Protein 3K8P (pdb70)

Nearest PDB structures (foldseek):
  8ftu-assembly1_C  TM=9.904E-01  e=7.846E-31  Kluyveromyces lactis NRRL Y-1140
  8eki-assembly1_E  TM=9.044E-01  e=3.504E-15  Saccharomyces cerevisiae S288C
  4lx0-assembly2_D  TM=4.852E-01  e=5.818E-02  Homo sapiens
  4lwz-assembly1_B  TM=5.038E-01  e=9.039E-02  Homo sapiens
  7zbw-assembly1_C  TM=2.189E-01  e=2.253E+00  Homo sapiens

Solvent-accessible surface area: 44445 Å² total

Radius of gyration: 64.07 Å; Cα contacts (8 Å, |Δi|>4): 902; chains: 2; bounding box: 52×77×216 Å

Sequence (869 aa):
NIYTTLKFESQQRVIQIRSIPEEEYHELVSVQPIQVSVFVQSAAKVFTEFEQGCDTIGRSKVESIYLYKFNLLQTAFFAVSEKVNDWTQLYKDVRYLYTENPKLLQLELNSRRLDLNLNLIKKTIYKLVNDQLQELKDNERTPDWDITISSLLPYLKKTALPTLYKLEDNTILVALIRYIVHDLVIDNILHWRVISEKSSENLSEFILLLSGLEIPRLNLIETYRHSREKLGILSKILTAHLKDILEFYEGEFFLFETDEIVQWIILLFADTPTRRDCIDEIRRVREEAGSQSKYLEILCVLWPELDDPKNLLFLRELEEEVYHELQEFISKKLNNKTLENFEEWLRERILICNEIPETPLLYSVLWETAKSKVLSTKFIGWVEGVLKPLDHLNKRLHLIFKINEWEKPDSELFKIIFDADVIEDELAPTLSYGKKWETFITEFFNKQQFSLKSDTNYQLFIKLYYSLEKGVKEASRKLQSNVVDILFHNSENLFNLSSLTHKLDELWSILSGFPDEITIEEQKTITALEKQFEFFIKCSTKFSFKEIFAITQEEESAQLAHFSSLCHEEFNKANEISSFLQAYETVLDISKDDKIFTRISDEKLYSILEILLQNEFAYIEAIIERFDYSNNTQIYELLVKFFWHFFNNASNGLRKEPEKKASQTLQIIQKHSQRAGTNLTKLEVLLEISDKLSHYSINLNAFKPSNILEYRDCPLDIISNLLELNPRLYKDLPTTKSLLFGIYDSLSINREGQTGKVEVDLVLHIDYALVNLDFGTAYELGKQVFEICQEAGQHKALGDEHWLTFYQGKFVDPNWVDNEIPTEIIVLQSILGRLLEVCPLEEVEIVTSQWSTLELELSARDLVKDKYA

Structure (mmCIF, N/CA/C/O backbone):
data_3K8P
#
_entry.id   3K8P
#
_cell.length_a   72.020
_cell.length_b   90.820
_cell.length_c   213.880
_cell.angle_alpha   90.00
_cell.angle_beta   90.00
_cell.angle_gamma   90.00
#
_symmetry.space_group_name_H-M   'P 21 21 21'
#
loop_
_entity.id
_entity.type
_entity.pdbx_description
1 polymer Dsl1
2 polymer 'Protein transport protein SEC39'
3 water water
#
loop_
_atom_site.group_PDB
_atom_site.id
_atom_site.type_symbol
_atom_site.label_atom_id
_atom_site.label_alt_id
_atom_site.label_comp_id
_atom_site.label_asym_id
_atom_site.label_entity_id
_atom_site.label_seq_id
_atom_site.pdbx_PDB_ins_code
_atom_site.Cartn_x
_atom_site.Cartn_y
_atom_site.Cartn_z
_atom_site.occupancy
_atom_site.B_iso_or_equiv
_atom_site.auth_seq_id
_atom_site.auth_comp_id
_atom_site.auth_asym_id
_atom_site.auth_atom_id
_atom_site.pdbx_PDB_model_num
ATOM 1 N N . ASN A 1 4 ? -9.178 -0.800 96.051 1.00 111.56 333 ASN C N 1
ATOM 2 C CA . ASN A 1 4 ? -9.205 0.652 95.876 1.00 122.85 333 ASN C CA 1
ATOM 3 C C . ASN A 1 4 ? -8.520 1.369 97.048 1.00 125.75 333 ASN C C 1
ATOM 4 O O . ASN A 1 4 ? -7.807 2.363 96.859 1.00 120.18 333 ASN C O 1
ATOM 9 N N . ILE A 1 5 ? -8.748 0.859 98.257 1.00 127.99 334 ILE C N 1
ATOM 10 C CA . ILE A 1 5 ? -7.989 1.279 99.430 1.00 123.93 334 ILE C CA 1
ATOM 11 C C . ILE A 1 5 ? -7.006 0.160 99.793 1.00 129.22 334 ILE C C 1
ATOM 12 O O . ILE A 1 5 ? -6.115 0.346 100.628 1.00 128.26 334 ILE C O 1
ATOM 17 N N . TYR A 1 6 ? -7.184 -1.003 99.159 1.00 131.79 335 TYR C N 1
ATOM 18 C CA . TYR A 1 6 ? -6.231 -2.108 99.259 1.00 131.36 335 TYR C CA 1
ATOM 19 C C . TYR A 1 6 ? -4.992 -1.775 98.435 1.00 123.57 335 TYR C C 1
ATOM 20 O O . TYR A 1 6 ? -3.857 -1.932 98.892 1.00 118.58 335 TYR C O 1
ATOM 29 N N . THR A 1 7 ? -5.229 -1.319 97.209 1.00 118.06 336 THR C N 1
ATOM 30 C CA . THR A 1 7 ? -4.159 -0.929 96.303 1.00 107.83 336 THR C CA 1
ATOM 31 C C . THR A 1 7 ? -3.329 0.189 96.932 1.00 101.84 336 THR C C 1
ATOM 32 O O . THR A 1 7 ? -2.099 0.139 96.934 1.00 98.76 336 THR C O 1
ATOM 36 N N . THR A 1 8 ? -4.012 1.189 97.479 1.00 99.93 337 THR C N 1
ATOM 37 C CA . THR A 1 8 ? -3.353 2.285 98.180 1.00 98.05 337 THR C CA 1
ATOM 38 C C . THR A 1 8 ? -2.328 1.789 99.199 1.00 101.14 337 THR C C 1
ATOM 39 O O . THR A 1 8 ? -1.189 2.252 99.215 1.00 100.99 337 THR C O 1
ATOM 43 N N . LEU A 1 9 ? -2.734 0.849 100.048 1.00 106.54 338 LEU C N 1
ATOM 44 C CA . LEU A 1 9 ? -1.846 0.310 101.082 1.00 110.54 338 LEU C CA 1
ATOM 45 C C . LEU A 1 9 ? -0.585 -0.344 100.504 1.00 114.15 338 L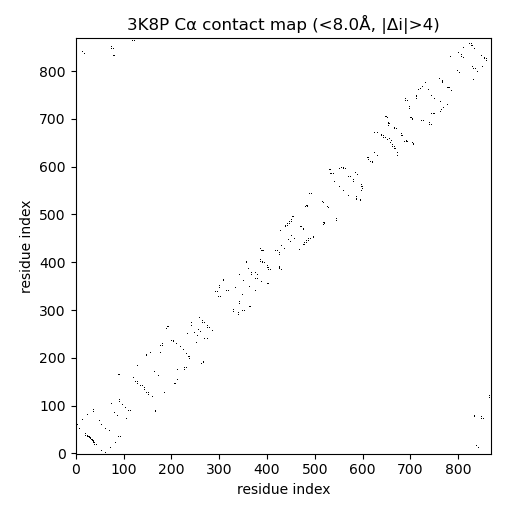EU C C 1
ATOM 46 O O . LEU A 1 9 ? 0.495 -0.240 101.090 1.00 113.79 338 LEU C O 1
ATOM 51 N N . LYS A 1 10 ? -0.728 -1.022 99.364 1.00 111.26 339 LYS C N 1
ATOM 52 C CA . LYS A 1 10 ? 0.406 -1.681 98.713 1.00 104.05 339 LYS C CA 1
ATOM 53 C C . LYS A 1 10 ? 1.347 -0.678 98.061 1.00 100.28 339 LYS C C 1
ATOM 54 O O . LYS A 1 10 ? 2.565 -0.857 98.080 1.00 103.56 339 LYS C O 1
ATOM 60 N N . PHE A 1 11 ? 0.781 0.378 97.485 1.00 89.54 340 PHE C N 1
ATOM 61 C CA . PHE A 1 11 ? 1.593 1.389 96.828 1.00 77.44 340 PHE C CA 1
ATOM 62 C C . PHE A 1 11 ? 2.407 2.183 97.851 1.00 72.41 340 PHE C C 1
ATOM 63 O O . PHE A 1 11 ? 3.546 2.587 97.584 1.00 64.89 340 PHE C O 1
ATOM 71 N N . GLU A 1 12 ? 1.827 2.402 99.026 1.00 74.04 341 GLU C N 1
ATOM 72 C CA . GLU A 1 12 ? 2.543 3.098 100.090 1.00 79.15 341 GLU C CA 1
ATOM 73 C C . GLU A 1 12 ? 3.680 2.230 100.627 1.00 76.06 341 GLU C C 1
ATOM 74 O O . GLU A 1 12 ? 4.724 2.734 101.042 1.00 74.10 341 GLU C O 1
ATOM 80 N N . SER A 1 13 ? 3.476 0.921 100.605 1.00 70.16 342 SER C N 1
ATOM 81 C CA . SER A 1 13 ? 4.456 0.010 101.161 1.00 76.65 342 SER C CA 1
ATOM 82 C C . SER A 1 13 ? 5.638 -0.182 100.212 1.00 82.57 342 SER C C 1
ATOM 83 O O . SER A 1 13 ? 6.773 -0.398 100.646 1.00 84.62 342 SER C O 1
ATOM 102 N N . GLN A 1 16 ? 7.671 2.999 100.224 1.00 52.80 345 GLN C N 1
ATOM 103 C CA . GLN A 1 16 ? 8.576 2.961 101.348 1.00 53.48 345 GLN C CA 1
ATOM 104 C C . GLN A 1 16 ? 9.804 2.139 100.998 1.00 61.35 345 GLN C C 1
ATOM 105 O O . GLN A 1 16 ? 10.924 2.495 101.375 1.00 66.54 345 GLN C O 1
ATOM 111 N N . GLN A 1 17 ? 9.592 1.043 100.272 1.00 58.27 346 GLN C N 1
ATOM 112 C CA . GLN A 1 17 ? 10.685 0.147 99.906 1.00 57.41 346 GLN C CA 1
ATOM 113 C C . GLN A 1 17 ? 11.707 0.869 99.032 1.00 60.03 346 GLN C C 1
ATOM 114 O O . GLN A 1 17 ? 12.898 0.554 99.033 1.00 70.28 346 GLN C O 1
ATOM 120 N N . ARG A 1 18 ? 11.224 1.852 98.290 1.00 44.93 347 ARG C N 1
ATOM 121 C CA . ARG A 1 18 ? 12.083 2.662 97.475 1.00 47.23 347 ARG C CA 1
ATOM 122 C C . ARG A 1 18 ? 12.862 3.642 98.331 1.00 46.43 347 ARG C C 1
ATOM 123 O O . ARG A 1 18 ? 14.062 3.829 98.129 1.00 46.88 347 ARG C O 1
ATOM 131 N N . VAL A 1 19 ? 12.190 4.280 99.284 1.00 48.66 348 VAL C N 1
ATOM 132 C CA . VAL A 1 19 ? 12.883 5.230 100.142 1.00 41.85 348 VAL C CA 1
ATOM 133 C C . VAL A 1 19 ? 13.939 4.464 100.936 1.00 45.01 348 VAL C C 1
ATOM 134 O O . VAL A 1 19 ? 15.064 4.943 101.124 1.00 41.53 348 VAL C O 1
ATOM 138 N N . ILE A 1 20 ? 13.598 3.245 101.350 1.00 47.56 349 ILE C N 1
ATOM 139 C CA . ILE A 1 20 ? 14.570 2.399 102.036 1.00 52.85 349 ILE C CA 1
ATOM 140 C C . ILE A 1 20 ? 15.768 2.133 101.139 1.00 50.75 349 ILE C C 1
ATOM 141 O O . ILE A 1 20 ? 16.910 2.205 101.579 1.00 48.07 349 ILE C O 1
ATOM 146 N N . GLN A 1 21 ? 15.494 1.864 99.870 1.00 53.72 350 GLN C N 1
ATOM 147 C CA . GLN A 1 21 ? 16.540 1.557 98.910 1.00 53.10 350 GLN C CA 1
ATOM 148 C C . GLN A 1 21 ? 17.482 2.744 98.699 1.00 56.76 350 GLN C C 1
ATOM 149 O O . GLN A 1 21 ? 18.679 2.560 98.470 1.00 63.42 350 GLN C O 1
ATOM 155 N N . ILE A 1 22 ? 16.944 3.958 98.778 1.00 51.74 351 ILE C N 1
ATOM 156 C CA . ILE A 1 22 ? 17.770 5.161 98.701 1.00 49.48 351 ILE C CA 1
ATOM 157 C C . ILE A 1 22 ? 18.634 5.353 99.949 1.00 56.00 351 ILE C C 1
ATOM 158 O O . ILE A 1 22 ? 19.824 5.667 99.844 1.00 62.89 351 ILE C O 1
ATOM 163 N N . ARG A 1 23 ? 18.028 5.177 101.124 1.00 51.16 352 ARG C N 1
ATOM 164 C CA . ARG A 1 23 ? 18.759 5.203 102.398 1.00 48.57 352 ARG C CA 1
ATOM 165 C C . ARG A 1 23 ? 19.800 4.083 102.489 1.00 53.92 352 ARG C C 1
ATOM 166 O O . ARG A 1 23 ? 20.748 4.157 103.264 1.00 52.53 352 ARG C O 1
ATOM 174 N N . SER A 1 24 ? 19.614 3.038 101.696 1.00 51.56 353 SER C N 1
ATOM 175 C CA . SER A 1 24 ? 20.479 1.872 101.768 1.00 52.48 353 SER C CA 1
ATOM 176 C C . SER A 1 24 ? 21.765 2.052 100.960 1.00 65.40 353 SER C C 1
ATOM 177 O O . SER A 1 24 ? 22.686 1.235 101.036 1.00 69.93 353 SER C O 1
ATOM 180 N N . ILE A 1 25 ? 21.826 3.119 100.179 1.00 64.73 354 ILE C N 1
ATOM 181 C CA . ILE A 1 25 ? 23.014 3.390 99.394 1.00 59.25 354 ILE C CA 1
ATOM 182 C C . ILE A 1 25 ? 24.166 3.728 100.333 1.00 60.36 354 ILE C C 1
ATOM 183 O O . ILE A 1 25 ? 24.096 4.680 101.117 1.00 61.19 354 ILE C O 1
ATOM 188 N N . PRO A 1 26 ? 25.236 2.936 100.263 1.00 67.16 355 PRO C N 1
ATOM 189 C CA . PRO A 1 26 ? 26.378 3.131 101.156 1.00 73.49 355 PRO C CA 1
ATOM 190 C C . PRO A 1 26 ? 26.995 4.525 101.012 1.00 74.06 355 PRO C C 1
ATOM 191 O O . PRO A 1 26 ? 27.281 4.972 99.899 1.00 74.13 355 PRO C O 1
ATOM 195 N N . GLU A 1 27 ? 27.201 5.182 102.150 1.00 69.46 356 GLU C N 1
ATOM 196 C CA . GLU A 1 27 ? 27.769 6.526 102.229 1.00 62.76 356 GLU C CA 1
ATOM 197 C C . GLU A 1 27 ? 29.024 6.750 101.379 1.00 63.81 356 GLU C C 1
ATOM 198 O O . GLU A 1 27 ? 29.204 7.828 100.811 1.00 71.74 356 GLU C O 1
ATOM 204 N N . GLU A 1 28 ? 29.896 5.751 101.297 1.00 66.60 357 GLU C N 1
ATOM 205 C CA . GLU A 1 28 ? 31.133 5.909 100.532 1.00 75.15 357 GLU C CA 1
ATOM 206 C C . GLU A 1 28 ? 30.893 5.795 99.029 1.00 86.04 357 GLU C C 1
ATOM 207 O O . GLU A 1 28 ? 31.837 5.672 98.251 1.00 98.52 357 GLU C O 1
ATOM 213 N N . GLU A 1 29 ? 29.631 5.840 98.622 1.00 76.42 358 GLU C N 1
ATOM 214 C CA . GLU A 1 29 ? 29.313 5.877 97.205 1.00 76.26 358 GLU C CA 1
ATOM 215 C C . GLU A 1 29 ? 29.100 7.315 96.716 1.00 67.05 358 GLU C C 1
ATOM 216 O O . GLU A 1 29 ? 29.184 7.603 95.524 1.00 61.31 358 GLU C O 1
ATOM 222 N N . TYR A 1 30 ? 28.839 8.220 97.646 1.00 61.98 359 TYR C N 1
ATOM 223 C CA . TYR A 1 30 ? 28.633 9.611 97.286 1.00 64.11 359 TYR C CA 1
ATOM 224 C C . TYR A 1 30 ? 29.957 10.356 97.197 1.00 62.67 359 TYR C C 1
ATOM 225 O O . TYR A 1 30 ? 29.982 11.584 97.049 1.00 57.88 359 TYR C O 1
ATOM 234 N N . HIS A 1 31 ? 31.057 9.619 97.301 1.00 69.14 360 HIS C N 1
ATOM 235 C CA . HIS A 1 31 ? 32.364 10.254 97.407 1.00 70.15 360 HIS C CA 1
ATOM 236 C C . HIS A 1 31 ? 33.393 9.663 96.467 1.00 73.61 360 HIS C C 1
ATOM 237 O O . HIS A 1 31 ? 34.390 10.299 96.164 1.00 81.73 360 HIS C O 1
ATOM 244 N N . GLU A 1 32 ? 33.162 8.444 96.007 1.00 76.24 361 GLU C N 1
ATOM 245 C CA . GLU A 1 32 ? 34.078 7.838 95.053 1.00 85.31 361 GLU C CA 1
ATOM 246 C C . GLU A 1 32 ? 33.539 7.984 93.635 1.00 84.90 361 GLU C C 1
ATOM 247 O O . GLU A 1 32 ? 32.328 8.017 93.427 1.00 86.95 361 GLU C O 1
ATOM 253 N N . LEU A 1 33 ? 34.441 8.085 92.663 1.00 78.66 362 LEU C N 1
ATOM 254 C CA . LEU A 1 33 ? 34.035 8.222 91.270 1.00 85.11 362 LEU C CA 1
ATOM 255 C C . LEU A 1 33 ? 34.435 7.015 90.402 1.00 92.66 362 LEU C C 1
ATOM 256 O O . LEU A 1 33 ? 35.563 6.515 90.473 1.00 90.35 362 LEU C O 1
ATOM 261 N N . VAL A 1 34 ? 33.496 6.554 89.581 1.00 92.82 363 VAL C N 1
ATOM 262 C CA . VAL A 1 34 ? 33.768 5.503 88.613 1.00 90.10 363 VAL C CA 1
ATOM 263 C C . VAL A 1 34 ? 33.689 6.098 87.210 1.00 99.02 363 VAL C C 1
ATOM 264 O O . VAL A 1 34 ? 32.961 7.067 86.982 1.00 94.20 363 VAL C O 1
ATOM 268 N N . SER A 1 35 ? 34.444 5.535 86.271 1.00 109.68 364 SER C N 1
ATOM 269 C CA . SER A 1 35 ? 34.327 5.947 84.873 1.00 112.14 364 SER C CA 1
ATOM 270 C C . SER A 1 35 ? 33.248 5.112 84.190 1.00 112.50 364 SER C C 1
ATOM 271 O O . SER A 1 35 ? 33.219 3.888 84.331 1.00 111.63 364 SER C O 1
ATOM 274 N N . VAL A 1 36 ? 32.354 5.773 83.463 1.00 114.74 365 VAL C N 1
ATOM 275 C CA . VAL A 1 36 ? 31.201 5.092 82.884 1.00 120.58 365 VAL C CA 1
ATOM 276 C C . VAL A 1 36 ? 30.823 5.701 81.531 1.00 125.03 365 VAL C C 1
ATOM 277 O O . VAL A 1 36 ? 30.886 6.918 81.348 1.00 125.19 365 VAL C O 1
ATOM 281 N N . GLN A 1 37 ? 30.442 4.847 80.584 1.00 128.00 366 GLN C N 1
ATOM 282 C CA . GLN A 1 37 ? 30.167 5.285 79.219 1.00 128.51 366 GLN C CA 1
ATOM 283 C C . GLN A 1 37 ? 28.751 4.909 78.783 1.00 127.52 366 GLN C C 1
ATOM 284 O O . GLN A 1 37 ? 27.914 5.778 78.530 1.00 124.50 366 GLN C O 1
ATOM 290 N N . PRO A 1 95 ? 34.989 9.388 77.863 1.00 103.09 424 PRO C N 1
ATOM 291 C CA . PRO A 1 95 ? 34.324 8.822 79.043 1.00 107.59 424 PRO C CA 1
ATOM 292 C C . PRO A 1 95 ? 34.041 9.850 80.154 1.00 114.14 424 PRO C C 1
ATOM 293 O O . PRO A 1 95 ? 34.920 10.636 80.525 1.00 114.49 424 PRO C O 1
ATOM 297 N N . ILE A 1 96 ? 32.813 9.832 80.673 1.00 112.51 425 ILE C N 1
ATOM 298 C CA . ILE A 1 96 ? 32.414 10.685 81.788 1.00 104.10 425 ILE C CA 1
ATOM 299 C C . ILE A 1 96 ? 32.764 10.009 83.117 1.00 104.65 425 ILE C C 1
ATOM 300 O O . ILE A 1 96 ? 32.832 8.781 83.202 1.00 108.85 425 ILE C O 1
ATOM 305 N N . GLN A 1 97 ? 33.008 10.813 84.147 1.00 98.34 426 GLN C N 1
ATOM 306 C CA . GLN A 1 97 ? 33.131 10.299 85.507 1.00 84.26 426 GLN C CA 1
ATOM 307 C C . GLN A 1 97 ? 31.949 10.765 86.341 1.00 79.90 426 GLN C C 1
ATOM 308 O O . GLN A 1 97 ? 31.737 11.973 86.524 1.00 72.08 426 GLN C O 1
ATOM 314 N N . VAL A 1 98 ? 31.180 9.795 86.835 1.00 78.63 427 VAL C N 1
ATOM 315 C CA . VAL A 1 98 ? 30.055 10.058 87.726 1.00 67.31 427 VAL C CA 1
ATOM 316 C C . VAL A 1 98 ? 30.372 9.537 89.120 1.00 64.11 427 VAL C C 1
ATOM 317 O O . VAL A 1 98 ? 31.330 8.782 89.307 1.00 58.00 427 VAL C O 1
ATOM 321 N N . SER A 1 99 ? 29.571 9.937 90.103 1.00 59.23 428 SER C N 1
ATOM 322 C CA . SER A 1 99 ? 29.748 9.402 91.440 1.00 58.46 428 SER C CA 1
ATOM 323 C C . SER A 1 99 ? 29.251 7.958 91.423 1.00 64.98 428 SER C C 1
ATOM 324 O O . SER A 1 99 ? 28.379 7.601 90.633 1.00 65.90 428 SER C O 1
ATOM 327 N N . VAL A 1 100 ? 29.817 7.129 92.287 1.00 62.06 429 VAL C N 1
ATOM 328 C CA . VAL A 1 100 ? 29.462 5.719 92.329 1.00 67.83 429 VAL C CA 1
ATOM 329 C C . VAL A 1 100 ? 27.980 5.440 92.683 1.00 68.58 429 VAL C C 1
ATOM 330 O O . VAL A 1 100 ? 27.406 4.432 92.251 1.00 63.88 429 VAL C O 1
ATOM 334 N N . PHE A 1 101 ? 27.357 6.327 93.460 1.00 62.99 430 PHE C N 1
ATOM 335 C CA . PHE A 1 101 ? 25.974 6.101 93.885 1.00 51.52 430 PHE C CA 1
ATOM 336 C C . PHE A 1 101 ? 25.015 6.101 92.707 1.00 60.40 430 PHE C C 1
ATOM 337 O O . PHE A 1 101 ? 23.888 5.628 92.815 1.00 63.72 430 PHE C O 1
ATOM 345 N N . VAL A 1 102 ? 25.468 6.636 91.581 1.00 62.16 431 VAL C N 1
ATOM 346 C CA . VAL A 1 102 ? 24.599 6.847 90.433 1.00 68.60 431 VAL C CA 1
ATOM 347 C C . VAL A 1 102 ? 23.955 5.554 89.921 1.00 74.70 431 VAL C C 1
ATOM 348 O O . VAL A 1 102 ? 22.774 5.535 89.552 1.00 68.47 431 VAL C O 1
ATOM 352 N N . GLN A 1 103 ? 24.737 4.478 89.903 1.00 80.62 432 GLN C N 1
ATOM 353 C CA . GLN A 1 103 ? 24.267 3.195 89.386 1.00 83.54 432 GLN C CA 1
ATOM 354 C C . GLN A 1 103 ? 23.291 2.538 90.352 1.00 74.04 432 GLN C C 1
ATOM 355 O O . GLN A 1 103 ? 22.319 1.902 89.933 1.00 69.85 432 GLN C O 1
ATOM 361 N N . SER A 1 104 ? 23.552 2.701 91.646 1.00 65.92 433 SER C N 1
ATOM 362 C CA . SER A 1 104 ? 22.618 2.248 92.668 1.00 64.82 433 SER C CA 1
ATOM 363 C C . SER A 1 104 ? 21.304 3.036 92.580 1.00 60.53 433 SER C C 1
ATOM 364 O O . SER A 1 104 ? 20.204 2.460 92.676 1.00 54.36 433 SER C O 1
ATOM 367 N N . ALA A 1 105 ? 21.430 4.352 92.391 1.00 42.90 434 ALA C N 1
ATOM 368 C CA . ALA A 1 105 ? 20.268 5.229 92.342 1.00 52.20 434 ALA C CA 1
ATOM 369 C C . ALA A 1 105 ? 19.384 4.871 91.157 1.00 61.30 434 ALA C C 1
ATOM 370 O O . ALA A 1 105 ? 18.160 4.800 91.279 1.00 63.51 434 ALA C O 1
ATOM 372 N N . ALA A 1 106 ? 20.018 4.634 90.012 1.00 61.71 435 ALA C N 1
ATOM 373 C CA . ALA A 1 106 ? 19.302 4.258 88.804 1.00 63.65 435 ALA C CA 1
ATOM 374 C C . ALA A 1 106 ? 18.366 3.080 89.058 1.00 61.20 435 ALA C C 1
ATOM 375 O O . ALA A 1 106 ? 17.260 3.028 88.512 1.00 53.89 435 ALA C O 1
ATOM 377 N N . LYS A 1 107 ? 18.816 2.136 89.886 1.00 60.26 436 LYS C N 1
ATOM 378 C CA . LYS A 1 107 ? 18.022 0.947 90.180 1.00 65.00 436 LYS C CA 1
ATOM 379 C C . LYS A 1 107 ? 16.721 1.309 90.893 1.00 69.34 436 LYS C C 1
ATOM 380 O O . LYS A 1 107 ? 15.680 0.722 90.616 1.00 73.47 436 LYS C O 1
ATOM 386 N N . VAL A 1 108 ? 16.786 2.273 91.810 1.00 65.19 437 VAL C N 1
ATOM 387 C CA . VAL A 1 108 ? 15.602 2.730 92.537 1.00 60.89 437 VAL C CA 1
ATOM 388 C C . VAL A 1 108 ? 14.452 3.082 91.586 1.00 59.12 437 VAL C C 1
ATOM 389 O O . VAL A 1 108 ? 13.309 2.676 91.800 1.00 56.86 437 VAL C O 1
ATOM 393 N N . PHE A 1 109 ? 14.752 3.840 90.535 1.00 50.88 438 PHE C N 1
ATOM 394 C CA . PHE A 1 109 ? 13.701 4.273 89.625 1.00 56.28 438 PHE C CA 1
ATOM 395 C C . PHE A 1 109 ? 13.260 3.170 88.668 1.00 66.88 438 PHE C C 1
ATOM 396 O O . PHE A 1 109 ? 12.119 3.168 88.208 1.00 75.25 438 PHE C O 1
ATOM 404 N N . THR A 1 110 ? 14.149 2.225 88.381 1.00 62.88 439 THR C N 1
ATOM 405 C CA . THR A 1 110 ? 13.740 1.044 87.628 1.00 69.92 439 THR C CA 1
ATOM 406 C C . THR A 1 110 ? 12.822 0.214 88.508 1.00 69.71 439 THR C C 1
ATOM 407 O O . THR A 1 110 ? 11.700 -0.110 88.134 1.00 66.94 439 THR C O 1
ATOM 411 N N . GLU A 1 111 ? 13.308 -0.093 89.702 1.00 77.19 440 GLU C N 1
ATOM 412 C CA . GLU A 1 111 ? 12.571 -0.891 90.673 1.00 71.16 440 GLU C CA 1
ATOM 413 C C . GLU A 1 111 ? 11.203 -0.284 90.975 1.00 70.89 440 GLU C C 1
ATOM 414 O O . GLU A 1 111 ? 10.294 -0.990 91.415 1.00 72.94 440 GLU C O 1
ATOM 420 N N . PHE A 1 112 ? 11.060 1.022 90.742 1.00 67.69 441 PHE C N 1
ATOM 421 C CA . PHE A 1 112 ? 9.776 1.697 90.939 1.00 64.00 441 PHE C CA 1
ATOM 422 C C . PHE A 1 112 ? 8.751 1.227 89.909 1.00 67.93 441 PHE C C 1
ATOM 423 O O . PHE A 1 112 ? 7.602 0.938 90.251 1.00 65.70 441 PHE C O 1
ATOM 431 N N . GLU A 1 113 ? 9.168 1.153 88.649 1.00 65.95 442 GLU C N 1
ATOM 432 C CA . GLU A 1 113 ? 8.308 0.606 87.617 1.00 71.82 442 GLU C CA 1
ATOM 433 C C . GLU A 1 113 ? 8.040 -0.858 87.932 1.00 73.46 442 GLU C C 1
ATOM 434 O O . GLU A 1 113 ? 6.891 -1.301 87.905 1.00 73.09 442 GLU C O 1
ATOM 440 N N . GLN A 1 114 ? 9.106 -1.597 88.251 1.00 76.93 443 GLN C N 1
ATOM 441 C CA . GLN A 1 114 ? 9.008 -3.024 88.592 1.00 74.97 443 GLN C CA 1
ATOM 442 C C . GLN A 1 114 ? 7.934 -3.215 89.670 1.00 74.36 443 GLN C C 1
ATOM 443 O O . GLN A 1 114 ? 7.136 -4.150 89.607 1.00 66.11 443 GLN C O 1
ATOM 449 N N . GLY A 1 115 ? 7.907 -2.311 90.650 1.00 78.55 444 GLY C N 1
ATOM 450 C CA . GLY A 1 115 ? 6.927 -2.358 91.725 1.00 75.06 444 GLY C CA 1
ATOM 451 C C . GLY A 1 115 ? 5.533 -1.913 91.310 1.00 75.02 444 GLY C C 1
ATOM 452 O O . GLY A 1 115 ? 4.533 -2.316 91.912 1.00 68.45 444 GLY C O 1
ATOM 453 N N . CYS A 1 116 ? 5.464 -1.072 90.282 1.00 79.69 445 CYS C N 1
ATOM 454 C CA . CYS A 1 116 ? 4.187 -0.699 89.693 1.00 79.79 445 CYS C CA 1
ATOM 455 C C . CYS A 1 116 ? 3.589 -1.897 88.955 1.00 85.76 445 CYS C C 1
ATOM 456 O O . CYS A 1 116 ? 2.381 -2.112 88.994 1.00 86.79 445 CYS C O 1
ATOM 459 N N . ASP A 1 117 ? 4.446 -2.681 88.304 1.00 87.42 446 ASP C N 1
ATOM 460 C CA . ASP A 1 117 ? 4.019 -3.878 87.576 1.00 98.06 446 ASP C CA 1
ATOM 461 C C . ASP A 1 117 ? 3.276 -4.873 88.450 1.00 100.10 446 ASP C C 1
ATOM 462 O O . ASP A 1 117 ? 2.369 -5.557 87.981 1.00 102.45 446 ASP C O 1
ATOM 467 N N . THR A 1 118 ? 3.685 -4.972 89.711 1.00 100.52 447 THR C N 1
ATOM 468 C CA . THR A 1 118 ? 3.090 -5.920 90.645 1.00 106.85 447 THR C CA 1
ATOM 469 C C . THR A 1 118 ? 1.716 -5.428 91.106 1.00 112.42 447 THR C C 1
ATOM 470 O O . THR A 1 118 ? 1.229 -5.791 92.175 1.00 114.04 447 THR C O 1
ATOM 474 N N . ILE A 1 119 ? 1.126 -4.560 90.292 1.00 116.59 448 ILE C N 1
ATOM 475 C CA . ILE A 1 119 ? -0.299 -4.237 90.337 1.00 116.57 448 ILE C CA 1
ATOM 476 C C . ILE A 1 119 ? -0.600 -3.404 89.079 1.00 117.33 448 ILE C C 1
ATOM 477 O O . ILE A 1 119 ? -1.625 -2.729 88.968 1.00 113.84 448 ILE C O 1
ATOM 482 N N . GLY A 1 120 ? 0.352 -3.469 88.144 1.00 122.21 449 GLY C N 1
ATOM 483 C CA . GLY A 1 120 ? 0.139 -3.169 86.737 1.00 125.70 449 GLY C CA 1
ATOM 484 C C . GLY A 1 120 ? 0.339 -1.765 86.199 1.00 130.65 449 GLY C C 1
ATOM 485 O O . GLY A 1 120 ? 1.285 -1.485 85.455 1.00 127.44 449 GLY C O 1
ATOM 486 N N . ARG A 1 121 ? -0.550 -0.883 86.635 1.00 137.29 450 ARG C N 1
ATOM 487 C CA . ARG A 1 121 ? -0.985 0.293 85.901 1.00 142.18 450 ARG C CA 1
ATOM 488 C C . ARG A 1 121 ? -2.458 0.020 86.026 1.00 144.43 450 ARG C C 1
ATOM 489 O O . ARG A 1 121 ? -2.831 -0.986 86.627 1.00 147.12 450 ARG C O 1
ATOM 497 N N . SER A 1 122 ? -3.299 0.866 85.449 1.00 142.44 451 SER C N 1
ATOM 498 C CA . SER A 1 122 ? -4.741 0.691 85.592 1.00 138.99 451 SER C CA 1
ATOM 499 C C . SER A 1 122 ? -5.164 0.766 87.070 1.00 133.70 451 SER C C 1
ATOM 500 O O . SER A 1 122 ? -5.998 1.594 87.434 1.00 136.15 451 SER C O 1
ATOM 503 N N . LYS A 1 123 ? -4.584 -0.088 87.912 1.00 125.50 452 LYS C N 1
ATOM 504 C CA . LYS A 1 123 ? -4.789 -0.014 89.358 1.00 123.21 452 LYS C CA 1
ATOM 505 C C . LYS A 1 123 ? -3.876 1.037 90.002 1.00 119.69 452 LYS C C 1
ATOM 506 O O . LYS A 1 123 ? -3.962 1.307 91.202 1.00 110.91 452 LYS C O 1
ATOM 512 N N . VAL A 1 124 ? -3.009 1.631 89.188 1.00 122.61 453 VAL C N 1
ATOM 513 C CA . VAL A 1 124 ? -1.992 2.559 89.669 1.00 116.53 453 VAL C CA 1
ATOM 514 C C . VAL A 1 124 ? -2.031 3.861 88.866 1.00 111.33 453 VAL C C 1
ATOM 515 O O . VAL A 1 124 ? -1.492 4.882 89.288 1.00 113.13 453 VAL C O 1
ATOM 519 N N . GLU A 1 125 ? -2.697 3.813 87.717 1.00 106.68 454 GLU C N 1
ATOM 520 C CA . GLU A 1 125 ? -2.708 4.915 86.752 1.00 100.39 454 GLU C CA 1
ATOM 521 C C . GLU A 1 125 ? -3.061 6.284 87.341 1.00 87.73 454 GLU C C 1
ATOM 522 O O . GLU A 1 125 ? -2.424 7.282 87.014 1.00 82.27 454 GLU C O 1
ATOM 528 N N . SER A 1 126 ? -4.073 6.318 88.208 1.00 91.84 455 SER C N 1
ATOM 529 C CA . SER A 1 126 ? -4.618 7.568 88.750 1.00 94.65 455 SER C CA 1
ATOM 530 C C . SER A 1 126 ? -3.664 8.326 89.677 1.00 97.47 455 SER C C 1
ATOM 531 O O . SER A 1 126 ? -3.779 9.543 89.834 1.00 102.31 455 SER C O 1
ATOM 534 N N . ILE A 1 127 ? -2.737 7.600 90.297 1.00 91.10 456 ILE C N 1
ATOM 535 C CA . ILE A 1 127 ? -1.782 8.192 91.226 1.00 78.57 456 ILE C CA 1
ATOM 536 C C . ILE A 1 127 ? -0.365 8.070 90.690 1.00 68.66 456 ILE C C 1
ATOM 537 O O . ILE A 1 127 ? 0.552 8.701 91.200 1.00 70.21 456 ILE C O 1
ATOM 542 N N . TYR A 1 128 ? -0.196 7.249 89.660 1.00 64.96 457 TYR C N 1
ATOM 543 C CA . TYR A 1 128 ? 1.122 6.914 89.128 1.00 69.99 457 TYR C CA 1
ATOM 544 C C . TYR A 1 128 ? 2.078 8.106 88.991 1.00 71.00 457 TYR C C 1
ATOM 545 O O . TYR A 1 128 ? 3.222 8.067 89.462 1.00 61.73 457 TYR C O 1
ATOM 554 N N . LEU A 1 129 ? 1.606 9.153 88.325 1.00 73.25 458 LEU C N 1
ATOM 555 C CA . LEU A 1 129 ? 2.451 10.283 87.979 1.00 66.38 458 LEU C CA 1
ATOM 556 C C . LEU A 1 129 ? 2.870 11.054 89.226 1.00 66.75 458 LEU C C 1
ATOM 557 O O . LEU A 1 129 ? 4.018 11.467 89.359 1.00 70.34 458 LEU C O 1
ATOM 562 N N . TYR A 1 130 ? 1.935 11.245 90.147 1.00 64.03 459 TYR C N 1
ATOM 563 C CA . TYR A 1 130 ? 2.238 12.001 91.349 1.00 64.00 459 TYR C CA 1
ATOM 564 C C . TYR A 1 130 ? 3.314 11.296 92.158 1.00 61.68 459 TYR C C 1
ATOM 565 O O . TYR A 1 130 ? 4.325 11.884 92.532 1.00 59.97 459 TYR C O 1
ATOM 574 N N . LYS A 1 131 ? 3.085 10.025 92.434 1.00 54.20 460 LYS C N 1
ATOM 575 C CA . LYS A 1 131 ? 4.009 9.283 93.257 1.00 62.21 460 LYS C CA 1
ATOM 576 C C . LYS A 1 131 ? 5.376 9.169 92.584 1.00 65.18 460 LYS C C 1
ATOM 577 O O . LYS A 1 131 ? 6.415 9.186 93.256 1.00 66.99 460 LYS C O 1
ATOM 583 N N . PHE A 1 132 ? 5.376 9.080 91.258 1.00 59.50 461 PHE C N 1
ATOM 584 C CA . PHE A 1 132 ? 6.628 9.013 90.525 1.00 58.66 461 PHE C CA 1
ATOM 585 C C . PHE A 1 132 ? 7.391 10.312 90.714 1.00 59.11 461 PHE C C 1
ATOM 586 O O . PHE A 1 132 ? 8.579 10.306 91.044 1.00 59.22 461 PHE C O 1
ATOM 594 N N . ASN A 1 133 ? 6.698 11.427 90.514 1.00 53.63 462 ASN C N 1
ATOM 595 C CA . ASN A 1 133 ? 7.322 12.735 90.663 1.00 53.00 462 ASN C CA 1
ATOM 596 C C . ASN A 1 133 ? 7.841 12.957 92.082 1.00 52.20 462 ASN C C 1
ATOM 597 O O . ASN A 1 133 ? 8.920 13.510 92.289 1.00 57.56 462 ASN C O 1
ATOM 602 N N . LEU A 1 134 ? 7.064 12.498 93.052 1.00 47.33 463 LEU C N 1
ATOM 603 C CA . LEU A 1 134 ? 7.383 12.656 94.447 1.00 42.37 463 LEU C CA 1
ATOM 604 C C . LEU A 1 134 ? 8.698 11.969 94.803 1.00 50.46 463 LEU C C 1
ATOM 605 O O . LEU A 1 134 ? 9.531 12.525 95.524 1.00 52.26 463 LEU C O 1
ATOM 610 N N . LEU A 1 135 ? 8.864 10.749 94.309 1.00 45.27 464 LEU C N 1
ATOM 611 C CA . LEU A 1 135 ? 10.051 9.950 94.581 1.00 49.14 464 LEU C CA 1
ATOM 612 C C . LEU A 1 135 ? 11.301 10.594 93.969 1.00 50.99 464 LEU C C 1
ATOM 613 O O . LEU A 1 135 ? 12.388 10.589 94.551 1.00 44.03 464 LEU C O 1
ATOM 618 N N . GLN A 1 136 ? 11.153 11.153 92.779 1.00 51.43 465 GLN C N 1
ATOM 619 C CA . GLN A 1 136 ? 12.271 11.878 92.192 1.00 56.23 465 GLN C CA 1
ATOM 620 C C . GLN A 1 136 ? 12.614 13.073 93.069 1.00 58.02 465 GLN C C 1
ATOM 621 O O . GLN A 1 136 ? 13.784 13.392 93.297 1.00 53.75 465 GLN C O 1
ATOM 627 N N . THR A 1 137 ? 11.581 13.726 93.576 1.00 53.83 466 THR C N 1
ATOM 628 C CA . THR A 1 137 ? 11.788 14.899 94.383 1.00 46.97 466 THR C CA 1
ATOM 629 C C . THR A 1 137 ? 12.447 14.511 95.718 1.00 52.96 466 THR C C 1
ATOM 630 O O . THR A 1 137 ? 13.397 15.157 96.171 1.00 43.07 466 THR C O 1
ATOM 634 N N . ALA A 1 138 ? 11.972 13.437 96.337 1.00 51.20 467 ALA C N 1
ATOM 635 C CA . ALA A 1 138 ? 12.567 13.024 97.594 1.00 44.50 467 ALA C CA 1
ATOM 636 C C . ALA A 1 138 ? 14.034 12.698 97.358 1.00 39.82 467 ALA C C 1
ATOM 637 O O . ALA A 1 138 ? 14.908 13.192 98.086 1.00 36.51 467 ALA C O 1
ATOM 639 N N . PHE A 1 139 ? 14.298 11.888 96.330 1.00 35.04 468 PHE C N 1
ATOM 640 C CA . PHE A 1 139 ? 15.665 11.505 95.978 1.00 37.91 468 PHE C CA 1
ATOM 641 C C . PHE A 1 139 ? 16.556 12.733 95.776 1.00 43.97 468 PHE C C 1
ATOM 642 O O . PHE A 1 139 ? 17.649 12.835 96.348 1.00 46.94 468 PHE C O 1
ATOM 650 N N . PHE A 1 140 ? 16.069 13.679 94.981 1.00 38.87 469 PHE C N 1
ATOM 651 C CA . PHE A 1 140 ? 16.840 14.873 94.677 1.00 38.47 469 PHE C CA 1
ATOM 652 C C . PHE A 1 140 ? 17.137 15.673 95.944 1.00 35.53 469 PHE C C 1
ATOM 653 O O . PHE A 1 140 ? 18.285 16.078 96.185 1.00 30.72 469 PHE C O 1
ATOM 661 N N . ALA A 1 141 ? 16.105 15.900 96.750 1.00 34.97 470 ALA C N 1
ATOM 662 C CA . ALA A 1 141 ? 16.276 16.607 98.021 1.00 32.68 470 ALA C CA 1
ATOM 663 C C . ALA A 1 141 ? 17.306 15.910 98.907 1.00 35.95 470 ALA C C 1
ATOM 664 O O . ALA A 1 141 ? 18.169 16.560 99.495 1.00 48.01 470 ALA C O 1
ATOM 674 N N . VAL A 1 143 ? 19.801 13.556 98.015 1.00 45.21 472 VAL C N 1
ATOM 675 C CA . VAL A 1 143 ? 21.140 13.452 97.472 1.00 42.49 472 VAL C CA 1
ATOM 676 C C . VAL A 1 143 ? 21.812 14.830 97.378 1.00 47.76 472 VAL C C 1
ATOM 677 O O . VAL A 1 143 ? 23.035 14.924 97.356 1.00 50.24 472 VAL C O 1
ATOM 681 N N . SER A 1 144 ? 21.014 15.897 97.354 1.00 44.86 473 SER C N 1
ATOM 682 C CA . SER A 1 144 ? 21.554 17.253 97.402 1.00 44.29 473 SER C CA 1
ATOM 683 C C . SER A 1 144 ? 22.375 17.487 98.664 1.00 51.75 473 SER C C 1
ATOM 684 O O . SER A 1 144 ? 23.335 18.255 98.654 1.00 60.56 473 SER C O 1
ATOM 687 N N . GLU A 1 145 ? 21.986 16.848 99.757 1.00 46.09 474 GLU C N 1
ATOM 688 C CA . GLU A 1 145 ? 22.695 17.042 101.017 1.00 46.92 474 GLU C CA 1
ATOM 689 C C . GLU A 1 145 ? 23.881 16.107 101.107 1.00 50.55 474 GLU C C 1
ATOM 690 O O . GLU A 1 145 ? 24.737 16.265 101.966 1.00 49.76 474 GLU C O 1
ATOM 696 N N . LYS A 1 146 ? 23.930 15.132 100.211 1.00 53.83 475 LYS C N 1
ATOM 697 C CA . LYS A 1 146 ? 24.964 14.111 100.277 1.00 53.24 475 LYS C CA 1
ATOM 698 C C . LYS A 1 146 ? 26.165 14.367 99.370 1.00 52.94 475 LYS C C 1
ATOM 699 O O . LYS A 1 146 ? 27.255 13.876 99.638 1.00 61.57 475 LYS C O 1
ATOM 705 N N . VAL A 1 147 ? 25.987 15.138 98.307 1.00 55.82 476 VAL C N 1
ATOM 706 C CA . VAL A 1 147 ? 27.083 15.331 97.363 1.00 51.49 476 VAL C CA 1
ATOM 707 C C . VAL A 1 147 ? 27.770 16.691 97.484 1.00 51.95 476 VAL C C 1
ATOM 708 O O . VAL A 1 147 ? 27.224 17.717 97.105 1.00 58.71 476 VAL C O 1
ATOM 712 N N . ASN A 1 148 ? 28.981 16.661 98.023 1.00 54.81 477 ASN C N 1
ATOM 713 C CA . ASN A 1 148 ? 29.818 17.834 98.240 1.00 67.29 477 ASN C CA 1
ATOM 714 C C . ASN A 1 148 ? 29.837 18.868 97.123 1.00 68.26 477 ASN C C 1
ATOM 715 O O . ASN A 1 148 ? 29.561 20.048 97.334 1.00 65.01 477 ASN C O 1
ATOM 720 N N . ASP A 1 149 ? 30.211 18.414 95.934 1.00 69.37 478 ASP C N 1
ATOM 721 C CA . ASP A 1 149 ? 30.442 19.289 94.796 1.00 57.70 478 ASP C CA 1
ATOM 722 C C . ASP A 1 149 ? 29.143 19.495 94.014 1.00 54.25 478 ASP C C 1
ATOM 723 O O . ASP A 1 149 ? 28.710 18.596 93.290 1.00 59.29 478 ASP C O 1
ATOM 728 N N . TRP A 1 150 ? 28.515 20.661 94.145 1.00 42.57 479 TRP C N 1
ATOM 729 C CA . TRP A 1 150 ? 27.288 20.910 93.373 1.00 37.55 479 TRP C CA 1
ATOM 730 C C . TRP A 1 150 ? 27.386 20.525 91.872 1.00 59.70 479 TRP C C 1
ATOM 731 O O . TRP A 1 150 ? 26.365 20.179 91.246 1.00 57.62 479 TRP C O 1
ATOM 742 N N . THR A 1 151 ? 28.604 20.552 91.316 1.00 58.91 480 THR C N 1
ATOM 743 C CA . THR A 1 151 ? 28.829 20.231 89.888 1.00 63.22 480 THR C CA 1
ATOM 744 C C . THR A 1 151 ? 28.903 18.736 89.548 1.00 59.73 480 THR C C 1
ATOM 745 O O . THR A 1 151 ? 28.421 18.325 88.494 1.00 57.80 480 THR C O 1
ATOM 749 N N . GLN A 1 152 ? 29.507 17.930 90.422 1.00 60.38 481 GLN C N 1
ATOM 750 C CA . GLN A 1 152 ? 29.424 16.476 90.279 1.00 58.28 481 GLN C CA 1
ATOM 751 C C . GLN A 1 152 ? 27.963 16.049 90.303 1.00 47.00 481 GLN C C 1
ATOM 752 O O . GLN A 1 152 ? 27.538 15.256 89.473 1.00 47.72 481 GLN C O 1
ATOM 758 N N . LEU A 1 153 ? 27.192 16.594 91.241 1.00 43.54 482 LEU C N 1
ATOM 759 C CA . LEU A 1 153 ? 25.793 16.203 91.388 1.00 48.71 482 LEU C CA 1
ATOM 760 C C . LEU A 1 153 ? 25.021 16.531 90.125 1.00 48.87 482 LEU C C 1
ATOM 761 O O . LEU A 1 153 ? 24.215 15.721 89.654 1.00 41.69 482 LEU C O 1
ATOM 766 N N . TYR A 1 154 ? 25.254 17.724 89.583 1.00 43.46 483 TYR C N 1
ATOM 767 C CA . TYR A 1 154 ? 24.615 18.074 88.326 1.00 55.47 483 TYR C CA 1
ATOM 768 C C . TYR A 1 154 ? 24.903 17.025 87.242 1.00 58.57 483 TYR C C 1
ATOM 769 O O . TYR A 1 154 ? 23.989 16.596 86.533 1.00 57.52 483 TYR C O 1
ATOM 778 N N . LYS A 1 155 ? 26.167 16.617 87.126 1.00 57.74 484 LYS C N 1
ATOM 779 C CA . LYS A 1 155 ? 26.559 15.545 86.202 1.00 60.07 484 LYS C CA 1
ATOM 780 C C . LYS A 1 155 ? 25.978 14.189 86.611 1.00 61.70 484 LYS C C 1
ATOM 781 O O . LYS A 1 155 ? 25.534 13.415 85.751 1.00 50.76 484 LYS C O 1
ATOM 787 N N . ASP A 1 156 ? 25.990 13.908 87.920 1.00 59.81 485 ASP C N 1
ATOM 788 C CA . ASP A 1 156 ? 25.470 12.649 88.454 1.00 54.81 485 ASP C CA 1
ATOM 789 C C . ASP A 1 156 ? 23.997 12.486 88.099 1.00 53.36 485 ASP C C 1
ATOM 790 O O . ASP A 1 156 ? 23.595 11.443 87.588 1.00 51.48 485 ASP C O 1
ATOM 795 N N . VAL A 1 157 ? 23.202 13.528 88.350 1.00 53.91 486 VAL C N 1
ATOM 796 C CA . VAL A 1 157 ? 21.778 13.498 88.025 1.00 47.46 486 VAL C CA 1
ATOM 797 C C . VAL A 1 157 ? 21.522 13.556 86.517 1.00 49.55 486 VAL C C 1
ATOM 798 O O . VAL A 1 157 ? 20.524 13.031 86.047 1.00 52.76 486 VAL C O 1
ATOM 802 N N . ARG A 1 158 ? 22.428 14.182 85.767 1.00 52.73 487 ARG C N 1
ATOM 803 C CA . ARG A 1 158 ? 22.309 14.255 84.312 1.00 54.27 487 ARG C CA 1
ATOM 804 C C . ARG A 1 158 ? 22.527 12.884 83.691 1.00 63.59 487 ARG C C 1
ATOM 805 O O . ARG A 1 158 ? 21.832 12.499 82.750 1.00 65.55 487 ARG C O 1
ATOM 813 N N . TYR A 1 159 ? 23.501 12.153 84.225 1.00 64.58 488 TYR C N 1
ATOM 814 C CA . TYR A 1 159 ? 23.706 10.763 83.846 1.00 58.90 488 TYR C CA 1
ATOM 815 C C . TYR A 1 159 ? 22.460 9.937 84.138 1.00 62.29 488 TYR C C 1
ATOM 816 O O . TYR A 1 159 ? 22.144 9.000 83.412 1.00 64.04 488 TYR C O 1
ATOM 825 N N . LEU A 1 160 ? 21.755 10.279 85.213 1.00 61.96 489 LEU C N 1
ATOM 826 C CA . LEU A 1 160 ? 20.547 9.553 85.565 1.00 55.00 489 LEU C CA 1
ATOM 827 C C . LEU A 1 160 ? 19.457 9.651 84.499 1.00 57.97 489 LEU C C 1
ATOM 828 O O . LEU A 1 160 ? 18.892 8.629 84.096 1.00 51.30 489 LEU C O 1
ATOM 833 N N . TYR A 1 161 ? 19.146 10.860 84.037 1.00 58.47 490 TYR C N 1
ATOM 834 C CA . TYR A 1 161 ? 18.020 10.983 83.121 1.00 66.76 490 TYR C CA 1
ATOM 835 C C . TYR A 1 161 ? 18.423 10.975 81.657 1.00 72.45 490 TYR C C 1
ATOM 836 O O . TYR A 1 161 ? 17.582 11.104 80.778 1.00 71.88 490 TYR C O 1
ATOM 845 N N . THR A 1 162 ? 19.712 10.801 81.401 1.00 76.34 491 THR C N 1
ATOM 846 C CA . THR A 1 162 ? 20.169 10.486 80.056 1.00 76.28 491 THR C CA 1
ATOM 847 C C . THR A 1 162 ? 19.918 9.009 79.818 1.00 77.24 491 THR C C 1
ATOM 848 O O . THR A 1 162 ? 19.410 8.614 78.768 1.00 71.31 491 THR C O 1
ATOM 852 N N . GLU A 1 163 ? 20.276 8.203 80.816 1.00 75.78 492 GLU C N 1
ATOM 853 C CA . GLU A 1 163 ? 20.106 6.759 80.756 1.00 78.31 492 GLU C CA 1
ATOM 854 C C . GLU A 1 163 ? 18.634 6.402 80.843 1.00 76.77 492 GLU C C 1
ATOM 855 O O . GLU A 1 163 ? 18.193 5.382 80.320 1.00 80.36 492 GLU C O 1
ATOM 861 N N . ASN A 1 164 ? 17.871 7.259 81.503 1.00 76.33 493 ASN C N 1
ATOM 862 C CA . ASN A 1 164 ? 16.454 7.008 81.710 1.00 73.47 493 ASN C CA 1
ATOM 863 C C . ASN A 1 164 ? 15.682 8.304 81.584 1.00 71.93 493 ASN C C 1
ATOM 864 O O . ASN A 1 164 ? 15.446 9.003 82.567 1.00 73.74 493 ASN C O 1
ATOM 869 N N . PRO A 1 165 ? 15.302 8.636 80.353 1.00 69.13 494 PRO C N 1
ATOM 870 C CA . PRO A 1 165 ? 14.646 9.916 80.083 1.00 61.06 494 PRO C CA 1
ATOM 871 C C . PRO A 1 165 ? 13.225 9.939 80.603 1.00 64.32 494 PRO C C 1
ATOM 872 O O . PRO A 1 165 ? 12.496 10.881 80.286 1.00 74.42 494 PRO C O 1
ATOM 876 N N . LYS A 1 166 ? 12.830 8.947 81.394 1.00 57.89 495 LYS C N 1
ATOM 877 C CA . LYS A 1 166 ? 11.510 9.017 82.024 1.00 67.97 495 LYS C CA 1
ATOM 878 C C . LYS A 1 166 ? 11.485 9.925 83.265 1.00 71.23 495 LYS C C 1
ATOM 879 O O . LYS A 1 166 ? 10.416 10.239 83.800 1.00 74.49 495 LYS C O 1
ATOM 885 N N . LEU A 1 167 ? 12.664 10.370 83.692 1.00 64.45 496 LEU C N 1
ATOM 886 C CA . LEU A 1 167 ? 12.789 11.143 84.924 1.00 64.09 496 LEU C CA 1
ATOM 887 C C . LEU A 1 167 ? 12.682 12.635 84.647 1.00 61.11 496 LEU C C 1
ATOM 888 O O . LEU A 1 167 ? 13.667 13.370 84.733 1.00 61.59 496 LEU C O 1
ATOM 893 N N . LEU A 1 168 ? 11.477 13.084 84.327 1.00 55.04 497 LEU C N 1
ATOM 894 C CA . LEU A 1 168 ? 11.288 14.469 83.946 1.00 53.29 497 LEU C CA 1
ATOM 895 C C . LEU A 1 168 ? 11.427 15.404 85.139 1.00 55.82 497 LEU C C 1
ATOM 896 O O . LEU A 1 168 ? 11.961 16.508 85.022 1.00 56.36 497 LEU C O 1
ATOM 901 N N . GLN A 1 169 ? 10.960 14.944 86.293 1.00 59.35 498 GLN C N 1
ATOM 902 C CA . GLN A 1 169 ? 11.077 15.704 87.529 1.00 52.69 498 GLN C CA 1
ATOM 903 C C . GLN A 1 169 ? 12.552 15.961 87.830 1.00 49.95 498 GLN C C 1
ATOM 904 O O . GLN A 1 169 ? 12.950 17.097 88.114 1.00 42.86 498 GLN C O 1
ATOM 910 N N . LEU A 1 170 ? 13.362 14.908 87.735 1.00 48.41 499 LEU C N 1
ATOM 911 C CA . LEU A 1 170 ? 14.804 15.026 87.938 1.00 48.27 499 LEU C CA 1
ATOM 912 C C . LEU A 1 170 ? 15.467 16.025 86.991 1.00 49.56 499 LEU C C 1
ATOM 913 O O . LEU A 1 170 ? 16.394 16.733 87.378 1.00 58.61 499 LEU C O 1
ATOM 926 N N . GLU A 1 172 ? 13.903 18.662 85.535 1.00 47.29 501 GLU C N 1
ATOM 927 C CA . GLU A 1 172 ? 13.429 19.970 85.970 1.00 57.86 501 GLU C CA 1
ATOM 928 C C . GLU A 1 172 ? 14.205 20.454 87.206 1.00 58.33 501 GLU C C 1
ATOM 929 O O . GLU A 1 172 ? 14.729 21.575 87.228 1.00 60.37 501 GLU C O 1
ATOM 935 N N . LEU A 1 173 ? 14.296 19.590 88.213 1.00 43.16 502 LEU C N 1
ATOM 936 C CA . LEU A 1 173 ? 15.020 19.894 89.436 1.00 42.86 502 LEU C CA 1
ATOM 937 C C . LEU A 1 173 ? 16.478 20.194 89.113 1.00 48.94 502 LEU C C 1
ATOM 938 O O . LEU A 1 173 ? 17.036 21.206 89.560 1.00 48.09 502 LEU C O 1
ATOM 943 N N . ASN A 1 174 ? 17.106 19.313 88.338 1.00 49.95 503 ASN C N 1
ATOM 944 C CA . ASN A 1 174 ? 18.531 19.462 88.113 1.00 48.38 503 ASN C CA 1
ATOM 945 C C . ASN A 1 174 ? 18.830 20.787 87.428 1.00 51.50 503 ASN C C 1
ATOM 946 O O . ASN A 1 174 ? 19.715 21.525 87.860 1.00 59.23 503 ASN C O 1
ATOM 951 N N . SER A 1 175 ? 18.068 21.105 86.384 1.00 42.21 504 SER C N 1
ATOM 952 C CA . SER A 1 175 ? 18.294 22.350 85.655 1.00 46.03 504 SER C CA 1
ATOM 953 C C . SER A 1 175 ? 17.952 23.599 86.494 1.00 45.17 504 SER C C 1
ATOM 954 O O . SER A 1 175 ? 18.740 24.549 86.532 1.00 41.04 504 SER C O 1
ATOM 957 N N . ARG A 1 176 ? 16.812 23.596 87.192 1.00 45.81 505 ARG C N 1
ATOM 958 C CA . ARG A 1 176 ? 16.529 24.699 88.120 1.00 44.31 505 ARG C CA 1
ATOM 959 C C . ARG A 1 176 ? 17.628 24.848 89.166 1.00 38.02 505 ARG C C 1
ATOM 960 O O . ARG A 1 176 ? 17.945 25.960 89.583 1.00 48.14 505 ARG C O 1
ATOM 968 N N . ARG A 1 177 ? 18.225 23.734 89.577 1.00 26.87 506 ARG C N 1
ATOM 969 C CA . ARG A 1 177 ? 19.341 23.811 90.512 1.00 36.10 506 ARG C CA 1
ATOM 970 C C . ARG A 1 177 ? 20.568 24.412 89.820 1.00 45.59 506 ARG C C 1
ATOM 971 O O . ARG A 1 177 ? 21.287 25.230 90.401 1.00 49.84 506 ARG C O 1
ATOM 979 N N . LEU A 1 178 ? 20.792 24.015 88.572 1.00 44.69 507 LEU C N 1
ATOM 980 C CA . LEU A 1 178 ? 21.835 24.622 87.748 1.00 51.45 507 LEU C CA 1
ATOM 981 C C . LEU A 1 178 ? 21.682 26.140 87.664 1.00 50.75 507 LEU C C 1
ATOM 982 O O . LEU A 1 178 ? 22.639 26.878 87.895 1.00 46.24 507 LEU C O 1
ATOM 987 N N . ASP A 1 179 ? 20.476 26.596 87.330 1.00 52.27 508 ASP C N 1
ATOM 988 C CA . ASP A 1 179 ? 20.194 28.028 87.223 1.00 52.07 508 ASP C CA 1
ATOM 989 C C . ASP A 1 179 ? 20.507 28.759 88.523 1.00 48.81 508 ASP C C 1
ATOM 990 O O . ASP A 1 179 ? 21.090 29.839 88.503 1.00 48.35 508 ASP C O 1
ATOM 995 N N . LEU A 1 180 ? 20.110 28.163 89.645 1.00 36.74 509 LEU C N 1
ATOM 996 C CA . LEU A 1 180 ? 20.396 28.724 90.956 1.00 42.53 509 LEU C CA 1
ATOM 997 C C . LEU A 1 180 ? 21.883 29.021 91.133 1.00 41.44 509 LEU C C 1
ATOM 998 O O . LEU A 1 180 ? 22.264 30.130 91.494 1.00 42.29 509 LEU C O 1
ATOM 1003 N N . ASN A 1 181 ? 22.720 28.026 90.878 1.00 41.56 510 ASN C N 1
ATOM 1004 C CA . ASN A 1 181 ? 24.157 28.184 91.048 1.00 43.83 510 ASN C CA 1
ATOM 1005 C C . ASN A 1 181 ? 24.778 29.142 90.050 1.00 47.15 510 ASN C C 1
ATOM 1006 O O . ASN A 1 181 ? 25.756 29.817 90.353 1.00 56.65 510 ASN C O 1
ATOM 1011 N N . LEU A 1 182 ? 24.213 29.211 88.854 1.00 47.95 511 LEU C N 1
ATOM 1012 C CA . LEU A 1 182 ? 24.676 30.202 87.899 1.00 55.27 511 LEU C CA 1
ATOM 1013 C C . LEU A 1 182 ? 24.322 31.579 88.408 1.00 52.09 511 LEU C C 1
ATOM 1014 O O . LEU A 1 182 ? 25.154 32.482 88.423 1.00 54.35 511 LEU C O 1
ATOM 1019 N N . ASN A 1 183 ? 23.077 31.723 88.842 1.00 51.40 512 ASN C N 1
ATOM 1020 C CA . ASN A 1 183 ? 22.608 32.972 89.417 1.00 48.61 512 ASN C CA 1
ATOM 1021 C C . ASN A 1 183 ? 23.422 33.410 90.623 1.00 42.27 512 ASN C C 1
ATOM 1022 O O . ASN A 1 183 ? 23.705 34.589 90.765 1.00 48.95 512 ASN C O 1
ATOM 1027 N N . LEU A 1 184 ? 23.811 32.468 91.477 1.00 34.30 513 LEU C N 1
ATOM 1028 C CA . LEU A 1 184 ? 24.705 32.794 92.582 1.00 43.87 513 LEU C CA 1
ATOM 1029 C C . LEU A 1 184 ? 26.016 33.340 92.033 1.00 48.50 513 LEU C C 1
ATOM 1030 O O . LEU A 1 184 ? 26.489 34.374 92.488 1.00 48.86 513 LEU C O 1
ATOM 1035 N N . ILE A 1 185 ? 26.588 32.657 91.042 1.00 50.87 514 ILE C N 1
ATOM 1036 C CA . ILE A 1 185 ? 27.806 33.132 90.386 1.00 45.64 514 ILE C CA 1
ATOM 1037 C C . ILE A 1 185 ? 27.619 34.505 89.735 1.00 46.62 514 ILE C C 1
ATOM 1038 O O . ILE A 1 185 ? 28.491 35.359 89.851 1.00 52.15 514 ILE C O 1
ATOM 1043 N N . LYS A 1 186 ? 26.483 34.715 89.071 1.00 43.20 515 LYS C N 1
ATOM 1044 C CA . LYS A 1 186 ? 26.169 36.019 88.484 1.00 46.46 515 LYS C CA 1
ATOM 1045 C C . LYS A 1 186 ? 26.032 37.109 89.538 1.00 44.23 515 LYS C C 1
ATOM 1046 O O . LYS A 1 186 ? 26.547 38.217 89.357 1.00 45.43 515 LYS C O 1
ATOM 1052 N N . LYS A 1 187 ? 25.334 36.796 90.629 1.00 43.01 516 LYS C N 1
ATOM 1053 C CA . LYS A 1 187 ? 25.144 37.739 91.725 1.00 44.85 516 LYS C CA 1
ATOM 1054 C C . LYS A 1 187 ? 26.484 38.234 92.288 1.00 48.54 516 LYS C C 1
ATOM 1055 O O . LYS A 1 187 ? 26.676 39.441 92.449 1.00 46.96 516 LYS C O 1
ATOM 1061 N N . THR A 1 188 ? 27.407 37.313 92.577 1.00 36.62 517 THR C N 1
ATOM 1062 C CA . THR A 1 188 ? 28.747 37.685 93.039 1.00 39.11 517 THR C CA 1
ATOM 1063 C C . THR A 1 188 ? 29.433 38.669 92.095 1.00 51.40 517 THR C C 1
ATOM 1064 O O . THR A 1 188 ? 30.029 39.654 92.534 1.00 63.55 517 THR C O 1
ATOM 1068 N N . ILE A 1 189 ? 29.349 38.379 90.799 1.00 46.31 518 ILE C N 1
ATOM 1069 C CA . ILE A 1 189 ? 30.004 39.167 89.757 1.00 42.63 518 ILE C CA 1
ATOM 1070 C C . ILE A 1 189 ? 29.312 40.510 89.525 1.00 38.62 518 ILE C C 1
ATOM 1071 O O . ILE A 1 189 ? 29.971 41.522 89.287 1.00 39.74 518 ILE C O 1
ATOM 1076 N N . TYR A 1 190 ? 27.985 40.502 89.585 1.00 30.93 519 TYR C N 1
ATOM 1077 C CA . TYR A 1 190 ? 27.186 41.709 89.455 1.00 30.36 519 TYR C CA 1
ATOM 1078 C C . TYR A 1 190 ? 27.574 42.741 90.513 1.00 41.04 519 TYR C C 1
ATOM 1079 O O . TYR A 1 190 ? 27.751 43.921 90.215 1.00 51.69 519 TYR C O 1
ATOM 1088 N N . LYS A 1 191 ? 27.733 42.291 91.749 1.00 46.79 520 LYS C N 1
ATOM 1089 C CA . LYS A 1 191 ? 28.053 43.199 92.834 1.00 44.13 520 LYS C CA 1
ATOM 1090 C C . LYS A 1 191 ? 29.471 43.751 92.682 1.00 47.89 520 LYS C C 1
ATOM 1091 O O . LYS A 1 191 ? 29.708 44.958 92.873 1.00 41.66 520 LYS C O 1
ATOM 1097 N N . LEU A 1 192 ? 30.413 42.872 92.344 1.00 36.04 521 LEU C N 1
ATOM 1098 C CA . LEU A 1 192 ? 31.804 43.291 92.217 1.00 37.62 521 LEU C CA 1
ATOM 1099 C C . LEU A 1 192 ? 31.890 44.362 91.153 1.00 45.05 521 LEU C C 1
ATOM 1100 O O . LEU A 1 192 ? 32.448 45.441 91.377 1.00 45.66 521 LEU C O 1
ATOM 1105 N N . VAL A 1 193 ? 31.287 44.068 90.008 1.00 42.85 522 VAL C N 1
ATOM 1106 C CA . VAL A 1 193 ? 31.339 44.954 88.863 1.00 38.61 522 VAL C CA 1
ATOM 1107 C C . VAL A 1 193 ? 30.623 46.289 89.139 1.00 40.95 522 VAL C C 1
ATOM 1108 O O . VAL A 1 193 ? 31.160 47.370 88.849 1.00 32.92 522 VAL C O 1
ATOM 1112 N N . ASN A 1 194 ? 29.419 46.224 89.698 1.00 26.98 523 ASN C N 1
ATOM 1113 C CA . ASN A 1 194 ? 28.756 47.461 90.081 1.00 30.14 523 ASN C CA 1
ATOM 1114 C C . ASN A 1 194 ? 29.575 48.267 91.096 1.00 37.30 523 ASN C C 1
ATOM 1115 O O . ASN A 1 194 ? 29.614 49.494 91.017 1.00 42.86 523 ASN C O 1
ATOM 1120 N N . ASP A 1 195 ? 30.247 47.582 92.023 1.00 35.51 524 ASP C N 1
ATOM 1121 C CA . ASP A 1 195 ? 31.083 48.268 93.002 1.00 40.60 524 ASP C CA 1
ATOM 1122 C C . ASP A 1 195 ? 32.292 48.949 92.357 1.00 38.97 524 ASP C C 1
ATOM 1123 O O . ASP A 1 195 ? 32.525 50.134 92.565 1.00 47.17 524 ASP C O 1
ATOM 1128 N N . GLN A 1 196 ? 33.073 48.195 91.597 1.00 36.40 525 GLN C N 1
ATOM 1129 C CA . GLN A 1 196 ? 34.202 48.775 90.891 1.00 39.30 525 GLN C CA 1
ATOM 1130 C C . GLN A 1 196 ? 33.747 49.996 90.076 1.00 43.00 525 GLN C C 1
ATOM 1131 O O . GLN A 1 196 ? 34.427 51.032 90.059 1.00 37.23 525 GLN C O 1
ATOM 1137 N N . LEU A 1 197 ? 32.598 49.877 89.407 1.00 36.75 526 LEU C N 1
ATOM 1138 C CA . LEU A 1 197 ? 32.147 50.941 88.515 1.00 32.73 526 LEU C CA 1
ATOM 1139 C C . LEU A 1 197 ? 31.700 52.147 89.301 1.00 32.45 526 LEU C C 1
ATOM 1140 O O . LEU A 1 197 ? 31.911 53.282 88.876 1.00 33.76 526 LEU C O 1
ATOM 1145 N N . GLN A 1 198 ? 31.091 51.904 90.452 1.00 33.49 527 GLN C N 1
ATOM 1146 C CA . GLN A 1 198 ? 30.691 52.995 91.344 1.00 36.71 527 GLN C CA 1
ATOM 1147 C C . GLN A 1 198 ? 31.944 53.711 91.831 1.00 39.67 527 GLN C C 1
ATOM 1148 O O . GLN A 1 198 ? 32.042 54.944 91.791 1.00 39.98 527 GLN C O 1
ATOM 1154 N N . GLU A 1 199 ? 32.907 52.914 92.284 1.00 39.29 528 GLU C N 1
ATOM 1155 C CA . GLU A 1 199 ? 34.201 53.425 92.705 1.00 42.83 528 GLU C CA 1
ATOM 1156 C C . GLU A 1 199 ? 34.752 54.335 91.628 1.00 39.67 528 GLU C C 1
ATOM 1157 O O . GLU A 1 199 ? 35.144 55.460 91.911 1.00 39.97 528 GLU C O 1
ATOM 1163 N N . LEU A 1 200 ? 34.755 53.856 90.388 1.00 38.35 529 LEU C N 1
ATOM 1164 C CA . LEU A 1 200 ? 35.277 54.658 89.288 1.00 35.67 529 LEU C CA 1
ATOM 1165 C C . LEU A 1 200 ? 34.474 55.957 89.116 1.00 44.49 529 LEU C C 1
ATOM 1166 O O . LEU A 1 200 ? 35.049 57.057 89.079 1.00 44.14 529 LEU C O 1
ATOM 1171 N N . LYS A 1 201 ? 33.151 55.842 89.028 1.00 40.62 530 LYS C N 1
ATOM 1172 C CA . LYS A 1 201 ? 32.332 57.023 88.777 1.00 43.65 530 LYS C CA 1
ATOM 1173 C C . LYS A 1 201 ? 32.630 58.109 89.819 1.00 50.00 530 LYS C C 1
ATOM 1174 O O . LYS A 1 201 ? 32.776 59.288 89.476 1.00 41.78 530 LYS C O 1
ATOM 1180 N N . ASP A 1 202 ? 32.748 57.700 91.084 1.00 48.03 531 ASP C N 1
ATOM 1181 C CA . ASP A 1 202 ? 32.907 58.647 92.193 1.00 49.93 531 ASP C CA 1
ATOM 1182 C C . ASP A 1 202 ? 34.352 59.073 92.492 1.00 50.10 531 ASP C C 1
ATOM 1183 O O . ASP A 1 202 ? 34.569 60.032 93.220 1.00 53.89 531 ASP C O 1
ATOM 1188 N N . ASN A 1 203 ? 35.335 58.368 91.941 1.00 44.71 532 ASN C N 1
ATOM 1189 C CA . ASN A 1 203 ? 36.738 58.724 92.159 1.00 40.33 532 ASN C CA 1
ATOM 1190 C C . ASN A 1 203 ? 37.576 58.752 90.879 1.00 44.76 532 ASN C C 1
ATOM 1191 O O . ASN A 1 203 ? 38.607 58.090 90.798 1.00 47.77 532 ASN C O 1
ATOM 1196 N N . GLU A 1 204 ? 37.117 59.525 89.893 1.00 41.79 533 GLU C N 1
ATOM 1197 C CA . GLU A 1 204 ? 37.786 59.696 88.604 1.00 42.70 533 GLU C CA 1
ATOM 1198 C C . GLU A 1 204 ? 39.291 59.812 88.698 1.00 46.64 533 GLU C C 1
ATOM 1199 O O . GLU A 1 204 ? 40.024 59.109 88.014 1.00 51.08 533 GLU C O 1
ATOM 1205 N N . ARG A 1 205 ? 39.743 60.755 89.511 1.00 49.00 534 ARG C N 1
ATOM 1206 C CA . ARG A 1 205 ? 41.112 61.226 89.423 1.00 47.22 534 ARG C CA 1
ATOM 1207 C C . ARG A 1 205 ? 42.083 60.182 89.932 1.00 51.65 534 ARG C C 1
ATOM 1208 O O . ARG A 1 205 ? 43.186 60.009 89.413 1.00 61.81 534 ARG C O 1
ATOM 1216 N N . THR A 1 206 ? 41.651 59.459 90.942 1.00 42.37 535 THR C N 1
ATOM 1217 C CA . THR A 1 206 ? 42.555 58.591 91.645 1.00 51.40 535 THR C CA 1
ATOM 1218 C C . THR A 1 206 ? 41.733 57.438 92.200 1.00 53.12 535 THR C C 1
ATOM 1219 O O . THR A 1 206 ? 41.558 57.295 93.414 1.00 49.98 535 THR C O 1
ATOM 1223 N N . PRO A 1 207 ? 41.210 56.616 91.286 1.00 51.30 536 PRO C N 1
ATOM 1224 C CA . PRO A 1 207 ? 40.263 55.547 91.606 1.00 52.79 536 PRO C CA 1
ATOM 1225 C C . PRO A 1 207 ? 41.006 54.403 92.238 1.00 52.14 536 PRO C C 1
ATOM 1226 O O . PRO A 1 207 ? 42.195 54.243 91.964 1.00 46.36 536 PRO C O 1
ATOM 1230 N N . ASP A 1 208 ? 40.312 53.623 93.059 1.00 53.92 537 ASP C N 1
ATOM 1231 C CA . ASP A 1 208 ? 40.900 52.459 93.690 1.00 52.12 537 ASP C CA 1
ATOM 1232 C C . ASP A 1 208 ? 40.566 51.200 92.905 1.00 47.05 537 ASP C C 1
ATOM 1233 O O . ASP A 1 208 ? 39.407 50.814 92.811 1.00 48.82 537 ASP C O 1
ATOM 1238 N N . TRP A 1 209 ? 41.590 50.543 92.378 1.00 48.68 538 TRP C N 1
ATOM 1239 C CA . TRP A 1 209 ? 41.389 49.391 91.496 1.00 50.29 538 TRP C CA 1
ATOM 1240 C C . TRP A 1 209 ? 41.260 48.070 92.243 1.00 53.70 538 TRP C C 1
ATOM 1241 O O . TRP A 1 209 ? 41.171 47.000 91.640 1.00 54.31 538 TRP C O 1
ATOM 1252 N N . ASP A 1 210 ? 41.218 48.148 93.564 1.00 63.28 539 ASP C N 1
ATOM 1253 C CA . ASP A 1 210 ? 41.302 46.945 94.378 1.00 62.19 539 ASP C CA 1
ATOM 1254 C C . ASP A 1 210 ? 40.219 45.906 94.108 1.00 55.94 539 ASP C C 1
ATOM 1255 O O . ASP A 1 210 ? 40.512 44.726 93.993 1.00 49.05 539 ASP C O 1
ATOM 1260 N N . ILE A 1 211 ? 38.966 46.338 94.029 1.00 59.97 540 ILE C N 1
ATOM 1261 C CA . ILE A 1 211 ? 37.887 45.419 93.695 1.00 58.39 540 ILE C CA 1
ATOM 1262 C C . ILE A 1 211 ? 38.238 44.534 92.494 1.00 56.03 540 ILE C C 1
ATOM 1263 O O . ILE A 1 211 ? 38.059 43.319 92.536 1.00 52.80 540 ILE C O 1
ATOM 1268 N N . THR A 1 212 ? 38.749 45.147 91.429 1.00 45.60 541 THR C N 1
ATOM 1269 C CA . THR A 1 212 ? 39.022 44.419 90.197 1.00 42.83 541 THR C CA 1
ATOM 1270 C C . THR A 1 212 ? 40.244 43.518 90.303 1.00 49.30 541 THR C C 1
ATOM 1271 O O . THR A 1 212 ? 40.210 42.348 89.908 1.00 52.21 541 THR C O 1
ATOM 1275 N N . ILE A 1 213 ? 41.331 44.074 90.818 1.00 52.28 542 ILE C N 1
ATOM 1276 C CA . ILE A 1 213 ? 42.598 43.350 90.873 1.00 60.82 542 ILE C CA 1
ATOM 1277 C C . ILE A 1 213 ? 42.671 42.261 91.961 1.00 61.38 542 ILE C C 1
ATOM 1278 O O . ILE A 1 213 ? 43.264 41.204 91.748 1.00 64.17 542 ILE C O 1
ATOM 1283 N N . SER A 1 214 ? 42.042 42.506 93.104 1.00 58.76 543 SER C N 1
ATOM 1284 C CA . SER A 1 214 ? 42.081 41.553 94.217 1.00 61.82 543 SER C CA 1
ATOM 1285 C C . SER A 1 214 ? 40.823 40.696 94.382 1.00 53.88 543 SER C C 1
ATOM 1286 O O . SER A 1 214 ? 40.888 39.652 94.999 1.00 44.97 543 SER C O 1
ATOM 1289 N N . SER A 1 215 ? 39.685 41.126 93.844 1.00 53.29 544 SER C N 1
ATOM 1290 C CA . SER A 1 215 ? 38.441 40.375 94.056 1.00 47.36 544 SER C CA 1
ATOM 1291 C C . SER A 1 215 ? 37.813 39.804 92.796 1.00 48.50 544 SER C C 1
ATOM 1292 O O . SER A 1 215 ? 37.552 38.606 92.739 1.00 49.96 544 SER C O 1
ATOM 1295 N N . LEU A 1 216 ? 37.550 40.656 91.800 1.00 46.42 545 LEU C N 1
ATOM 1296 C CA . LEU A 1 216 ? 36.826 40.227 90.603 1.00 43.45 545 LEU C CA 1
ATOM 1297 C C . LEU A 1 216 ? 37.639 39.242 89.742 1.00 46.22 545 LEU C C 1
ATOM 1298 O O . LEU A 1 216 ? 37.204 38.116 89.489 1.00 37.85 545 LEU C O 1
ATOM 1303 N N . LEU A 1 217 ? 38.820 39.672 89.312 1.00 45.87 546 LEU C N 1
ATOM 1304 C CA . LEU A 1 217 ? 39.697 38.847 88.492 1.00 46.16 546 LEU C CA 1
ATOM 1305 C C . LEU A 1 217 ? 40.058 37.481 89.095 1.00 50.34 546 LEU C C 1
ATOM 1306 O O . LEU A 1 217 ? 39.863 36.454 88.443 1.00 53.27 546 LEU C O 1
ATOM 1311 N N . PRO A 1 218 ? 40.590 37.460 90.331 1.00 53.26 547 PRO C N 1
ATOM 1312 C CA . PRO A 1 218 ? 40.853 36.176 91.004 1.00 51.06 547 PRO C CA 1
ATOM 1313 C C . PRO A 1 218 ? 39.602 35.292 91.109 1.00 47.18 547 PRO C C 1
ATOM 1314 O O . PRO A 1 218 ? 39.654 34.093 90.828 1.00 44.47 547 PRO C O 1
ATOM 1318 N N . TYR A 1 219 ? 38.481 35.893 91.496 1.00 40.44 548 TYR C N 1
ATOM 1319 C CA . TYR A 1 219 ? 37.212 35.181 91.540 1.00 41.32 548 TYR C CA 1
ATOM 1320 C C . TYR A 1 219 ? 36.937 34.445 90.240 1.00 50.66 548 TYR C C 1
ATOM 1321 O O . TYR A 1 219 ? 36.629 33.252 90.243 1.00 55.40 548 TYR C O 1
ATOM 1330 N N . LEU A 1 220 ? 37.043 35.169 89.131 1.00 50.49 549 LEU C N 1
ATOM 1331 C CA . LEU A 1 220 ? 36.817 34.590 87.817 1.00 45.29 549 LEU C CA 1
ATOM 1332 C C . LEU A 1 220 ? 37.835 33.491 87.487 1.00 47.90 549 LEU C C 1
ATOM 1333 O O . LEU A 1 220 ? 37.458 32.368 87.151 1.00 52.80 549 LEU C O 1
ATOM 1338 N N . LYS A 1 221 ? 39.121 33.806 87.599 1.00 41.49 550 LYS C N 1
ATOM 1339 C CA . LYS A 1 221 ? 40.165 32.862 87.200 1.00 44.91 550 LYS C CA 1
ATOM 1340 C C . LYS A 1 221 ? 40.224 31.631 88.099 1.00 54.80 550 LYS C C 1
ATOM 1341 O O . LYS A 1 221 ? 40.362 30.511 87.607 1.00 54.29 550 LYS C O 1
ATOM 1347 N N . LYS A 1 222 ? 40.101 31.841 89.409 1.00 55.08 551 LYS C N 1
ATOM 1348 C CA . LYS A 1 222 ? 40.380 30.782 90.374 1.00 54.86 551 LYS C CA 1
ATOM 1349 C C . LYS A 1 222 ? 39.126 30.109 90.924 1.00 55.07 551 LYS C C 1
ATOM 1350 O O . LYS A 1 222 ? 39.212 29.014 91.458 1.00 52.89 551 LYS C O 1
ATOM 1356 N N . THR A 1 223 ? 37.962 30.732 90.779 1.00 54.38 552 THR C N 1
ATOM 1357 C CA . THR A 1 223 ? 36.751 30.147 91.361 1.00 49.76 552 THR C CA 1
ATOM 1358 C C . THR A 1 223 ? 35.602 29.886 90.379 1.00 47.23 552 THR C C 1
ATOM 1359 O O . THR A 1 223 ? 35.259 28.740 90.122 1.00 52.99 552 THR C O 1
ATOM 1363 N N . ALA A 1 224 ? 34.999 30.938 89.838 1.00 39.18 553 ALA C N 1
ATOM 1364 C CA . ALA A 1 224 ? 33.833 30.761 88.977 1.00 41.53 553 ALA C CA 1
ATOM 1365 C C . ALA A 1 224 ? 34.127 29.898 87.744 1.00 50.70 553 ALA C C 1
ATOM 1366 O O . ALA A 1 224 ? 33.492 28.861 87.530 1.00 52.07 553 ALA C O 1
ATOM 1368 N N . LEU A 1 225 ? 35.093 30.327 86.937 1.00 44.82 554 LEU C N 1
ATOM 1369 C CA . LEU A 1 225 ? 35.417 29.611 85.711 1.00 51.98 554 LEU C CA 1
ATOM 1370 C C . LEU A 1 225 ? 35.885 28.153 85.912 1.00 58.49 554 LEU C C 1
ATOM 1371 O O . LEU A 1 225 ? 35.382 27.244 85.245 1.00 55.94 554 LEU C O 1
ATOM 1376 N N . PRO A 1 226 ? 36.840 27.915 86.827 1.00 60.02 555 PRO C N 1
ATOM 1377 C CA . PRO A 1 226 ? 37.218 26.510 87.018 1.00 55.67 555 PRO C CA 1
ATOM 1378 C C . PRO A 1 226 ? 36.035 25.668 87.535 1.00 55.64 555 PRO C C 1
ATOM 1379 O O . PRO A 1 226 ? 35.885 24.493 87.171 1.00 50.51 555 PRO C O 1
ATOM 1383 N N . THR A 1 227 ? 35.196 26.270 88.375 1.00 45.40 556 THR C N 1
ATOM 1384 C CA . THR A 1 227 ? 33.970 25.610 88.801 1.00 47.87 556 THR C CA 1
ATOM 1385 C C . THR A 1 227 ? 33.127 25.241 87.578 1.00 50.61 556 THR C C 1
ATOM 1386 O O . THR A 1 227 ? 32.780 24.071 87.379 1.00 50.96 556 THR C O 1
ATOM 1390 N N . LEU A 1 228 ? 32.813 26.241 86.754 1.00 49.19 557 LEU C N 1
ATOM 1391 C CA . LEU A 1 228 ? 31.970 26.026 85.575 1.00 43.10 557 LEU C CA 1
ATOM 1392 C C . LEU A 1 228 ? 32.585 25.079 84.530 1.00 49.52 557 LEU C C 1
ATOM 1393 O O . LEU A 1 228 ? 31.846 24.372 83.841 1.00 53.42 557 LEU C O 1
ATOM 1398 N N . TYR A 1 229 ? 33.918 25.032 84.424 1.00 42.33 558 TYR C N 1
ATOM 1399 C CA . TYR A 1 229 ? 34.546 24.061 83.519 1.00 47.93 558 TYR C CA 1
ATOM 1400 C C . TYR A 1 229 ? 34.105 22.652 83.885 1.00 50.11 558 TYR C C 1
ATOM 1401 O O . TYR A 1 229 ? 33.812 21.847 83.016 1.00 56.84 558 TYR C O 1
ATOM 1410 N N . LYS A 1 230 ? 34.057 22.357 85.177 1.00 53.36 559 LYS C N 1
ATOM 1411 C CA . LYS A 1 230 ? 33.629 21.042 85.641 1.00 52.88 559 LYS C CA 1
ATOM 1412 C C . LYS A 1 230 ? 32.315 20.523 85.001 1.00 73.72 559 LYS C C 1
ATOM 1413 O O . LYS A 1 230 ? 32.169 19.317 84.784 1.00 76.42 559 LYS C O 1
ATOM 1419 N N . LEU A 1 231 ? 31.384 21.424 84.682 1.00 66.98 560 LEU C N 1
ATOM 1420 C CA . LEU A 1 231 ? 30.085 21.045 84.096 1.00 63.00 560 LEU C CA 1
ATOM 1421 C C . LEU A 1 231 ? 30.143 20.456 82.687 1.00 61.23 560 LEU C C 1
ATOM 1422 O O . LEU A 1 231 ? 29.137 19.948 82.185 1.00 63.26 560 LEU C O 1
ATOM 1427 N N . GLU A 1 232 ? 31.301 20.557 82.041 1.00 56.57 561 GLU C N 1
ATOM 1428 C CA . GLU A 1 232 ? 31.500 20.012 80.700 1.00 60.85 561 GLU C CA 1
ATOM 1429 C C . GLU A 1 232 ? 30.469 20.494 79.686 1.00 68.54 561 GLU C C 1
ATOM 1430 O O . GLU A 1 232 ? 29.999 19.728 78.841 1.00 78.40 561 GLU C O 1
ATOM 1436 N N . ASP A 1 233 ? 30.143 21.776 79.752 1.00 64.44 562 ASP C N 1
ATOM 1437 C CA . ASP A 1 233 ? 29.067 22.315 78.944 1.00 61.32 562 ASP C CA 1
ATOM 1438 C C . ASP A 1 233 ? 29.409 23.737 78.527 1.00 61.49 562 ASP C C 1
ATOM 1439 O O . ASP A 1 233 ? 28.960 24.694 79.143 1.00 69.51 562 ASP C O 1
ATOM 1444 N N . ASN A 1 234 ? 30.207 23.866 77.476 1.00 57.13 563 ASN C N 1
ATOM 1445 C CA . ASN A 1 234 ? 30.694 25.163 77.017 1.00 53.42 563 ASN C CA 1
ATOM 1446 C C . ASN A 1 234 ? 29.602 26.178 76.723 1.00 64.44 563 ASN C C 1
ATOM 1447 O O . ASN A 1 234 ? 29.866 27.373 76.615 1.00 73.95 563 ASN C O 1
ATOM 1452 N N . THR A 1 235 ? 28.375 25.702 76.590 1.00 65.95 564 THR C N 1
ATOM 1453 C CA . THR A 1 235 ? 27.228 26.577 76.394 1.00 65.35 564 THR C CA 1
ATOM 1454 C C . THR A 1 235 ? 27.003 27.507 77.580 1.00 61.66 564 THR C C 1
ATOM 1455 O O . THR A 1 235 ? 26.635 28.680 77.415 1.00 54.11 564 THR C O 1
ATOM 1459 N N . ILE A 1 236 ? 27.215 26.954 78.772 1.00 59.12 565 ILE C N 1
ATOM 1460 C CA . ILE A 1 236 ? 27.011 27.659 80.026 1.00 49.98 565 ILE C CA 1
ATOM 1461 C C . ILE A 1 236 ? 28.077 28.738 80.208 1.00 54.74 565 ILE C C 1
ATOM 1462 O O . ILE A 1 236 ? 27.772 29.859 80.631 1.00 57.17 565 ILE C O 1
ATOM 1467 N N . LEU A 1 237 ? 29.322 28.401 79.875 1.00 50.29 566 LEU C N 1
ATOM 1468 C CA . LEU A 1 237 ? 30.421 29.364 79.893 1.00 48.61 566 LEU C CA 1
ATOM 1469 C C . LEU A 1 237 ? 30.117 30.561 78.993 1.00 54.54 566 LEU C C 1
ATOM 1470 O O . LEU A 1 237 ? 30.356 31.725 79.354 1.00 52.20 566 LEU C O 1
ATOM 1475 N N . VAL A 1 238 ? 29.596 30.258 77.810 1.00 56.84 567 VAL C N 1
ATOM 1476 C CA . VAL A 1 238 ? 29.290 31.273 76.821 1.00 55.03 567 VAL C CA 1
ATOM 1477 C C . VAL A 1 238 ? 28.144 32.165 77.307 1.00 59.35 567 VAL C C 1
ATOM 1478 O O . VAL A 1 238 ? 28.132 33.372 77.053 1.00 61.11 567 VAL C O 1
ATOM 1482 N N . ALA A 1 239 ? 27.189 31.573 78.019 1.00 52.92 568 ALA C N 1
ATOM 1483 C CA . ALA A 1 239 ? 26.054 32.337 78.524 1.00 46.91 568 ALA C CA 1
ATOM 1484 C C . ALA A 1 239 ? 26.512 33.305 79.598 1.00 45.60 568 ALA C C 1
ATOM 1485 O O . ALA A 1 239 ? 26.039 34.433 79.656 1.00 42.80 568 ALA C O 1
ATOM 1487 N N . LEU A 1 240 ? 27.439 32.854 80.439 1.00 47.28 569 LEU C N 1
ATOM 1488 C CA . LEU A 1 240 ? 28.007 33.695 81.491 1.00 42.21 569 LEU C CA 1
ATOM 1489 C C . LEU A 1 240 ? 28.758 34.863 80.911 1.00 44.97 569 LEU C C 1
ATOM 1490 O O . LEU A 1 240 ? 28.536 35.998 81.340 1.00 39.57 569 LEU C O 1
ATOM 1495 N N . ILE A 1 241 ? 29.651 34.586 79.950 1.00 44.58 570 ILE C N 1
ATOM 1496 C CA . ILE A 1 241 ? 30.396 35.662 79.291 1.00 35.42 570 ILE C CA 1
ATOM 1497 C C . ILE A 1 241 ? 29.445 36.658 78.621 1.00 38.46 570 ILE C C 1
ATOM 1498 O O . ILE A 1 241 ? 29.615 37.868 78.739 1.00 40.43 570 ILE C O 1
ATOM 1503 N N . ARG A 1 242 ? 28.425 36.149 77.944 1.00 41.41 571 ARG C N 1
ATOM 1504 C CA . ARG A 1 242 ? 27.480 37.024 77.286 1.00 32.23 571 ARG C CA 1
ATOM 1505 C C . ARG A 1 242 ? 26.768 37.928 78.295 1.00 38.22 571 ARG C C 1
ATOM 1506 O O . ARG A 1 242 ? 26.620 39.132 78.068 1.00 41.11 571 ARG C O 1
ATOM 1514 N N . TYR A 1 243 ? 26.335 37.337 79.404 1.00 41.50 572 TYR C N 1
ATOM 1515 C CA . TYR A 1 243 ? 25.669 38.067 80.478 1.00 40.01 572 TYR C CA 1
ATOM 1516 C C . TYR A 1 243 ? 26.557 39.171 81.033 1.00 43.05 572 TYR C C 1
ATOM 1517 O O . TYR A 1 243 ? 26.111 40.305 81.201 1.00 40.77 572 TYR C O 1
ATOM 1526 N N . ILE A 1 244 ? 27.804 38.825 81.339 1.00 42.87 573 ILE C N 1
ATOM 1527 C CA . ILE A 1 244 ? 28.722 39.757 81.971 1.00 37.89 573 ILE C CA 1
ATOM 1528 C C . ILE A 1 244 ? 28.984 40.933 81.049 1.00 40.66 573 ILE C C 1
ATOM 1529 O O . ILE A 1 244 ? 28.907 42.093 81.467 1.00 43.66 573 ILE C O 1
ATOM 1534 N N . VAL A 1 245 ? 29.287 40.635 79.790 1.00 33.06 574 VAL C N 1
ATOM 1535 C CA . VAL A 1 245 ? 29.620 41.670 78.812 1.00 36.18 574 VAL C CA 1
ATOM 1536 C C . VAL A 1 245 ? 28.465 42.625 78.468 1.00 36.78 574 VAL C C 1
ATOM 1537 O O . VAL A 1 245 ? 28.633 43.844 78.436 1.00 39.82 574 VAL C O 1
ATOM 1541 N N . HIS A 1 246 ? 27.289 42.074 78.208 1.00 36.49 575 HIS C N 1
ATOM 1542 C CA . HIS A 1 246 ? 26.175 42.894 77.728 1.00 37.50 575 HIS C CA 1
ATOM 1543 C C . HIS A 1 246 ? 25.224 43.378 78.814 1.00 45.66 575 HIS C C 1
ATOM 1544 O O . HIS A 1 246 ? 24.996 44.577 78.970 1.00 47.79 575 HIS C O 1
ATOM 1551 N N . ASP A 1 247 ? 24.666 42.432 79.558 1.00 47.86 576 ASP C N 1
ATOM 1552 C CA . ASP A 1 247 ? 23.623 42.743 80.523 1.00 54.27 576 ASP C CA 1
ATOM 1553 C C . ASP A 1 247 ? 24.184 43.453 81.737 1.00 51.62 576 ASP C C 1
ATOM 1554 O O . ASP A 1 247 ? 23.470 44.164 82.437 1.00 60.41 576 ASP C O 1
ATOM 1559 N N . LEU A 1 248 ? 25.480 43.282 81.950 1.00 40.74 577 LEU C N 1
ATOM 1560 C CA . LEU A 1 248 ? 26.154 43.794 83.133 1.00 36.67 577 LEU C CA 1
ATOM 1561 C C . LEU A 1 248 ? 27.029 45.020 82.814 1.00 40.42 577 LEU C C 1
ATOM 1562 O O . LEU A 1 248 ? 26.609 46.151 83.023 1.00 50.22 577 LEU C O 1
ATOM 1567 N N . VAL A 1 249 ? 28.229 44.807 82.292 1.00 29.70 578 VAL C N 1
ATOM 1568 C CA . VAL A 1 249 ? 29.140 45.921 82.008 1.00 33.24 578 VAL C CA 1
ATOM 1569 C C . VAL A 1 249 ? 28.613 46.961 81.004 1.00 34.91 578 VAL C C 1
ATOM 1570 O O . VAL A 1 249 ? 28.487 48.137 81.331 1.00 36.85 578 VAL C O 1
ATOM 1574 N N . ILE A 1 250 ? 28.330 46.541 79.774 1.00 39.41 579 ILE C N 1
ATOM 1575 C CA . ILE A 1 250 ? 27.912 47.503 78.754 1.00 45.25 579 ILE C CA 1
ATOM 1576 C C . ILE A 1 250 ? 26.597 48.208 79.137 1.00 43.23 579 ILE C C 1
ATOM 1577 O O . ILE A 1 250 ? 26.457 49.416 78.966 1.00 40.96 579 ILE C O 1
ATOM 1582 N N . ASP A 1 251 ? 25.645 47.464 79.679 1.00 42.02 580 ASP C N 1
ATOM 1583 C CA . ASP A 1 251 ? 24.387 48.072 80.082 1.00 42.32 580 ASP C CA 1
ATOM 1584 C C . ASP A 1 251 ? 24.590 49.089 81.193 1.00 42.72 580 ASP C C 1
ATOM 1585 O O . ASP A 1 251 ? 23.975 50.159 81.208 1.00 45.09 580 ASP C O 1
ATOM 1590 N N . ASN A 1 252 ? 25.441 48.733 82.144 1.00 40.87 581 ASN C N 1
ATOM 1591 C CA . ASN A 1 252 ? 25.729 49.587 83.279 1.00 33.05 581 ASN C CA 1
ATOM 1592 C C . ASN A 1 252 ? 26.313 50.894 82.766 1.00 36.33 581 ASN C C 1
ATOM 1593 O O . ASN A 1 252 ? 25.785 51.967 83.040 1.00 41.38 581 ASN C O 1
ATOM 1598 N N . ILE A 1 253 ? 27.381 50.793 81.980 1.00 33.39 582 ILE C N 1
ATOM 1599 C CA . ILE A 1 253 ? 28.061 51.977 81.466 1.00 29.32 582 ILE C CA 1
ATOM 1600 C C . ILE A 1 253 ? 27.159 52.892 80.615 1.00 37.86 582 ILE C C 1
ATOM 1601 O O . ILE A 1 253 ? 27.258 54.125 80.707 1.00 36.60 582 ILE C O 1
ATOM 1606 N N . LEU A 1 254 ? 26.267 52.294 79.823 1.00 40.37 583 LEU C N 1
ATOM 1607 C CA . LEU A 1 254 ? 25.356 53.062 78.966 1.00 42.28 583 LEU C CA 1
ATOM 1608 C C . LEU A 1 254 ? 24.390 53.913 79.767 1.00 47.00 583 LEU C C 1
ATOM 1609 O O . LEU A 1 254 ? 23.838 54.882 79.266 1.00 55.63 583 LEU C O 1
ATOM 1614 N N . HIS A 1 255 ? 24.176 53.545 81.016 1.00 44.15 584 HIS C N 1
ATOM 1615 C CA . HIS A 1 255 ? 23.253 54.293 81.850 1.00 41.77 584 HIS C CA 1
ATOM 1616 C C . HIS A 1 255 ? 23.932 55.389 82.684 1.00 41.55 584 HIS C C 1
ATOM 1617 O O . HIS A 1 255 ? 23.242 56.125 83.402 1.00 40.23 584 HIS C O 1
ATOM 1624 N N . TRP A 1 256 ? 25.260 55.513 82.627 1.00 32.69 585 TRP C N 1
ATOM 1625 C CA . TRP A 1 256 ? 25.862 56.669 83.297 1.00 34.82 585 TRP C CA 1
ATOM 1626 C C . TRP A 1 256 ? 25.172 57.929 82.737 1.00 34.17 585 TRP C C 1
ATOM 1627 O O . TRP A 1 256 ? 24.668 57.935 81.605 1.00 36.42 585 TRP C O 1
ATOM 1638 N N . ARG A 1 257 ? 25.127 58.993 83.519 1.00 29.12 586 ARG C N 1
ATOM 1639 C CA . ARG A 1 257 ? 24.439 60.180 83.040 1.00 37.27 586 ARG C CA 1
ATOM 1640 C C . ARG A 1 257 ? 25.290 60.826 81.957 1.00 49.07 586 ARG C C 1
ATOM 1641 O O . ARG A 1 257 ? 24.786 61.241 80.919 1.00 51.66 586 ARG C O 1
ATOM 1649 N N . VAL A 1 258 ? 26.591 60.878 82.212 1.00 42.67 587 VAL C N 1
ATOM 1650 C CA . VAL A 1 258 ? 27.547 61.449 81.289 1.00 43.98 587 VAL C CA 1
ATOM 1651 C C . VAL A 1 258 ? 28.860 60.679 81.539 1.00 44.06 587 VAL C C 1
ATOM 1652 O O . VAL A 1 258 ? 29.015 60.062 82.596 1.00 45.48 587 VAL C O 1
ATOM 1656 N N . ILE A 1 259 ? 29.775 60.652 80.573 1.00 37.55 588 ILE C N 1
ATOM 1657 C CA . ILE A 1 259 ? 31.060 59.970 80.772 1.00 33.74 588 ILE C CA 1
ATOM 1658 C C . ILE A 1 259 ? 32.272 60.858 80.486 1.00 33.83 588 ILE C C 1
ATOM 1659 O O . ILE A 1 259 ? 32.651 61.006 79.333 1.00 40.34 588 ILE C O 1
ATOM 1664 N N . SER A 1 260 ? 32.897 61.413 81.529 1.00 40.50 589 SER C N 1
ATOM 1665 C CA . SER A 1 260 ? 34.018 62.367 81.377 1.00 36.46 589 SER C CA 1
ATOM 1666 C C . SER A 1 260 ? 35.231 61.764 80.725 1.00 37.30 589 SER C C 1
ATOM 1667 O O . SER A 1 260 ? 35.405 60.530 80.705 1.00 31.94 589 SER C O 1
ATOM 1670 N N . GLU A 1 261 ? 36.104 62.649 80.247 1.00 35.34 590 GLU C N 1
ATOM 1671 C CA . GLU A 1 261 ? 37.350 62.211 79.620 1.00 36.11 590 GLU C CA 1
ATOM 1672 C C . GLU A 1 261 ? 38.134 61.267 80.526 1.00 38.28 590 GLU C C 1
ATOM 1673 O O . GLU A 1 261 ? 38.511 60.178 80.106 1.00 36.82 590 GLU C O 1
ATOM 1679 N N . LYS A 1 262 ? 38.371 61.678 81.771 1.00 44.83 591 LYS C N 1
ATOM 1680 C CA . LYS A 1 262 ? 39.084 60.808 82.707 1.00 50.22 591 LYS C CA 1
ATOM 1681 C C . LYS A 1 262 ? 38.351 59.479 82.989 1.00 39.50 591 LYS C C 1
ATOM 1682 O O . LYS A 1 262 ? 38.946 58.410 82.997 1.00 37.51 591 LYS C O 1
ATOM 1688 N N . SER A 1 263 ? 37.052 59.555 83.209 1.00 36.02 592 SER C N 1
ATOM 1689 C CA . SER A 1 263 ? 36.269 58.357 83.426 1.00 34.53 592 SER C CA 1
ATOM 1690 C C . SER A 1 263 ? 36.346 57.412 82.233 1.00 35.04 592 SER C C 1
ATOM 1691 O O . SER A 1 263 ? 36.451 56.191 82.406 1.00 31.34 592 SER C O 1
ATOM 1694 N N . SER A 1 264 ? 36.287 57.981 81.028 1.00 35.74 593 SER C N 1
ATOM 1695 C CA . SER A 1 264 ? 36.360 57.189 79.805 1.00 36.70 593 SER C CA 1
ATOM 1696 C C . SER A 1 264 ? 37.667 56.393 79.785 1.00 38.46 593 SER C C 1
ATOM 1697 O O . SER A 1 264 ? 37.676 55.195 79.474 1.00 44.36 593 SER C O 1
ATOM 1700 N N . GLU A 1 265 ? 38.768 57.050 80.145 1.00 30.71 594 GLU C N 1
ATOM 1701 C CA . GLU A 1 265 ? 40.052 56.356 80.228 1.00 37.56 594 GLU C CA 1
ATOM 1702 C C . GLU A 1 265 ? 40.055 55.262 81.290 1.00 42.35 594 GLU C C 1
ATOM 1703 O O . GLU A 1 265 ? 40.478 54.135 81.021 1.00 40.15 594 GLU C O 1
ATOM 1709 N N . ASN A 1 266 ? 39.557 55.594 82.480 1.00 36.46 595 ASN C N 1
ATOM 1710 C CA . ASN A 1 266 ? 39.356 54.603 83.518 1.00 30.61 595 ASN C CA 1
ATOM 1711 C C . ASN A 1 266 ? 38.526 53.427 83.003 1.00 31.18 595 ASN C C 1
ATOM 1712 O O . ASN A 1 266 ? 38.914 52.264 83.182 1.00 30.78 595 ASN C O 1
ATOM 1717 N N . LEU A 1 267 ? 37.388 53.725 82.364 1.00 22.93 596 LEU C N 1
ATOM 1718 C CA . LEU A 1 267 ? 36.468 52.663 81.941 1.00 29.57 596 LEU C CA 1
ATOM 1719 C C . LEU A 1 267 ? 37.147 51.735 80.941 1.00 37.45 596 LEU C C 1
ATOM 1720 O O . LEU A 1 267 ? 36.971 50.517 80.965 1.00 36.05 596 LEU C O 1
ATOM 1725 N N . SER A 1 268 ? 37.955 52.334 80.079 1.00 34.75 597 SER C N 1
ATOM 1726 C CA . SER A 1 268 ? 38.758 51.590 79.137 1.00 27.22 597 SER C CA 1
ATOM 1727 C C . SER A 1 268 ? 39.789 50.690 79.821 1.00 34.43 597 SER C C 1
ATOM 1728 O O . SER A 1 268 ? 39.933 49.519 79.462 1.00 46.97 597 SER C O 1
ATOM 1731 N N . GLU A 1 269 ? 40.520 51.232 80.792 1.00 34.16 598 GLU C N 1
ATOM 1732 C CA . GLU A 1 269 ? 41.445 50.411 81.587 1.00 43.68 598 GLU C CA 1
ATOM 1733 C C . GLU A 1 269 ? 40.727 49.239 82.273 1.00 46.33 598 GLU C C 1
ATOM 1734 O O . GLU A 1 269 ? 41.227 48.118 82.252 1.00 38.87 598 GLU C O 1
ATOM 1740 N N . PHE A 1 270 ? 39.555 49.507 82.861 1.00 39.04 599 PHE C N 1
ATOM 1741 C CA . PHE A 1 270 ? 38.714 48.454 83.415 1.00 37.30 599 PHE C CA 1
ATOM 1742 C C . PHE A 1 270 ? 38.403 47.329 82.421 1.00 45.22 599 PHE C C 1
ATOM 1743 O O . PHE A 1 270 ? 38.584 46.147 82.718 1.00 39.12 599 PHE C O 1
ATOM 1751 N N . ILE A 1 271 ? 37.909 47.707 81.248 1.00 43.59 600 ILE C N 1
ATOM 1752 C CA . ILE A 1 271 ? 37.543 46.741 80.228 1.00 37.03 600 ILE C CA 1
ATOM 1753 C C . ILE A 1 271 ? 38.723 45.827 79.858 1.00 41.86 600 ILE C C 1
ATOM 1754 O O . ILE A 1 271 ? 38.563 44.612 79.786 1.00 46.32 600 ILE C O 1
ATOM 1767 N N . LEU A 1 273 ? 41.331 44.957 81.791 1.00 41.72 602 LEU C N 1
ATOM 1768 C CA . LEU A 1 273 ? 41.532 43.998 82.878 1.00 43.31 602 LEU C CA 1
ATOM 1769 C C . LEU A 1 273 ? 40.447 42.948 82.815 1.00 44.24 602 LEU C C 1
ATOM 1770 O O . LEU A 1 273 ? 40.701 41.751 83.008 1.00 48.31 602 LEU C O 1
ATOM 1775 N N . LEU A 1 274 ? 39.229 43.407 82.545 1.00 35.22 603 LEU C N 1
ATOM 1776 C CA . LEU A 1 274 ? 38.095 42.510 82.486 1.00 38.57 603 LEU C CA 1
ATOM 1777 C C . LEU A 1 274 ? 38.309 41.452 81.404 1.00 41.40 603 LEU C C 1
ATOM 1778 O O . LEU A 1 274 ? 38.136 40.256 81.664 1.00 34.00 603 LEU C O 1
ATOM 1783 N N . LEU A 1 275 ? 38.718 41.885 80.211 1.00 39.54 604 LEU C N 1
ATOM 1784 C CA . LEU A 1 275 ? 38.940 40.949 79.107 1.00 43.94 604 LEU C CA 1
ATOM 1785 C C . LEU A 1 275 ? 39.946 39.881 79.476 1.00 44.14 604 LEU C C 1
ATOM 1786 O O . LEU A 1 275 ? 39.761 38.701 79.162 1.00 41.05 604 LEU C O 1
ATOM 1791 N N . SER A 1 276 ? 40.998 40.298 80.164 1.00 40.13 605 SER C N 1
ATOM 1792 C CA . SER A 1 276 ? 41.970 39.361 80.713 1.00 39.17 605 SER C CA 1
ATOM 1793 C C . SER A 1 276 ? 41.335 38.218 81.529 1.00 46.08 605 SER C C 1
ATOM 1794 O O . SER A 1 276 ? 41.797 37.073 81.478 1.00 53.28 605 SER C O 1
ATOM 1797 N N . GLY A 1 277 ? 40.282 38.526 82.282 1.00 33.62 606 GLY C N 1
ATOM 1798 C CA . GLY A 1 277 ? 39.634 37.518 83.100 1.00 35.05 606 GLY C CA 1
ATOM 1799 C C . GLY A 1 277 ? 38.481 36.789 82.433 1.00 40.48 606 GLY C C 1
ATOM 1800 O O . GLY A 1 277 ? 37.922 35.853 82.984 1.00 51.43 606 GLY C O 1
ATOM 1801 N N . LEU A 1 278 ? 38.114 37.222 81.241 1.00 42.75 607 LEU C N 1
ATOM 1802 C CA . LEU A 1 278 ? 37.078 36.543 80.490 1.00 47.21 607 LEU C CA 1
ATOM 1803 C C . LEU A 1 278 ? 37.678 35.759 79.303 1.00 53.19 607 LEU C C 1
ATOM 1804 O O . LEU A 1 278 ? 36.966 35.423 78.353 1.00 53.42 607 LEU C O 1
ATOM 1809 N N . GLU A 1 279 ? 38.985 35.488 79.347 1.00 41.56 608 GLU C N 1
ATOM 1810 C CA . GLU A 1 279 ? 39.641 34.780 78.245 1.00 44.58 608 GLU C CA 1
ATOM 1811 C C . GLU A 1 279 ? 39.547 33.274 78.400 1.00 49.05 608 GLU C C 1
ATOM 1812 O O . GLU A 1 279 ? 40.204 32.692 79.240 1.00 50.45 608 GLU C O 1
ATOM 1818 N N . ILE A 1 280 ? 38.727 32.640 77.582 1.00 52.84 609 ILE C N 1
ATOM 1819 C CA . ILE A 1 280 ? 38.614 31.196 77.635 1.00 48.51 609 ILE C CA 1
ATOM 1820 C C . ILE A 1 280 ? 38.835 30.670 76.227 1.00 45.72 609 ILE C C 1
ATOM 1821 O O . ILE A 1 280 ? 37.879 30.491 75.457 1.00 44.98 609 ILE C O 1
ATOM 1826 N N . PRO A 1 281 ? 40.107 30.451 75.872 1.00 42.65 610 PRO C N 1
ATOM 1827 C CA . PRO A 1 281 ? 40.469 30.157 74.475 1.00 53.48 610 PRO C CA 1
ATOM 1828 C C . PRO A 1 281 ? 39.696 28.975 73.884 1.00 54.92 610 PRO C C 1
ATOM 1829 O O . PRO A 1 281 ? 39.400 28.959 72.694 1.00 51.08 610 PRO C O 1
ATOM 1833 N N . ARG A 1 282 ? 39.348 28.010 74.720 1.00 57.36 611 ARG C N 1
ATOM 1834 C CA . ARG A 1 282 ? 38.608 26.854 74.254 1.00 60.28 611 ARG C CA 1
ATOM 1835 C C . ARG A 1 282 ? 37.325 27.271 73.534 1.00 58.17 611 ARG C C 1
ATOM 1836 O O . ARG A 1 282 ? 36.748 26.469 72.802 1.00 61.61 611 ARG C O 1
ATOM 1844 N N . LEU A 1 283 ? 36.872 28.512 73.741 1.00 51.37 612 LEU C N 1
ATOM 1845 C CA . LEU A 1 283 ? 35.588 28.957 73.176 1.00 50.61 612 LEU C CA 1
ATOM 1846 C C . LEU A 1 283 ? 35.776 29.760 71.885 1.00 48.14 612 LEU C C 1
ATOM 1847 O O . LEU A 1 283 ? 34.820 30.298 71.306 1.00 36.04 612 LEU C O 1
ATOM 1852 N N . ASN A 1 284 ? 37.016 29.805 71.421 1.00 45.69 613 ASN C N 1
ATOM 1853 C CA . ASN A 1 284 ? 37.377 30.658 70.301 1.00 46.51 613 ASN C CA 1
ATOM 1854 C C . ASN A 1 284 ? 36.580 30.442 69.012 1.00 60.08 613 ASN C C 1
ATOM 1855 O O . ASN A 1 284 ? 36.608 31.281 68.114 1.00 71.03 613 ASN C O 1
ATOM 1860 N N . LEU A 1 285 ? 35.865 29.331 68.910 1.00 58.36 614 LEU C N 1
ATOM 1861 C CA . LEU A 1 285 ? 35.121 29.079 67.683 1.00 51.87 614 LEU C CA 1
ATOM 1862 C C . LEU A 1 285 ? 33.668 29.513 67.788 1.00 49.13 614 LEU C C 1
ATOM 1863 O O . LEU A 1 285 ? 33.024 29.729 66.779 1.00 57.77 614 LEU C O 1
ATOM 1868 N N . ILE A 1 286 ? 33.161 29.657 69.008 1.00 45.08 615 ILE C N 1
ATOM 1869 C CA . ILE A 1 286 ? 31.775 30.044 69.211 1.00 51.16 615 ILE C CA 1
ATOM 1870 C C . ILE A 1 286 ? 31.573 31.516 68.867 1.00 60.98 615 ILE C C 1
ATOM 1871 O O . ILE A 1 286 ? 32.324 32.374 69.321 1.00 72.37 615 ILE C O 1
ATOM 1876 N N . GLU A 1 287 ? 30.552 31.814 68.074 1.00 60.01 616 GLU C N 1
ATOM 1877 C CA . GLU A 1 287 ? 30.361 33.176 67.596 1.00 63.78 616 GLU C CA 1
ATOM 1878 C C . GLU A 1 287 ? 29.941 34.181 68.685 1.00 63.65 616 GLU C C 1
ATOM 1879 O O . GLU A 1 287 ? 30.437 35.302 68.724 1.00 64.75 616 GLU C O 1
ATOM 1885 N N . THR A 1 288 ? 29.025 33.798 69.565 1.00 56.46 617 THR C N 1
ATOM 1886 C CA . THR A 1 288 ? 28.610 34.725 70.605 1.00 50.01 617 THR C CA 1
ATOM 1887 C C . THR A 1 288 ? 29.718 35.024 71.620 1.00 53.78 617 THR C C 1
ATOM 1888 O O . THR A 1 288 ? 29.709 36.069 72.271 1.00 57.12 617 THR C O 1
ATOM 1892 N N . TYR A 1 289 ? 30.685 34.127 71.752 1.00 51.39 618 TYR C N 1
ATOM 1893 C CA . TYR A 1 289 ? 31.775 34.386 72.676 1.00 46.94 618 TYR C CA 1
ATOM 1894 C C . TYR A 1 289 ? 32.746 35.374 72.080 1.00 48.75 618 TYR C C 1
ATOM 1895 O O . TYR A 1 289 ? 33.243 36.257 72.765 1.00 52.39 618 TYR C O 1
ATOM 1904 N N . ARG A 1 290 ? 33.013 35.212 70.792 1.00 50.84 619 ARG C N 1
ATOM 1905 C CA . ARG A 1 290 ? 33.999 36.031 70.098 1.00 48.58 619 ARG C CA 1
ATOM 1906 C C . ARG A 1 290 ? 33.463 37.452 69.911 1.00 46.39 619 ARG C C 1
ATOM 1907 O O . ARG A 1 290 ? 34.184 38.435 70.079 1.00 47.77 619 ARG C O 1
ATOM 1915 N N . HIS A 1 291 ? 32.182 37.553 69.589 1.00 47.85 620 HIS C N 1
ATOM 1916 C CA . HIS A 1 291 ? 31.561 38.842 69.369 1.00 45.35 620 HIS C CA 1
ATOM 1917 C C . HIS A 1 291 ? 31.440 39.613 70.693 1.00 55.16 620 HIS C C 1
ATOM 1918 O O . HIS A 1 291 ? 31.525 40.844 70.714 1.00 55.60 620 HIS C O 1
ATOM 1925 N N . SER A 1 292 ? 31.239 38.893 71.796 1.00 48.81 621 SER C N 1
ATOM 1926 C CA . SER A 1 292 ? 31.157 39.545 73.098 1.00 44.11 621 SER C CA 1
ATOM 1927 C C . SER A 1 292 ? 32.483 40.227 73.446 1.00 49.85 621 SER C C 1
ATOM 1928 O O . SER A 1 292 ? 32.497 41.351 73.950 1.00 52.88 621 SER C O 1
ATOM 1931 N N . ARG A 1 293 ? 33.599 39.555 73.171 1.00 38.93 622 ARG C N 1
ATOM 1932 C CA . ARG A 1 293 ? 34.897 40.146 73.453 1.00 39.61 622 ARG C CA 1
ATOM 1933 C C . ARG A 1 293 ? 35.227 41.240 72.443 1.00 41.99 622 ARG C C 1
ATOM 1934 O O . ARG A 1 293 ? 35.832 42.262 72.795 1.00 41.96 622 ARG C O 1
ATOM 1942 N N . GLU A 1 294 ? 34.815 41.036 71.193 1.00 41.77 623 GLU C N 1
ATOM 1943 C CA . GLU A 1 294 ? 35.068 42.037 70.166 1.00 45.65 623 GLU C CA 1
ATOM 1944 C C . GLU A 1 294 ? 34.396 43.359 70.540 1.00 43.35 623 GLU C C 1
ATOM 1945 O O . GLU A 1 294 ? 35.042 44.408 70.535 1.00 45.26 623 GLU C O 1
ATOM 1951 N N . LYS A 1 295 ? 33.115 43.305 70.897 1.00 35.48 624 LYS C N 1
ATOM 1952 C CA . LYS A 1 295 ? 32.387 44.524 71.245 1.00 29.81 624 LYS C CA 1
ATOM 1953 C C . LYS A 1 295 ? 33.073 45.240 72.391 1.00 37.15 624 LYS C C 1
ATOM 1954 O O . LYS A 1 295 ? 33.300 46.444 72.310 1.00 42.00 624 LYS C O 1
ATOM 1960 N N . LEU A 1 296 ? 33.414 44.499 73.448 1.00 39.92 625 LEU C N 1
ATOM 1961 C CA . LEU A 1 296 ? 34.157 45.076 74.566 1.00 44.99 625 LEU C CA 1
ATOM 1962 C C . LEU A 1 296 ? 35.434 45.760 74.091 1.00 44.84 625 LEU C C 1
ATOM 1963 O O . LEU A 1 296 ? 35.717 46.895 74.462 1.00 47.40 625 LEU C O 1
ATOM 1968 N N . GLY A 1 297 ? 36.203 45.067 73.262 1.00 44.23 626 GLY C N 1
ATOM 1969 C CA . GLY A 1 297 ? 37.451 45.616 72.765 1.00 31.46 626 GLY C CA 1
ATOM 1970 C C . GLY A 1 297 ? 37.221 46.862 71.938 1.00 41.11 626 GLY C C 1
ATOM 1971 O O . GLY A 1 297 ? 38.021 47.809 71.942 1.00 40.26 626 GLY C O 1
ATOM 1972 N N . ILE A 1 298 ? 36.117 46.873 71.208 1.00 47.01 627 ILE C N 1
ATOM 1973 C CA . ILE A 1 298 ? 35.836 48.023 70.371 1.00 46.03 627 ILE C CA 1
ATOM 1974 C C . ILE A 1 298 ? 35.320 49.146 71.249 1.00 48.80 627 ILE C C 1
ATOM 1975 O O . ILE A 1 298 ? 35.622 50.311 70.995 1.00 48.85 627 ILE C O 1
ATOM 1980 N N . LEU A 1 299 ? 34.572 48.794 72.299 1.00 36.92 628 LEU C N 1
ATOM 1981 C CA . LEU A 1 299 ? 34.069 49.804 73.223 1.00 30.34 628 LEU C CA 1
ATOM 1982 C C . LEU A 1 299 ? 35.262 50.474 73.877 1.00 36.49 628 LEU C C 1
ATOM 1983 O O . LEU A 1 299 ? 35.256 51.677 74.148 1.00 41.36 628 LEU C O 1
ATOM 1988 N N . SER A 1 300 ? 36.291 49.671 74.117 1.00 36.38 629 SER C N 1
ATOM 1989 C CA . SER A 1 300 ? 37.530 50.162 74.680 1.00 39.93 629 SER C CA 1
ATOM 1990 C C . SER A 1 300 ? 38.178 51.235 73.764 1.00 39.05 629 SER C C 1
ATOM 1991 O O . SER A 1 300 ? 38.691 52.235 74.246 1.00 45.66 629 SER C O 1
ATOM 1994 N N . LYS A 1 301 ? 38.156 51.019 72.453 1.00 33.17 630 LYS C N 1
ATOM 1995 C CA . LYS A 1 301 ? 38.673 52.004 71.491 1.00 42.62 630 LYS C CA 1
ATOM 1996 C C . LYS A 1 301 ? 37.823 53.273 71.446 1.00 42.92 630 LYS C C 1
ATOM 1997 O O . LYS A 1 301 ? 38.347 54.382 71.512 1.00 48.38 630 LYS C O 1
ATOM 2003 N N . ILE A 1 302 ? 36.511 53.097 71.315 1.00 34.14 631 ILE C N 1
ATOM 2004 C CA . ILE A 1 302 ? 35.549 54.198 71.383 1.00 34.66 631 ILE C CA 1
ATOM 2005 C C . ILE A 1 302 ? 35.739 55.115 72.610 1.00 34.43 631 ILE C C 1
ATOM 2006 O O . ILE A 1 302 ? 35.831 56.342 72.481 1.00 41.98 631 ILE C O 1
ATOM 2011 N N . LEU A 1 303 ? 35.789 54.514 73.798 1.00 39.44 632 LEU C N 1
ATOM 2012 C CA . LEU A 1 303 ? 35.943 55.257 75.061 1.00 42.60 632 LEU C CA 1
ATOM 2013 C C . LEU A 1 303 ? 37.123 56.224 75.100 1.00 38.24 632 LEU C C 1
ATOM 2014 O O . LEU A 1 303 ? 37.083 57.205 75.825 1.00 46.73 632 LEU C O 1
ATOM 2019 N N . THR A 1 304 ? 38.177 55.949 74.340 1.00 35.67 633 THR C N 1
ATOM 2020 C CA . THR A 1 304 ? 39.337 56.830 74.364 1.00 42.93 633 THR C CA 1
ATOM 2021 C C . THR A 1 304 ? 39.696 57.446 73.005 1.00 42.90 633 THR C C 1
ATOM 2022 O O . THR A 1 304 ? 40.853 57.793 72.762 1.00 50.57 633 THR C O 1
ATOM 2026 N N . ALA A 1 305 ? 38.709 57.620 72.136 1.00 37.38 634 ALA C N 1
ATOM 2027 C CA . ALA A 1 305 ? 38.976 58.118 70.777 1.00 31.65 634 ALA C CA 1
ATOM 2028 C C . ALA A 1 305 ? 38.440 59.532 70.561 1.00 32.18 634 ALA C C 1
ATOM 2029 O O . ALA A 1 305 ? 37.398 59.879 71.118 1.00 44.92 634 ALA C O 1
ATOM 2031 N N . HIS A 1 306 ? 39.123 60.345 69.751 1.00 38.49 635 HIS C N 1
ATOM 2032 C CA . HIS A 1 306 ? 38.550 61.658 69.409 1.00 38.94 635 HIS C CA 1
ATOM 2033 C C . HIS A 1 306 ? 37.446 61.528 68.367 1.00 39.96 635 HIS C C 1
ATOM 2034 O O . HIS A 1 306 ? 37.354 60.510 67.677 1.00 33.37 635 HIS C O 1
ATOM 2041 N N . LEU A 1 307 ? 36.582 62.539 68.294 1.00 38.04 636 LEU C N 1
ATOM 2042 C CA . LEU A 1 307 ? 35.405 62.438 67.453 1.00 39.43 636 LEU C CA 1
ATOM 2043 C C . LEU A 1 307 ? 35.732 61.981 66.032 1.00 46.64 636 LEU C C 1
ATOM 2044 O O . LEU A 1 307 ? 34.979 61.214 65.452 1.00 53.86 636 LEU C O 1
ATOM 2049 N N . LYS A 1 308 ? 36.853 62.433 65.475 1.00 44.84 637 LYS C N 1
ATOM 2050 C CA . LYS A 1 308 ? 37.191 62.070 64.106 1.00 56.05 637 LYS C CA 1
ATOM 2051 C C . LYS A 1 308 ? 37.495 60.577 63.958 1.00 56.29 637 LYS C C 1
ATOM 2052 O O . LYS A 1 308 ? 37.083 59.930 62.995 1.00 56.27 637 LYS C O 1
ATOM 2058 N N . ASP A 1 309 ? 38.226 60.025 64.912 1.00 52.89 638 ASP C N 1
ATOM 2059 C CA . ASP A 1 309 ? 38.510 58.603 64.860 1.00 46.51 638 ASP C CA 1
ATOM 2060 C C . ASP A 1 309 ? 37.265 57.743 65.009 1.00 40.55 638 ASP C C 1
ATOM 2061 O O . ASP A 1 309 ? 37.217 56.624 64.502 1.00 42.93 638 ASP C O 1
ATOM 2066 N N . ILE A 1 310 ? 36.247 58.264 65.684 1.00 34.69 639 ILE C N 1
ATOM 2067 C CA . ILE A 1 310 ? 35.014 57.514 65.810 1.00 37.84 639 ILE C CA 1
ATOM 2068 C C . ILE A 1 310 ? 34.296 57.408 64.453 1.00 44.05 639 ILE C C 1
ATOM 2069 O O . ILE A 1 310 ? 33.780 56.347 64.093 1.00 44.12 639 ILE C O 1
ATOM 2074 N N . LEU A 1 311 ? 34.278 58.496 63.691 1.00 46.77 640 LEU C N 1
ATOM 2075 C CA . LEU A 1 311 ? 33.678 58.458 62.359 1.00 44.81 640 LEU C CA 1
ATOM 2076 C C . LEU A 1 311 ? 34.466 57.539 61.416 1.00 46.84 640 LEU C C 1
ATOM 2077 O O . LEU A 1 311 ? 33.873 56.746 60.675 1.00 50.78 640 LEU C O 1
ATOM 2082 N N . GLU A 1 312 ? 35.794 57.627 61.458 1.00 40.16 641 GLU C N 1
ATOM 2083 C CA . GLU A 1 312 ? 36.639 56.731 60.662 1.00 48.00 641 GLU C CA 1
ATOM 2084 C C . GLU A 1 312 ? 36.390 55.266 61.005 1.00 50.25 641 GLU C C 1
ATOM 2085 O O . GLU A 1 312 ? 36.290 54.426 60.111 1.00 58.87 641 GLU C O 1
ATOM 2099 N N . PHE A 1 314 ? 33.567 53.970 62.328 1.00 35.60 643 PHE C N 1
ATOM 2100 C CA . PHE A 1 314 ? 32.277 53.715 61.708 1.00 37.38 643 PHE C CA 1
ATOM 2101 C C . PHE A 1 314 ? 32.525 53.352 60.240 1.00 45.49 643 PHE C C 1
ATOM 2102 O O . PHE A 1 314 ? 32.270 52.228 59.812 1.00 48.75 643 PHE C O 1
ATOM 2110 N N . TYR A 1 315 ? 33.071 54.288 59.482 1.00 43.61 644 TYR C N 1
ATOM 2111 C CA . TYR A 1 315 ? 33.369 54.027 58.075 1.00 46.74 644 TYR C CA 1
ATOM 2112 C C . TYR A 1 315 ? 34.075 52.703 57.766 1.00 49.33 644 TYR C C 1
ATOM 2113 O O . TYR A 1 315 ? 33.716 52.033 56.799 1.00 46.40 644 TYR C O 1
ATOM 2122 N N . GLU A 1 316 ? 35.050 52.313 58.584 1.00 44.50 645 GLU C N 1
ATOM 2123 C CA . GLU A 1 316 ? 35.756 51.044 58.372 1.00 43.46 645 GLU C CA 1
ATOM 2124 C C . GLU A 1 316 ? 35.005 49.813 58.832 1.00 38.03 645 GLU C C 1
ATOM 2125 O O . GLU A 1 316 ? 35.588 48.741 58.895 1.00 46.71 645 GLU C O 1
ATOM 2131 N N . GLY A 1 317 ? 33.734 49.965 59.183 1.00 39.27 646 GLY C N 1
ATOM 2132 C CA . GLY A 1 317 ? 32.940 48.852 59.674 1.00 43.06 646 GLY C CA 1
ATOM 2133 C C . GLY A 1 317 ? 33.130 48.406 61.126 1.00 53.06 646 GLY C C 1
ATOM 2134 O O . GLY A 1 317 ? 32.521 47.414 61.536 1.00 57.26 646 GLY C O 1
ATOM 2135 N N . GLU A 1 318 ? 33.936 49.114 61.919 1.00 43.01 647 GLU C N 1
ATOM 2136 C CA . GLU A 1 318 ? 34.234 48.633 63.275 1.00 43.98 647 GLU C CA 1
ATOM 2137 C C . GLU A 1 318 ? 33.041 48.588 64.234 1.00 45.00 647 GLU C C 1
ATOM 2138 O O . GLU A 1 318 ? 33.049 47.838 65.215 1.00 45.52 647 GLU C O 1
ATOM 2144 N N . PHE A 1 319 ? 32.005 49.366 63.942 1.00 43.11 648 PHE C N 1
ATOM 2145 C CA . PHE A 1 319 ? 30.802 49.336 64.762 1.00 35.68 648 PHE C CA 1
ATOM 2146 C C . PHE A 1 319 ? 29.799 48.331 64.218 1.00 40.05 648 PHE C C 1
ATOM 2147 O O . PHE A 1 319 ? 28.604 48.407 64.505 1.00 43.39 648 PHE C O 1
ATOM 2155 N N . PHE A 1 320 ? 30.283 47.380 63.431 1.00 48.58 649 PHE C N 1
ATOM 2156 C CA . PHE A 1 320 ? 29.409 46.345 62.901 1.00 49.61 649 PHE C CA 1
ATOM 2157 C C . PHE A 1 320 ? 28.516 45.765 63.996 1.00 52.38 649 PHE C C 1
ATOM 2158 O O . PHE A 1 320 ? 27.370 45.413 63.755 1.00 42.09 649 PHE C O 1
ATOM 2166 N N . LEU A 1 321 ? 29.059 45.680 65.208 1.00 54.23 650 LEU C N 1
ATOM 2167 C CA . LEU A 1 321 ? 28.422 44.967 66.297 1.00 42.79 650 LEU C CA 1
ATOM 2168 C C . LEU A 1 321 ? 27.507 45.884 67.125 1.00 49.01 650 LEU C C 1
ATOM 2169 O O . LEU A 1 321 ? 26.963 45.484 68.161 1.00 51.00 650 LEU C O 1
ATOM 2174 N N . PHE A 1 322 ? 27.336 47.114 66.656 1.00 45.97 651 PHE C N 1
ATOM 2175 C CA . PHE A 1 322 ? 26.635 48.144 67.411 1.00 42.20 651 PHE C CA 1
ATOM 2176 C C . PHE A 1 322 ? 25.409 48.620 66.634 1.00 41.85 651 PHE C C 1
ATOM 2177 O O . PHE A 1 322 ? 25.510 49.048 65.476 1.00 39.88 651 PHE C O 1
ATOM 2185 N N . GLU A 1 323 ? 24.251 48.577 67.281 1.00 39.63 652 GLU C N 1
ATOM 2186 C CA . GLU A 1 323 ? 23.050 49.146 66.700 1.00 38.63 652 GLU C CA 1
ATOM 2187 C C . GLU A 1 323 ? 23.266 50.655 66.574 1.00 42.16 652 GLU C C 1
ATOM 2188 O O . GLU A 1 323 ? 24.011 51.255 67.343 1.00 42.69 652 GLU C O 1
ATOM 2194 N N . THR A 1 324 ? 22.641 51.261 65.579 1.00 41.55 653 THR C N 1
ATOM 2195 C CA . THR A 1 324 ? 22.767 52.691 65.363 1.00 39.29 653 THR C CA 1
ATOM 2196 C C . THR A 1 324 ? 22.429 53.556 66.592 1.00 38.67 653 THR C C 1
ATOM 2197 O O . THR A 1 324 ? 23.112 54.532 66.880 1.00 37.05 653 THR C O 1
ATOM 2201 N N . ASP A 1 325 ? 21.361 53.226 67.303 1.00 40.73 654 ASP C N 1
ATOM 2202 C CA . ASP A 1 325 ? 21.042 53.965 68.532 1.00 35.76 654 ASP C CA 1
ATOM 2203 C C . ASP A 1 325 ? 22.171 53.907 69.543 1.00 33.63 654 ASP C C 1
ATOM 2204 O O . ASP A 1 325 ? 22.514 54.913 70.159 1.00 41.42 654 ASP C O 1
ATOM 2209 N N . GLU A 1 326 ? 22.777 52.741 69.692 1.00 36.38 655 GLU C N 1
ATOM 2210 C CA . GLU A 1 326 ? 23.858 52.604 70.647 1.00 36.29 655 GLU C CA 1
ATOM 2211 C C . GLU A 1 326 ? 25.077 53.460 70.288 1.00 39.36 655 GLU C C 1
ATOM 2212 O O . GLU A 1 326 ? 25.742 53.974 71.184 1.00 41.62 655 GLU C O 1
ATOM 2218 N N . ILE A 1 327 ? 25.356 53.631 68.994 1.00 41.62 656 ILE C N 1
ATOM 2219 C CA . ILE A 1 327 ? 26.506 54.444 68.538 1.00 42.30 656 ILE C CA 1
ATOM 2220 C C . ILE A 1 327 ? 26.305 55.914 68.878 1.00 39.25 656 ILE C C 1
ATOM 2221 O O . ILE A 1 327 ? 27.230 56.595 69.327 1.00 38.32 656 ILE C O 1
ATOM 2226 N N . VAL A 1 328 ? 25.088 56.393 68.639 1.00 38.40 657 VAL C N 1
ATOM 2227 C CA . VAL A 1 328 ? 24.711 57.764 68.944 1.00 41.39 657 VAL C CA 1
ATOM 22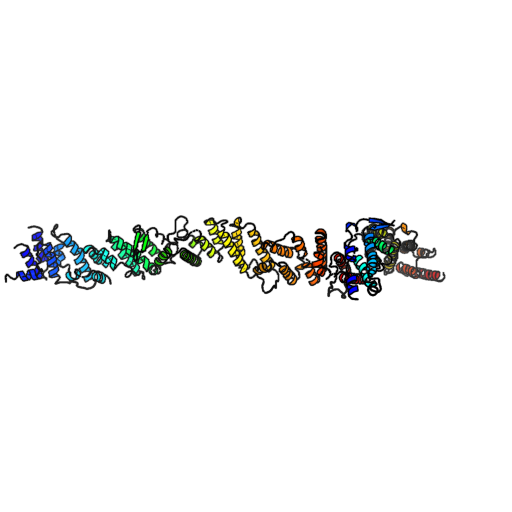28 C C . VAL A 1 328 ? 24.733 57.998 70.455 1.00 34.83 657 VAL C C 1
ATOM 2229 O O . VAL A 1 328 ? 25.164 59.038 70.919 1.00 32.01 657 VAL C O 1
ATOM 2233 N N . GLN A 1 329 ? 24.260 57.019 71.211 1.00 36.71 658 GLN C N 1
ATOM 2234 C CA . GLN A 1 329 ? 24.307 57.090 72.659 1.00 28.08 658 GLN C CA 1
ATOM 2235 C C . GLN A 1 329 ? 25.743 57.231 73.171 1.00 41.13 658 GLN C C 1
ATOM 2236 O O . GLN A 1 329 ? 25.982 58.082 74.032 1.00 47.81 658 GLN C O 1
ATOM 2242 N N . TRP A 1 330 ? 26.691 56.437 72.643 1.00 32.57 659 TRP C N 1
ATOM 2243 C CA . TRP A 1 330 ? 28.089 56.540 73.080 1.00 33.12 659 TRP C CA 1
ATOM 2244 C C . TRP A 1 330 ? 28.634 57.929 72.816 1.00 40.57 659 TRP C C 1
ATOM 2245 O O . TRP A 1 330 ? 29.358 58.507 73.639 1.00 43.63 659 TRP C O 1
ATOM 2256 N N . ILE A 1 331 ? 28.263 58.473 71.669 1.00 36.09 660 ILE C N 1
ATOM 2257 C CA . ILE A 1 331 ? 28.743 59.786 71.280 1.00 37.69 660 ILE C CA 1
ATOM 2258 C C . ILE A 1 331 ? 28.181 60.883 72.191 1.00 38.17 660 ILE C C 1
ATOM 2259 O O . ILE A 1 331 ? 28.893 61.810 72.554 1.00 39.85 660 ILE C O 1
ATOM 2264 N N . ILE A 1 332 ? 26.905 60.761 72.557 1.00 39.34 661 ILE C N 1
ATOM 2265 C CA . ILE A 1 332 ? 26.243 61.732 73.427 1.00 40.45 661 ILE C CA 1
ATOM 2266 C C . ILE A 1 332 ? 26.810 61.719 74.847 1.00 39.58 661 ILE C C 1
ATOM 2267 O O . ILE A 1 332 ? 26.888 62.755 75.488 1.00 39.47 661 ILE C O 1
ATOM 2272 N N . LEU A 1 333 ? 27.205 60.534 75.308 1.00 36.09 662 LEU C N 1
ATOM 2273 C CA . LEU A 1 333 ? 27.846 60.336 76.596 1.00 36.97 662 LEU C CA 1
ATOM 2274 C C . LEU A 1 333 ? 29.289 60.849 76.666 1.00 42.13 662 LEU C C 1
ATOM 2275 O O . LEU A 1 333 ? 29.730 61.284 77.729 1.00 38.01 662 LEU C O 1
ATOM 2280 N N . LEU A 1 334 ? 30.020 60.781 75.553 1.00 33.29 663 LEU C N 1
ATOM 2281 C CA . LEU A 1 334 ? 31.479 60.989 75.574 1.00 28.38 663 LEU C CA 1
ATOM 2282 C C . LEU A 1 334 ? 31.930 62.375 75.106 1.00 28.68 663 LEU C C 1
ATOM 2283 O O . LEU A 1 334 ? 33.069 62.768 75.339 1.00 38.21 663 LEU C O 1
ATOM 2288 N N . PHE A 1 335 ? 31.044 63.105 74.440 1.00 29.19 664 PHE C N 1
ATOM 2289 C CA . PHE A 1 335 ? 31.400 64.386 73.834 1.00 35.42 664 PHE C CA 1
ATOM 2290 C C . PHE A 1 335 ? 30.367 65.467 74.116 1.00 40.58 664 PHE C C 1
ATOM 2291 O O . PHE A 1 335 ? 29.177 65.194 74.142 1.00 43.64 664 PHE C O 1
ATOM 2299 N N . ALA A 1 336 ? 30.824 66.701 74.304 1.00 42.73 665 ALA C N 1
ATOM 2300 C CA . ALA A 1 336 ? 29.911 67.798 74.588 1.00 48.21 665 ALA C CA 1
ATOM 2301 C C . ALA A 1 336 ? 29.218 68.199 73.294 1.00 49.95 665 ALA C C 1
ATOM 2302 O O . ALA A 1 336 ? 29.789 68.018 72.220 1.00 49.32 665 ALA C O 1
ATOM 2304 N N . ASP A 1 337 ? 27.998 68.725 73.381 1.00 48.92 666 ASP C N 1
ATOM 2305 C CA . ASP A 1 337 ? 27.329 69.147 72.163 1.00 46.83 666 ASP C CA 1
ATOM 2306 C C . ASP A 1 337 ? 28.087 70.271 71.505 1.00 41.66 666 ASP C C 1
ATOM 2307 O O . ASP A 1 337 ? 28.379 71.285 72.111 1.00 45.24 666 ASP C O 1
ATOM 2312 N N . THR A 1 338 ? 28.407 70.056 70.243 1.00 38.89 667 THR C N 1
ATOM 2313 C CA . THR A 1 338 ? 29.070 71.037 69.424 1.00 45.77 667 THR C CA 1
ATOM 2314 C C . THR A 1 338 ? 28.567 70.771 68.016 1.00 51.96 667 THR C C 1
ATOM 2315 O O . THR A 1 338 ? 28.055 69.693 67.731 1.00 52.69 667 THR C O 1
ATOM 2319 N N . PRO A 1 339 ? 28.698 71.754 67.129 1.00 58.89 668 PRO C N 1
ATOM 2320 C CA . PRO A 1 339 ? 28.523 71.515 65.699 1.00 55.44 668 PRO C CA 1
ATOM 2321 C C . PRO A 1 339 ? 29.118 70.162 65.281 1.00 52.35 668 PRO C C 1
ATOM 2322 O O . PRO A 1 339 ? 28.467 69.362 64.598 1.00 47.87 668 PRO C O 1
ATOM 2326 N N . THR A 1 340 ? 30.348 69.896 65.698 1.00 45.90 669 THR C N 1
ATOM 2327 C CA . THR A 1 340 ? 30.995 68.622 65.356 1.00 57.07 669 THR C CA 1
ATOM 2328 C C . THR A 1 340 ? 30.272 67.344 65.838 1.00 57.25 669 THR C C 1
ATOM 2329 O O . THR A 1 340 ? 30.178 66.359 65.104 1.00 54.39 669 THR C O 1
ATOM 2333 N N . ARG A 1 341 ? 29.786 67.344 67.075 1.00 50.40 670 ARG C N 1
ATOM 2334 C CA . ARG A 1 341 ? 29.045 66.192 67.555 1.00 44.57 670 ARG C CA 1
ATOM 2335 C C . ARG A 1 341 ? 27.755 66.030 66.754 1.00 45.98 670 ARG C C 1
ATOM 2336 O O . ARG A 1 341 ? 27.351 64.912 66.437 1.00 49.88 670 ARG C O 1
ATOM 2344 N N . ARG A 1 342 ? 27.108 67.147 66.435 1.00 37.46 671 ARG C N 1
ATOM 2345 C CA . ARG A 1 342 ? 25.880 67.109 65.643 1.00 47.21 671 ARG C CA 1
ATOM 2346 C C . ARG A 1 342 ? 26.067 66.470 64.276 1.00 47.94 671 ARG C C 1
ATOM 2347 O O . ARG A 1 342 ? 25.352 65.529 63.929 1.00 45.35 671 ARG C O 1
ATOM 2355 N N . ASP A 1 343 ? 27.018 66.999 63.508 1.00 44.72 672 ASP C N 1
ATOM 2356 C CA . ASP A 1 343 ? 27.257 66.544 62.147 1.00 43.05 672 ASP C CA 1
ATOM 2357 C C . ASP A 1 343 ? 27.632 65.069 62.181 1.00 46.45 672 ASP C C 1
ATOM 2358 O O . ASP A 1 343 ? 27.124 64.252 61.405 1.00 48.24 672 ASP C O 1
ATOM 2363 N N . CYS A 1 344 ? 28.512 64.727 63.106 1.00 35.87 673 CYS C N 1
ATOM 2364 C CA . CYS A 1 344 ? 28.903 63.339 63.272 1.00 41.41 673 CYS C CA 1
ATOM 2365 C C . CYS A 1 344 ? 27.695 62.427 63.613 1.00 47.04 673 CYS C C 1
ATOM 2366 O O . CYS A 1 344 ? 27.511 61.373 62.999 1.00 49.97 673 CYS C O 1
ATOM 2369 N N . ILE A 1 345 ? 26.852 62.838 64.554 1.00 43.71 674 ILE C N 1
ATOM 2370 C CA . ILE A 1 345 ? 25.671 62.047 64.896 1.00 36.87 674 ILE C CA 1
ATOM 2371 C C . ILE A 1 345 ? 24.714 61.933 63.692 1.00 44.62 674 ILE C C 1
ATOM 2372 O O . ILE A 1 345 ? 24.224 60.844 63.370 1.00 37.84 674 ILE C O 1
ATOM 2377 N N . ASP A 1 346 ? 24.450 63.050 63.022 1.00 49.53 675 ASP C N 1
ATOM 2378 C CA . ASP A 1 346 ? 23.543 63.029 61.869 1.00 50.16 675 ASP C CA 1
ATOM 2379 C C . ASP A 1 346 ? 24.075 62.172 60.711 1.00 50.34 675 ASP C C 1
ATOM 2380 O O . ASP A 1 346 ? 23.310 61.482 60.041 1.00 52.29 675 ASP C O 1
ATOM 2385 N N . GLU A 1 347 ? 25.390 62.177 60.529 1.00 48.40 676 GLU C N 1
ATOM 2386 C CA . GLU A 1 347 ? 26.042 61.375 59.502 1.00 50.93 676 GLU C CA 1
ATOM 2387 C C . GLU A 1 347 ? 25.880 59.884 59.750 1.00 50.35 676 GLU C C 1
ATOM 2388 O O . GLU A 1 347 ? 25.563 59.117 58.837 1.00 48.61 676 GLU C O 1
ATOM 2394 N N . ILE A 1 348 ? 26.113 59.469 60.987 1.00 39.02 677 ILE C N 1
ATOM 2395 C CA . ILE A 1 348 ? 25.984 58.060 61.317 1.00 40.67 677 ILE C CA 1
ATOM 2396 C C . ILE A 1 348 ? 24.538 57.595 61.119 1.00 40.03 677 ILE C C 1
ATOM 2397 O O . ILE A 1 348 ? 24.302 56.526 60.582 1.00 42.16 677 ILE C O 1
ATOM 2402 N N . ARG A 1 349 ? 23.562 58.391 61.529 1.00 43.04 678 ARG C N 1
ATOM 2403 C CA . ARG A 1 349 ? 22.191 57.933 61.362 1.00 52.19 678 ARG C CA 1
ATOM 2404 C C . ARG A 1 349 ? 21.886 57.864 59.863 1.00 55.33 678 ARG C C 1
ATOM 2405 O O . ARG A 1 349 ? 21.060 57.061 59.423 1.00 59.25 678 ARG C O 1
ATOM 2413 N N . ARG A 1 350 ? 22.563 58.694 59.078 1.00 47.90 679 ARG C N 1
ATOM 2414 C CA . ARG A 1 350 ? 22.220 58.800 57.662 1.00 48.81 679 ARG C CA 1
ATOM 2415 C C . ARG A 1 350 ? 22.761 57.650 56.831 1.00 51.41 679 ARG C C 1
ATOM 2416 O O . ARG A 1 350 ? 22.046 57.107 55.979 1.00 36.90 679 ARG C O 1
ATOM 2424 N N . VAL A 1 351 ? 24.017 57.281 57.088 1.00 45.09 680 VAL C N 1
ATOM 2425 C CA . VAL A 1 351 ? 24.671 56.228 56.328 1.00 42.77 680 VAL C CA 1
ATOM 2426 C C . VAL A 1 351 ? 24.066 54.873 56.642 1.00 50.54 680 VAL C C 1
ATOM 2427 O O . VAL A 1 351 ? 23.845 54.057 55.753 1.00 68.81 680 VAL C O 1
ATOM 2431 N N . ARG A 1 352 ? 23.777 54.652 57.913 1.00 42.92 681 ARG C N 1
ATOM 2432 C CA . ARG A 1 352 ? 23.085 53.448 58.355 1.00 46.20 681 ARG C CA 1
ATOM 2433 C C . ARG A 1 352 ? 21.705 53.374 57.731 1.00 47.43 681 ARG C C 1
ATOM 2434 O O . ARG A 1 352 ? 21.196 52.296 57.435 1.00 52.61 681 ARG C O 1
ATOM 2442 N N . GLU A 1 353 ? 21.095 54.534 57.549 1.00 51.47 682 GLU C N 1
ATOM 2443 C CA . GLU A 1 353 ? 19.773 54.610 56.952 1.00 57.26 682 GLU C CA 1
ATOM 2444 C C . GLU A 1 353 ? 19.817 54.164 55.500 1.00 57.43 682 GLU C C 1
ATOM 2445 O O . GLU A 1 353 ? 19.038 53.313 55.085 1.00 59.59 682 GLU C O 1
ATOM 2451 N N . GLU A 1 354 ? 20.744 54.733 54.738 1.00 53.59 683 GLU C N 1
ATOM 2452 C CA . GLU A 1 354 ? 20.896 54.388 53.327 1.00 59.98 683 GLU C CA 1
ATOM 2453 C C . GLU A 1 354 ? 21.268 52.917 53.090 1.00 67.43 683 GLU C C 1
ATOM 2454 O O . GLU A 1 354 ? 20.708 52.270 52.206 1.00 72.43 683 GLU C O 1
ATOM 2460 N N . ALA A 1 355 ? 22.200 52.392 53.883 1.00 71.27 684 ALA C N 1
ATOM 2461 C CA . ALA A 1 355 ? 22.584 50.974 53.816 1.00 68.60 684 ALA C CA 1
ATOM 2462 C C . ALA A 1 355 ? 21.498 50.056 53.228 1.00 74.71 684 ALA C C 1
ATOM 2463 O O . ALA A 1 355 ? 20.556 49.648 53.919 1.00 73.71 684 ALA C O 1
ATOM 2465 N N . GLY B 2 30 ? 17.701 11.652 267.436 1.00 78.92 30 GLY D N 1
ATOM 2466 C CA . GLY B 2 30 ? 17.977 10.993 266.169 1.00 91.73 30 GLY D CA 1
ATOM 2467 C C . GLY B 2 30 ? 19.222 10.128 266.235 1.00 106.34 30 GLY D C 1
ATOM 2468 O O . GLY B 2 30 ? 19.574 9.683 267.325 1.00 109.33 30 GLY D O 1
ATOM 2469 N N . SER B 2 31 ? 19.903 9.870 265.111 1.00 116.23 31 SER D N 1
ATOM 2470 C CA . SER B 2 31 ? 19.561 10.330 263.749 1.00 117.13 31 SER D CA 1
ATOM 2471 C C . SER B 2 31 ? 19.716 11.837 263.483 1.00 111.56 31 SER D C 1
ATOM 2472 O O . SER B 2 31 ? 19.131 12.667 264.173 1.00 105.27 31 SER D O 1
ATOM 2475 N N . GLN B 2 32 ? 20.519 12.182 262.478 1.00 112.80 32 GLN D N 1
ATOM 2476 C CA . GLN B 2 32 ? 20.567 13.559 261.993 1.00 111.47 32 GLN D CA 1
ATOM 2477 C C . GLN B 2 32 ? 19.549 13.714 260.876 1.00 107.23 32 GLN D C 1
ATOM 2478 O O . GLN B 2 32 ? 19.082 14.816 260.591 1.00 103.25 32 GLN D O 1
ATOM 2484 N N . SER B 2 33 ? 19.216 12.592 260.248 1.00 104.27 33 SER D N 1
ATOM 2485 C CA . SER B 2 33 ? 18.113 12.545 259.306 1.00 102.45 33 SER D CA 1
ATOM 2486 C C . SER B 2 33 ? 16.911 13.251 259.912 1.00 100.44 33 SER D C 1
ATOM 2487 O O . SER B 2 33 ? 16.319 14.132 259.289 1.00 98.41 33 SER D O 1
ATOM 2490 N N . LYS B 2 34 ? 16.572 12.867 261.141 1.00 99.50 34 LYS D N 1
ATOM 2491 C CA . LYS B 2 34 ? 15.373 13.369 261.815 1.00 98.67 34 LYS D CA 1
ATOM 2492 C C . LYS B 2 34 ? 15.462 14.851 262.218 1.00 85.22 34 LYS D C 1
ATOM 2493 O O . LYS B 2 34 ? 14.445 15.555 262.226 1.00 75.28 34 LYS D O 1
ATOM 2499 N N . TYR B 2 35 ? 16.672 15.316 262.531 1.00 80.45 35 TYR D N 1
ATOM 2500 C CA . TYR B 2 35 ? 16.917 16.732 262.811 1.00 85.38 35 TYR D CA 1
ATOM 2501 C C . TYR B 2 35 ? 16.722 17.614 261.581 1.00 91.45 35 TYR D C 1
ATOM 2502 O O . TYR B 2 35 ? 16.064 18.657 261.647 1.00 95.68 35 TYR D O 1
ATOM 2511 N N . LEU B 2 36 ? 17.319 17.206 260.465 1.00 90.46 36 LEU D N 1
ATOM 2512 C CA . LEU B 2 36 ? 17.175 17.936 259.206 1.00 86.90 36 LEU D CA 1
ATOM 2513 C C . LEU B 2 36 ? 15.719 17.964 258.701 1.00 86.60 36 LEU D C 1
ATOM 2514 O O . LEU B 2 36 ? 15.211 19.018 258.317 1.00 86.55 36 LEU D O 1
ATOM 2519 N N . GLU B 2 37 ? 15.056 16.811 258.703 1.00 78.53 37 GLU D N 1
ATOM 2520 C CA . GLU B 2 37 ? 13.678 16.724 258.236 1.00 77.09 37 GLU D CA 1
ATOM 2521 C C . GLU B 2 37 ? 12.773 17.810 258.830 1.00 85.59 37 GLU D C 1
ATOM 2522 O O . GLU B 2 37 ? 12.026 18.470 258.099 1.00 85.31 37 GLU D O 1
ATOM 2528 N N . ILE B 2 38 ? 12.827 17.995 260.149 1.00 87.01 38 ILE D N 1
ATOM 2529 C CA . ILE B 2 38 ? 11.963 18.994 260.784 1.00 94.32 38 ILE D CA 1
ATOM 2530 C C . ILE B 2 38 ? 12.373 20.405 260.386 1.00 88.99 38 ILE D C 1
ATOM 2531 O O . ILE B 2 38 ? 11.522 21.261 260.116 1.00 83.00 38 ILE D O 1
ATOM 2536 N N . LEU B 2 39 ? 13.683 20.632 260.346 1.00 86.51 39 LEU D N 1
ATOM 2537 C CA . LEU B 2 39 ? 14.228 21.924 259.956 1.00 86.19 39 LEU D CA 1
ATOM 2538 C C . LEU B 2 39 ? 13.820 22.296 258.520 1.00 91.10 39 LEU D C 1
ATOM 2539 O O . LEU B 2 39 ? 13.792 23.475 258.154 1.00 93.70 39 LEU D O 1
ATOM 2544 N N . CYS B 2 40 ? 13.486 21.282 257.722 1.00 86.82 40 CYS D N 1
ATOM 2545 C CA . CYS B 2 40 ? 13.130 21.465 256.316 1.00 75.99 40 CYS D CA 1
ATOM 2546 C C . CYS B 2 40 ? 11.680 21.915 256.147 1.00 72.63 40 CYS D C 1
ATOM 2547 O O . CYS B 2 40 ? 11.373 22.794 255.332 1.00 65.23 40 CYS D O 1
ATOM 2550 N N . VAL B 2 41 ? 10.790 21.303 256.922 1.00 73.72 41 VAL D N 1
ATOM 2551 C CA . VAL B 2 41 ? 9.370 21.618 256.853 1.00 66.17 41 VAL D CA 1
ATOM 2552 C C . VAL B 2 41 ? 9.036 22.835 257.701 1.00 68.87 41 VAL D C 1
ATOM 2553 O O . VAL B 2 41 ? 8.413 23.797 257.230 1.00 68.00 41 VAL D O 1
ATOM 2557 N N . LEU B 2 42 ? 9.474 22.794 258.954 1.00 66.40 42 LEU D N 1
ATOM 2558 C CA . LEU B 2 42 ? 8.933 23.691 259.969 1.00 75.04 42 LEU D CA 1
ATOM 2559 C C . LEU B 2 42 ? 9.448 25.136 259.936 1.00 73.97 42 LEU D C 1
ATOM 2560 O O . LEU B 2 42 ? 8.726 26.063 260.327 1.00 67.37 42 LEU D O 1
ATOM 2565 N N . TRP B 2 43 ? 10.670 25.328 259.446 1.00 66.57 43 TRP D N 1
ATOM 2566 C CA . TRP B 2 43 ? 11.241 26.663 259.349 1.00 64.76 43 TRP D CA 1
ATOM 2567 C C . TRP B 2 43 ? 10.452 27.441 258.313 1.00 66.39 43 TRP D C 1
ATOM 2568 O O . TRP B 2 43 ? 10.249 26.962 257.199 1.00 68.02 43 TRP D O 1
ATOM 2579 N N . PRO B 2 44 ? 9.998 28.646 258.673 1.00 65.07 44 PRO D N 1
ATOM 2580 C CA . PRO B 2 44 ? 9.092 29.441 257.828 1.00 65.44 44 PRO D CA 1
ATOM 2581 C C . PRO B 2 44 ? 9.607 29.713 256.405 1.00 72.62 44 PRO D C 1
ATOM 2582 O O . PRO B 2 44 ? 10.624 30.384 256.210 1.00 76.39 44 PRO D O 1
ATOM 2586 N N . GLU B 2 45 ? 8.875 29.198 255.421 1.00 71.16 45 GLU D N 1
ATOM 2587 C CA . GLU B 2 45 ? 9.247 29.313 254.014 1.00 74.10 45 GLU D CA 1
ATOM 2588 C C . GLU B 2 45 ? 9.738 30.700 253.599 1.00 68.85 45 GLU D C 1
ATOM 2589 O O . GLU B 2 45 ? 10.497 30.833 252.639 1.00 63.17 45 GLU D O 1
ATOM 2595 N N . LEU B 2 46 ? 9.303 31.728 254.319 1.00 74.11 46 LEU D N 1
ATOM 2596 C CA . LEU B 2 46 ? 9.557 33.116 253.920 1.00 80.18 46 LEU D CA 1
ATOM 2597 C C . LEU B 2 46 ? 10.792 33.732 254.584 1.00 78.94 46 LEU D C 1
ATOM 2598 O O . LEU B 2 46 ? 11.119 34.898 254.340 1.00 74.91 46 LEU D O 1
ATOM 2603 N N . ASP B 2 47 ? 11.473 32.950 255.417 1.00 74.67 47 ASP D N 1
ATOM 2604 C CA . ASP B 2 47 ? 12.674 33.426 256.083 1.00 74.07 47 ASP D CA 1
ATOM 2605 C C . ASP B 2 47 ? 13.753 33.628 255.042 1.00 72.89 47 ASP D C 1
ATOM 2606 O O . ASP B 2 47 ? 13.703 33.012 253.975 1.00 77.82 47 ASP D O 1
ATOM 2611 N N . ASP B 2 48 ? 14.720 34.494 255.327 1.00 72.62 48 ASP D N 1
ATOM 2612 C CA . ASP B 2 48 ? 15.856 34.634 254.418 1.00 88.16 48 ASP D CA 1
ATOM 2613 C C . ASP B 2 48 ? 16.703 33.354 254.463 1.00 82.87 48 ASP D C 1
ATOM 2614 O O . ASP B 2 48 ? 16.963 32.814 255.537 1.00 91.08 48 ASP D O 1
ATOM 2619 N N . PRO B 2 49 ? 17.128 32.857 253.299 1.00 69.13 49 PRO D N 1
ATOM 2620 C CA . PRO B 2 49 ? 17.912 31.612 253.269 1.00 70.00 49 PRO D CA 1
ATOM 2621 C C . PRO B 2 49 ? 19.199 31.667 254.105 1.00 86.79 49 PRO D C 1
ATOM 2622 O O . PRO B 2 49 ? 19.604 30.652 254.688 1.00 80.97 49 PRO D O 1
ATOM 2626 N N . LYS B 2 50 ? 19.827 32.838 254.166 1.00 100.48 50 LYS D N 1
ATOM 2627 C CA . LYS B 2 50 ? 21.050 33.017 254.950 1.00 102.67 50 LYS D CA 1
ATOM 2628 C C . LYS B 2 50 ? 20.870 32.634 256.424 1.00 93.07 50 LYS D C 1
ATOM 2629 O O . LYS B 2 50 ? 21.835 32.285 257.103 1.00 84.37 50 LYS D O 1
ATOM 2635 N N . ASN B 2 51 ? 19.636 32.691 256.918 1.00 88.55 51 ASN D N 1
ATOM 2636 C CA . ASN B 2 51 ? 19.364 32.248 258.281 1.00 83.30 51 ASN D CA 1
ATOM 2637 C C . ASN B 2 51 ? 19.470 30.745 258.408 1.00 81.44 51 ASN D C 1
ATOM 2638 O O . ASN B 2 51 ? 19.332 30.200 259.495 1.00 89.81 51 ASN D O 1
ATOM 2643 N N . LEU B 2 52 ? 19.708 30.074 257.290 1.00 75.10 52 LEU D N 1
ATOM 2644 C CA . LEU B 2 52 ? 19.882 28.634 257.310 1.00 72.51 52 LEU D CA 1
ATOM 2645 C C . LEU B 2 52 ? 21.327 28.243 257.013 1.00 79.70 52 LEU D C 1
ATOM 2646 O O . LEU B 2 52 ? 21.700 27.078 257.147 1.00 90.65 52 LEU D O 1
ATOM 2651 N N . LEU B 2 53 ? 22.142 29.223 256.630 1.00 72.28 53 LEU D N 1
ATOM 2652 C CA . LEU B 2 53 ? 23.559 28.990 256.362 1.00 68.11 53 LEU D CA 1
ATOM 2653 C C . LEU B 2 53 ? 24.253 28.200 257.491 1.00 68.21 53 LEU D C 1
ATOM 2654 O O . LEU B 2 53 ? 25.222 27.488 257.259 1.00 61.88 53 LEU D O 1
ATOM 2659 N N . PHE B 2 54 ? 23.747 28.305 258.712 1.00 78.86 54 PHE D N 1
ATOM 2660 C CA . PHE B 2 54 ? 24.320 27.534 259.810 1.00 81.86 54 PHE D CA 1
ATOM 2661 C C . PHE B 2 54 ? 24.273 26.035 259.525 1.00 89.70 54 PHE D C 1
ATOM 2662 O O . PHE B 2 54 ? 25.139 25.282 259.961 1.00 95.17 54 PHE D O 1
ATOM 2670 N N . LEU B 2 55 ? 23.266 25.613 258.772 1.00 90.53 55 LEU D N 1
ATOM 2671 C CA . LEU B 2 55 ? 23.083 24.203 258.464 1.00 86.17 55 LEU D CA 1
ATOM 2672 C C . LEU B 2 55 ? 24.168 23.647 257.548 1.00 83.64 55 LEU D C 1
ATOM 2673 O O . LEU B 2 55 ? 24.435 22.444 257.561 1.00 81.15 55 LEU D O 1
ATOM 2678 N N . ARG B 2 56 ? 24.779 24.512 256.741 1.00 82.15 56 ARG D N 1
ATOM 2679 C CA . ARG B 2 56 ? 25.790 24.059 255.791 1.00 76.83 56 ARG D CA 1
ATOM 2680 C C . ARG B 2 56 ? 27.154 24.010 256.435 1.00 90.47 56 ARG D C 1
ATOM 2681 O O . ARG B 2 56 ? 27.895 23.049 256.268 1.00 95.20 56 ARG D O 1
ATOM 2689 N N . GLU B 2 57 ? 27.492 25.067 257.158 1.00 99.87 57 GLU D N 1
ATOM 2690 C CA . GLU B 2 57 ? 28.773 25.130 257.833 1.00 105.15 57 GLU D CA 1
ATOM 2691 C C . GLU B 2 57 ? 28.884 23.943 258.784 1.00 103.05 57 GLU D C 1
ATOM 2692 O O . GLU B 2 57 ? 29.943 23.319 258.902 1.00 106.06 57 GLU D O 1
ATOM 2698 N N . LEU B 2 58 ? 27.767 23.617 259.428 1.00 97.90 58 LEU D N 1
ATOM 2699 C CA . LEU B 2 58 ? 27.665 22.427 260.267 1.00 98.81 58 LEU D CA 1
ATOM 2700 C C . LEU B 2 58 ? 27.969 21.147 259.471 1.00 99.47 58 LEU D C 1
ATOM 2701 O O . LEU B 2 58 ? 27.963 20.044 260.015 1.00 106.56 58 LEU D O 1
ATOM 2706 N N . GLU B 2 59 ? 28.250 21.312 258.182 1.00 91.78 59 GLU D N 1
ATOM 2707 C CA . GLU B 2 59 ? 28.565 20.197 257.289 1.00 76.61 59 GLU D CA 1
ATOM 2708 C C . GLU B 2 59 ? 29.956 20.400 256.679 1.00 72.63 59 GLU D C 1
ATOM 2709 O O . GLU B 2 59 ? 30.685 19.442 256.456 1.00 74.09 59 GLU D O 1
ATOM 2715 N N . GLU B 2 60 ? 30.317 21.655 256.427 1.00 68.02 60 GLU D N 1
ATOM 2716 C CA . GLU B 2 60 ? 31.590 21.999 255.806 1.00 73.00 60 GLU D CA 1
ATOM 2717 C C . GLU B 2 60 ? 32.796 21.783 256.735 1.00 86.85 60 GLU D C 1
ATOM 2718 O O . GLU B 2 60 ? 33.951 21.750 256.274 1.00 87.65 60 GLU D O 1
ATOM 2724 N N . GLU B 2 61 ? 32.521 21.665 258.035 1.00 87.73 61 GLU D N 1
ATOM 2725 C CA . GLU B 2 61 ? 33.522 21.275 259.027 1.00 87.48 61 GLU D CA 1
ATOM 2726 C C . GLU B 2 61 ? 32.922 21.360 260.436 1.00 101.20 61 GLU D C 1
ATOM 2727 O O . GLU B 2 61 ? 32.373 22.395 260.814 1.00 95.70 61 GLU D O 1
ATOM 2733 N N . VAL B 2 62 ? 33.032 20.264 261.192 1.00 117.22 62 VAL D N 1
ATOM 2734 C CA . VAL B 2 62 ? 32.527 20.154 262.572 1.00 134.08 62 VAL D CA 1
ATOM 2735 C C . VAL B 2 62 ? 31.869 21.427 263.111 1.00 146.19 62 VAL D C 1
ATOM 2736 O O . VAL B 2 62 ? 30.736 21.398 263.601 1.00 152.23 62 VAL D O 1
ATOM 2740 N N . TYR B 2 101 ? 1.299 14.736 270.584 1.00 125.64 101 TYR D N 1
ATOM 2741 C CA . TYR B 2 101 ? 1.924 15.742 269.733 1.00 125.19 101 TYR D CA 1
ATOM 2742 C C . TYR B 2 101 ? 3.188 15.176 269.089 1.00 124.62 101 TYR D C 1
ATOM 2743 O O . TYR B 2 101 ? 3.684 15.710 268.102 1.00 117.21 101 TYR D O 1
ATOM 2752 N N . HIS B 2 102 ? 3.708 14.093 269.660 1.00 130.47 102 HIS D N 1
ATOM 2753 C CA . HIS B 2 102 ? 4.881 13.417 269.119 1.00 129.84 102 HIS D CA 1
ATOM 2754 C C . HIS B 2 102 ? 4.507 12.673 267.845 1.00 127.16 102 HIS D C 1
ATOM 2755 O O . HIS B 2 102 ? 5.347 12.036 267.215 1.00 123.40 102 HIS D O 1
ATOM 2762 N N . GLU B 2 103 ? 3.232 12.743 267.480 1.00 132.20 103 GLU D N 1
ATOM 2763 C CA . GLU B 2 103 ? 2.793 12.262 266.178 1.00 137.36 103 GLU D CA 1
ATOM 2764 C C . GLU B 2 103 ? 2.831 13.425 265.194 1.00 138.68 103 GLU D C 1
ATOM 2765 O O . GLU B 2 103 ? 2.097 13.453 264.202 1.00 139.26 103 GLU D O 1
ATOM 2771 N N . LEU B 2 104 ? 3.707 14.381 265.497 1.00 135.68 104 LEU D N 1
ATOM 2772 C CA . LEU B 2 104 ? 3.977 15.541 264.652 1.00 123.12 104 LEU D CA 1
ATOM 2773 C C . LEU B 2 104 ? 4.944 15.144 263.542 1.00 118.58 104 LEU D C 1
ATOM 2774 O O . LEU B 2 104 ? 5.134 15.876 262.569 1.00 116.55 104 LEU D O 1
ATOM 2779 N N . GLN B 2 105 ? 5.551 13.972 263.701 1.00 120.61 105 GLN D N 1
ATOM 2780 C CA . GLN B 2 105 ? 6.464 13.433 262.701 1.00 126.70 105 GLN D CA 1
ATOM 2781 C C . GLN B 2 105 ? 5.695 12.965 261.461 1.00 124.53 105 GLN D C 1
ATOM 2782 O O . GLN B 2 105 ? 6.240 12.906 260.357 1.00 117.14 105 GLN D O 1
ATOM 2788 N N . GLU B 2 106 ? 4.425 12.630 261.656 1.00 126.04 106 GLU D N 1
ATOM 2789 C CA . GLU B 2 106 ? 3.562 12.243 260.552 1.00 124.44 106 GLU D CA 1
ATOM 2790 C C . GLU B 2 106 ? 3.441 13.386 259.553 1.00 118.91 106 GLU D C 1
ATOM 2791 O O . GLU B 2 106 ? 3.372 13.157 258.343 1.00 113.54 106 GLU D O 1
ATOM 2797 N N . PHE B 2 107 ? 3.414 14.614 260.071 1.00 117.72 107 PHE D N 1
ATOM 2798 C CA . PHE B 2 107 ? 3.292 15.807 259.235 1.00 115.52 107 PHE D CA 1
ATOM 2799 C C . PHE B 2 107 ? 4.579 16.091 258.458 1.00 111.55 107 PHE D C 1
ATOM 2800 O O . PHE B 2 107 ? 4.543 16.334 257.251 1.00 104.92 107 PHE D O 1
ATOM 2808 N N . ILE B 2 108 ? 5.718 16.059 259.143 1.00 109.14 108 ILE D N 1
ATOM 2809 C CA . ILE B 2 108 ? 6.986 16.282 258.462 1.00 101.71 108 ILE D CA 1
ATOM 2810 C C . ILE B 2 108 ? 7.170 15.292 257.307 1.00 107.92 108 ILE D C 1
ATOM 2811 O O . ILE B 2 108 ? 7.542 15.690 256.204 1.00 110.89 108 ILE D O 1
ATOM 2816 N N . SER B 2 109 ? 6.897 14.010 257.553 1.00 109.17 109 SER D N 1
ATOM 2817 C CA . SER B 2 109 ? 6.996 12.991 256.502 1.00 106.25 109 SER D CA 1
ATOM 2818 C C . SER B 2 109 ? 5.828 13.081 255.520 1.00 97.41 109 SER D C 1
ATOM 2819 O O . SER B 2 109 ? 5.885 12.557 254.407 1.00 92.03 109 SER D O 1
ATOM 2822 N N . LYS B 2 110 ? 4.767 13.752 255.943 1.00 95.18 110 LYS D N 1
ATOM 2823 C CA . LYS B 2 110 ? 3.652 14.037 255.061 1.00 95.05 110 LYS D CA 1
ATOM 2824 C C . LYS B 2 110 ? 4.174 14.976 253.977 1.00 93.04 110 LYS D C 1
ATOM 2825 O O . LYS B 2 110 ? 3.949 14.762 252.777 1.00 83.19 110 LYS D O 1
ATOM 2831 N N . LYS B 2 111 ? 4.886 16.012 254.424 1.00 98.41 111 LYS D N 1
ATOM 2832 C CA . LYS B 2 111 ? 5.460 17.026 253.541 1.00 93.93 111 LYS D CA 1
ATOM 2833 C C . LYS B 2 111 ? 6.594 16.431 252.722 1.00 88.24 111 LYS D C 1
ATOM 2834 O O . LYS B 2 111 ? 6.570 16.503 251.499 1.00 85.17 111 LYS D O 1
ATOM 2840 N N . LEU B 2 112 ? 7.573 15.835 253.405 1.00 90.11 112 LEU D N 1
ATOM 2841 C CA . LEU B 2 112 ? 8.713 15.203 252.744 1.00 91.57 112 LEU D CA 1
ATOM 2842 C C . LEU B 2 112 ? 8.281 13.993 251.942 1.00 104.13 112 LEU D C 1
ATOM 2843 O O . LEU B 2 112 ? 9.070 13.433 251.186 1.00 107.05 112 LEU D O 1
ATOM 2848 N N . ASN B 2 113 ? 7.029 13.586 252.118 1.00 113.34 113 ASN D N 1
ATOM 2849 C CA . ASN B 2 113 ? 6.503 12.413 251.430 1.00 116.45 113 ASN D CA 1
ATOM 2850 C C . ASN B 2 113 ? 7.355 11.176 251.693 1.00 112.38 113 ASN D C 1
ATOM 2851 O O . ASN B 2 113 ? 7.788 10.491 250.756 1.00 109.48 113 ASN D O 1
ATOM 2856 N N . ASN B 2 114 ? 7.602 10.913 252.975 1.00 104.30 114 ASN D N 1
ATOM 2857 C CA . ASN B 2 114 ? 8.348 9.736 253.407 1.00 101.18 114 ASN D CA 1
ATOM 2858 C C . ASN B 2 114 ? 9.804 9.737 252.943 1.00 94.54 114 ASN D C 1
ATOM 2859 O O . ASN B 2 114 ? 10.534 8.766 253.152 1.00 88.21 114 ASN D O 1
ATOM 2864 N N . LYS B 2 115 ? 10.221 10.833 252.319 1.00 91.48 115 LYS D N 1
ATOM 2865 C CA . LYS B 2 115 ? 11.616 10.996 251.941 1.00 93.04 115 LYS D CA 1
ATOM 2866 C C . LYS B 2 115 ? 12.489 11.178 253.178 1.00 101.43 115 LYS D C 1
ATOM 2867 O O . LYS B 2 115 ? 12.227 12.028 254.033 1.00 99.01 115 LYS D O 1
ATOM 2873 N N . THR B 2 116 ? 13.517 10.347 253.278 1.00 106.66 116 THR D N 1
ATOM 2874 C CA . THR B 2 116 ? 14.499 10.471 254.338 1.00 108.95 116 THR D CA 1
ATOM 2875 C C . THR B 2 116 ? 15.527 11.528 253.926 1.00 106.62 116 THR D C 1
ATOM 2876 O O . THR B 2 116 ? 15.892 11.632 252.752 1.00 106.45 116 THR D O 1
ATOM 2880 N N . LEU B 2 117 ? 15.988 12.309 254.894 1.00 97.41 117 LEU D N 1
ATOM 2881 C CA . LEU B 2 117 ? 16.732 13.525 254.606 1.00 88.98 117 LEU D CA 1
ATOM 2882 C C . LEU B 2 117 ? 18.171 13.420 255.108 1.00 93.86 117 LEU D C 1
ATOM 2883 O O . LEU B 2 117 ? 18.518 13.968 256.154 1.00 99.32 117 LEU D O 1
ATOM 2888 N N . GLU B 2 118 ? 19.015 12.745 254.335 1.00 90.29 118 GLU D N 1
ATOM 2889 C CA . GLU B 2 118 ? 20.278 12.219 254.851 1.00 92.75 118 GLU D CA 1
ATOM 2890 C C . GLU B 2 118 ? 21.484 13.181 254.973 1.00 87.27 118 GLU D C 1
ATOM 2891 O O . GLU B 2 118 ? 22.420 12.888 255.711 1.00 84.80 118 GLU D O 1
ATOM 2897 N N . ASN B 2 119 ? 21.474 14.315 254.275 1.00 82.29 119 ASN D N 1
ATOM 2898 C CA . ASN B 2 119 ? 22.590 15.276 254.361 1.00 66.61 119 ASN D CA 1
ATOM 2899 C C . ASN B 2 119 ? 22.265 16.651 253.777 1.00 57.83 119 ASN D C 1
ATOM 2900 O O . ASN B 2 119 ? 21.209 16.846 253.183 1.00 53.14 119 ASN D O 1
ATOM 2905 N N . PHE B 2 120 ? 23.188 17.597 253.925 1.00 58.63 120 PHE D N 1
ATOM 2906 C CA . PHE B 2 120 ? 22.943 18.971 253.483 1.00 55.09 120 PHE D CA 1
ATOM 2907 C C . PHE B 2 120 ? 22.360 19.046 252.060 1.00 57.97 120 PHE D C 1
ATOM 2908 O O . PHE B 2 120 ? 21.296 19.658 251.850 1.00 52.31 120 PHE D O 1
ATOM 2916 N N . GLU B 2 121 ? 23.054 18.417 251.106 1.00 51.84 121 GLU D N 1
ATOM 2917 C CA . GLU B 2 121 ? 22.646 18.407 249.700 1.00 54.55 121 GLU D CA 1
ATOM 2918 C C . GLU B 2 121 ? 21.243 17.849 249.505 1.00 60.51 121 GLU D C 1
ATOM 2919 O O . GLU B 2 121 ? 20.443 18.404 248.754 1.00 64.28 121 GLU D O 1
ATOM 2925 N N . GLU B 2 122 ? 20.949 16.750 250.185 1.00 59.76 122 GLU D N 1
ATOM 2926 C CA . GLU B 2 122 ? 19.607 16.194 250.171 1.00 58.21 122 GLU D CA 1
ATOM 2927 C C . GLU B 2 122 ? 18.611 17.194 250.765 1.00 62.35 122 GLU D C 1
ATOM 2928 O O . GLU B 2 122 ? 17.533 17.436 250.197 1.00 64.95 122 GLU D O 1
ATOM 2934 N N . TRP B 2 123 ? 18.992 17.783 251.900 1.00 57.10 123 TRP D N 1
ATOM 2935 C CA . TRP B 2 123 ? 18.206 18.828 252.565 1.00 61.37 123 TRP D CA 1
ATOM 2936 C C . TRP B 2 123 ? 17.862 19.993 251.644 1.00 61.26 123 TRP D C 1
ATOM 2937 O O . TRP B 2 123 ? 16.704 20.412 251.556 1.00 57.08 123 TRP D O 1
ATOM 2948 N N . LEU B 2 124 ? 18.887 20.506 250.968 1.00 62.36 124 LEU D N 1
ATOM 2949 C CA . LEU B 2 124 ? 18.779 21.680 250.105 1.00 59.95 124 LEU D CA 1
ATOM 2950 C C . LEU B 2 124 ? 17.874 21.518 248.852 1.00 62.13 124 LEU D C 1
ATOM 2951 O O . LEU B 2 124 ? 17.173 22.458 248.481 1.00 55.37 124 LEU D O 1
ATOM 2956 N N . ARG B 2 125 ? 17.871 20.357 248.194 1.00 58.51 125 ARG D N 1
ATOM 2957 C CA . ARG B 2 125 ? 16.877 20.160 247.134 1.00 62.68 125 ARG D CA 1
ATOM 2958 C C . ARG B 2 125 ? 15.463 20.192 247.709 1.00 62.40 125 ARG D C 1
ATOM 2959 O O . ARG B 2 125 ? 14.553 20.769 247.113 1.00 68.70 125 ARG D O 1
ATOM 2967 N N . GLU B 2 126 ? 15.291 19.559 248.869 1.00 57.22 126 GLU D N 1
ATOM 2968 C CA . GLU B 2 126 ? 13.993 19.480 249.521 1.00 46.34 126 GLU D CA 1
ATOM 2969 C C . GLU B 2 126 ? 13.542 20.823 250.045 1.00 55.96 126 GLU D C 1
ATOM 2970 O O . GLU B 2 126 ? 12.353 21.155 249.962 1.00 65.18 126 GLU D O 1
ATOM 2976 N N . ARG B 2 127 ? 14.479 21.608 250.574 1.00 52.31 127 ARG D N 1
ATOM 2977 C CA . ARG B 2 127 ? 14.117 22.935 251.080 1.00 55.61 127 ARG D CA 1
ATOM 2978 C C . ARG B 2 127 ? 13.800 23.921 249.958 1.00 61.16 127 ARG D C 1
ATOM 2979 O O . ARG B 2 127 ? 12.889 24.738 250.089 1.00 60.52 127 ARG D O 1
ATOM 2987 N N . ILE B 2 128 ? 14.564 23.847 248.866 1.00 62.84 128 ILE D N 1
ATOM 2988 C CA . ILE B 2 128 ? 14.292 24.649 247.684 1.00 57.62 128 ILE D CA 1
ATOM 2989 C C . ILE B 2 128 ? 12.863 24.375 247.230 1.00 57.48 128 ILE D C 1
ATOM 2990 O O . ILE B 2 128 ? 12.081 25.311 247.032 1.00 55.73 128 ILE D O 1
ATOM 2995 N N . LEU B 2 129 ? 12.517 23.093 247.110 1.00 46.95 129 LEU D N 1
ATOM 2996 C CA . LEU B 2 129 ? 11.184 22.707 246.645 1.00 45.99 129 LEU D CA 1
ATOM 2997 C C . LEU B 2 129 ? 10.066 23.184 247.575 1.00 50.49 129 LEU D C 1
ATOM 2998 O O . LEU B 2 129 ? 9.122 23.848 247.147 1.00 56.78 129 LEU D O 1
ATOM 3003 N N . ILE B 2 130 ? 10.184 22.856 248.854 1.00 59.12 130 ILE D N 1
ATOM 3004 C CA . ILE B 2 130 ? 9.206 23.277 249.855 1.00 49.78 130 ILE D CA 1
ATOM 3005 C C . ILE B 2 130 ? 9.003 24.801 249.915 1.00 52.87 130 ILE D C 1
ATOM 3006 O O . ILE B 2 130 ? 7.914 25.263 250.229 1.00 65.26 130 ILE D O 1
ATOM 3011 N N . CYS B 2 131 ? 10.036 25.586 249.614 1.00 59.11 131 CYS D N 1
ATOM 3012 C CA . CYS B 2 131 ? 9.872 27.048 249.603 1.00 61.65 131 CYS D CA 1
ATOM 3013 C C . CYS B 2 131 ? 9.406 27.554 248.239 1.00 63.57 131 CYS D C 1
ATOM 3014 O O . CYS B 2 131 ? 8.877 28.659 248.128 1.00 59.94 131 CYS D O 1
ATOM 3017 N N . ASN B 2 132 ? 9.612 26.743 247.205 1.00 56.48 132 ASN D N 1
ATOM 3018 C CA . ASN B 2 132 ? 9.177 27.092 245.867 1.00 54.38 132 ASN D CA 1
ATOM 3019 C C . ASN B 2 132 ? 7.666 27.104 245.864 1.00 65.08 132 ASN D C 1
ATOM 3020 O O . ASN B 2 132 ? 7.029 27.908 245.180 1.00 67.44 132 ASN D O 1
ATOM 3025 N N . GLU B 2 133 ? 7.108 26.178 246.637 1.00 69.13 133 GLU D N 1
ATOM 3026 C CA . GLU B 2 133 ? 5.686 26.125 246.943 1.00 74.36 133 GLU D CA 1
ATOM 3027 C C . GLU B 2 133 ? 5.137 27.532 247.159 1.00 68.69 133 GLU D C 1
ATOM 3028 O O . GLU B 2 133 ? 4.193 27.941 246.496 1.00 68.14 133 GLU D O 1
ATOM 3042 N N . ILE B 2 135 ? 7.017 30.635 247.240 1.00 66.05 135 ILE D N 1
ATOM 3043 C CA . ILE B 2 135 ? 7.667 31.729 246.518 1.00 67.61 135 ILE D CA 1
ATOM 3044 C C . ILE B 2 135 ? 8.079 31.321 245.099 1.00 65.08 135 ILE D C 1
ATOM 3045 O O . ILE B 2 135 ? 9.259 31.351 244.776 1.00 65.33 135 ILE D O 1
ATOM 3050 N N . PRO B 2 136 ? 7.102 30.954 244.244 1.00 62.18 136 PRO D N 1
ATOM 3051 C CA . PRO B 2 136 ? 7.326 30.495 242.861 1.00 64.83 136 PRO D CA 1
ATOM 3052 C C . PRO B 2 136 ? 8.078 31.492 241.979 1.00 68.99 136 PRO D C 1
ATOM 3053 O O . PRO B 2 136 ? 8.748 31.101 241.015 1.00 74.21 136 PRO D O 1
ATOM 3057 N N . GLU B 2 137 ? 7.959 32.770 242.315 1.00 67.88 137 GLU D N 1
ATOM 3058 C CA . GLU B 2 137 ? 8.565 33.835 241.537 1.00 66.44 137 GLU D CA 1
ATOM 3059 C C . GLU B 2 137 ? 10.085 33.855 241.682 1.00 66.72 137 GLU D C 1
ATOM 3060 O O . GLU B 2 137 ? 10.787 34.516 240.908 1.00 63.08 137 GLU D O 1
ATOM 3066 N N . THR B 2 138 ? 10.591 33.133 242.677 1.00 68.51 138 THR D N 1
ATOM 3067 C CA . THR B 2 138 ? 12.027 33.132 242.960 1.00 64.22 138 THR D CA 1
ATOM 3068 C C . THR B 2 138 ? 12.600 31.717 243.177 1.00 64.38 138 THR D C 1
ATOM 3069 O O . THR B 2 138 ? 12.743 31.254 244.320 1.00 54.35 138 THR D O 1
ATOM 3073 N N . PRO B 2 139 ? 12.913 31.024 242.065 1.00 64.91 139 PRO D N 1
ATOM 3074 C CA . PRO B 2 139 ? 13.482 29.670 242.051 1.00 60.04 139 PRO D CA 1
ATOM 3075 C C . PRO B 2 139 ? 14.947 29.708 242.466 1.00 64.83 139 PRO D C 1
ATOM 3076 O O . PRO B 2 139 ? 15.509 28.713 242.943 1.00 56.69 139 PRO D O 1
ATOM 3080 N N . LEU B 2 140 ? 15.566 30.865 242.273 1.00 66.91 140 LEU D N 1
ATOM 3081 C CA . LEU B 2 140 ? 16.951 31.036 242.663 1.00 59.94 140 LEU D CA 1
ATOM 3082 C C . LEU B 2 140 ? 17.074 31.499 244.132 1.00 59.08 140 LEU D C 1
ATOM 3083 O O . LEU B 2 140 ? 18.173 31.787 244.618 1.00 52.33 140 LEU D O 1
ATOM 3088 N N . LEU B 2 141 ? 15.948 31.545 244.838 1.00 55.38 141 LEU D N 1
ATOM 3089 C CA . LEU B 2 141 ? 15.950 31.973 246.233 1.00 63.31 141 LEU D CA 1
ATOM 3090 C C . LEU B 2 141 ? 17.176 31.443 246.974 1.00 71.54 141 LEU D C 1
ATOM 3091 O O . LEU B 2 141 ? 17.905 32.202 247.611 1.00 75.68 141 LEU D O 1
ATOM 3096 N N . TYR B 2 142 ? 17.420 30.141 246.891 1.00 65.18 142 TYR D N 1
ATOM 3097 C CA . TYR B 2 142 ? 18.460 29.566 247.742 1.00 62.95 142 TYR D CA 1
ATOM 3098 C C . TYR B 2 142 ? 19.878 29.558 247.137 1.00 66.49 142 TYR D C 1
ATOM 3099 O O . TYR B 2 142 ? 20.715 28.751 247.532 1.00 61.87 142 TYR D O 1
ATOM 3108 N N . SER B 2 143 ? 20.152 30.483 246.217 1.00 64.44 143 SER D N 1
ATOM 3109 C CA . SER B 2 143 ? 21.457 30.555 245.561 1.00 68.02 143 SER D CA 1
ATOM 3110 C C . SER B 2 143 ? 22.623 30.807 246.517 1.00 77.71 143 SER D C 1
ATOM 3111 O O . SER B 2 143 ? 23.737 30.342 246.281 1.00 84.72 143 SER D O 1
ATOM 3114 N N . VAL B 2 144 ? 22.373 31.535 247.596 1.00 78.43 144 VAL D N 1
ATOM 3115 C CA . VAL B 2 144 ? 23.428 31.811 248.562 1.00 79.06 144 VAL D CA 1
ATOM 3116 C C . VAL B 2 144 ? 23.963 30.513 249.176 1.00 72.93 144 VAL D C 1
ATOM 3117 O O . VAL B 2 144 ? 25.173 30.333 249.313 1.00 76.15 144 VAL D O 1
ATOM 3121 N N . LEU B 2 145 ? 23.059 29.603 249.515 1.00 63.52 145 LEU D N 1
ATOM 3122 C CA . LEU B 2 145 ? 23.443 28.353 250.158 1.00 64.46 145 LEU D CA 1
ATOM 3123 C C . LEU B 2 145 ? 24.300 27.432 249.279 1.00 61.70 145 LEU D C 1
ATOM 3124 O O . LEU B 2 145 ? 25.083 26.632 249.794 1.00 62.30 145 LEU D O 1
ATOM 3129 N N . TRP B 2 146 ? 24.167 27.529 247.962 1.00 65.50 146 TRP D N 1
ATOM 3130 C CA . TRP B 2 146 ? 24.971 26.659 247.094 1.00 72.40 146 TRP D CA 1
ATOM 3131 C C . TRP B 2 146 ? 26.151 27.363 246.421 1.00 77.60 146 TRP D C 1
ATOM 3132 O O . TRP B 2 146 ? 27.026 26.712 245.857 1.00 79.70 146 TRP D O 1
ATOM 3143 N N . GLU B 2 147 ? 26.175 28.690 246.486 1.00 80.17 147 GLU D N 1
ATOM 3144 C CA . GLU B 2 147 ? 27.186 29.467 245.776 1.00 81.68 147 GLU D CA 1
ATOM 3145 C C . GLU B 2 147 ? 28.523 29.441 246.515 1.00 80.18 147 GLU D C 1
ATOM 3146 O O . GLU B 2 147 ? 29.589 29.252 245.919 1.00 65.93 147 GLU D O 1
ATOM 3152 N N . THR B 2 148 ? 28.450 29.631 247.823 1.00 91.54 148 THR D N 1
ATOM 3153 C CA . THR B 2 148 ? 29.640 29.718 248.647 1.00 102.12 148 THR D CA 1
ATOM 3154 C C . THR B 2 148 ? 29.851 28.403 249.389 1.00 105.52 148 THR D C 1
ATOM 3155 O O . THR B 2 148 ? 30.218 28.379 250.564 1.00 105.15 148 THR D O 1
ATOM 3159 N N . ALA B 2 149 ? 29.611 27.305 248.680 1.00 102.68 149 ALA D N 1
ATOM 3160 C CA . ALA B 2 149 ? 29.746 25.975 249.254 1.00 90.90 149 ALA D CA 1
ATOM 3161 C C . ALA B 2 149 ? 31.190 25.495 249.187 1.00 79.80 149 ALA D C 1
ATOM 3162 O O . ALA B 2 149 ? 31.859 25.629 248.156 1.00 67.62 149 ALA D O 1
ATOM 3164 N N . LYS B 2 150 ? 31.660 24.931 250.296 1.00 76.99 150 LYS D N 1
ATOM 3165 C CA . LYS B 2 150 ? 33.044 24.499 250.416 1.00 66.14 150 LYS D CA 1
ATOM 3166 C C . LYS B 2 150 ? 33.217 23.101 249.867 1.00 58.41 150 LYS D C 1
ATOM 3167 O O . LYS B 2 150 ? 32.247 22.376 249.698 1.00 61.80 150 LYS D O 1
ATOM 3173 N N . SER B 2 151 ? 34.465 22.726 249.619 1.00 56.85 151 SER D N 1
ATOM 3174 C CA . SER B 2 151 ? 34.787 21.580 248.777 1.00 65.05 151 SER D CA 1
ATOM 3175 C C . SER B 2 151 ? 33.883 20.335 248.910 1.00 54.69 151 SER D C 1
ATOM 3176 O O . SER B 2 151 ? 33.969 19.555 249.871 1.00 51.07 151 SER D O 1
ATOM 3179 N N . LYS B 2 152 ? 33.019 20.176 247.913 1.00 43.29 152 LYS D N 1
ATOM 3180 C CA . LYS B 2 152 ? 32.251 18.946 247.710 1.00 44.00 152 LYS D CA 1
ATOM 3181 C C . LYS B 2 152 ? 31.078 18.711 248.677 1.00 50.74 152 LYS D C 1
ATOM 3182 O O . LYS B 2 152 ? 30.569 17.596 248.770 1.00 54.31 152 LYS D O 1
ATOM 3188 N N . VAL B 2 153 ? 30.620 19.743 249.377 1.00 44.47 153 VAL D N 1
ATOM 3189 C CA . VAL B 2 153 ? 29.469 19.523 250.234 1.00 48.79 153 VAL D CA 1
ATOM 3190 C C . VAL B 2 153 ? 28.272 19.323 249.323 1.00 50.82 153 VAL D C 1
ATOM 3191 O O . VAL B 2 153 ? 27.294 18.675 249.692 1.00 51.55 153 VAL D O 1
ATOM 3195 N N . LEU B 2 154 ? 28.382 19.864 248.114 1.00 48.33 154 LEU D N 1
ATOM 3196 C CA . LEU B 2 154 ? 27.412 19.607 247.057 1.00 41.06 154 LEU D CA 1
ATOM 3197 C C . LEU B 2 154 ? 28.068 18.888 245.878 1.00 45.97 154 LEU D C 1
ATOM 3198 O O . LEU B 2 154 ? 29.106 19.317 245.378 1.00 49.90 154 LEU D O 1
ATOM 3203 N N . SER B 2 155 ? 27.458 17.795 245.433 1.00 44.82 155 SER D N 1
ATOM 3204 C CA . SER B 2 155 ? 27.919 17.065 244.252 1.00 38.75 155 SER D CA 1
ATOM 3205 C C . SER B 2 155 ? 27.645 17.873 242.986 1.00 42.17 155 SER D C 1
ATOM 3206 O O . SER B 2 155 ? 26.794 18.774 242.991 1.00 38.02 155 SER D O 1
ATOM 3209 N N . THR B 2 156 ? 28.355 17.530 241.907 1.00 36.27 156 THR D N 1
ATOM 3210 C CA . THR B 2 156 ? 28.127 18.131 240.603 1.00 38.39 156 THR D CA 1
ATOM 3211 C C . THR B 2 156 ? 26.683 17.882 240.184 1.00 44.60 156 THR D C 1
ATOM 3212 O O . THR B 2 156 ? 26.102 18.697 239.476 1.00 50.77 156 THR D O 1
ATOM 3216 N N . LYS B 2 157 ? 26.109 16.764 240.635 1.00 42.12 157 LYS D N 1
ATOM 3217 C CA . LYS B 2 157 ? 24.671 16.514 240.493 1.00 47.75 157 LYS D CA 1
ATOM 3218 C C . LYS B 2 157 ? 23.843 17.726 240.935 1.00 57.89 157 LYS D C 1
ATOM 3219 O O . LYS B 2 157 ? 22.948 18.162 240.213 1.00 63.65 157 LYS D O 1
ATOM 3225 N N . PHE B 2 158 ? 24.129 18.275 242.116 1.00 59.00 158 PHE D N 1
ATOM 3226 C CA . PHE B 2 158 ? 23.346 19.416 242.580 1.00 48.13 158 PHE D CA 1
ATOM 3227 C C . PHE B 2 158 ? 23.533 20.635 241.685 1.00 48.31 158 PHE D C 1
ATOM 3228 O O . PHE B 2 158 ? 22.563 21.250 241.256 1.00 52.58 158 PHE D O 1
ATOM 3236 N N . ILE B 2 159 ? 24.778 20.984 241.406 1.00 51.97 159 ILE D N 1
ATOM 3237 C CA . ILE B 2 159 ? 25.051 22.174 240.618 1.00 58.39 159 ILE D CA 1
ATOM 3238 C C . ILE B 2 159 ? 24.468 22.029 239.226 1.00 54.49 159 ILE D C 1
ATOM 3239 O O . ILE B 2 159 ? 24.040 23.010 238.617 1.00 57.37 159 ILE D O 1
ATOM 3244 N N . GLY B 2 160 ? 24.431 20.797 238.733 1.00 51.05 160 GLY D N 1
ATOM 3245 C CA . GLY B 2 160 ? 23.958 20.550 237.387 1.00 48.57 160 GLY D CA 1
ATOM 3246 C C . GLY B 2 160 ? 22.491 20.885 237.311 1.00 51.40 160 GLY D C 1
ATOM 3247 O O . GLY B 2 160 ? 22.028 21.520 236.363 1.00 48.05 160 GLY D O 1
ATOM 3248 N N . TRP B 2 161 ? 21.765 20.448 238.334 1.00 51.95 161 TRP D N 1
ATOM 3249 C CA . TRP B 2 161 ? 20.353 20.755 238.478 1.00 50.22 161 TRP D CA 1
ATOM 3250 C C . TRP B 2 161 ? 20.154 22.266 238.447 1.00 52.22 161 TRP D C 1
ATOM 3251 O O . TRP B 2 161 ? 19.228 22.758 237.808 1.00 54.26 161 TRP D O 1
ATOM 3262 N N . VAL B 2 162 ? 21.036 23.002 239.122 1.00 52.14 162 VAL D N 1
ATOM 3263 C CA . VAL B 2 162 ? 20.957 24.462 239.136 1.00 51.13 162 VAL D CA 1
ATOM 3264 C C . VAL B 2 162 ? 21.129 24.982 237.718 1.00 54.27 162 VAL D C 1
ATOM 3265 O O . VAL B 2 162 ? 20.322 25.765 237.221 1.00 60.77 162 VAL D O 1
ATOM 3269 N N . GLU B 2 163 ? 22.181 24.516 237.063 1.00 52.22 163 GLU D N 1
ATOM 3270 C CA . GLU B 2 163 ? 22.431 24.867 235.676 1.00 58.94 163 GLU D CA 1
ATOM 3271 C C . GLU B 2 163 ? 21.413 24.263 234.701 1.00 53.52 163 GLU D C 1
ATOM 3272 O O . GLU B 2 163 ? 21.135 24.852 233.659 1.00 52.50 163 GLU D O 1
ATOM 3278 N N . GLY B 2 164 ? 20.850 23.104 235.041 1.00 42.29 164 GLY D N 1
ATOM 3279 C CA . GLY B 2 164 ? 19.975 22.388 234.127 1.00 34.72 164 GLY D CA 1
ATOM 3280 C C . GLY B 2 164 ? 18.500 22.713 234.252 1.00 34.12 164 GLY D C 1
ATOM 3281 O O . GLY B 2 164 ? 17.725 22.633 233.290 1.00 43.12 164 GLY D O 1
ATOM 3282 N N . VAL B 2 165 ? 18.103 23.098 235.449 1.00 33.60 165 VAL D N 1
ATOM 3283 C CA . VAL B 2 165 ? 16.696 23.263 235.730 1.00 44.22 165 VAL D CA 1
ATOM 3284 C C . VAL B 2 165 ? 16.413 24.655 236.239 1.00 49.73 165 VAL D C 1
ATOM 3285 O O . VAL B 2 165 ? 15.844 25.469 235.522 1.00 60.58 165 VAL D O 1
ATOM 3289 N N . LEU B 2 166 ? 16.831 24.930 237.466 1.00 48.25 166 LEU D N 1
ATOM 3290 C CA . LEU B 2 166 ? 16.519 26.192 238.112 1.00 49.75 166 LEU D CA 1
ATOM 3291 C C . LEU B 2 166 ? 16.835 27.395 237.230 1.00 55.21 166 LEU D C 1
ATOM 3292 O O . LEU B 2 166 ? 15.996 28.299 237.088 1.00 51.81 166 LEU D O 1
ATOM 3297 N N . LYS B 2 167 ? 18.029 27.417 236.635 1.00 57.44 167 LYS D N 1
ATOM 3298 C CA . LYS B 2 167 ? 18.424 28.579 235.825 1.00 60.43 167 LYS D CA 1
ATOM 3299 C C . LYS B 2 167 ? 17.620 28.746 234.529 1.00 54.97 167 LYS D C 1
ATOM 3300 O O . LYS B 2 167 ? 16.997 29.786 234.319 1.00 57.06 167 LYS D O 1
ATOM 3306 N N . PRO B 2 168 ? 17.588 27.717 233.680 1.00 46.75 168 PRO D N 1
ATOM 3307 C CA . PRO B 2 168 ? 16.645 27.799 232.564 1.00 49.53 1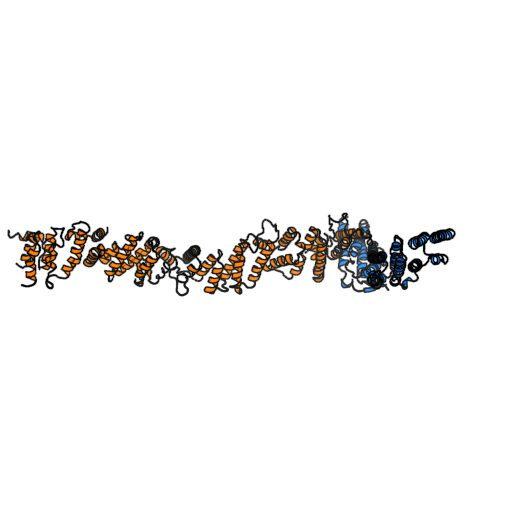68 PRO D CA 1
ATOM 3308 C C . PRO B 2 168 ? 15.220 28.148 233.020 1.00 56.53 168 PRO D C 1
ATOM 3309 O O . PRO B 2 168 ? 14.575 29.004 232.408 1.00 57.02 168 PRO D O 1
ATOM 3313 N N . LEU B 2 169 ? 14.729 27.497 234.069 1.00 56.80 169 LEU D N 1
ATOM 3314 C CA . LEU B 2 169 ? 13.381 27.786 234.553 1.00 59.48 169 LEU D CA 1
ATOM 3315 C C . LEU B 2 169 ? 13.237 29.268 234.846 1.00 64.99 169 LEU D C 1
ATOM 3316 O O . LEU B 2 169 ? 12.331 29.928 234.340 1.00 66.39 169 LEU D O 1
ATOM 3321 N N . ASP B 2 170 ? 14.134 29.792 235.669 1.00 69.47 170 ASP D N 1
ATOM 3322 C CA . ASP B 2 170 ? 14.081 31.198 236.026 1.00 70.48 170 ASP D CA 1
ATOM 3323 C C . ASP B 2 170 ? 14.056 32.079 234.786 1.00 77.42 170 ASP D C 1
ATOM 3324 O O . ASP B 2 170 ? 13.193 32.944 234.652 1.00 76.77 170 ASP D O 1
ATOM 3329 N N . HIS B 2 171 ? 15.018 31.849 233.891 1.00 78.26 171 HIS D N 1
ATOM 3330 C CA . HIS B 2 171 ? 15.172 32.612 232.645 1.00 71.74 171 HIS D CA 1
ATOM 3331 C C . HIS B 2 171 ? 13.897 32.641 231.789 1.00 66.02 171 HIS D C 1
ATOM 3332 O O . HIS B 2 171 ? 13.520 33.693 231.269 1.00 69.47 171 HIS D O 1
ATOM 3339 N N . LEU B 2 172 ? 13.253 31.481 231.645 1.00 57.90 172 LEU D N 1
ATOM 3340 C CA . LEU B 2 172 ? 11.963 31.356 230.962 1.00 58.30 172 LEU D CA 1
ATOM 3341 C C . LEU B 2 172 ? 10.893 32.167 231.694 1.00 67.22 172 LEU D C 1
ATOM 3342 O O . LEU B 2 172 ? 10.252 33.041 231.100 1.00 73.52 172 LEU D O 1
ATOM 3347 N N . ASN B 2 173 ? 10.704 31.879 232.982 1.00 65.65 173 ASN D N 1
ATOM 3348 C CA . ASN B 2 173 ? 9.836 32.701 233.829 1.00 70.75 173 ASN D CA 1
ATOM 3349 C C . ASN B 2 173 ? 10.026 34.201 233.592 1.00 69.89 173 ASN D C 1
ATOM 3350 O O . ASN B 2 173 ? 9.065 34.910 233.292 1.00 66.85 173 ASN D O 1
ATOM 3355 N N . LYS B 2 174 ? 11.266 34.674 233.729 1.00 72.23 174 LYS D N 1
ATOM 3356 C CA . LYS B 2 174 ? 11.564 36.111 233.690 1.00 79.00 174 LYS D CA 1
ATOM 3357 C C . LYS B 2 174 ? 11.708 36.672 232.276 1.00 83.26 174 LYS D C 1
ATOM 3358 O O . LYS B 2 174 ? 11.946 37.867 232.093 1.00 84.54 174 LYS D O 1
ATOM 3364 N N . ARG B 2 175 ? 11.566 35.812 231.276 1.00 77.06 175 ARG D N 1
ATOM 3365 C CA . ARG B 2 175 ? 11.434 36.306 229.925 1.00 73.47 175 ARG D CA 1
ATOM 3366 C C . ARG B 2 175 ? 9.952 36.520 229.633 1.00 74.83 175 ARG D C 1
ATOM 3367 O O . ARG B 2 175 ? 9.560 37.568 229.116 1.00 76.97 175 ARG D O 1
ATOM 3375 N N . LEU B 2 176 ? 9.132 35.535 229.995 1.00 68.97 176 LEU D N 1
ATOM 3376 C CA . LEU B 2 176 ? 7.737 35.504 229.567 1.00 66.59 176 LEU D CA 1
ATOM 3377 C C . LEU B 2 176 ? 6.781 35.977 230.633 1.00 80.37 176 LEU D C 1
ATOM 3378 O O . LEU B 2 176 ? 5.591 35.694 230.558 1.00 83.44 176 LEU D O 1
ATOM 3383 N N . HIS B 2 177 ? 7.290 36.692 231.629 1.00 95.97 177 HIS D N 1
ATOM 3384 C CA . HIS B 2 177 ? 6.466 37.074 232.775 1.00 105.76 177 HIS D CA 1
ATOM 3385 C C . HIS B 2 177 ? 5.585 35.920 233.266 1.00 100.15 177 HIS D C 1
ATOM 3386 O O . HIS B 2 177 ? 4.357 36.040 233.313 1.00 97.44 177 HIS D O 1
ATOM 3393 N N . LEU B 2 178 ? 6.223 34.802 233.615 1.00 87.61 178 LEU D N 1
ATOM 3394 C CA . LEU B 2 178 ? 5.512 33.638 234.126 1.00 77.31 178 LEU D CA 1
ATOM 3395 C C . LEU B 2 178 ? 6.067 33.258 235.485 1.00 78.30 178 LEU D C 1
ATOM 3396 O O . LEU B 2 178 ? 7.067 33.829 235.927 1.00 77.60 178 LEU D O 1
ATOM 3401 N N . ILE B 2 179 ? 5.398 32.326 236.159 1.00 76.70 179 ILE D N 1
ATOM 3402 C CA . ILE B 2 179 ? 5.872 31.829 237.449 1.00 77.71 179 ILE D CA 1
ATOM 3403 C C . ILE B 2 179 ? 5.667 30.320 237.609 1.00 77.34 179 ILE D C 1
ATOM 3404 O O . ILE B 2 179 ? 5.043 29.855 238.565 1.00 81.43 179 ILE D O 1
ATOM 3409 N N . PHE B 2 180 ? 6.212 29.567 236.660 1.00 72.22 180 PHE D N 1
ATOM 3410 C CA . PHE B 2 180 ? 6.229 28.115 236.735 1.00 72.23 180 PHE D CA 1
ATOM 3411 C C . PHE B 2 180 ? 6.995 27.613 237.961 1.00 69.58 180 PHE D C 1
ATOM 3412 O O . PHE B 2 180 ? 8.130 28.031 238.221 1.00 64.28 180 PHE D O 1
ATOM 3420 N N . LYS B 2 181 ? 6.364 26.709 238.704 1.00 66.01 181 LYS D N 1
ATOM 3421 C CA . LYS B 2 181 ? 6.992 26.082 239.858 1.00 57.65 181 LYS D CA 1
ATOM 3422 C C . LYS B 2 181 ? 7.996 25.036 239.394 1.00 60.95 181 LYS D C 1
ATOM 3423 O O . LYS B 2 181 ? 7.796 24.399 238.361 1.00 64.84 181 LYS D O 1
ATOM 3429 N N . ILE B 2 182 ? 9.088 24.877 240.141 1.00 58.16 182 ILE D N 1
ATOM 3430 C CA . ILE B 2 182 ? 10.149 23.961 239.743 1.00 53.22 182 ILE D CA 1
ATOM 3431 C C . ILE B 2 182 ? 9.589 22.568 239.528 1.00 58.83 182 ILE D C 1
ATOM 3432 O O . ILE B 2 182 ? 10.016 21.843 238.627 1.00 59.81 182 ILE D O 1
ATOM 3437 N N . ASN B 2 183 ? 8.623 22.186 240.353 1.00 67.85 183 ASN D N 1
ATOM 3438 C CA . ASN B 2 183 ? 8.135 20.817 240.285 1.00 74.56 183 ASN D CA 1
ATOM 3439 C C . ASN B 2 183 ? 7.333 20.571 239.033 1.00 69.41 183 ASN D C 1
ATOM 3440 O O . ASN B 2 183 ? 7.583 19.608 238.314 1.00 66.17 183 ASN D O 1
ATOM 3445 N N . GLU B 2 184 ? 6.386 21.455 238.751 1.00 73.68 184 GLU D N 1
ATOM 3446 C CA . GLU B 2 184 ? 5.640 21.333 237.505 1.00 74.51 184 GLU D CA 1
ATOM 3447 C C . GLU B 2 184 ? 6.555 21.463 236.282 1.00 65.92 184 GLU D C 1
ATOM 3448 O O . GLU B 2 184 ? 6.316 20.823 235.252 1.00 66.49 184 GLU D O 1
ATOM 3454 N N . TRP B 2 185 ? 7.601 22.277 236.408 1.00 58.48 185 TRP D N 1
ATOM 3455 C CA . TRP B 2 185 ? 8.536 22.485 235.306 1.00 66.96 185 TRP D CA 1
ATOM 3456 C C . TRP B 2 185 ? 9.271 21.187 234.957 1.00 68.82 185 TRP D C 1
ATOM 3457 O O . TRP B 2 185 ? 9.468 20.861 233.779 1.00 56.50 185 TRP D O 1
ATOM 3468 N N . GLU B 2 186 ? 9.658 20.441 235.987 1.00 75.46 186 GLU D N 1
ATOM 3469 C CA . GLU B 2 186 ? 10.336 19.165 235.781 1.00 78.49 186 GLU D CA 1
ATOM 3470 C C . GLU B 2 186 ? 9.386 18.079 235.262 1.00 81.86 186 GLU D C 1
ATOM 3471 O O . GLU B 2 186 ? 9.716 17.344 234.328 1.00 73.86 186 GLU D O 1
ATOM 3477 N N . LYS B 2 187 ? 8.200 17.989 235.858 1.00 83.53 187 LYS D N 1
ATOM 3478 C CA . LYS B 2 187 ? 7.270 16.928 235.498 1.00 83.67 187 LYS D CA 1
ATOM 3479 C C . LYS B 2 187 ? 6.541 17.206 234.184 1.00 81.65 187 LYS D C 1
ATOM 3480 O O . LYS B 2 187 ? 5.723 16.406 233.736 1.00 79.02 187 LYS D O 1
ATOM 3494 N N . PRO B 2 189 ? 5.595 17.354 230.405 1.00 82.21 189 PRO D N 1
ATOM 3495 C CA . PRO B 2 189 ? 5.937 16.609 229.198 1.00 78.18 189 PRO D CA 1
ATOM 3496 C C . PRO B 2 189 ? 6.941 17.414 228.404 1.00 73.79 189 PRO D C 1
ATOM 3497 O O . PRO B 2 189 ? 6.748 18.617 228.223 1.00 65.64 189 PRO D O 1
ATOM 3501 N N . ASP B 2 190 ? 8.012 16.772 227.958 1.00 82.04 190 ASP D N 1
ATOM 3502 C CA . ASP B 2 190 ? 9.051 17.498 227.242 1.00 91.15 190 ASP D CA 1
ATOM 3503 C C . ASP B 2 190 ? 8.492 18.062 225.940 1.00 86.66 190 ASP D C 1
ATOM 3504 O O . ASP B 2 190 ? 8.946 19.102 225.459 1.00 86.86 190 ASP D O 1
ATOM 3509 N N . SER B 2 191 ? 7.484 17.396 225.388 1.00 87.12 191 SER D N 1
ATOM 3510 C CA . SER B 2 191 ? 6.848 17.887 224.173 1.00 90.50 191 SER D CA 1
ATOM 3511 C C . SER B 2 191 ? 6.280 19.303 224.351 1.00 91.38 191 SER D C 1
ATOM 3512 O O . SER B 2 191 ? 6.532 20.183 223.525 1.00 82.81 191 SER D O 1
ATOM 3515 N N . GLU B 2 192 ? 5.524 19.533 225.425 1.00 93.83 192 GLU D N 1
ATOM 3516 C CA . GLU B 2 192 ? 5.035 20.885 225.692 1.00 90.83 192 GLU D CA 1
ATOM 3517 C C . GLU B 2 192 ? 6.118 21.782 226.313 1.00 92.09 192 GLU D C 1
ATOM 3518 O O . GLU B 2 192 ? 6.041 23.006 226.223 1.00 92.87 192 GLU D O 1
ATOM 3524 N N . LEU B 2 193 ? 7.135 21.165 226.913 1.00 90.86 193 LEU D N 1
ATOM 3525 C CA . LEU B 2 193 ? 8.312 21.887 227.405 1.00 87.82 193 LEU D CA 1
ATOM 3526 C C . LEU B 2 193 ? 9.018 22.618 226.267 1.00 75.77 193 LEU D C 1
ATOM 3527 O O . LEU B 2 193 ? 9.227 23.829 226.325 1.00 67.82 193 LEU D O 1
ATOM 3532 N N . PHE B 2 194 ? 9.403 21.873 225.236 1.00 77.67 194 PHE D N 1
ATOM 3533 C CA . PHE B 2 194 ? 9.998 22.486 224.058 1.00 76.89 194 PHE D CA 1
ATOM 3534 C C . PHE B 2 194 ? 9.015 23.473 223.449 1.00 89.39 194 PHE D C 1
ATOM 3535 O O . PHE B 2 194 ? 9.401 24.555 223.006 1.00 96.78 194 PHE D O 1
ATOM 3543 N N . LYS B 2 195 ? 7.739 23.097 223.436 1.00 91.89 195 LYS D N 1
ATOM 3544 C CA . LYS B 2 195 ? 6.720 23.897 222.763 1.00 95.47 195 LYS D CA 1
ATOM 3545 C C . LYS B 2 195 ? 6.542 25.303 223.331 1.00 92.18 195 LYS D C 1
ATOM 3546 O O . LYS B 2 195 ? 6.193 26.216 222.587 1.00 91.96 195 LYS D O 1
ATOM 3552 N N . ILE B 2 196 ? 6.779 25.486 224.632 1.00 88.28 196 ILE D N 1
ATOM 3553 C CA . ILE B 2 196 ? 6.677 26.825 225.217 1.00 83.28 196 ILE D CA 1
ATOM 3554 C C . ILE B 2 196 ? 8.029 27.541 225.234 1.00 82.03 196 ILE D C 1
ATOM 3555 O O . ILE B 2 196 ? 8.100 28.752 225.425 1.00 80.31 196 ILE D O 1
ATOM 3560 N N . ILE B 2 197 ? 9.097 26.783 225.009 1.00 83.31 197 ILE D N 1
ATOM 3561 C CA . ILE B 2 197 ? 10.413 27.361 224.778 1.00 85.92 197 ILE D CA 1
ATOM 3562 C C . ILE B 2 197 ? 10.426 28.035 223.408 1.00 94.52 197 ILE D C 1
ATOM 3563 O O . ILE B 2 197 ? 11.259 28.897 223.141 1.00 99.53 197 ILE D O 1
ATOM 3568 N N . PHE B 2 198 ? 9.470 27.654 222.560 1.00 100.78 198 PHE D N 1
ATOM 3569 C CA . PHE B 2 198 ? 9.364 28.161 221.186 1.00 101.94 198 PHE D CA 1
ATOM 3570 C C . PHE B 2 198 ? 8.099 29.001 220.906 1.00 98.45 198 PHE D C 1
ATOM 3571 O O . PHE B 2 198 ? 7.005 28.460 220.732 1.00 96.86 198 PHE D O 1
ATOM 3579 N N . ASP B 2 199 ? 8.250 30.319 220.843 1.00 96.18 199 ASP D N 1
ATOM 3580 C CA . ASP B 2 199 ? 7.138 31.173 220.441 1.00 100.14 199 ASP D CA 1
ATOM 3581 C C . ASP B 2 199 ? 7.592 32.301 219.515 1.00 96.72 199 ASP D C 1
ATOM 3582 O O . ASP B 2 199 ? 8.785 32.576 219.391 1.00 93.67 199 ASP D O 1
ATOM 3587 N N . ALA B 2 211 ? 18.542 33.860 220.281 1.00 65.05 211 ALA D N 1
ATOM 3588 C CA . ALA B 2 211 ? 19.777 33.138 220.598 1.00 72.99 211 ALA D CA 1
ATOM 3589 C C . ALA B 2 211 ? 19.995 33.041 222.097 1.00 85.54 211 ALA D C 1
ATOM 3590 O O . ALA B 2 211 ? 20.440 32.011 222.599 1.00 83.58 211 ALA D O 1
ATOM 3592 N N . ASP B 2 212 ? 19.710 34.124 222.811 1.00 97.78 212 ASP D N 1
ATOM 3593 C CA . ASP B 2 212 ? 19.733 34.075 224.265 1.00 96.51 212 ASP D CA 1
ATOM 3594 C C . ASP B 2 212 ? 18.911 32.854 224.688 1.00 83.53 212 ASP D C 1
ATOM 3595 O O . ASP B 2 212 ? 19.397 31.989 225.421 1.00 80.99 212 ASP D O 1
ATOM 3600 N N . VAL B 2 213 ? 17.679 32.773 224.186 1.00 70.84 213 VAL D N 1
ATOM 3601 C CA . VAL B 2 213 ? 16.788 31.644 224.469 1.00 60.08 213 VAL D CA 1
ATOM 3602 C C . VAL B 2 213 ? 17.426 30.263 224.262 1.00 64.15 213 VAL D C 1
ATOM 3603 O O . VAL B 2 213 ? 17.266 29.370 225.088 1.00 64.37 213 VAL D O 1
ATOM 3607 N N . ILE B 2 214 ? 18.142 30.086 223.160 1.00 66.92 214 ILE D N 1
ATOM 3608 C CA . ILE B 2 214 ? 18.788 28.810 222.883 1.00 65.80 214 ILE D CA 1
ATOM 3609 C C . ILE B 2 214 ? 19.983 28.589 223.803 1.00 73.09 214 ILE D C 1
ATOM 3610 O O . ILE B 2 214 ? 20.160 27.499 224.349 1.00 81.67 214 ILE D O 1
ATOM 3615 N N . GLU B 2 215 ? 20.787 29.629 223.988 1.00 73.29 215 GLU D N 1
ATOM 3616 C CA . GLU B 2 215 ? 21.983 29.531 224.821 1.00 80.24 215 GLU D CA 1
ATOM 3617 C C . GLU B 2 215 ? 21.700 29.177 226.279 1.00 82.04 215 GLU D C 1
ATOM 3618 O O . GLU B 2 215 ? 22.297 28.230 226.805 1.00 85.57 215 GLU D O 1
ATOM 3624 N N . ASP B 2 216 ? 20.803 29.918 226.938 1.00 78.19 216 ASP D N 1
ATOM 3625 C CA . ASP B 2 216 ? 20.554 29.658 228.364 1.00 77.06 216 ASP D CA 1
ATOM 3626 C C . ASP B 2 216 ? 19.153 29.180 228.797 1.00 67.94 216 ASP D C 1
ATOM 3627 O O . ASP B 2 216 ? 18.874 29.121 229.996 1.00 64.01 216 ASP D O 1
ATOM 3632 N N . GLU B 2 217 ? 18.301 28.812 227.835 1.00 64.46 217 GLU D N 1
ATOM 3633 C CA . GLU B 2 217 ? 17.105 27.992 228.122 1.00 61.74 217 GLU D CA 1
ATOM 3634 C C . GLU B 2 217 ? 17.148 26.585 227.487 1.00 68.75 217 GLU D C 1
ATOM 3635 O O . GLU B 2 217 ? 17.021 25.575 228.194 1.00 65.44 217 GLU D O 1
ATOM 3641 N N . LEU B 2 218 ? 17.320 26.521 226.163 1.00 66.01 218 LEU D N 1
ATOM 3642 C CA . LEU B 2 218 ? 17.200 25.247 225.445 1.00 61.68 218 LEU D CA 1
ATOM 3643 C C . LEU B 2 218 ? 18.356 24.282 225.679 1.00 60.86 218 LEU D C 1
ATOM 3644 O O . LEU B 2 218 ? 18.138 23.141 226.083 1.00 50.20 218 LEU D O 1
ATOM 3649 N N . ALA B 2 219 ? 19.579 24.726 225.402 1.00 64.01 219 ALA D N 1
ATOM 3650 C CA . ALA B 2 219 ? 20.735 23.846 225.544 1.00 55.12 219 ALA D CA 1
ATOM 3651 C C . ALA B 2 219 ? 20.871 23.306 226.966 1.00 53.46 219 ALA D C 1
ATOM 3652 O O . ALA B 2 219 ? 20.970 22.098 227.155 1.00 58.11 219 ALA D O 1
ATOM 3654 N N . PRO B 2 220 ? 20.861 24.195 227.975 1.00 53.35 220 PRO D N 1
ATOM 3655 C CA . PRO B 2 220 ? 20.957 23.722 229.362 1.00 50.92 220 PRO D CA 1
ATOM 3656 C C . PRO B 2 220 ? 19.910 22.651 229.655 1.00 51.38 220 PRO D C 1
ATOM 3657 O O . PRO B 2 220 ? 20.266 21.606 230.212 1.00 55.28 220 PRO D O 1
ATOM 3661 N N . THR B 2 221 ? 18.656 22.890 229.268 1.00 40.27 221 THR D N 1
ATOM 3662 C CA . THR B 2 221 ? 17.623 21.858 229.383 1.00 45.25 221 THR D CA 1
ATOM 3663 C C . THR B 2 221 ? 17.956 20.563 228.647 1.00 59.77 221 THR D C 1
ATOM 3664 O O . THR B 2 221 ? 17.933 19.485 229.237 1.00 72.37 221 THR D O 1
ATOM 3668 N N . LEU B 2 222 ? 18.219 20.659 227.348 1.00 59.46 222 LEU D N 1
ATOM 3669 C CA . LEU B 2 222 ? 18.486 19.459 226.569 1.00 61.21 222 LEU D CA 1
ATOM 3670 C C . LEU B 2 222 ? 19.632 18.696 227.194 1.00 59.66 222 LEU D C 1
ATOM 3671 O O . LEU B 2 222 ? 19.551 17.478 227.374 1.00 59.80 222 LEU D O 1
ATOM 3676 N N . SER B 2 223 ? 20.691 19.422 227.537 1.00 50.97 223 SER D N 1
ATOM 3677 C CA . SER B 2 223 ? 21.879 18.798 228.092 1.00 48.63 223 SER D CA 1
ATOM 3678 C C . SER B 2 223 ? 21.592 18.067 229.408 1.00 61.51 223 SER D C 1
ATOM 3679 O O . SER B 2 223 ? 21.940 16.892 229.546 1.00 60.83 223 SER D O 1
ATOM 3682 N N . TYR B 2 224 ? 20.941 18.744 230.358 1.00 60.94 224 TYR D N 1
ATOM 3683 C CA . TYR B 2 224 ? 20.673 18.144 231.671 1.00 61.62 224 TYR D CA 1
ATOM 3684 C C . TYR B 2 224 ? 19.854 16.850 231.566 1.00 60.51 224 TYR D C 1
ATOM 3685 O O . TYR B 2 224 ? 20.290 15.800 232.039 1.00 64.68 224 TYR D O 1
ATOM 3694 N N . GLY B 2 225 ? 18.688 16.918 230.932 1.00 49.48 225 GLY D N 1
ATOM 3695 C CA . GLY B 2 225 ? 17.855 15.740 230.768 1.00 51.65 225 GLY D CA 1
ATOM 3696 C C . GLY B 2 225 ? 18.348 14.724 229.733 1.00 57.47 225 GLY D C 1
ATOM 3697 O O . GLY B 2 225 ? 17.713 13.685 229.533 1.00 60.38 225 GLY D O 1
ATOM 3698 N N . LYS B 2 226 ? 19.479 15.006 229.087 1.00 60.90 226 LYS D N 1
ATOM 3699 C CA . LYS B 2 226 ? 19.942 14.216 227.932 1.00 58.42 226 LYS D CA 1
ATOM 3700 C C . LYS B 2 226 ? 18.817 13.999 226.910 1.00 59.98 226 LYS D C 1
ATOM 3701 O O . LYS B 2 226 ? 18.427 12.867 226.612 1.00 60.87 226 LYS D O 1
ATOM 3707 N N . LYS B 2 227 ? 18.289 15.098 226.390 1.00 55.29 227 LYS D N 1
ATOM 3708 C CA . LYS B 2 227 ? 17.091 15.059 225.563 1.00 63.31 227 LYS D CA 1
ATOM 3709 C C . LYS B 2 227 ? 17.361 15.516 224.123 1.00 63.67 227 LYS D C 1
ATOM 3710 O O . LYS B 2 227 ? 16.426 15.825 223.367 1.00 58.79 227 LYS D O 1
ATOM 3716 N N . TRP B 2 228 ? 18.639 15.543 223.753 1.00 62.01 228 TRP D N 1
ATOM 3717 C CA . TRP B 2 228 ? 19.065 16.001 222.432 1.00 65.74 228 TRP D CA 1
ATOM 3718 C C . TRP B 2 228 ? 18.356 15.295 221.270 1.00 64.44 228 TRP D C 1
ATOM 3719 O O . TRP B 2 228 ? 17.729 15.942 220.435 1.00 59.87 228 TRP D O 1
ATOM 3730 N N . GLU B 2 229 ? 18.459 13.971 221.226 1.00 68.45 229 GLU D N 1
ATOM 3731 C CA . GLU B 2 229 ? 17.822 13.189 220.174 1.00 69.77 229 GLU D CA 1
ATOM 3732 C C . GLU B 2 229 ? 16.323 13.420 220.179 1.00 68.30 229 GLU D C 1
ATOM 3733 O O . GLU B 2 229 ? 15.672 13.410 219.134 1.00 72.70 229 GLU D O 1
ATOM 3739 N N . THR B 2 230 ? 15.775 13.639 221.362 1.00 62.73 230 THR D N 1
ATOM 3740 C CA . THR B 2 230 ? 14.345 13.854 221.480 1.00 67.73 230 THR D CA 1
ATOM 3741 C C . THR B 2 230 ? 13.944 15.164 220.819 1.00 70.94 230 THR D C 1
ATOM 3742 O O . THR B 2 230 ? 13.048 15.193 219.970 1.00 69.70 230 THR D O 1
ATOM 3746 N N . PHE B 2 231 ? 14.601 16.251 221.220 1.00 64.21 231 PHE D N 1
ATOM 3747 C CA . PHE B 2 231 ? 14.276 17.555 220.673 1.00 61.93 231 PHE D CA 1
ATOM 3748 C C . PHE B 2 231 ? 14.482 17.546 219.161 1.00 70.24 231 PHE D C 1
ATOM 3749 O O . PHE B 2 231 ? 13.598 17.954 218.395 1.00 71.14 231 PHE D O 1
ATOM 3757 N N . ILE B 2 232 ? 15.656 17.078 218.742 1.00 67.41 232 ILE D N 1
ATOM 3758 C CA . ILE B 2 232 ? 16.009 17.033 217.332 1.00 65.73 232 ILE D CA 1
ATOM 3759 C C . ILE B 2 232 ? 14.885 16.388 216.539 1.00 63.95 232 ILE D C 1
ATOM 3760 O O . ILE B 2 232 ? 14.400 16.955 215.559 1.00 69.52 232 ILE D O 1
ATOM 3765 N N . THR B 2 233 ? 14.454 15.214 216.984 1.00 52.39 233 THR D N 1
ATOM 3766 C CA . THR B 2 233 ? 13.401 14.480 216.295 1.00 51.08 233 THR D CA 1
ATOM 3767 C C . THR B 2 233 ? 12.082 15.239 216.210 1.00 56.87 233 THR D C 1
ATOM 3768 O O . THR B 2 233 ? 11.442 15.263 215.162 1.00 56.38 233 THR D O 1
ATOM 3772 N N . GLU B 2 234 ? 11.662 15.858 217.306 1.00 65.94 234 GLU D N 1
ATOM 3773 C CA . GLU B 2 234 ? 10.329 16.452 217.321 1.00 76.20 234 GLU D CA 1
ATOM 3774 C C . GLU B 2 234 ? 10.300 17.912 216.878 1.00 70.99 234 GLU D C 1
ATOM 3775 O O . GLU B 2 234 ? 9.254 18.423 216.473 1.00 65.45 234 GLU D O 1
ATOM 3781 N N . PHE B 2 235 ? 11.444 18.583 216.939 1.00 68.52 235 PHE D N 1
ATOM 3782 C CA . PHE B 2 235 ? 11.483 19.982 216.534 1.00 70.93 235 PHE D CA 1
ATOM 3783 C C . PHE B 2 235 ? 12.370 20.298 215.334 1.00 62.32 235 PHE D C 1
ATOM 3784 O O . PHE B 2 235 ? 12.070 21.211 214.576 1.00 64.56 235 PHE D O 1
ATOM 3792 N N . PHE B 2 236 ? 13.456 19.556 215.159 1.00 58.65 236 PHE D N 1
ATOM 3793 C CA . PHE B 2 236 ? 14.360 19.836 214.047 1.00 60.07 236 PHE D CA 1
ATOM 3794 C C . PHE B 2 236 ? 14.027 18.988 212.812 1.00 56.74 236 PHE D C 1
ATOM 3795 O O . PHE B 2 236 ? 14.805 18.132 212.391 1.00 55.17 236 PHE D O 1
ATOM 3803 N N . ASN B 2 237 ? 12.861 19.238 212.233 1.00 56.83 237 ASN D N 1
ATOM 3804 C CA . ASN B 2 237 ? 12.374 18.426 211.127 1.00 64.74 237 ASN D CA 1
ATOM 3805 C C . ASN B 2 237 ? 11.722 19.277 210.039 1.00 64.29 237 ASN D C 1
ATOM 3806 O O . ASN B 2 237 ? 11.692 20.507 210.135 1.00 61.58 237 ASN D O 1
ATOM 3811 N N . LYS B 2 238 ? 11.184 18.612 209.018 1.00 59.76 238 LYS D N 1
ATOM 3812 C CA . LYS B 2 238 ? 10.612 19.307 207.865 1.00 60.17 238 LYS D CA 1
ATOM 3813 C C . LYS B 2 238 ? 9.306 20.047 208.158 1.00 71.96 238 LYS D C 1
ATOM 3814 O O . LYS B 2 238 ? 8.951 20.985 207.434 1.00 73.00 238 LYS D O 1
ATOM 3820 N N . GLN B 2 239 ? 8.590 19.628 209.201 1.00 70.84 239 GLN D N 1
ATOM 3821 C CA . GLN B 2 239 ? 7.352 20.301 209.574 1.00 72.79 239 GLN D CA 1
ATOM 3822 C C . GLN B 2 239 ? 7.662 21.667 210.166 1.00 69.97 239 GLN D C 1
ATOM 3823 O O . GLN B 2 239 ? 7.000 22.654 209.842 1.00 64.69 239 GLN D O 1
ATOM 3829 N N . GLN B 2 240 ? 8.683 21.719 211.017 1.00 70.87 240 GLN D N 1
ATOM 3830 C CA . GLN B 2 240 ? 9.097 22.970 211.657 1.00 74.24 240 GLN D CA 1
ATOM 3831 C C . GLN B 2 240 ? 9.971 23.842 210.746 1.00 72.39 240 GLN D C 1
ATOM 3832 O O . GLN B 2 240 ? 9.994 25.069 210.882 1.00 66.81 240 GLN D O 1
ATOM 3838 N N . PHE B 2 241 ? 10.699 23.216 209.825 1.00 66.36 241 PHE D N 1
ATOM 3839 C CA . PHE B 2 241 ? 11.596 23.989 208.968 1.00 58.20 241 PHE D CA 1
ATOM 3840 C C . PHE B 2 241 ? 11.255 23.922 207.475 1.00 56.55 241 PHE D C 1
ATOM 3841 O O . PHE B 2 241 ? 11.934 23.282 206.672 1.00 58.35 241 PHE D O 1
ATOM 3849 N N . SER B 2 242 ? 10.172 24.605 207.128 1.00 53.65 242 SER D N 1
ATOM 3850 C CA . SER B 2 242 ? 9.706 24.655 205.759 1.00 54.02 242 SER D CA 1
ATOM 3851 C C . SER B 2 242 ? 10.707 25.387 204.870 1.00 50.88 242 SER D C 1
ATOM 3852 O O . SER B 2 242 ? 10.769 25.134 203.678 1.00 54.91 242 SER D O 1
ATOM 3855 N N . LEU B 2 243 ? 11.486 26.290 205.458 1.00 52.29 243 LEU D N 1
ATOM 3856 C CA . LEU B 2 243 ? 12.436 27.118 204.713 1.00 57.40 243 LEU D CA 1
ATOM 3857 C C . LEU B 2 243 ? 11.707 28.055 203.748 1.00 58.80 243 LEU D C 1
ATOM 3858 O O . LEU B 2 243 ? 12.279 28.512 202.750 1.00 44.34 243 LEU D O 1
ATOM 3863 N N . LYS B 2 244 ? 10.441 28.330 204.040 1.00 58.09 244 LYS D N 1
ATOM 3864 C CA . LYS B 2 244 ? 9.651 29.177 203.163 1.00 62.81 244 LYS D CA 1
ATOM 3865 C C . LYS B 2 244 ? 10.106 30.636 203.281 1.00 61.34 244 LYS D C 1
ATOM 3866 O O . LYS B 2 244 ? 10.020 31.410 202.326 1.00 66.82 244 LYS D O 1
ATOM 3872 N N . SER B 2 245 ? 10.603 31.002 204.453 1.00 55.06 245 SER D N 1
ATOM 3873 C CA . SER B 2 245 ? 11.070 32.362 204.692 1.00 56.63 245 SER D CA 1
ATOM 3874 C C . SER B 2 245 ? 12.566 32.429 204.999 1.00 58.64 245 SER D C 1
ATOM 3875 O O . SER B 2 245 ? 13.155 31.497 205.553 1.00 50.25 245 SER D O 1
ATOM 3878 N N . ASP B 2 246 ? 13.173 33.546 204.628 1.00 59.32 246 ASP D N 1
ATOM 3879 C CA . ASP B 2 246 ? 14.549 33.810 204.986 1.00 57.73 246 ASP D CA 1
ATOM 3880 C C . ASP B 2 246 ? 14.745 33.567 206.481 1.00 67.12 246 ASP D C 1
ATOM 3881 O O . ASP B 2 246 ? 15.693 32.891 206.880 1.00 69.53 246 ASP D O 1
ATOM 3886 N N . THR B 2 247 ? 13.842 34.109 207.301 1.00 66.92 247 THR D N 1
ATOM 3887 C CA . THR B 2 247 ? 13.973 34.026 208.757 1.00 61.99 247 THR D CA 1
ATOM 3888 C C . THR B 2 247 ? 13.910 32.594 209.259 1.00 59.92 247 THR D C 1
ATOM 3889 O O . THR B 2 247 ? 14.646 32.225 210.177 1.00 58.76 247 THR D O 1
ATOM 3893 N N . ASN B 2 248 ? 13.041 31.786 208.659 1.00 54.17 248 ASN D N 1
ATOM 3894 C CA . ASN B 2 248 ? 12.996 30.370 209.002 1.00 47.91 248 ASN D CA 1
ATOM 3895 C C . ASN B 2 248 ? 14.317 29.692 208.681 1.00 43.06 248 ASN D C 1
ATOM 3896 O O . ASN B 2 248 ? 14.871 28.959 209.497 1.00 40.91 248 ASN D O 1
ATOM 3901 N N . TYR B 2 249 ? 14.824 29.936 207.482 1.00 38.77 249 TYR D N 1
ATOM 3902 C CA . TYR B 2 249 ? 16.109 29.381 207.113 1.00 45.71 249 TYR D CA 1
ATOM 3903 C C . TYR B 2 249 ? 17.133 29.782 208.156 1.00 53.73 249 TYR D C 1
ATOM 3904 O O . TYR B 2 249 ? 17.910 28.959 208.615 1.00 64.58 249 TYR D O 1
ATOM 3913 N N . GLN B 2 250 ? 17.130 31.050 208.536 1.00 61.32 250 GLN D N 1
ATOM 3914 C CA . GLN B 2 250 ? 18.188 31.564 209.389 1.00 59.49 250 GLN D CA 1
ATOM 3915 C C . GLN B 2 250 ? 18.121 30.910 210.747 1.00 54.03 250 GLN D C 1
ATOM 3916 O O . GLN B 2 250 ? 19.142 30.723 211.396 1.00 52.36 250 GLN D O 1
ATOM 3922 N N . LEU B 2 251 ? 16.913 30.529 211.150 1.00 58.89 251 LEU D N 1
ATOM 3923 C CA . LEU B 2 251 ? 16.701 29.818 212.413 1.00 57.54 251 LEU D CA 1
ATOM 3924 C C . LEU B 2 251 ? 17.095 28.344 212.280 1.00 58.62 251 LEU D C 1
ATOM 3925 O O . LEU B 2 251 ? 17.544 27.723 213.239 1.00 61.28 251 LEU D O 1
ATOM 3930 N N . PHE B 2 252 ? 16.910 27.793 211.083 1.00 49.73 252 PHE D N 1
ATOM 3931 C CA . PHE B 2 252 ? 17.343 26.439 210.766 1.00 42.34 252 PHE D CA 1
ATOM 3932 C C . PHE B 2 252 ? 18.842 26.305 210.999 1.00 51.18 252 PHE D C 1
ATOM 3933 O O . PHE B 2 252 ? 19.301 25.303 211.536 1.00 55.41 252 PHE D O 1
ATOM 3941 N N . ILE B 2 253 ? 19.600 27.327 210.610 1.00 53.22 253 ILE D N 1
ATOM 3942 C CA . ILE B 2 253 ? 21.057 27.301 210.716 1.00 52.07 253 ILE D CA 1
ATOM 3943 C C . ILE B 2 253 ? 21.551 27.543 212.150 1.00 59.74 253 ILE D C 1
ATOM 3944 O O . ILE B 2 253 ? 22.553 26.965 212.583 1.00 60.89 253 ILE D O 1
ATOM 3949 N N . LYS B 2 254 ? 20.851 28.406 212.879 1.00 56.31 254 LYS D N 1
ATOM 3950 C CA . LYS B 2 254 ? 21.217 28.716 214.252 1.00 56.74 254 LYS D CA 1
ATOM 3951 C C . LYS B 2 254 ? 21.096 27.465 215.111 1.00 59.65 254 LYS D C 1
ATOM 3952 O O . LYS B 2 254 ? 22.028 27.085 215.830 1.00 54.67 254 LYS D O 1
ATOM 3958 N N . LEU B 2 255 ? 19.922 26.844 215.021 1.00 59.66 255 LEU D N 1
ATOM 3959 C CA . LEU B 2 255 ? 19.578 25.650 215.769 1.00 53.36 255 LEU D CA 1
ATOM 3960 C C . LEU B 2 255 ? 20.475 24.507 215.363 1.00 60.64 255 LEU D C 1
ATOM 3961 O O . LEU B 2 255 ? 20.905 23.722 216.215 1.00 70.01 255 LEU D O 1
ATOM 3966 N N . TYR B 2 256 ? 20.750 24.399 214.063 1.00 49.56 256 TYR D N 1
ATOM 3967 C CA . TYR B 2 256 ? 21.667 23.374 213.619 1.00 50.15 256 TYR D CA 1
ATOM 3968 C C . TYR B 2 256 ? 22.970 23.559 214.393 1.00 51.40 256 TYR D C 1
ATOM 3969 O O . TYR B 2 256 ? 23.458 22.620 215.043 1.00 48.13 256 TYR D O 1
ATOM 3978 N N . TYR B 2 257 ? 23.529 24.768 214.335 1.00 51.41 257 TYR D N 1
ATOM 3979 C CA . TYR B 2 257 ? 24.887 24.983 214.844 1.00 52.20 257 TYR D CA 1
ATOM 3980 C C . TYR B 2 257 ? 25.060 24.639 216.314 1.00 56.05 257 TYR D C 1
ATOM 3981 O O . TYR B 2 257 ? 26.104 24.108 216.706 1.00 66.05 257 TYR D O 1
ATOM 3990 N N . SER B 2 258 ? 24.038 24.927 217.116 1.00 49.46 258 SER D N 1
ATOM 3991 C CA . SER B 2 258 ? 24.142 24.739 218.553 1.00 56.78 258 SER D CA 1
ATOM 3992 C C . SER B 2 258 ? 23.708 23.333 218.981 1.00 65.59 258 SER D C 1
ATOM 3993 O O . SER B 2 258 ? 24.123 22.832 220.036 1.00 69.00 258 SER D O 1
ATOM 3996 N N . LEU B 2 259 ? 22.898 22.685 218.150 1.00 62.81 259 LEU D N 1
ATOM 3997 C CA . LEU B 2 259 ? 22.635 21.262 218.335 1.00 59.95 259 LEU D CA 1
ATOM 3998 C C . LEU B 2 259 ? 23.885 20.471 217.968 1.00 57.79 259 LEU D C 1
ATOM 3999 O O . LEU B 2 259 ? 24.234 19.493 218.632 1.00 57.26 259 LEU D O 1
ATOM 4004 N N . GLU B 2 260 ? 24.564 20.892 216.907 1.00 53.82 260 GLU D N 1
ATOM 4005 C CA . GLU B 2 260 ? 25.814 20.247 216.538 1.00 58.50 260 GLU D CA 1
ATOM 4006 C C . GLU B 2 260 ? 26.796 20.366 217.701 1.00 57.91 260 GLU D C 1
ATOM 4007 O O . GLU B 2 260 ? 27.446 19.388 218.087 1.00 53.96 260 GLU D O 1
ATOM 4013 N N . LYS B 2 261 ? 26.888 21.574 218.251 1.00 51.23 261 LYS D N 1
ATOM 4014 C CA . LYS B 2 261 ? 27.753 21.863 219.390 1.00 63.68 261 LYS D CA 1
ATOM 4015 C C . LYS B 2 261 ? 27.465 20.939 220.584 1.00 79.27 261 LYS D C 1
ATOM 4016 O O . LYS B 2 261 ? 28.393 20.414 221.208 1.00 83.68 261 LYS D O 1
ATOM 4022 N N . GLY B 2 262 ? 26.181 20.732 220.889 1.00 74.80 262 GLY D N 1
ATOM 4023 C CA . GLY B 2 262 ? 25.781 19.923 222.029 1.00 67.53 262 GLY D CA 1
ATOM 4024 C C . GLY B 2 262 ? 25.581 18.446 221.738 1.00 74.41 262 GLY D C 1
ATOM 4025 O O . GLY B 2 262 ? 24.823 17.772 222.425 1.00 77.25 262 GLY D O 1
ATOM 4026 N N . VAL B 2 263 ? 26.268 17.931 220.727 1.00 81.40 263 VAL D N 1
ATOM 4027 C CA . VAL B 2 263 ? 26.083 16.547 220.301 1.00 85.90 263 VAL D CA 1
ATOM 4028 C C . VAL B 2 263 ? 27.396 15.970 219.768 1.00 97.75 263 VAL D C 1
ATOM 4029 O O . VAL B 2 263 ? 27.935 16.451 218.773 1.00 102.30 263 VAL D O 1
ATOM 4033 N N . LYS B 2 264 ? 27.919 14.955 220.451 1.00 105.00 264 LYS D N 1
ATOM 4034 C CA . LYS B 2 264 ? 29.152 14.292 220.031 1.00 106.22 264 LYS D CA 1
ATOM 4035 C C . LYS B 2 264 ? 29.191 12.877 220.583 1.00 107.26 264 LYS D C 1
ATOM 4036 O O . LYS B 2 264 ? 28.162 12.207 220.642 1.00 108.71 264 LYS D O 1
ATOM 4042 N N . GLU B 2 268 ? 25.361 9.647 218.277 1.00 73.73 268 GLU D N 1
ATOM 4043 C CA . GLU B 2 268 ? 24.200 8.882 217.816 1.00 79.81 268 GLU D CA 1
ATOM 4044 C C . GLU B 2 268 ? 22.919 9.711 217.750 1.00 84.38 268 GLU D C 1
ATOM 4045 O O . GLU B 2 268 ? 21.927 9.294 217.157 1.00 90.17 268 GLU D O 1
ATOM 4051 N N . ALA B 2 269 ? 22.925 10.869 218.394 1.00 83.60 269 ALA D N 1
ATOM 4052 C CA . ALA B 2 269 ? 21.888 11.861 218.160 1.00 71.84 269 ALA D CA 1
ATOM 4053 C C . ALA B 2 269 ? 22.459 12.770 217.086 1.00 78.07 269 ALA D C 1
ATOM 4054 O O . ALA B 2 269 ? 21.764 13.618 216.523 1.00 75.95 269 ALA D O 1
ATOM 4056 N N . SER B 2 270 ? 23.749 12.569 216.825 1.00 74.72 270 SER D N 1
ATOM 4057 C CA . SER B 2 270 ? 24.470 13.264 215.777 1.00 58.97 270 SER D CA 1
ATOM 4058 C C . SER B 2 270 ? 23.939 12.795 214.432 1.00 68.35 270 SER D C 1
ATOM 4059 O O . SER B 2 270 ? 23.664 13.605 213.540 1.00 78.09 270 SER D O 1
ATOM 4062 N N . ARG B 2 271 ? 23.778 11.487 214.280 1.00 68.07 271 ARG D N 1
ATOM 4063 C CA . ARG B 2 271 ? 23.257 10.977 213.024 1.00 80.03 271 ARG D CA 1
ATOM 4064 C C . ARG B 2 271 ? 21.794 11.377 212.810 1.00 74.06 271 ARG D C 1
ATOM 4065 O O . ARG B 2 271 ? 21.342 11.478 211.673 1.00 71.62 271 ARG D O 1
ATOM 4073 N N . LYS B 2 272 ? 21.069 11.626 213.896 1.00 66.17 272 LYS D N 1
ATOM 4074 C CA . LYS B 2 272 ? 19.688 12.071 213.789 1.00 57.78 272 LYS D CA 1
ATOM 4075 C C . LYS B 2 272 ? 19.649 13.530 213.359 1.00 55.38 272 LYS D C 1
ATOM 4076 O O . LYS B 2 272 ? 18.782 13.945 212.587 1.00 55.41 272 LYS D O 1
ATOM 4082 N N . LEU B 2 273 ? 20.595 14.310 213.861 1.00 51.08 273 LEU D N 1
ATOM 4083 C CA . LEU B 2 273 ? 20.692 15.707 213.482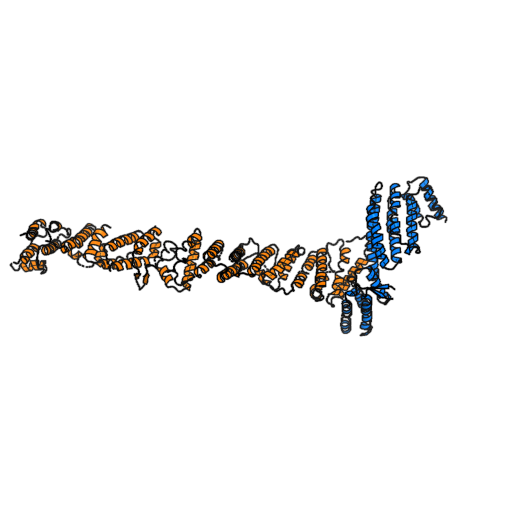 1.00 52.52 273 LEU D CA 1
ATOM 4084 C C . LEU B 2 273 ? 21.007 15.777 211.987 1.00 56.43 273 LEU D C 1
ATOM 4085 O O . LEU B 2 273 ? 20.352 16.494 211.227 1.00 51.26 273 LEU D O 1
ATOM 4090 N N . GLN B 2 274 ? 22.001 15.005 211.571 1.00 50.44 274 GLN D N 1
ATOM 4091 C CA . GLN B 2 274 ? 22.433 15.004 210.186 1.00 46.33 274 GLN D CA 1
ATOM 4092 C C . GLN B 2 274 ? 21.398 14.379 209.244 1.00 52.41 274 GLN D C 1
ATOM 4093 O O . GLN B 2 274 ? 21.167 14.863 208.127 1.00 46.26 274 GLN D O 1
ATOM 4099 N N . SER B 2 275 ? 20.769 13.309 209.700 1.00 49.21 275 SER D N 1
ATOM 4100 C CA . SER B 2 275 ? 19.714 12.698 208.927 1.00 44.78 275 SER D CA 1
ATOM 4101 C C . SER B 2 275 ? 18.585 13.702 208.693 1.00 50.52 275 SER D C 1
ATOM 4102 O O . SER B 2 275 ? 17.961 13.716 207.624 1.00 52.29 275 SER D O 1
ATOM 4105 N N . ASN B 2 276 ? 18.338 14.551 209.686 1.00 47.01 276 ASN D N 1
ATOM 4106 C CA . ASN B 2 276 ? 17.266 15.533 209.586 1.00 49.67 276 ASN D CA 1
ATOM 4107 C C . ASN B 2 276 ? 17.638 16.778 208.774 1.00 52.18 276 ASN D C 1
ATOM 4108 O O . ASN B 2 276 ? 16.775 17.398 208.149 1.00 52.32 276 ASN D O 1
ATOM 4113 N N . VAL B 2 277 ? 18.912 17.154 208.778 1.00 44.95 277 VAL D N 1
ATOM 4114 C CA . VAL B 2 277 ? 19.340 18.219 207.885 1.00 45.43 277 VAL D CA 1
ATOM 4115 C C . VAL B 2 277 ? 19.074 17.757 206.446 1.00 42.90 277 VAL D C 1
ATOM 4116 O O . VAL B 2 277 ? 18.412 18.445 205.666 1.00 39.40 277 VAL D O 1
ATOM 4120 N N . VAL B 2 278 ? 19.553 16.563 206.118 1.00 40.99 278 VAL D N 1
ATOM 4121 C CA . VAL B 2 278 ? 19.322 15.988 204.806 1.00 40.51 278 VAL D CA 1
ATOM 4122 C C . VAL B 2 278 ? 17.831 15.775 204.494 1.00 54.32 278 VAL D C 1
ATOM 4123 O O . VAL B 2 278 ? 17.412 15.914 203.345 1.00 59.08 278 VAL D O 1
ATOM 4127 N N . ASP B 2 279 ? 17.034 15.451 205.509 1.00 53.12 279 ASP D N 1
ATOM 4128 C CA . ASP B 2 279 ? 15.595 15.276 205.316 1.00 51.75 279 ASP D CA 1
ATOM 4129 C C . ASP B 2 279 ? 14.915 16.613 205.033 1.00 48.96 279 ASP D C 1
ATOM 4130 O O . ASP B 2 279 ? 14.106 16.738 204.112 1.00 47.46 279 ASP D O 1
ATOM 4135 N N . ILE B 2 280 ? 15.238 17.607 205.850 1.00 47.93 280 ILE D N 1
ATOM 4136 C CA . ILE B 2 280 ? 14.715 18.951 205.665 1.00 51.25 280 ILE D CA 1
ATOM 4137 C C . ILE B 2 280 ? 15.016 19.488 204.247 1.00 53.04 280 ILE D C 1
ATOM 4138 O O . ILE B 2 280 ? 14.104 19.939 203.537 1.00 42.24 280 ILE D O 1
ATOM 4143 N N . LEU B 2 281 ? 16.280 19.406 203.835 1.00 45.84 281 LEU D N 1
ATOM 4144 C CA . LEU B 2 281 ? 16.682 19.877 202.523 1.00 40.03 281 LEU D CA 1
ATOM 4145 C C . LEU B 2 281 ? 15.976 19.091 201.417 1.00 45.17 281 LEU D C 1
ATOM 4146 O O . LEU B 2 281 ? 15.583 19.645 200.401 1.00 43.72 281 LEU D O 1
ATOM 4151 N N . PHE B 2 282 ? 15.799 17.796 201.629 1.00 48.04 282 PHE D N 1
ATOM 4152 C CA . PHE B 2 282 ? 15.276 16.922 200.585 1.00 40.35 282 PHE D CA 1
ATOM 4153 C C . PHE B 2 282 ? 13.829 17.236 200.212 1.00 41.35 282 PHE D C 1
ATOM 4154 O O . PHE B 2 282 ? 13.467 17.149 199.053 1.00 65.57 282 PHE D O 1
ATOM 4162 N N . HIS B 2 283 ? 13.003 17.614 201.179 1.00 42.93 283 HIS D N 1
ATOM 4163 C CA . HIS B 2 283 ? 11.607 17.959 200.897 1.00 45.46 283 HIS D CA 1
ATOM 4164 C C . HIS B 2 283 ? 11.385 19.439 200.621 1.00 51.47 283 HIS D C 1
ATOM 4165 O O . HIS B 2 283 ? 10.428 19.813 199.927 1.00 60.82 283 HIS D O 1
ATOM 4172 N N . ASN B 2 284 ? 12.248 20.291 201.163 1.00 45.47 284 ASN D N 1
ATOM 4173 C CA . ASN B 2 284 ? 11.991 21.725 201.071 1.00 44.52 284 ASN D CA 1
ATOM 4174 C C . ASN B 2 284 ? 12.985 22.502 200.202 1.00 38.70 284 ASN D C 1
ATOM 4175 O O . ASN B 2 284 ? 13.017 23.725 200.251 1.00 43.22 284 ASN D O 1
ATOM 4180 N N . SER B 2 285 ? 13.792 21.795 199.411 1.00 36.51 285 SER D N 1
ATOM 4181 C CA . SER B 2 285 ? 14.693 22.444 198.436 1.00 41.23 285 SER D CA 1
ATOM 4182 C C . SER B 2 285 ? 13.966 23.488 197.569 1.00 43.80 285 SER D C 1
ATOM 4183 O O . SER B 2 285 ? 14.521 24.536 197.251 1.00 48.83 285 SER D O 1
ATOM 4186 N N . GLU B 2 286 ? 12.724 23.208 197.190 1.00 37.23 286 GLU D N 1
ATOM 4187 C CA . GLU B 2 286 ? 11.962 24.160 196.382 1.00 52.58 286 GLU D CA 1
ATOM 4188 C C . GLU B 2 286 ? 11.705 25.480 197.110 1.00 50.73 286 GLU D C 1
ATOM 4189 O O . GLU B 2 286 ? 11.913 26.558 196.532 1.00 46.02 286 GLU D O 1
ATOM 4195 N N . ASN B 2 287 ? 11.255 25.404 198.365 1.00 37.06 287 ASN D N 1
ATOM 4196 C CA . ASN B 2 287 ? 11.138 26.616 199.181 1.00 46.14 287 ASN D CA 1
ATOM 4197 C C . ASN B 2 287 ? 12.474 27.352 199.337 1.00 48.43 287 ASN D C 1
ATOM 4198 O O . ASN B 2 287 ? 12.534 28.584 199.316 1.00 50.14 287 ASN D O 1
ATOM 4203 N N . LEU B 2 288 ? 13.544 26.580 199.487 1.00 47.31 288 LEU D N 1
ATOM 4204 C CA . LEU B 2 288 ? 14.875 27.133 199.688 1.00 44.41 288 LEU D CA 1
ATOM 4205 C C . LEU B 2 288 ? 15.355 27.871 198.440 1.00 54.37 288 LEU D C 1
ATOM 4206 O O . LEU B 2 288 ? 15.903 28.973 198.533 1.00 58.12 288 LEU D O 1
ATOM 4211 N N . PHE B 2 289 ? 15.125 27.261 197.275 1.00 51.48 289 PHE D N 1
ATOM 4212 C CA . PHE B 2 289 ? 15.530 27.831 195.993 1.00 53.65 289 PHE D CA 1
ATOM 4213 C C . PHE B 2 289 ? 14.811 29.167 195.696 1.00 63.73 289 PHE D C 1
ATOM 4214 O O . PHE B 2 289 ? 15.276 29.971 194.885 1.00 63.75 289 PHE D O 1
ATOM 4222 N N . ASN B 2 290 ? 13.686 29.401 196.368 1.00 62.40 290 ASN D N 1
ATOM 4223 C CA . ASN B 2 290 ? 12.976 30.675 196.269 1.00 51.13 290 ASN D CA 1
ATOM 4224 C C . ASN B 2 290 ? 13.464 31.726 197.262 1.00 47.33 290 ASN D C 1
ATOM 4225 O O . ASN B 2 290 ? 12.982 32.851 197.246 1.00 48.04 290 ASN D O 1
ATOM 4230 N N . LEU B 2 291 ? 14.396 31.366 198.141 1.00 53.37 291 LEU D N 1
ATOM 4231 C CA . LEU B 2 291 ? 14.884 32.316 199.148 1.00 51.39 291 LEU D CA 1
ATOM 4232 C C . LEU B 2 291 ? 15.882 33.277 198.534 1.00 51.07 291 LEU D C 1
ATOM 4233 O O . LEU B 2 291 ? 16.332 33.083 197.403 1.00 56.72 291 LEU D O 1
ATOM 4238 N N . SER B 2 292 ? 16.227 34.321 199.272 1.00 48.59 292 SER D N 1
ATOM 4239 C CA . SER B 2 292 ? 17.172 35.308 198.758 1.00 57.80 292 SER D CA 1
ATOM 4240 C C . SER B 2 292 ? 18.617 34.948 199.095 1.00 59.45 292 SER D C 1
ATOM 4241 O O . SER B 2 292 ? 18.878 34.284 200.093 1.00 64.46 292 SER D O 1
ATOM 4244 N N . SER B 2 293 ? 19.542 35.400 198.247 1.00 57.53 293 SER D N 1
ATOM 4245 C CA . SER B 2 293 ? 20.967 35.098 198.366 1.00 57.14 293 SER D CA 1
ATOM 4246 C C . SER B 2 293 ? 21.149 33.605 198.276 1.00 60.73 293 SER D C 1
ATOM 4247 O O . SER B 2 293 ? 21.986 33.033 198.977 1.00 62.75 293 SER D O 1
ATOM 4250 N N . LEU B 2 294 ? 20.335 32.981 197.426 1.00 58.69 294 LEU D N 1
ATOM 4251 C CA . LEU B 2 294 ? 20.385 31.539 197.214 1.00 56.26 294 LEU D CA 1
ATOM 4252 C C . LEU B 2 294 ? 21.832 31.069 197.187 1.00 50.79 294 LEU D C 1
ATOM 4253 O O . LEU B 2 294 ? 22.255 30.227 197.974 1.00 53.11 294 LEU D O 1
ATOM 4258 N N . THR B 2 295 ? 22.581 31.659 196.277 1.00 48.79 295 THR D N 1
ATOM 4259 C CA . THR B 2 295 ? 23.931 31.244 195.981 1.00 54.19 295 THR D CA 1
ATOM 4260 C C . THR B 2 295 ? 24.748 31.205 197.259 1.00 50.10 295 THR D C 1
ATOM 4261 O O . THR B 2 295 ? 25.486 30.252 197.492 1.00 54.67 295 THR D O 1
ATOM 4265 N N . HIS B 2 296 ? 24.597 32.242 198.084 1.00 53.30 296 HIS D N 1
ATOM 4266 C CA . HIS B 2 296 ? 25.270 32.342 199.379 1.00 57.14 296 HIS D CA 1
ATOM 4267 C C . HIS B 2 296 ? 24.758 31.262 200.324 1.00 55.68 296 HIS D C 1
ATOM 4268 O O . HIS B 2 296 ? 25.538 30.606 201.034 1.00 52.76 296 HIS D O 1
ATOM 4275 N N . LYS B 2 297 ? 23.441 31.077 200.328 1.00 47.87 297 LYS D N 1
ATOM 4276 C CA . LYS B 2 297 ? 22.828 30.030 201.137 1.00 52.00 297 LYS D CA 1
ATOM 4277 C C . LYS B 2 297 ? 23.295 28.624 200.731 1.00 46.98 297 LYS D C 1
ATOM 4278 O O . LYS B 2 297 ? 23.509 27.764 201.583 1.00 40.94 297 LYS D O 1
ATOM 4284 N N . LEU B 2 298 ? 23.475 28.400 199.434 1.00 40.47 298 LEU D N 1
ATOM 4285 C CA . LEU B 2 298 ? 23.918 27.094 198.972 1.00 45.06 298 LEU D CA 1
ATOM 4286 C C . LEU B 2 298 ? 25.333 26.821 199.435 1.00 46.02 298 LEU D C 1
ATOM 4287 O O . LEU B 2 298 ? 25.682 25.685 199.744 1.00 52.12 298 LEU D O 1
ATOM 4292 N N . ASP B 2 299 ? 26.148 27.867 199.464 1.00 38.70 299 ASP D N 1
ATOM 4293 C CA . ASP B 2 299 ? 27.507 27.750 199.962 1.00 45.38 299 ASP D CA 1
ATOM 4294 C C . ASP B 2 299 ? 27.490 27.457 201.457 1.00 46.26 299 ASP D C 1
ATOM 4295 O O . ASP B 2 299 ? 28.248 26.628 201.948 1.00 38.51 299 ASP D O 1
ATOM 4300 N N . GLU B 2 300 ? 26.609 28.146 202.174 1.00 45.26 300 GLU D N 1
ATOM 4301 C CA . GLU B 2 300 ? 26.516 27.981 203.606 1.00 46.62 300 GLU D CA 1
ATOM 4302 C C . GLU B 2 300 ? 26.172 26.531 203.900 1.00 47.18 300 GLU D C 1
ATOM 4303 O O . GLU B 2 300 ? 26.860 25.879 204.682 1.00 40.41 300 GLU D O 1
ATOM 4309 N N . LEU B 2 301 ? 25.112 26.036 203.256 1.00 37.11 301 LEU D N 1
ATOM 4310 C CA . LEU B 2 301 ? 24.713 24.636 203.366 1.00 37.19 301 LEU D CA 1
ATOM 4311 C C . LEU B 2 301 ? 25.818 23.635 202.974 1.00 41.33 301 LEU D C 1
ATOM 4312 O O . LEU B 2 301 ? 26.027 22.643 203.668 1.00 43.65 301 LEU D O 1
ATOM 4317 N N . TRP B 2 302 ? 26.515 23.881 201.866 1.00 39.11 302 TRP D N 1
ATOM 4318 C CA . TRP B 2 302 ? 27.606 22.997 201.467 1.00 37.02 302 TRP D CA 1
ATOM 4319 C C . TRP B 2 302 ? 28.686 22.964 202.567 1.00 40.00 302 TRP D C 1
ATOM 4320 O O . TRP B 2 302 ? 29.231 21.913 202.881 1.00 43.38 302 TRP D O 1
ATOM 4331 N N . SER B 2 303 ? 28.975 24.117 203.153 1.00 39.47 303 SER D N 1
ATOM 4332 C CA . SER B 2 303 ? 29.807 24.206 204.355 1.00 47.24 303 SER D CA 1
ATOM 4333 C C . SER B 2 303 ? 29.508 23.104 205.370 1.00 48.42 303 SER D C 1
ATOM 4334 O O . SER B 2 303 ? 30.407 22.421 205.850 1.00 46.70 303 SER D O 1
ATOM 4337 N N . ILE B 2 304 ? 28.231 22.976 205.709 1.00 42.54 304 ILE D N 1
ATOM 4338 C CA . ILE B 2 304 ? 27.749 21.988 206.661 1.00 41.33 304 ILE D CA 1
ATOM 4339 C C . ILE B 2 304 ? 27.762 20.588 206.061 1.00 43.82 304 ILE D C 1
ATOM 4340 O O . ILE B 2 304 ? 28.501 19.721 206.509 1.00 51.76 304 ILE D O 1
ATOM 4345 N N . LEU B 2 305 ? 26.961 20.379 205.028 1.00 46.46 305 LEU D N 1
ATOM 4346 C CA . LEU B 2 305 ? 26.867 19.072 204.381 1.00 46.56 305 LEU D CA 1
ATOM 4347 C C . LEU B 2 305 ? 28.212 18.400 204.162 1.00 48.85 305 LEU D C 1
ATOM 4348 O O . LEU B 2 305 ? 28.321 17.181 204.270 1.00 51.04 305 LEU D O 1
ATOM 4353 N N . SER B 2 306 ? 29.235 19.197 203.873 1.00 49.01 306 SER D N 1
ATOM 4354 C CA . SER B 2 306 ? 30.519 18.653 203.446 1.00 56.24 306 SER D CA 1
ATOM 4355 C C . SER B 2 306 ? 31.215 17.894 204.560 1.00 60.39 306 SER D C 1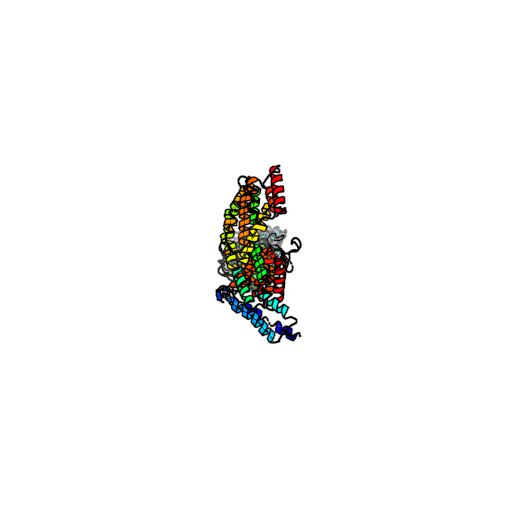
ATOM 4356 O O . SER B 2 306 ? 32.153 17.131 204.304 1.00 62.52 306 SER D O 1
ATOM 4359 N N . GLY B 2 307 ? 30.751 18.106 205.789 1.00 48.25 307 GLY D N 1
ATOM 4360 C CA . GLY B 2 307 ? 31.296 17.406 206.935 1.00 50.77 307 GLY D CA 1
ATOM 4361 C C . GLY B 2 307 ? 30.606 16.087 207.260 1.00 55.30 307 GLY D C 1
ATOM 4362 O O . GLY B 2 307 ? 31.147 15.261 207.991 1.00 60.60 307 GLY D O 1
ATOM 4363 N N . PHE B 2 308 ? 29.416 15.879 206.711 1.00 48.05 308 PHE D N 1
ATOM 4364 C CA . PHE B 2 308 ? 28.627 14.691 207.018 1.00 41.23 308 PHE D CA 1
ATOM 4365 C C . PHE B 2 308 ? 29.297 13.371 206.612 1.00 52.05 308 PHE D C 1
ATOM 4366 O O . PHE B 2 308 ? 30.210 13.328 205.784 1.00 50.87 308 PHE D O 1
ATOM 4374 N N . PRO B 2 309 ? 28.843 12.276 207.213 1.00 55.26 309 PRO D N 1
ATOM 4375 C CA . PRO B 2 309 ? 29.416 10.958 206.915 1.00 49.21 309 PRO D CA 1
ATOM 4376 C C . PRO B 2 309 ? 29.184 10.473 205.467 1.00 53.67 309 PRO D C 1
ATOM 4377 O O . PRO B 2 309 ? 28.368 11.026 204.746 1.00 49.39 309 PRO D O 1
ATOM 4381 N N . ASP B 2 310 ? 29.900 9.421 205.078 1.00 50.23 310 ASP D N 1
ATOM 4382 C CA . ASP B 2 310 ? 29.785 8.785 203.776 1.00 51.11 310 ASP D CA 1
ATOM 4383 C C . ASP B 2 310 ? 28.372 8.482 203.300 1.00 60.84 310 ASP D C 1
ATOM 4384 O O . ASP B 2 310 ? 28.124 8.419 202.101 1.00 67.41 310 ASP D O 1
ATOM 4389 N N . GLU B 2 311 ? 27.451 8.245 204.221 1.00 60.62 311 GLU D N 1
ATOM 4390 C CA . GLU B 2 311 ? 26.101 7.872 203.820 1.00 48.68 311 GLU D CA 1
ATOM 4391 C C . GLU B 2 311 ? 25.065 8.303 204.854 1.00 53.15 311 GLU D C 1
ATOM 4392 O O . GLU B 2 311 ? 25.307 8.244 206.068 1.00 64.46 311 GLU D O 1
ATOM 4398 N N . ILE B 2 312 ? 23.924 8.771 204.368 1.00 44.12 312 ILE D N 1
ATOM 4399 C CA . ILE B 2 312 ? 22.857 9.261 205.229 1.00 40.63 312 ILE D CA 1
ATOM 4400 C C . ILE B 2 312 ? 21.521 8.671 204.814 1.00 49.58 312 ILE D C 1
ATOM 4401 O O . ILE B 2 312 ? 21.285 8.433 203.632 1.00 53.68 312 ILE D O 1
ATOM 4406 N N . THR B 2 313 ? 20.636 8.434 205.775 1.00 55.78 313 THR D N 1
ATOM 4407 C CA . THR B 2 313 ? 19.318 7.894 205.449 1.00 60.87 313 THR D CA 1
ATOM 4408 C C . THR B 2 313 ? 18.194 8.746 206.028 1.00 64.46 313 THR D C 1
ATOM 4409 O O . THR B 2 313 ? 18.287 9.222 207.160 1.00 58.24 313 THR D O 1
ATOM 4413 N N . ILE B 2 314 ? 17.136 8.933 205.245 1.00 62.62 314 ILE D N 1
ATOM 4414 C CA . ILE B 2 314 ? 15.983 9.702 205.695 1.00 66.35 314 ILE D CA 1
ATOM 4415 C C . ILE B 2 314 ? 14.656 8.987 205.429 1.00 79.49 314 ILE D C 1
ATOM 4416 O O . ILE B 2 314 ? 14.618 7.937 204.780 1.00 78.72 314 ILE D O 1
ATOM 4421 N N . GLU B 2 315 ? 13.577 9.571 205.949 1.00 86.77 315 GLU D N 1
ATOM 4422 C CA . GLU B 2 315 ? 12.224 9.302 205.462 1.00 98.24 315 GLU D CA 1
ATOM 4423 C C . GLU B 2 315 ? 11.969 7.823 205.164 1.00 105.64 315 GLU D C 1
ATOM 4424 O O . GLU B 2 315 ? 12.184 6.971 206.028 1.00 111.86 315 GLU D O 1
ATOM 4430 N N . GLU B 2 316 ? 11.519 7.527 203.945 1.00 105.38 316 GLU D N 1
ATOM 4431 C CA . GLU B 2 316 ? 11.081 6.179 203.581 1.00 110.58 316 GLU D CA 1
ATOM 4432 C C . GLU B 2 316 ? 12.195 5.158 203.761 1.00 111.84 316 GLU D C 1
ATOM 4433 O O . GLU B 2 316 ? 12.300 4.507 204.800 1.00 122.17 316 GLU D O 1
ATOM 4439 N N . GLN B 2 317 ? 13.010 5.008 202.729 1.00 100.94 317 GLN D N 1
ATOM 4440 C CA . GLN B 2 317 ? 14.241 4.249 202.818 1.00 99.76 317 GLN D CA 1
ATOM 4441 C C . GLN B 2 317 ? 15.173 4.859 201.799 1.00 94.36 317 GLN D C 1
ATOM 4442 O O . GLN B 2 317 ? 15.947 4.164 201.136 1.00 95.32 317 GLN D O 1
ATOM 4448 N N . LYS B 2 318 ? 15.065 6.182 201.688 1.00 89.23 318 LYS D N 1
ATOM 4449 C CA . LYS B 2 318 ? 15.867 6.988 200.772 1.00 79.83 318 LYS D CA 1
ATOM 4450 C C . LYS B 2 318 ? 17.256 7.206 201.347 1.00 76.57 318 LYS D C 1
ATOM 4451 O O . LYS B 2 318 ? 17.403 7.725 202.458 1.00 72.94 318 LYS D O 1
ATOM 4457 N N . THR B 2 319 ? 18.268 6.773 200.597 1.00 73.27 319 THR D N 1
ATOM 4458 C CA . THR B 2 319 ? 19.647 6.841 201.063 1.00 74.37 319 THR D CA 1
ATOM 4459 C C . THR B 2 319 ? 20.519 7.600 200.069 1.00 74.21 319 THR D C 1
ATOM 4460 O O . THR B 2 319 ? 20.570 7.261 198.877 1.00 77.75 319 THR D O 1
ATOM 4464 N N . ILE B 2 320 ? 21.211 8.621 200.571 1.00 61.55 320 ILE D N 1
ATOM 4465 C CA . ILE B 2 320 ? 22.075 9.438 199.743 1.00 58.86 320 ILE D CA 1
ATOM 4466 C C . ILE B 2 320 ? 23.525 9.315 200.223 1.00 57.57 320 ILE D C 1
ATOM 4467 O O . ILE B 2 320 ? 23.780 9.376 201.418 1.00 49.81 320 ILE D O 1
ATOM 4472 N N . THR B 2 321 ? 24.470 9.123 199.299 1.00 59.22 321 THR D N 1
ATOM 4473 C CA . THR B 2 321 ? 25.889 9.065 199.668 1.00 54.19 321 THR D CA 1
ATOM 4474 C C . THR B 2 321 ? 26.544 10.438 199.592 1.00 52.26 321 THR D C 1
ATOM 4475 O O . THR B 2 321 ? 25.969 11.375 199.031 1.00 49.55 321 THR D O 1
ATOM 4479 N N . ALA B 2 322 ? 27.758 10.542 200.133 1.00 48.02 322 ALA D N 1
ATOM 4480 C CA . ALA B 2 322 ? 28.506 11.805 200.147 1.00 49.18 322 ALA D CA 1
ATOM 4481 C C . ALA B 2 322 ? 28.868 12.251 198.736 1.00 50.72 322 ALA D C 1
ATOM 4482 O O . ALA B 2 322 ? 28.844 13.445 198.422 1.00 45.44 322 ALA D O 1
ATOM 4484 N N . LEU B 2 323 ? 29.211 11.276 197.896 1.00 46.52 323 LEU D N 1
ATOM 4485 C CA . LEU B 2 323 ? 29.578 11.536 196.518 1.00 52.30 323 LEU D CA 1
ATOM 4486 C C . LEU B 2 323 ? 28.364 12.052 195.747 1.00 57.73 323 LEU D C 1
ATOM 4487 O O . LEU B 2 323 ? 28.476 12.962 194.924 1.00 56.37 323 LEU D O 1
ATOM 4492 N N . GLU B 2 324 ? 27.198 11.481 196.019 1.00 51.11 324 GLU D N 1
ATOM 4493 C CA . GLU B 2 324 ? 25.992 11.958 195.375 1.00 52.08 324 GLU D CA 1
ATOM 4494 C C . GLU B 2 324 ? 25.677 13.372 195.836 1.00 53.72 324 GLU D C 1
ATOM 4495 O O . GLU B 2 324 ? 25.362 14.253 195.035 1.00 55.60 324 GLU D O 1
ATOM 4509 N N . LYS B 2 326 ? 27.606 15.593 196.975 1.00 46.44 326 LYS D N 1
ATOM 4510 C CA . LYS B 2 326 ? 28.581 16.538 196.442 1.00 50.85 326 LYS D CA 1
ATOM 4511 C C . LYS B 2 326 ? 28.200 16.986 195.014 1.00 50.90 326 LYS D C 1
ATOM 4512 O O . LYS B 2 326 ? 28.204 18.178 194.700 1.00 48.67 326 LYS D O 1
ATOM 4518 N N . GLN B 2 327 ? 27.859 16.019 194.166 1.00 44.41 327 GLN D N 1
ATOM 4519 C CA . GLN B 2 327 ? 27.486 16.288 192.788 1.00 41.81 327 GLN D CA 1
ATOM 4520 C C . GLN B 2 327 ? 26.151 17.000 192.694 1.00 48.63 327 GLN D C 1
ATOM 4521 O O . GLN B 2 327 ? 25.994 17.893 191.865 1.00 51.35 327 GLN D O 1
ATOM 4527 N N . PHE B 2 328 ? 25.192 16.595 193.530 1.00 45.90 328 PHE D N 1
ATOM 4528 C CA . PHE B 2 328 ? 23.885 17.235 193.540 1.00 42.30 328 PHE D CA 1
ATOM 4529 C C . PHE B 2 328 ? 24.117 18.713 193.810 1.00 51.99 328 PHE D C 1
ATOM 4530 O O . PHE B 2 328 ? 23.760 19.568 192.989 1.00 44.20 328 PHE D O 1
ATOM 4546 N N . GLU B 2 330 ? 26.793 20.405 193.762 1.00 47.18 330 GLU D N 1
ATOM 4547 C CA . GLU B 2 330 ? 27.677 21.012 192.771 1.00 47.26 330 GLU D CA 1
ATOM 4548 C C . GLU B 2 330 ? 26.844 21.418 191.573 1.00 46.20 330 GLU D C 1
ATOM 4549 O O . GLU B 2 330 ? 27.056 22.474 190.959 1.00 52.64 330 GLU D O 1
ATOM 4555 N N . PHE B 2 331 ? 25.875 20.565 191.264 1.00 35.43 331 PHE D N 1
ATOM 4556 C CA . PHE B 2 331 ? 24.933 20.817 190.185 1.00 33.38 331 PHE D CA 1
ATOM 4557 C C . PHE B 2 331 ? 24.126 22.085 190.465 1.00 40.02 331 PHE D C 1
ATOM 4558 O O . PHE B 2 331 ? 24.069 22.964 189.613 1.00 48.34 331 PHE D O 1
ATOM 4566 N N . PHE B 2 332 ? 23.523 22.188 191.652 1.00 30.92 332 PHE D N 1
ATOM 4567 C CA . PHE B 2 332 ? 22.765 23.388 192.008 1.00 38.85 332 PHE D CA 1
ATOM 4568 C C . PHE B 2 332 ? 23.636 24.625 192.027 1.00 36.26 332 PHE D C 1
ATOM 4569 O O . PHE B 2 332 ? 23.177 25.708 191.704 1.00 40.29 332 PHE D O 1
ATOM 4577 N N . ILE B 2 333 ? 24.873 24.483 192.479 1.00 44.47 333 ILE D N 1
ATOM 4578 C CA . ILE B 2 333 ? 25.728 25.644 192.648 1.00 41.60 333 ILE D CA 1
ATOM 4579 C C . ILE B 2 333 ? 26.402 26.061 191.349 1.00 44.00 333 ILE D C 1
ATOM 4580 O O . ILE B 2 333 ? 26.492 27.242 191.052 1.00 47.82 333 ILE D O 1
ATOM 4585 N N . LYS B 2 334 ? 26.873 25.103 190.569 1.00 41.26 334 LYS D N 1
ATOM 4586 C CA . LYS B 2 334 ? 27.559 25.467 189.341 1.00 47.71 334 LYS D CA 1
ATOM 4587 C C . LYS B 2 334 ? 26.648 25.516 188.110 1.00 48.67 334 LYS D C 1
ATOM 4588 O O . LYS B 2 334 ? 26.821 26.366 187.246 1.00 46.02 334 LYS D O 1
ATOM 4594 N N . CYS B 2 335 ? 25.669 24.621 188.044 1.00 45.25 335 CYS D N 1
ATOM 4595 C CA . CYS B 2 335 ? 24.999 24.353 186.780 1.00 48.49 335 CYS D CA 1
ATOM 4596 C C . CYS B 2 335 ? 23.542 24.822 186.678 1.00 52.08 335 CYS D C 1
ATOM 4597 O O . CYS B 2 335 ? 23.231 25.688 185.859 1.00 50.58 335 CYS D O 1
ATOM 4600 N N . SER B 2 336 ? 22.650 24.256 187.490 1.00 41.90 336 SER D N 1
ATOM 4601 C CA . SER B 2 336 ? 21.241 24.590 187.357 1.00 30.75 336 SER D CA 1
ATOM 4602 C C . SER B 2 336 ? 20.401 24.338 188.615 1.00 37.14 336 SER D C 1
ATOM 4603 O O . SER B 2 336 ? 20.587 23.340 189.313 1.00 48.87 336 SER D O 1
ATOM 4606 N N . THR B 2 337 ? 19.460 25.238 188.888 1.00 21.62 337 THR D N 1
ATOM 4607 C CA . THR B 2 337 ? 18.458 24.987 189.909 1.00 30.47 337 THR D CA 1
ATOM 4608 C C . THR B 2 337 ? 17.098 24.648 189.296 1.00 31.13 337 THR D C 1
ATOM 4609 O O . THR B 2 337 ? 16.049 24.752 189.950 1.00 38.19 337 THR D O 1
ATOM 4613 N N . LYS B 2 338 ? 17.117 24.207 188.046 1.00 36.09 338 LYS D N 1
ATOM 4614 C CA . LYS B 2 338 ? 15.872 23.832 187.399 1.00 38.27 338 LYS D CA 1
ATOM 4615 C C . LYS B 2 338 ? 15.152 22.760 188.209 1.00 34.87 338 LYS D C 1
ATOM 4616 O O . LYS B 2 338 ? 13.962 22.843 188.383 1.00 37.34 338 LYS D O 1
ATOM 4622 N N . PHE B 2 339 ? 15.869 21.750 188.688 1.00 35.83 339 PHE D N 1
ATOM 4623 C CA . PHE B 2 339 ? 15.234 20.673 189.444 1.00 40.76 339 PHE D CA 1
ATOM 4624 C C . PHE B 2 339 ? 15.492 20.828 190.945 1.00 46.40 339 PHE D C 1
ATOM 4625 O O . PHE B 2 339 ? 16.612 21.090 191.366 1.00 54.32 339 PHE D O 1
ATOM 4633 N N . SER B 2 340 ? 14.464 20.640 191.754 1.00 39.28 340 SER D N 1
ATOM 4634 C CA . SER B 2 340 ? 14.656 20.570 193.199 1.00 35.47 340 SER D CA 1
ATOM 4635 C C . SER B 2 340 ? 15.483 19.343 193.561 1.00 35.97 340 SER D C 1
ATOM 4636 O O . SER B 2 340 ? 15.749 18.486 192.716 1.00 38.71 340 SER D O 1
ATOM 4639 N N . PHE B 2 341 ? 15.899 19.285 194.821 1.00 37.80 341 PHE D N 1
ATOM 4640 C CA . PHE B 2 341 ? 16.569 18.119 195.400 1.00 44.92 341 PHE D CA 1
ATOM 4641 C C . PHE B 2 341 ? 15.704 16.855 195.203 1.00 43.91 341 PHE D C 1
ATOM 4642 O O . PHE B 2 341 ? 16.193 15.816 194.753 1.00 43.39 341 PHE D O 1
ATOM 4650 N N . LYS B 2 342 ? 14.418 16.956 195.528 1.00 41.16 342 LYS D N 1
ATOM 4651 C CA . LYS B 2 342 ? 13.498 15.836 195.382 1.00 38.77 342 LYS D CA 1
ATOM 4652 C C . LYS B 2 342 ? 13.454 15.339 193.930 1.00 45.90 342 LYS D C 1
ATOM 4653 O O . LYS B 2 342 ? 13.603 14.143 193.660 1.00 45.20 342 LYS D O 1
ATOM 4659 N N . GLU B 2 343 ? 13.274 16.266 192.992 1.00 50.33 343 GLU D N 1
ATOM 4660 C CA . GLU B 2 343 ? 13.270 15.925 191.563 1.00 44.64 343 GLU D CA 1
ATOM 4661 C C . GLU B 2 343 ? 14.568 15.284 191.074 1.00 42.17 343 GLU D C 1
ATOM 4662 O O . GLU B 2 343 ? 14.527 14.303 190.311 1.00 37.38 343 GLU D O 1
ATOM 4668 N N . ILE B 2 344 ? 15.702 15.842 191.516 1.00 33.19 344 ILE D N 1
ATOM 4669 C CA . ILE B 2 344 ? 17.022 15.285 191.222 1.00 33.27 344 ILE D CA 1
ATOM 4670 C C . ILE B 2 344 ? 17.115 13.831 191.670 1.00 38.00 344 ILE D C 1
ATOM 4671 O O . ILE B 2 344 ? 17.584 12.966 190.938 1.00 36.49 344 ILE D O 1
ATOM 4676 N N . PHE B 2 345 ? 16.642 13.560 192.877 1.00 46.91 345 PHE D N 1
ATOM 4677 C CA . PHE B 2 345 ? 16.652 12.199 193.376 1.00 51.95 345 PHE D CA 1
ATOM 4678 C C . PHE B 2 345 ? 15.780 11.290 192.522 1.00 52.04 345 PHE D C 1
ATOM 4679 O O . PHE B 2 345 ? 16.151 10.148 192.246 1.00 56.29 345 PHE D O 1
ATOM 4687 N N . ALA B 2 346 ? 14.618 11.788 192.106 1.00 41.43 346 ALA D N 1
ATOM 4688 C CA . ALA B 2 346 ? 13.750 10.993 191.234 1.00 43.01 346 ALA D CA 1
ATOM 4689 C C . ALA B 2 346 ? 14.381 10.671 189.858 1.00 50.47 346 ALA D C 1
ATOM 4690 O O . ALA B 2 346 ? 14.194 9.571 189.329 1.00 59.69 346 ALA D O 1
ATOM 4692 N N . ILE B 2 347 ? 15.114 11.622 189.283 1.00 38.61 347 ILE D N 1
ATOM 4693 C CA . ILE B 2 347 ? 15.845 11.358 188.050 1.00 48.27 347 ILE D CA 1
ATOM 4694 C C . ILE B 2 347 ? 16.865 10.236 188.267 1.00 51.55 347 ILE D C 1
ATOM 4695 O O . ILE B 2 347 ? 17.121 9.416 187.380 1.00 44.02 347 ILE D O 1
ATOM 4700 N N . THR B 2 348 ? 17.453 10.217 189.454 1.00 48.46 348 THR D N 1
ATOM 4701 C CA . THR B 2 348 ? 18.413 9.182 189.810 1.00 55.90 348 THR D CA 1
ATOM 4702 C C . THR B 2 348 ? 17.811 7.790 189.612 1.00 55.94 348 THR D C 1
ATOM 4703 O O . THR B 2 348 ? 18.494 6.847 189.206 1.00 57.77 348 THR D O 1
ATOM 4707 N N . GLN B 2 349 ? 16.512 7.682 189.855 1.00 58.66 349 GLN D N 1
ATOM 4708 C CA . GLN B 2 349 ? 15.863 6.380 189.897 1.00 67.10 349 GLN D CA 1
ATOM 4709 C C . GLN B 2 349 ? 14.851 6.144 188.781 1.00 69.63 349 GLN D C 1
ATOM 4710 O O . GLN B 2 349 ? 14.066 5.195 188.845 1.00 67.26 349 GLN D O 1
ATOM 4716 N N . GLU B 2 350 ? 14.894 7.001 187.760 1.00 65.55 350 GLU D N 1
ATOM 4717 C CA . GLU B 2 350 ? 14.057 6.862 186.573 1.00 55.25 350 GLU D CA 1
ATOM 4718 C C . GLU B 2 350 ? 14.709 5.932 185.579 1.00 56.67 350 GLU D C 1
ATOM 4719 O O . GLU B 2 350 ? 15.907 5.678 185.661 1.00 60.98 350 GLU D O 1
ATOM 4725 N N . GLU B 2 351 ? 13.915 5.455 184.624 1.00 58.70 351 GLU D N 1
ATOM 4726 C CA . GLU B 2 351 ? 14.419 4.671 183.505 1.00 66.24 351 GLU D CA 1
ATOM 4727 C C . GLU B 2 351 ? 15.257 5.514 182.528 1.00 63.04 351 GLU D C 1
ATOM 4728 O O . GLU B 2 351 ? 15.090 6.729 182.444 1.00 60.99 351 GLU D O 1
ATOM 4734 N N . GLU B 2 352 ? 16.150 4.855 181.792 1.00 61.81 352 GLU D N 1
ATOM 4735 C CA . GLU B 2 352 ? 17.016 5.501 180.801 1.00 58.71 352 GLU D CA 1
ATOM 4736 C C . GLU B 2 352 ? 16.261 6.524 179.944 1.00 60.40 352 GLU D C 1
ATOM 4737 O O . GLU B 2 352 ? 16.736 7.645 179.706 1.00 48.69 352 GLU D O 1
ATOM 4743 N N . SER B 2 353 ? 15.076 6.133 179.492 1.00 62.90 353 SER D N 1
ATOM 4744 C CA . SER B 2 353 ? 14.277 6.974 178.616 1.00 52.79 353 SER D CA 1
ATOM 4745 C C . SER B 2 353 ? 13.862 8.280 179.289 1.00 51.10 353 SER D C 1
ATOM 4746 O O . SER B 2 353 ? 14.055 9.364 178.736 1.00 59.32 353 SER D O 1
ATOM 4749 N N . ALA B 2 354 ? 13.272 8.179 180.473 1.00 38.06 354 ALA D N 1
ATOM 4750 C CA . ALA B 2 354 ? 12.897 9.370 181.226 1.00 39.20 354 ALA D CA 1
ATOM 4751 C C . ALA B 2 354 ? 14.108 10.268 181.488 1.00 46.02 354 ALA D C 1
ATOM 4752 O O . ALA B 2 354 ? 14.004 11.494 181.394 1.00 51.26 354 ALA D O 1
ATOM 4754 N N . GLN B 2 355 ? 15.245 9.658 181.821 1.00 38.79 355 GLN D N 1
ATOM 4755 C CA . GLN B 2 355 ? 16.450 10.412 182.154 1.00 44.89 355 GLN D CA 1
ATOM 4756 C C . GLN B 2 355 ? 16.891 11.243 180.958 1.00 42.79 355 GLN D C 1
ATOM 4757 O O . GLN B 2 355 ? 17.215 12.423 181.098 1.00 43.44 355 GLN D O 1
ATOM 4763 N N . LEU B 2 356 ? 16.899 10.625 179.782 1.00 35.56 356 LEU D N 1
ATOM 4764 C CA . LEU B 2 356 ? 17.333 11.312 178.568 1.00 48.34 356 LEU D CA 1
ATOM 4765 C C . LEU B 2 356 ? 16.422 12.502 178.286 1.00 43.60 356 LEU D C 1
ATOM 4766 O O . LEU B 2 356 ? 16.876 13.594 177.932 1.00 37.83 356 LEU D O 1
ATOM 4771 N N . ALA B 2 357 ? 15.130 12.274 178.455 1.00 37.82 357 ALA D N 1
ATOM 4772 C CA . ALA B 2 357 ? 14.148 13.322 178.283 1.00 35.42 357 ALA D CA 1
ATOM 4773 C C . ALA B 2 357 ? 14.393 14.470 179.257 1.00 41.89 357 ALA D C 1
ATOM 4774 O O . ALA B 2 357 ? 14.427 15.638 178.860 1.00 50.60 357 ALA D O 1
ATOM 4776 N N . HIS B 2 358 ? 14.564 14.141 180.531 1.00 43.21 358 HIS D N 1
ATOM 4777 C CA . HIS B 2 358 ? 14.844 15.168 181.523 1.00 42.86 358 HIS D CA 1
ATOM 4778 C C . HIS B 2 358 ? 16.155 15.864 181.202 1.00 46.92 358 HIS D C 1
ATOM 4779 O O . HIS B 2 358 ? 16.331 17.045 181.493 1.00 46.79 358 HIS D O 1
ATOM 4786 N N . PHE B 2 359 ? 17.078 15.134 180.590 1.00 37.29 359 PHE D N 1
ATOM 4787 C CA . PHE B 2 359 ? 18.365 15.720 180.296 1.00 38.70 359 PHE D CA 1
ATOM 4788 C C . PHE B 2 359 ? 18.254 16.756 179.179 1.00 44.64 359 PHE D C 1
ATOM 4789 O O . PHE B 2 359 ? 18.826 17.845 179.268 1.00 42.05 359 PHE D O 1
ATOM 4797 N N . SER B 2 360 ? 17.503 16.437 178.131 1.00 53.13 360 SER D N 1
ATOM 4798 C CA . SER B 2 360 ? 17.411 17.373 177.008 1.00 50.77 360 SER D CA 1
ATOM 4799 C C . SER B 2 360 ? 16.555 18.557 177.386 1.00 36.69 360 SER D C 1
ATOM 4800 O O . SER B 2 360 ? 16.849 19.689 176.994 1.00 40.04 360 SER D O 1
ATOM 4803 N N . SER B 2 361 ? 15.512 18.301 178.167 1.00 27.32 361 SER D N 1
ATOM 4804 C CA . SER B 2 361 ? 14.744 19.398 178.735 1.00 36.50 361 SER D CA 1
ATOM 4805 C C . SER B 2 361 ? 15.668 20.399 179.414 1.00 41.70 361 SER D C 1
ATOM 4806 O O . SER B 2 361 ? 15.532 21.616 179.253 1.00 40.30 361 SER D O 1
ATOM 4809 N N . LEU B 2 362 ? 16.599 19.884 180.202 1.00 33.84 362 LEU D N 1
ATOM 4810 C CA . LEU B 2 362 ? 17.479 20.756 180.959 1.00 35.85 362 LEU D CA 1
ATOM 4811 C C . LEU B 2 362 ? 18.370 21.525 179.992 1.00 38.20 362 LEU D C 1
ATOM 4812 O O . LEU B 2 362 ? 18.580 22.743 180.145 1.00 34.09 362 LEU D O 1
ATOM 4817 N N . CYS B 2 363 ? 18.867 20.829 178.975 1.00 30.21 363 CYS D N 1
ATOM 4818 C CA . CYS B 2 363 ? 19.706 21.511 177.995 1.00 40.32 363 CYS D CA 1
ATOM 4819 C C . CYS B 2 363 ? 18.954 22.566 177.200 1.00 45.71 363 CYS D C 1
ATOM 4820 O O . CYS B 2 363 ? 19.440 23.690 177.060 1.00 46.10 363 CYS D O 1
ATOM 4823 N N . HIS B 2 364 ? 17.771 22.224 176.695 1.00 41.60 364 HIS D N 1
ATOM 4824 C CA . HIS B 2 364 ? 17.006 23.197 175.923 1.00 35.75 364 HIS D CA 1
ATOM 4825 C C . HIS B 2 364 ? 16.628 24.436 176.759 1.00 33.27 364 HIS D C 1
ATOM 4826 O O . HIS B 2 364 ? 16.776 25.590 176.314 1.00 33.17 364 HIS D O 1
ATOM 4833 N N . GLU B 2 365 ? 16.148 24.203 177.972 1.00 31.34 365 GLU D N 1
ATOM 4834 C CA . GLU B 2 365 ? 15.744 25.310 178.834 1.00 33.17 365 GLU D CA 1
ATOM 4835 C C . GLU B 2 365 ? 16.941 26.208 179.140 1.00 34.55 365 GLU D C 1
ATOM 4836 O O . GLU B 2 365 ? 16.880 27.427 178.958 1.00 30.55 365 GLU D O 1
ATOM 4842 N N . GLU B 2 366 ? 18.044 25.603 179.581 1.00 34.57 366 GLU D N 1
ATOM 4843 C CA . GLU B 2 366 ? 19.243 26.377 179.917 1.00 30.23 366 GLU D CA 1
ATOM 4844 C C . GLU B 2 366 ? 19.881 27.104 178.717 1.00 38.10 366 GLU D C 1
ATOM 4845 O O . GLU B 2 366 ? 20.220 28.285 178.815 1.00 43.39 366 GLU D O 1
ATOM 4851 N N . PHE B 2 367 ? 20.028 26.408 177.589 1.00 34.29 367 PHE D N 1
ATOM 4852 C CA . PHE B 2 367 ? 20.556 27.041 176.384 1.00 41.52 367 PHE D CA 1
ATOM 4853 C C . PHE B 2 367 ? 19.768 28.295 176.085 1.00 43.11 367 PHE D C 1
ATOM 4854 O O . PHE B 2 367 ? 20.335 29.272 175.607 1.00 39.56 367 PHE D O 1
ATOM 4862 N N . ASN B 2 368 ? 18.465 28.268 176.380 1.00 32.41 368 ASN D N 1
ATOM 4863 C CA . ASN B 2 368 ? 17.587 29.396 176.055 1.00 34.79 368 ASN D CA 1
ATOM 4864 C C . ASN B 2 368 ? 17.525 30.515 177.070 1.00 41.70 368 ASN D C 1
ATOM 4865 O O . ASN B 2 368 ? 16.884 31.536 176.810 1.00 38.51 368 ASN D O 1
ATOM 4870 N N . LYS B 2 369 ? 18.202 30.319 178.204 1.00 44.83 369 LYS D N 1
ATOM 4871 C CA . LYS B 2 369 ? 18.280 31.309 179.273 1.00 47.24 369 LYS D CA 1
ATOM 4872 C C . LYS B 2 369 ? 19.660 31.944 179.347 1.00 51.37 369 LYS D C 1
ATOM 4873 O O . LYS B 2 369 ? 19.809 33.071 179.827 1.00 47.29 369 LYS D O 1
ATOM 4879 N N . ALA B 2 370 ? 20.665 31.195 178.899 1.00 48.23 370 ALA D N 1
ATOM 4880 C CA . ALA B 2 370 ? 22.066 31.616 178.922 1.00 41.96 370 ALA D CA 1
ATOM 4881 C C . ALA B 2 370 ? 22.322 32.906 178.150 1.00 56.39 370 ALA D C 1
ATOM 4882 O O . ALA B 2 370 ? 21.811 33.087 177.047 1.00 69.31 370 ALA D O 1
ATOM 4884 N N . ASN B 2 371 ? 23.132 33.793 178.712 1.00 50.94 371 ASN D N 1
ATOM 4885 C CA . ASN B 2 371 ? 23.599 34.940 177.953 1.00 65.87 371 ASN D CA 1
ATOM 4886 C C . ASN B 2 371 ? 24.351 34.439 176.739 1.00 68.12 371 ASN D C 1
ATOM 4887 O O . ASN B 2 371 ? 24.348 35.068 175.682 1.00 73.01 371 ASN D O 1
ATOM 4892 N N . GLU B 2 372 ? 24.976 33.281 176.909 1.00 55.64 372 GLU D N 1
ATOM 4893 C CA . GLU B 2 372 ? 25.891 32.730 175.934 1.00 52.74 372 GLU D CA 1
ATOM 4894 C C . GLU B 2 372 ? 25.958 31.229 176.183 1.00 49.79 372 GLU D C 1
ATOM 4895 O O . GLU B 2 372 ? 26.309 30.796 177.275 1.00 53.13 372 GLU D O 1
ATOM 4901 N N . ILE B 2 373 ? 25.620 30.433 175.176 1.00 42.70 373 ILE D N 1
ATOM 4902 C CA . ILE B 2 373 ? 25.539 28.989 175.352 1.00 37.50 373 ILE D CA 1
ATOM 4903 C C . ILE B 2 373 ? 26.819 28.405 175.943 1.00 44.32 373 ILE D C 1
ATOM 4904 O O . ILE B 2 373 ? 26.780 27.477 176.736 1.00 52.41 373 ILE D O 1
ATOM 4909 N N . SER B 2 374 ? 27.955 28.976 175.581 1.00 51.08 374 SER D N 1
ATOM 4910 C CA . SER B 2 374 ? 29.234 28.497 176.095 1.00 51.72 374 SER D CA 1
ATOM 4911 C C . SER B 2 374 ? 29.306 28.509 177.618 1.00 47.40 374 SER D C 1
ATOM 4912 O O . SER B 2 374 ? 29.979 27.675 178.221 1.00 47.86 374 SER D O 1
ATOM 4915 N N . SER B 2 375 ? 28.637 29.456 178.254 1.00 46.34 375 SER D N 1
ATOM 4916 C CA . SER B 2 375 ? 28.795 29.541 179.706 1.00 59.28 375 SER D CA 1
ATOM 4917 C C . SER B 2 375 ? 28.087 28.353 180.351 1.00 57.10 375 SER D C 1
ATOM 4918 O O . SER B 2 375 ? 28.588 27.779 181.324 1.00 50.40 375 SER D O 1
ATOM 4921 N N . PHE B 2 376 ? 26.947 27.955 179.781 1.00 44.49 376 PHE D N 1
ATOM 4922 C CA . PHE B 2 376 ? 26.239 26.808 180.320 1.00 35.87 376 PHE D CA 1
ATOM 4923 C C . PHE B 2 376 ? 26.901 25.484 179.934 1.00 42.18 376 PHE D C 1
ATOM 4924 O O . PHE B 2 376 ? 26.847 24.525 180.692 1.00 44.24 376 PHE D O 1
ATOM 4932 N N . LEU B 2 377 ? 27.514 25.424 178.756 1.00 48.04 377 LEU D N 1
ATOM 4933 C CA . LEU B 2 377 ? 28.288 24.242 178.368 1.00 42.41 377 LEU D CA 1
ATOM 4934 C C . LEU B 2 377 ? 29.434 24.055 179.335 1.00 45.38 377 LEU D C 1
ATOM 4935 O O . LEU B 2 377 ? 29.652 22.958 179.855 1.00 49.50 377 LEU D O 1
ATOM 4940 N N . GLN B 2 378 ? 30.172 25.132 179.583 1.00 34.69 378 GLN D N 1
ATOM 4941 C CA . GLN B 2 378 ? 31.300 25.044 180.484 1.00 42.33 378 GLN D CA 1
ATOM 4942 C C . GLN B 2 378 ? 30.860 24.532 181.867 1.00 46.29 378 GLN D C 1
ATOM 4943 O O . GLN B 2 378 ? 31.582 23.759 182.499 1.00 47.03 378 GLN D O 1
ATOM 4949 N N . ALA B 2 379 ? 29.677 24.945 182.324 1.00 40.23 379 ALA D N 1
ATOM 4950 C CA . ALA B 2 379 ? 29.168 24.512 183.626 1.00 45.68 379 ALA D CA 1
ATOM 4951 C C . ALA B 2 379 ? 28.828 23.021 183.612 1.00 48.30 379 ALA D C 1
ATOM 4952 O O . ALA B 2 379 ? 29.011 22.303 184.605 1.00 48.72 379 ALA D O 1
ATOM 4962 N N . TYR B 2 381 ? 30.333 20.870 181.610 1.00 50.41 381 TYR D N 1
ATOM 4963 C CA . TYR B 2 381 ? 31.634 20.204 181.577 1.00 48.41 381 TYR D CA 1
ATOM 4964 C C . TYR B 2 381 ? 32.165 19.984 182.998 1.00 51.01 381 TYR D C 1
ATOM 4965 O O . TYR B 2 381 ? 32.935 19.047 183.235 1.00 48.27 381 TYR D O 1
ATOM 4974 N N . GLU B 2 382 ? 31.750 20.839 183.937 1.00 52.28 382 GLU D N 1
ATOM 4975 C CA . GLU B 2 382 ? 32.189 20.722 185.333 1.00 51.37 382 GLU D CA 1
ATOM 4976 C C . GLU B 2 382 ? 31.397 19.651 186.062 1.00 52.46 382 GLU D C 1
ATOM 4977 O O . GLU B 2 382 ? 31.850 19.113 187.064 1.00 59.36 382 GLU D O 1
ATOM 4983 N N . THR B 2 383 ? 30.206 19.345 185.562 1.00 42.90 383 THR D N 1
ATOM 4984 C CA . THR B 2 383 ? 29.293 18.511 186.321 1.00 39.88 383 THR D CA 1
ATOM 4985 C C . THR B 2 383 ? 28.763 17.286 185.571 1.00 42.52 383 THR D C 1
ATOM 4986 O O . THR B 2 383 ? 29.325 16.201 185.606 1.00 45.55 383 THR D O 1
ATOM 4990 N N . VAL B 2 384 ? 27.652 17.490 184.896 1.00 42.14 384 VAL D N 1
ATOM 4991 C CA . VAL B 2 384 ? 26.855 16.425 184.331 1.00 42.35 384 VAL D CA 1
ATOM 4992 C C . VAL B 2 384 ? 27.370 15.925 182.965 1.00 48.71 384 VAL D C 1
ATOM 4993 O O . VAL B 2 384 ? 26.980 14.864 182.481 1.00 58.44 384 VAL D O 1
ATOM 4997 N N . LEU B 2 385 ? 28.264 16.689 182.358 1.00 47.77 385 LEU D N 1
ATOM 4998 C CA . LEU B 2 385 ? 28.897 16.302 181.105 1.00 50.03 385 LEU D CA 1
ATOM 4999 C C . LEU B 2 385 ? 30.402 16.189 181.308 1.00 54.95 385 LEU D C 1
ATOM 5000 O O . LEU B 2 385 ? 31.184 16.635 180.471 1.00 50.71 385 LEU D O 1
ATOM 5005 N N . ASP B 2 386 ? 30.814 15.620 182.433 1.00 63.42 386 ASP D N 1
ATOM 5006 C CA . ASP B 2 386 ? 32.231 15.596 182.775 1.00 57.52 386 ASP D CA 1
ATOM 5007 C C . ASP B 2 386 ? 32.774 14.232 182.412 1.00 53.57 386 ASP D C 1
ATOM 5008 O O . ASP B 2 386 ? 32.328 13.236 182.955 1.00 53.42 386 ASP D O 1
ATOM 5013 N N . ILE B 2 387 ? 33.723 14.177 181.485 1.00 55.80 387 ILE D N 1
ATOM 5014 C CA . ILE B 2 387 ? 34.220 12.880 181.035 1.00 61.23 387 ILE D CA 1
ATOM 5015 C C . ILE B 2 387 ? 35.167 12.244 182.043 1.00 60.68 387 ILE D C 1
ATOM 5016 O O . ILE B 2 387 ? 35.541 11.085 181.902 1.00 54.56 387 ILE D O 1
ATOM 5021 N N . SER B 2 388 ? 35.554 13.005 183.060 1.00 60.76 388 SER D N 1
ATOM 5022 C CA . SER B 2 388 ? 36.589 12.555 183.976 1.00 63.98 388 SER D CA 1
ATOM 5023 C C . SER B 2 388 ? 36.032 11.682 185.094 1.00 63.62 388 SER D C 1
ATOM 5024 O O . SER B 2 388 ? 36.780 11.010 185.791 1.00 71.07 388 SER D O 1
ATOM 5027 N N . LYS B 2 389 ? 34.718 11.699 185.267 1.00 54.81 389 LYS D N 1
ATOM 5028 C CA . LYS B 2 389 ? 34.097 11.035 186.402 1.00 53.08 389 LYS D CA 1
ATOM 5029 C C . LYS B 2 389 ? 32.694 10.687 185.989 1.00 56.67 389 LYS D C 1
ATOM 5030 O O . LYS B 2 389 ? 32.177 11.271 185.045 1.00 55.85 389 LYS D O 1
ATOM 5036 N N . ASP B 2 390 ? 32.058 9.748 186.677 1.00 57.03 390 ASP D N 1
ATOM 5037 C CA . ASP B 2 390 ? 30.723 9.378 186.241 1.00 63.30 390 ASP D CA 1
ATOM 5038 C C . ASP B 2 390 ? 29.641 10.233 186.899 1.00 61.91 390 ASP D C 1
ATOM 5039 O O . ASP B 2 390 ? 29.850 10.869 187.943 1.00 55.53 390 ASP D O 1
ATOM 5044 N N . ASP B 2 391 ? 28.498 10.285 186.241 1.00 57.49 391 ASP D N 1
ATOM 5045 C CA . ASP B 2 391 ? 27.456 11.206 186.634 1.00 55.54 391 ASP D CA 1
ATOM 5046 C C . ASP B 2 391 ? 26.494 10.508 187.580 1.00 53.19 391 ASP D C 1
ATOM 5047 O O . ASP B 2 391 ? 25.896 9.496 187.226 1.00 56.27 391 ASP D O 1
ATOM 5052 N N . LYS B 2 392 ? 26.360 11.046 188.789 1.00 52.25 392 LYS D N 1
ATOM 5053 C CA . LYS B 2 392 ? 25.521 10.429 189.809 1.00 47.30 392 LYS D CA 1
ATOM 5054 C C . LYS B 2 392 ? 24.127 11.017 189.817 1.00 57.11 392 LYS D C 1
ATOM 5055 O O . LYS B 2 392 ? 23.327 10.735 190.710 1.00 69.78 392 LYS D O 1
ATOM 5061 N N . ILE B 2 393 ? 23.849 11.836 188.812 1.00 54.08 393 ILE D N 1
ATOM 5062 C CA . ILE B 2 393 ? 22.513 12.366 188.585 1.00 50.95 393 ILE D CA 1
ATOM 5063 C C . ILE B 2 393 ? 21.857 11.622 187.414 1.00 48.17 393 ILE D C 1
ATOM 5064 O O . ILE B 2 393 ? 20.884 10.901 187.609 1.00 50.39 393 ILE D O 1
ATOM 5069 N N . PHE B 2 394 ? 22.398 11.765 186.205 1.00 42.80 394 PHE D N 1
ATOM 5070 C CA . PHE B 2 394 ? 21.803 11.077 185.048 1.00 43.64 394 PHE D CA 1
ATOM 5071 C C . PHE B 2 394 ? 22.435 9.710 184.863 1.00 43.74 394 PHE D C 1
ATOM 5072 O O . PHE B 2 394 ? 23.219 9.500 183.950 1.00 51.73 394 PHE D O 1
ATOM 5080 N N . THR B 2 395 ? 22.061 8.781 185.738 1.00 41.36 395 THR D N 1
ATOM 5081 C CA . THR B 2 395 ? 22.878 7.602 186.030 1.00 47.69 395 THR D CA 1
ATOM 5082 C C . THR B 2 395 ? 22.827 6.498 184.993 1.00 54.08 395 THR D C 1
ATOM 5083 O O . THR B 2 395 ? 23.513 5.486 185.119 1.00 55.37 395 THR D O 1
ATOM 5087 N N . ARG B 2 396 ? 22.007 6.678 183.976 1.00 54.36 396 ARG D N 1
ATOM 5088 C CA . ARG B 2 396 ? 21.611 5.554 183.167 1.00 56.55 396 ARG D CA 1
ATOM 5089 C C . ARG B 2 396 ? 21.763 5.903 181.693 1.00 59.74 396 ARG D C 1
ATOM 5090 O O . ARG B 2 396 ? 21.333 5.146 180.825 1.00 59.78 396 ARG D O 1
ATOM 5098 N N . ILE B 2 397 ? 22.388 7.049 181.418 1.00 52.91 397 ILE D N 1
ATOM 5099 C CA . ILE B 2 397 ? 22.588 7.509 180.044 1.00 45.28 397 ILE D CA 1
ATOM 5100 C C . ILE B 2 397 ? 24.037 7.903 179.772 1.00 46.84 397 ILE D C 1
ATOM 5101 O O . ILE B 2 397 ? 24.694 8.521 180.604 1.00 55.60 397 ILE D O 1
ATOM 5106 N N . SER B 2 398 ? 24.545 7.535 178.605 1.00 54.83 398 SER D N 1
ATOM 5107 C CA . SER B 2 398 ? 25.982 7.648 178.358 1.00 50.43 398 SER D CA 1
ATOM 5108 C C . SER B 2 398 ? 26.352 9.057 177.933 1.00 51.27 398 SER D C 1
ATOM 5109 O O . SER B 2 398 ? 25.467 9.857 177.589 1.00 46.01 398 SER D O 1
ATOM 5120 N N . ASP B 2 400 ? 27.745 9.808 175.212 1.00 48.50 400 ASP D N 1
ATOM 5121 C CA . ASP B 2 400 ? 27.346 9.852 173.813 1.00 46.94 400 ASP D CA 1
ATOM 5122 C C . ASP B 2 400 ? 25.877 10.233 173.644 1.00 51.73 400 ASP D C 1
ATOM 5123 O O . ASP B 2 400 ? 25.548 11.155 172.891 1.00 60.65 400 ASP D O 1
ATOM 5128 N N . GLU B 2 401 ? 24.990 9.530 174.336 1.00 44.95 401 GLU D N 1
ATOM 5129 C CA . GLU B 2 401 ? 23.576 9.876 174.273 1.00 45.18 401 GLU D CA 1
ATOM 5130 C C . GLU B 2 401 ? 23.300 11.319 174.681 1.00 47.67 401 GLU D C 1
ATOM 5131 O O . GLU B 2 401 ? 22.393 11.945 174.146 1.00 57.58 401 GLU D O 1
ATOM 5137 N N . LYS B 2 402 ? 24.084 11.848 175.616 1.00 40.84 402 LYS D N 1
ATOM 5138 C CA . LYS B 2 402 ? 23.855 13.197 176.113 1.00 40.01 402 LYS D CA 1
ATOM 5139 C C . LYS B 2 402 ? 24.275 14.150 175.037 1.00 41.41 402 LYS D C 1
ATOM 5140 O O . LYS B 2 402 ? 23.547 15.086 174.684 1.00 39.86 402 LYS D O 1
ATOM 5146 N N . LEU B 2 403 ? 25.483 13.924 174.532 1.00 34.12 403 LEU D N 1
ATOM 5147 C CA . LEU B 2 403 ? 26.016 14.792 173.498 1.00 42.82 403 LEU D CA 1
ATOM 5148 C C . LEU B 2 403 ? 25.135 14.748 172.234 1.00 51.57 403 LEU D C 1
ATOM 5149 O O . LEU B 2 403 ? 24.860 15.778 171.606 1.00 56.26 403 LEU D O 1
ATOM 5154 N N . TYR B 2 404 ? 24.660 13.564 171.877 1.00 46.54 404 TYR D N 1
ATOM 5155 C CA . TYR B 2 404 ? 23.762 13.463 170.731 1.00 54.15 404 TYR D CA 1
ATOM 5156 C C . TYR B 2 404 ? 22.526 14.346 170.930 1.00 48.13 404 TYR D C 1
ATOM 5157 O O . TYR B 2 404 ? 22.228 15.227 170.118 1.00 39.10 404 TYR D O 1
ATOM 5166 N N . SER B 2 405 ? 21.818 14.094 172.026 1.00 42.32 405 SER D N 1
ATOM 5167 C CA . SER B 2 405 ? 20.676 14.901 172.440 1.00 39.42 405 SER D CA 1
ATOM 5168 C C . SER B 2 405 ? 20.961 16.409 172.309 1.00 41.35 405 SER D C 1
ATOM 5169 O O . SER B 2 405 ? 20.109 17.194 171.900 1.00 40.43 405 SER D O 1
ATOM 5172 N N . ILE B 2 406 ? 22.171 16.803 172.669 1.00 32.78 406 ILE D N 1
ATOM 5173 C CA . ILE B 2 406 ? 22.551 18.200 172.664 1.00 38.40 406 ILE D CA 1
ATOM 5174 C C . ILE B 2 406 ? 22.738 18.726 171.248 1.00 40.57 406 ILE D C 1
ATOM 5175 O O . ILE B 2 406 ? 22.323 19.845 170.938 1.00 40.26 406 ILE D O 1
ATOM 5180 N N . LEU B 2 407 ? 23.346 17.908 170.393 1.00 41.12 407 LEU D N 1
ATOM 5181 C CA . LEU B 2 407 ? 23.557 18.259 168.986 1.00 45.90 407 LEU D CA 1
ATOM 5182 C C . LEU B 2 407 ? 22.229 18.397 168.262 1.00 42.80 407 LEU D C 1
ATOM 5183 O O . LEU B 2 407 ? 22.058 19.258 167.415 1.00 44.96 407 LEU D O 1
ATOM 5188 N N . GLU B 2 408 ? 21.293 17.526 168.595 1.00 38.59 408 GLU D N 1
ATOM 5189 C CA . GLU B 2 408 ? 19.964 17.623 168.043 1.00 45.69 408 GLU D CA 1
ATOM 5190 C C . GLU B 2 408 ? 19.284 18.924 168.510 1.00 50.67 408 GLU D C 1
ATOM 5191 O O . GLU B 2 408 ? 18.570 19.576 167.749 1.00 56.45 408 GLU D O 1
ATOM 5197 N N . ILE B 2 409 ? 19.514 19.312 169.758 1.00 44.81 409 ILE D N 1
ATOM 5198 C CA . ILE B 2 409 ? 18.906 20.524 170.274 1.00 30.26 409 ILE D CA 1
ATOM 5199 C C . ILE B 2 409 ? 19.523 21.747 169.617 1.00 35.12 409 ILE D C 1
ATOM 5200 O O . ILE B 2 409 ? 18.824 22.676 169.209 1.00 38.10 409 ILE D O 1
ATOM 5205 N N . LEU B 2 410 ? 20.841 21.736 169.493 1.00 33.28 410 LEU D N 1
ATOM 5206 C CA . LEU B 2 410 ? 21.546 22.828 168.843 1.00 35.00 410 LEU D CA 1
ATOM 5207 C C . LEU B 2 410 ? 21.243 22.975 167.320 1.00 40.80 410 LEU D C 1
ATOM 5208 O O . LEU B 2 410 ? 21.265 24.084 166.758 1.00 35.93 410 LEU D O 1
ATOM 5213 N N . LEU B 2 411 ? 20.967 21.862 166.654 1.00 37.95 411 LEU D N 1
ATOM 5214 C CA . LEU B 2 411 ? 20.609 21.907 165.243 1.00 39.20 411 LEU D CA 1
ATOM 5215 C C . LEU B 2 411 ? 19.255 22.608 165.048 1.00 39.08 411 LEU D C 1
ATOM 5216 O O . LEU B 2 411 ? 19.128 23.524 164.229 1.00 36.52 411 LEU D O 1
ATOM 5221 N N . GLN B 2 412 ? 18.253 22.178 165.809 1.00 33.48 412 GLN D N 1
ATOM 5222 C CA . GLN B 2 412 ? 16.939 22.798 165.772 1.00 35.43 412 GLN D CA 1
ATOM 5223 C C . GLN B 2 412 ? 17.012 24.259 166.185 1.00 39.81 412 GLN D C 1
ATOM 5224 O O . GLN B 2 412 ? 16.126 25.053 165.877 1.00 48.55 412 GLN D O 1
ATOM 5238 N N . ASN B 2 414 ? 19.671 26.061 165.341 1.00 46.08 414 ASN D N 1
ATOM 5239 C CA . ASN B 2 414 ? 20.443 26.708 164.287 1.00 40.14 414 ASN D CA 1
ATOM 5240 C C . ASN B 2 414 ? 21.706 27.316 164.870 1.00 45.97 414 ASN D C 1
ATOM 5241 O O . ASN B 2 414 ? 22.156 28.374 164.432 1.00 43.71 414 ASN D O 1
ATOM 5246 N N . GLU B 2 415 ? 22.270 26.642 165.866 1.00 47.57 415 GLU D N 1
ATOM 5247 C CA . GLU B 2 415 ? 23.484 27.111 166.522 1.00 53.62 415 GLU D CA 1
ATOM 5248 C C . GLU B 2 415 ? 24.683 26.359 165.970 1.00 53.68 415 GLU D C 1
ATOM 5249 O O . GLU B 2 415 ? 25.321 25.584 166.681 1.00 45.94 415 GLU D O 1
ATOM 5255 N N . PHE B 2 416 ? 24.988 26.595 164.699 1.00 53.26 416 PHE D N 1
ATOM 5256 C CA . PHE B 2 416 ? 25.960 25.774 163.978 1.00 50.54 416 PHE D CA 1
ATOM 5257 C C . PHE B 2 416 ? 27.391 25.867 164.520 1.00 49.18 416 PHE D C 1
ATOM 5258 O O . PHE B 2 416 ? 28.108 24.863 164.559 1.00 48.19 416 PHE D O 1
ATOM 5266 N N . ALA B 2 417 ? 27.786 27.058 164.961 1.00 41.44 417 ALA D N 1
ATOM 5267 C CA . ALA B 2 417 ? 29.086 27.250 165.605 1.00 49.81 417 ALA D CA 1
ATOM 5268 C C . ALA B 2 417 ? 29.298 26.336 166.818 1.00 47.89 417 ALA D C 1
ATOM 5269 O O . ALA B 2 417 ? 30.329 25.675 166.941 1.00 53.89 417 ALA D O 1
ATOM 5271 N N . TYR B 2 418 ? 28.324 26.308 167.715 1.00 40.34 418 TYR D N 1
ATOM 5272 C CA . TYR B 2 418 ? 28.388 25.420 168.875 1.00 45.85 418 TYR D CA 1
ATOM 5273 C C . TYR B 2 418 ? 28.441 23.956 168.497 1.00 50.22 418 TYR D C 1
ATOM 5274 O O . TYR B 2 418 ? 29.161 23.178 169.123 1.00 49.00 418 TYR D O 1
ATOM 5283 N N . ILE B 2 419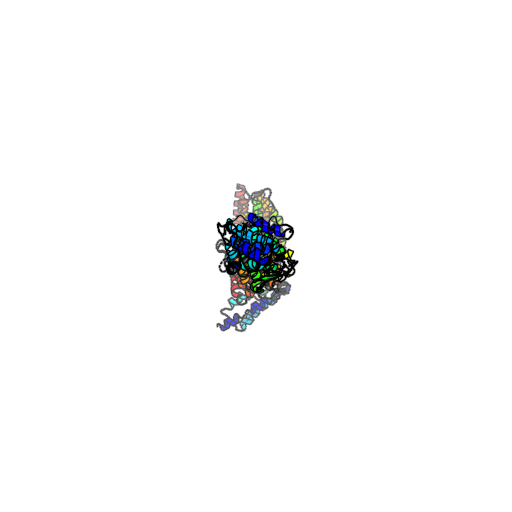 ? 27.678 23.588 167.471 1.00 51.69 419 ILE D N 1
ATOM 5284 C CA . ILE B 2 419 ? 27.699 22.230 166.959 1.00 44.57 419 ILE D CA 1
ATOM 5285 C C . ILE B 2 419 ? 29.123 21.870 166.596 1.00 44.33 419 ILE D C 1
ATOM 5286 O O . ILE B 2 419 ? 29.630 20.813 166.970 1.00 48.26 419 ILE D O 1
ATOM 5291 N N . GLU B 2 420 ? 29.781 22.779 165.896 1.00 46.75 420 GLU D N 1
ATOM 5292 C CA . GLU B 2 420 ? 31.178 22.584 165.551 1.00 57.31 420 GLU D CA 1
ATOM 5293 C C . GLU B 2 420 ? 32.049 22.415 166.795 1.00 58.49 420 GLU D C 1
ATOM 5294 O O . GLU B 2 420 ? 32.750 21.417 166.936 1.00 65.60 420 GLU D O 1
ATOM 5300 N N . ALA B 2 421 ? 32.005 23.387 167.696 1.00 56.13 421 ALA D N 1
ATOM 5301 C CA . ALA B 2 421 ? 32.801 23.309 168.911 1.00 56.21 421 ALA D CA 1
ATOM 5302 C C . ALA B 2 421 ? 32.640 21.937 169.582 1.00 50.53 421 ALA D C 1
ATOM 5303 O O . ALA B 2 421 ? 33.621 21.226 169.809 1.00 49.63 421 ALA D O 1
ATOM 5305 N N . ILE B 2 422 ? 31.403 21.562 169.886 1.00 43.44 422 ILE D N 1
ATOM 5306 C CA . ILE B 2 422 ? 31.124 20.260 170.495 1.00 42.50 422 ILE D CA 1
ATOM 5307 C C . ILE B 2 422 ? 31.754 19.088 169.716 1.00 54.48 422 ILE D C 1
ATOM 5308 O O . ILE B 2 422 ? 32.471 18.274 170.295 1.00 59.41 422 ILE D O 1
ATOM 5313 N N . ILE B 2 423 ? 31.517 19.019 168.407 1.00 55.36 423 ILE D N 1
ATOM 5314 C CA . ILE B 2 423 ? 32.116 17.971 167.583 1.00 51.45 423 ILE D CA 1
ATOM 5315 C C . ILE B 2 423 ? 33.642 17.901 167.749 1.00 59.25 423 ILE D C 1
ATOM 5316 O O . ILE B 2 423 ? 34.213 16.818 167.870 1.00 55.80 423 ILE D O 1
ATOM 5321 N N . GLU B 2 424 ? 34.292 19.063 167.762 1.00 59.05 424 GLU D N 1
ATOM 5322 C CA . GLU B 2 424 ? 35.737 19.147 167.945 1.00 58.79 424 GLU D CA 1
ATOM 5323 C C . GLU B 2 424 ? 36.199 18.647 169.315 1.00 60.56 424 GLU D C 1
ATOM 5324 O O . GLU B 2 424 ? 37.154 17.875 169.421 1.00 54.19 424 GLU D O 1
ATOM 5330 N N . ARG B 2 425 ? 35.521 19.108 170.362 1.00 54.80 425 ARG D N 1
ATOM 5331 C CA . ARG B 2 425 ? 35.929 18.814 171.724 1.00 57.46 425 ARG D CA 1
ATOM 5332 C C . ARG B 2 425 ? 35.922 17.318 172.002 1.00 58.71 425 ARG D C 1
ATOM 5333 O O . ARG B 2 425 ? 36.907 16.768 172.480 1.00 61.32 425 ARG D O 1
ATOM 5341 N N . PHE B 2 426 ? 34.803 16.664 171.715 1.00 61.54 426 PHE D N 1
ATOM 5342 C CA . PHE B 2 426 ? 34.639 15.253 172.057 1.00 61.33 426 PHE D CA 1
ATOM 5343 C C . PHE B 2 426 ? 35.016 14.347 170.901 1.00 62.92 426 PHE D C 1
ATOM 5344 O O . PHE B 2 426 ? 34.634 13.177 170.850 1.00 63.89 426 PHE D O 1
ATOM 5352 N N . ASP B 2 427 ? 35.768 14.922 169.973 1.00 60.12 427 ASP D N 1
ATOM 5353 C CA . ASP B 2 427 ? 36.344 14.190 168.860 1.00 64.59 427 ASP D CA 1
ATOM 5354 C C . ASP B 2 427 ? 35.402 13.264 168.108 1.00 56.14 427 ASP D C 1
ATOM 5355 O O . ASP B 2 427 ? 35.676 12.077 167.944 1.00 50.67 427 ASP D O 1
ATOM 5360 N N . TYR B 2 428 ? 34.311 13.839 167.622 1.00 56.17 428 TYR D N 1
ATOM 5361 C CA . TYR B 2 428 ? 33.289 13.092 166.912 1.00 60.18 428 TYR D CA 1
ATOM 5362 C C . TYR B 2 428 ? 33.505 13.093 165.393 1.00 63.22 428 TYR D C 1
ATOM 5363 O O . TYR B 2 428 ? 32.603 12.718 164.625 1.00 62.91 428 TYR D O 1
ATOM 5372 N N . SER B 2 429 ? 34.690 13.510 164.957 1.00 53.85 429 SER D N 1
ATOM 5373 C CA . SER B 2 429 ? 34.986 13.513 163.531 1.00 62.85 429 SER D CA 1
ATOM 5374 C C . SER B 2 429 ? 34.621 12.198 162.856 1.00 62.63 429 SER D C 1
ATOM 5375 O O . SER B 2 429 ? 34.990 11.115 163.330 1.00 59.27 429 SER D O 1
ATOM 5378 N N . ASN B 2 430 ? 33.887 12.323 161.751 1.00 55.43 430 ASN D N 1
ATOM 5379 C CA . ASN B 2 430 ? 33.463 11.193 160.923 1.00 60.68 430 ASN D CA 1
ATOM 5380 C C . ASN B 2 430 ? 32.624 10.148 161.650 1.00 68.13 430 ASN D C 1
ATOM 5381 O O . ASN B 2 430 ? 32.527 9.000 161.212 1.00 74.53 430 ASN D O 1
ATOM 5386 N N . ASN B 2 431 ? 32.002 10.555 162.750 1.00 61.40 431 ASN D N 1
ATOM 5387 C CA . ASN B 2 431 ? 31.111 9.659 163.476 1.00 58.83 431 ASN D CA 1
ATOM 5388 C C . ASN B 2 431 ? 29.835 9.381 162.687 1.00 58.43 431 ASN D C 1
ATOM 5389 O O . ASN B 2 431 ? 29.137 10.304 162.268 1.00 52.44 431 ASN D O 1
ATOM 5394 N N . THR B 2 432 ? 29.537 8.102 162.500 1.00 61.24 432 THR D N 1
ATOM 5395 C CA . THR B 2 432 ? 28.388 7.687 161.706 1.00 63.86 432 THR D CA 1
ATOM 5396 C C . THR B 2 432 ? 27.083 8.308 162.173 1.00 63.18 432 THR D C 1
ATOM 5397 O O . THR B 2 432 ? 26.329 8.851 161.369 1.00 68.01 432 THR D O 1
ATOM 5401 N N . GLN B 2 433 ? 26.808 8.204 163.467 1.00 62.37 433 GLN D N 1
ATOM 5402 C CA . GLN B 2 433 ? 25.562 8.715 164.021 1.00 63.63 433 GLN D CA 1
ATOM 5403 C C . GLN B 2 433 ? 25.416 10.228 163.847 1.00 61.32 433 GLN D C 1
ATOM 5404 O O . GLN B 2 433 ? 24.319 10.716 163.535 1.00 58.28 433 GLN D O 1
ATOM 5410 N N . ILE B 2 434 ? 26.511 10.966 164.041 1.00 53.77 434 ILE D N 1
ATOM 5411 C CA . ILE B 2 434 ? 26.490 12.416 163.830 1.00 52.06 434 ILE D CA 1
ATOM 5412 C C . ILE B 2 434 ? 26.296 12.736 162.347 1.00 50.43 434 ILE D C 1
ATOM 5413 O O . ILE B 2 434 ? 25.518 13.623 161.992 1.00 48.34 434 ILE D O 1
ATOM 5418 N N . TYR B 2 435 ? 27.014 12.016 161.487 1.00 49.65 435 TYR D N 1
ATOM 5419 C CA . TYR B 2 435 ? 26.827 12.163 160.046 1.00 51.95 435 TYR D CA 1
ATOM 5420 C C . TYR B 2 435 ? 25.349 12.115 159.699 1.00 51.73 435 TYR D C 1
ATOM 5421 O O . TYR B 2 435 ? 24.827 13.021 159.047 1.00 51.25 435 TYR D O 1
ATOM 5430 N N . GLU B 2 436 ? 24.679 11.057 160.145 1.00 46.32 436 GLU D N 1
ATOM 5431 C CA . GLU B 2 436 ? 23.288 10.842 159.781 1.00 49.01 436 GLU D CA 1
ATOM 5432 C C . GLU B 2 436 ? 22.347 11.906 160.344 1.00 51.92 436 GLU D C 1
ATOM 5433 O O . GLU B 2 436 ? 21.338 12.226 159.730 1.00 58.55 436 GLU D O 1
ATOM 5439 N N . LEU B 2 437 ? 22.691 12.456 161.502 1.00 53.58 437 LEU D N 1
ATOM 5440 C CA . LEU B 2 437 ? 21.909 13.518 162.114 1.00 45.73 437 LEU D CA 1
ATOM 5441 C C . LEU B 2 437 ? 22.035 14.776 161.283 1.00 47.61 437 LEU D C 1
ATOM 5442 O O . LEU B 2 437 ? 21.038 15.385 160.896 1.00 52.95 437 LEU D O 1
ATOM 5447 N N . LEU B 2 438 ? 23.278 15.158 161.014 1.00 44.76 438 LEU D N 1
ATOM 5448 C CA . LEU B 2 438 ? 23.574 16.267 160.114 1.00 46.13 438 LEU D CA 1
ATOM 5449 C C . LEU B 2 438 ? 22.835 16.118 158.782 1.00 48.72 438 LEU D C 1
ATOM 5450 O O . LEU B 2 438 ? 22.121 17.027 158.363 1.00 53.52 438 LEU D O 1
ATOM 5455 N N . VAL B 2 439 ? 22.986 14.969 158.126 1.00 44.31 439 VAL D N 1
ATOM 5456 C CA . VAL B 2 439 ? 22.291 14.733 156.866 1.00 48.77 439 VAL D CA 1
ATOM 5457 C C . VAL B 2 439 ? 20.770 14.851 157.023 1.00 47.53 439 VAL D C 1
ATOM 5458 O O . VAL B 2 439 ? 20.104 15.529 156.231 1.00 46.38 439 VAL D O 1
ATOM 5462 N N . LYS B 2 440 ? 20.223 14.218 158.055 1.00 45.35 440 LYS D N 1
ATOM 5463 C CA . LYS B 2 440 ? 18.784 14.321 158.315 1.00 40.18 440 LYS D CA 1
ATOM 5464 C C . LYS B 2 440 ? 18.335 15.768 158.407 1.00 45.91 440 LYS D C 1
ATOM 5465 O O . LYS B 2 440 ? 17.253 16.114 157.933 1.00 52.32 440 LYS D O 1
ATOM 5471 N N . PHE B 2 441 ? 19.157 16.614 159.021 1.00 38.35 441 PHE D N 1
ATOM 5472 C CA . PHE B 2 441 ? 18.775 18.008 159.191 1.00 39.64 441 PHE D CA 1
ATOM 5473 C C . PHE B 2 441 ? 18.953 18.809 157.905 1.00 46.35 441 PHE D C 1
ATOM 5474 O O . PHE B 2 441 ? 18.189 19.741 157.636 1.00 50.53 441 PHE D O 1
ATOM 5482 N N . PHE B 2 442 ? 19.951 18.437 157.107 1.00 39.52 442 PHE D N 1
ATOM 5483 C CA . PHE B 2 442 ? 20.131 19.053 155.805 1.00 37.99 442 PHE D CA 1
ATOM 5484 C C . PHE B 2 442 ? 18.843 18.928 154.992 1.00 41.46 442 PHE D C 1
ATOM 5485 O O . PHE B 2 442 ? 18.352 19.903 154.413 1.00 44.59 442 PHE D O 1
ATOM 5493 N N . TRP B 2 443 ? 18.294 17.720 154.954 1.00 33.28 443 TRP D N 1
ATOM 5494 C CA . TRP B 2 443 ? 17.054 17.488 154.224 1.00 38.30 443 TRP D CA 1
ATOM 5495 C C . TRP B 2 443 ? 15.868 18.211 154.837 1.00 42.21 443 TRP D C 1
ATOM 5496 O O . TRP B 2 443 ? 14.986 18.699 154.127 1.00 53.21 443 TRP D O 1
ATOM 5507 N N . HIS B 2 444 ? 15.851 18.286 156.158 1.00 42.30 444 HIS D N 1
ATOM 5508 C CA . HIS B 2 444 ? 14.796 19.005 156.842 1.00 45.45 444 HIS D CA 1
ATOM 5509 C C . HIS B 2 444 ? 14.786 20.472 156.410 1.00 38.70 444 HIS D C 1
ATOM 5510 O O . HIS B 2 444 ? 13.751 21.011 156.021 1.00 37.69 444 HIS D O 1
ATOM 5517 N N . PHE B 2 445 ? 15.948 21.107 156.451 1.00 41.46 445 PHE D N 1
ATOM 5518 C CA . PHE B 2 445 ? 16.042 22.489 156.011 1.00 50.90 445 PHE D CA 1
ATOM 5519 C C . PHE B 2 445 ? 15.699 22.590 154.531 1.00 49.43 445 PHE D C 1
ATOM 5520 O O . PHE B 2 445 ? 14.971 23.488 154.111 1.00 45.81 445 PHE D O 1
ATOM 5528 N N . PHE B 2 446 ? 16.234 21.659 153.749 1.00 46.94 446 PHE D N 1
ATOM 5529 C CA . PHE B 2 446 ? 16.024 21.656 152.313 1.00 51.73 446 PHE D CA 1
ATOM 5530 C C . PHE B 2 446 ? 14.540 21.613 151.966 1.00 53.02 446 PHE D C 1
ATOM 5531 O O . PHE B 2 446 ? 14.063 22.415 151.155 1.00 52.19 446 PHE D O 1
ATOM 5539 N N . ASN B 2 447 ? 13.819 20.677 152.583 1.00 49.36 447 ASN D N 1
ATOM 5540 C CA . ASN B 2 447 ? 12.393 20.500 152.303 1.00 52.89 447 ASN D CA 1
ATOM 5541 C C . ASN B 2 447 ?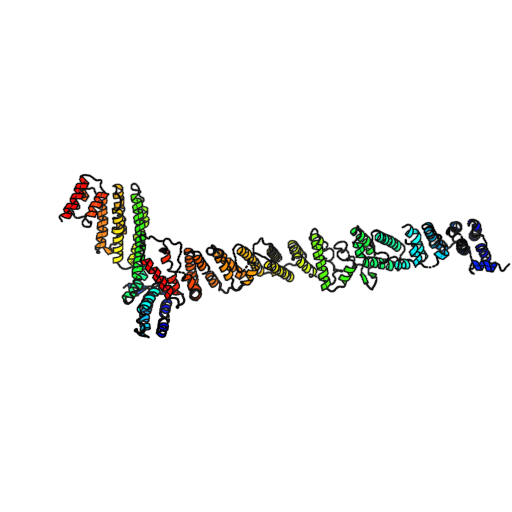 11.545 21.635 152.841 1.00 56.08 447 ASN D C 1
ATOM 5542 O O . ASN B 2 447 ? 10.412 21.829 152.412 1.00 63.85 447 ASN D O 1
ATOM 5547 N N . ASN B 2 448 ? 12.102 22.384 153.783 1.00 51.08 448 ASN D N 1
ATOM 5548 C CA . ASN B 2 448 ? 11.384 23.496 154.376 1.00 53.60 448 ASN D CA 1
ATOM 5549 C C . ASN B 2 448 ? 11.526 24.761 153.578 1.00 43.45 448 ASN D C 1
ATOM 5550 O O . ASN B 2 448 ? 10.737 25.688 153.744 1.00 45.93 448 ASN D O 1
ATOM 5555 N N . ALA B 2 449 ? 12.553 24.813 152.737 1.00 36.42 449 ALA D N 1
ATOM 5556 C CA . ALA B 2 449 ? 12.821 26.010 151.950 1.00 36.79 449 ALA D CA 1
ATOM 5557 C C . ALA B 2 449 ? 11.636 26.314 151.032 1.00 44.39 449 ALA D C 1
ATOM 5558 O O . ALA B 2 449 ? 10.975 25.395 150.527 1.00 43.98 449 ALA D O 1
ATOM 5560 N N . SER B 2 450 ? 11.365 27.602 150.829 1.00 43.40 450 SER D N 1
ATOM 5561 C CA . SER B 2 450 ? 10.278 28.014 149.950 1.00 49.58 450 SER D CA 1
ATOM 5562 C C . SER B 2 450 ? 10.799 28.553 148.620 1.00 48.53 450 SER D C 1
ATOM 5563 O O . SER B 2 450 ? 10.028 28.763 147.685 1.00 53.34 450 SER D O 1
ATOM 5566 N N . ASN B 2 451 ? 12.103 28.802 148.545 1.00 52.36 451 ASN D N 1
ATOM 5567 C CA . ASN B 2 451 ? 12.781 28.960 147.247 1.00 59.23 451 ASN D CA 1
ATOM 5568 C C . ASN B 2 451 ? 14.252 28.571 147.367 1.00 53.34 451 ASN D C 1
ATOM 5569 O O . ASN B 2 451 ? 14.737 28.348 148.475 1.00 43.99 451 ASN D O 1
ATOM 5574 N N . GLY B 2 452 ? 14.962 28.494 146.245 1.00 41.52 452 GLY D N 1
ATOM 5575 C CA . GLY B 2 452 ? 16.321 27.983 146.272 1.00 35.31 452 GLY D CA 1
ATOM 5576 C C . GLY B 2 452 ? 17.431 29.006 146.415 1.00 49.28 452 GLY D C 1
ATOM 5577 O O . GLY B 2 452 ? 18.607 28.640 146.441 1.00 61.06 452 GLY D O 1
ATOM 5578 N N . LEU B 2 453 ? 17.083 30.285 146.515 1.00 49.52 453 LEU D N 1
ATOM 5579 C CA . LEU B 2 453 ? 18.116 31.324 146.562 1.00 48.10 453 LEU D CA 1
ATOM 5580 C C . LEU B 2 453 ? 19.018 31.177 147.776 1.00 46.03 453 LEU D C 1
ATOM 5581 O O . LEU B 2 453 ? 18.560 30.843 148.869 1.00 46.81 453 LEU D O 1
ATOM 5586 N N . ARG B 2 454 ? 20.307 31.416 147.577 1.00 52.70 454 ARG D N 1
ATOM 5587 C CA . ARG B 2 454 ? 21.285 31.266 148.653 1.00 58.38 454 ARG D CA 1
ATOM 5588 C C . ARG B 2 454 ? 20.914 32.030 149.921 1.00 56.41 454 ARG D C 1
ATOM 5589 O O . ARG B 2 454 ? 21.281 31.614 151.022 1.00 65.41 454 ARG D O 1
ATOM 5597 N N . LYS B 2 455 ? 20.181 33.133 149.758 1.00 50.65 455 LYS D N 1
ATOM 5598 C CA . LYS B 2 455 ? 19.773 33.992 150.877 1.00 53.34 455 LYS D CA 1
ATOM 5599 C C . LYS B 2 455 ? 18.576 33.474 151.679 1.00 53.88 455 LYS D C 1
ATOM 5600 O O . LYS B 2 455 ? 18.409 33.866 152.826 1.00 62.47 455 LYS D O 1
ATOM 5606 N N . GLU B 2 456 ? 17.731 32.632 151.086 1.00 44.20 456 GLU D N 1
ATOM 5607 C CA . GLU B 2 456 ? 16.581 32.114 151.821 1.00 50.15 456 GLU D CA 1
ATOM 5608 C C . GLU B 2 456 ? 17.023 31.390 153.109 1.00 49.56 456 GLU D C 1
ATOM 5609 O O . GLU B 2 456 ? 17.926 30.545 153.091 1.00 42.85 456 GLU D O 1
ATOM 5615 N N . PRO B 2 457 ? 16.373 31.724 154.230 1.00 47.86 457 PRO D N 1
ATOM 5616 C CA . PRO B 2 457 ? 16.857 31.293 155.542 1.00 50.04 457 PRO D CA 1
ATOM 5617 C C . PRO B 2 457 ? 17.046 29.794 155.586 1.00 47.19 457 PRO D C 1
ATOM 5618 O O . PRO B 2 457 ? 18.066 29.360 156.088 1.00 43.26 457 PRO D O 1
ATOM 5622 N N . GLU B 2 458 ? 16.108 29.017 155.051 1.00 52.50 458 GLU D N 1
ATOM 5623 C CA . GLU B 2 458 ? 16.253 27.560 155.109 1.00 50.43 458 GLU D CA 1
ATOM 5624 C C . GLU B 2 458 ? 17.408 27.040 154.234 1.00 48.36 458 GLU D C 1
ATOM 5625 O O . GLU B 2 458 ? 18.094 26.083 154.592 1.00 51.87 458 GLU D O 1
ATOM 5639 N N . LYS B 2 460 ? 20.132 28.762 153.680 1.00 52.96 460 LYS D N 1
ATOM 5640 C CA . LYS B 2 460 ? 21.273 29.147 154.515 1.00 50.88 460 LYS D CA 1
ATOM 5641 C C . LYS B 2 460 ? 21.616 28.045 155.532 1.00 46.78 460 LYS D C 1
ATOM 5642 O O . LYS B 2 460 ? 22.774 27.665 155.681 1.00 51.11 460 LYS D O 1
ATOM 5648 N N . LYS B 2 461 ? 20.607 27.526 156.224 1.00 43.93 461 LYS D N 1
ATOM 5649 C CA . LYS B 2 461 ? 20.824 26.495 157.238 1.00 41.47 461 LYS D CA 1
ATOM 5650 C C . LYS B 2 461 ? 21.239 25.167 156.590 1.00 44.28 461 LYS D C 1
ATOM 5651 O O . LYS B 2 461 ? 22.094 24.437 157.106 1.00 42.07 461 LYS D O 1
ATOM 5657 N N . ALA B 2 462 ? 20.631 24.859 155.449 1.00 42.80 462 ALA D N 1
ATOM 5658 C CA . ALA B 2 462 ? 21.064 23.717 154.652 1.00 42.37 462 ALA D CA 1
ATOM 5659 C C . ALA B 2 462 ? 22.551 23.854 154.301 1.00 38.09 462 ALA D C 1
ATOM 5660 O O . ALA B 2 462 ? 23.336 22.913 154.411 1.00 39.65 462 ALA D O 1
ATOM 5662 N N . SER B 2 463 ? 22.929 25.042 153.865 1.00 37.25 463 SER D N 1
ATOM 5663 C CA . SER B 2 463 ? 24.324 25.317 153.577 1.00 47.52 463 SER D CA 1
ATOM 5664 C C . SER B 2 463 ? 25.203 25.139 154.839 1.00 53.18 463 SER D C 1
ATOM 5665 O O . SER B 2 463 ? 26.202 24.412 154.830 1.00 50.23 463 SER D O 1
ATOM 5668 N N . GLN B 2 464 ? 24.835 25.808 155.925 1.00 50.86 464 GLN D N 1
ATOM 5669 C CA . GLN B 2 464 ? 25.602 25.687 157.162 1.00 47.85 464 GLN D CA 1
ATOM 5670 C C . GLN B 2 464 ? 25.719 24.229 157.619 1.00 52.69 464 GLN D C 1
ATOM 5671 O O . GLN B 2 464 ? 26.762 23.814 158.107 1.00 61.37 464 GLN D O 1
ATOM 5677 N N . THR B 2 465 ? 24.671 23.435 157.416 1.00 50.14 465 THR D N 1
ATOM 5678 C CA . THR B 2 465 ? 24.739 22.010 157.749 1.00 43.50 465 THR D CA 1
ATOM 5679 C C . THR B 2 465 ? 25.766 21.225 156.903 1.00 52.15 465 THR D C 1
ATOM 5680 O O . THR B 2 465 ? 26.413 20.312 157.412 1.00 58.16 465 THR D O 1
ATOM 5684 N N . LEU B 2 466 ? 25.933 21.582 155.628 1.00 52.60 466 LEU D N 1
ATOM 5685 C CA . LEU B 2 466 ? 26.940 20.926 154.779 1.00 51.35 466 LEU D CA 1
ATOM 5686 C C . LEU B 2 466 ? 28.366 21.355 155.110 1.00 51.93 466 LEU D C 1
ATOM 5687 O O . LEU B 2 466 ? 29.293 20.536 155.094 1.00 45.37 466 LEU D O 1
ATOM 5692 N N . GLN B 2 467 ? 28.548 22.647 155.376 1.00 61.22 467 GLN D N 1
ATOM 5693 C CA . GLN B 2 467 ? 29.859 23.155 155.779 1.00 64.66 467 GLN D CA 1
ATOM 5694 C C . GLN B 2 467 ? 30.367 22.402 157.001 1.00 64.15 467 GLN D C 1
ATOM 5695 O O . GLN B 2 467 ? 31.568 22.191 157.136 1.00 69.22 467 GLN D O 1
ATOM 5701 N N . ILE B 2 468 ? 29.452 21.992 157.885 1.00 54.64 468 ILE D N 1
ATOM 5702 C CA . ILE B 2 468 ? 29.814 21.128 159.004 1.00 48.54 468 ILE D CA 1
ATOM 5703 C C . ILE B 2 468 ? 30.147 19.710 158.551 1.00 49.74 468 ILE D C 1
ATOM 5704 O O . ILE B 2 468 ? 31.114 19.101 159.014 1.00 52.15 468 ILE D O 1
ATOM 5709 N N . ILE B 2 469 ? 29.346 19.180 157.640 1.00 55.33 469 ILE D N 1
ATOM 5710 C CA . ILE B 2 469 ? 29.646 17.881 157.063 1.00 49.40 469 ILE D CA 1
ATOM 5711 C C . ILE B 2 469 ? 31.017 17.939 156.410 1.00 58.24 469 ILE D C 1
ATOM 5712 O O . ILE B 2 469 ? 31.846 17.046 156.597 1.00 59.89 469 ILE D O 1
ATOM 5717 N N . GLN B 2 470 ? 31.261 19.028 155.685 1.00 60.04 470 GLN D N 1
ATOM 5718 C CA . GLN B 2 470 ? 32.542 19.266 155.023 1.00 64.69 470 GLN D CA 1
ATOM 5719 C C . GLN B 2 470 ? 33.730 19.314 155.990 1.00 68.21 470 GLN D C 1
ATOM 5720 O O . GLN B 2 470 ? 34.713 18.593 155.819 1.00 70.23 470 GLN D O 1
ATOM 5726 N N . LYS B 2 471 ? 33.635 20.180 156.996 1.00 72.88 471 LYS D N 1
ATOM 5727 C CA . LYS B 2 471 ? 34.705 20.378 157.974 1.00 67.47 471 LYS D CA 1
ATOM 5728 C C . LYS B 2 471 ? 34.969 19.142 158.841 1.00 66.26 471 LYS D C 1
ATOM 5729 O O . LYS B 2 471 ? 36.114 18.868 159.184 1.00 78.76 471 LYS D O 1
ATOM 5735 N N . HIS B 2 472 ? 33.923 18.394 159.187 1.00 52.91 472 HIS D N 1
ATOM 5736 C CA . HIS B 2 472 ? 34.067 17.322 160.172 1.00 62.13 472 HIS D CA 1
ATOM 5737 C C . HIS B 2 472 ? 33.586 15.922 159.769 1.00 69.57 472 HIS D C 1
ATOM 5738 O O . HIS B 2 472 ? 33.534 15.027 160.621 1.00 70.86 472 HIS D O 1
ATOM 5753 N N . SER B 2 474 ? 34.131 14.548 156.034 1.00 78.09 474 SER D N 1
ATOM 5754 C CA . SER B 2 474 ? 34.506 14.230 154.639 1.00 82.38 474 SER D CA 1
ATOM 5755 C C . SER B 2 474 ? 34.572 12.734 154.320 1.00 81.84 474 SER D C 1
ATOM 5756 O O . SER B 2 474 ? 33.935 12.263 153.376 1.00 81.79 474 SER D O 1
ATOM 5759 N N . GLN B 2 475 ? 35.356 12.008 155.109 1.00 76.15 475 GLN D N 1
ATOM 5760 C CA . GLN B 2 475 ? 35.497 10.562 154.980 1.00 81.95 475 GLN D CA 1
ATOM 5761 C C . GLN B 2 475 ? 34.168 9.812 154.896 1.00 80.28 475 GLN D C 1
ATOM 5762 O O . GLN B 2 475 ? 33.942 9.018 153.983 1.00 81.16 475 GLN D O 1
ATOM 5768 N N . ARG B 2 476 ? 33.301 10.050 155.872 1.00 79.41 476 ARG D N 1
ATOM 5769 C CA . ARG B 2 476 ? 32.045 9.318 155.983 1.00 73.85 476 ARG D CA 1
ATOM 5770 C C . ARG B 2 476 ? 31.032 9.786 154.933 1.00 74.16 476 ARG D C 1
ATOM 5771 O O . ARG B 2 476 ? 30.089 9.062 154.584 1.00 71.07 476 ARG D O 1
ATOM 5779 N N . ALA B 2 477 ? 31.227 11.003 154.432 1.00 73.45 477 ALA D N 1
ATOM 5780 C CA . ALA B 2 477 ? 30.318 11.567 153.442 1.00 71.06 477 ALA D CA 1
ATOM 5781 C C . ALA B 2 477 ? 30.637 11.019 152.053 1.00 73.13 477 ALA D C 1
ATOM 5782 O O . ALA B 2 477 ? 29.736 10.777 151.248 1.00 64.67 477 ALA D O 1
ATOM 5784 N N . GLY B 2 478 ? 31.925 10.816 151.789 1.00 72.58 478 GLY D N 1
ATOM 5785 C CA . GLY B 2 478 ? 32.366 10.331 150.498 1.00 78.55 478 GLY D CA 1
ATOM 5786 C C . GLY B 2 478 ? 31.826 11.158 149.343 1.00 79.65 478 GLY D C 1
ATOM 5787 O O . GLY B 2 478 ? 31.854 12.391 149.376 1.00 78.00 478 GLY D O 1
ATOM 5788 N N . THR B 2 479 ? 31.326 10.478 148.319 1.00 75.84 479 THR D N 1
ATOM 5789 C CA . THR B 2 479 ? 30.801 11.163 147.145 1.00 78.61 479 THR D CA 1
ATOM 5790 C C . THR B 2 479 ? 29.501 11.913 147.444 1.00 82.09 479 THR D C 1
ATOM 5791 O O . THR B 2 479 ? 29.079 12.780 146.676 1.00 88.07 479 THR D O 1
ATOM 5795 N N . ASN B 2 480 ? 28.870 11.586 148.566 1.00 74.94 480 ASN D N 1
ATOM 5796 C CA . ASN B 2 480 ? 27.588 12.185 148.900 1.00 66.40 480 ASN D CA 1
ATOM 5797 C C . ASN B 2 480 ? 27.636 13.687 149.188 1.00 65.02 480 ASN D C 1
ATOM 5798 O O . ASN B 2 480 ? 26.637 14.384 149.013 1.00 61.65 480 ASN D O 1
ATOM 5803 N N . LEU B 2 481 ? 28.781 14.188 149.641 1.00 67.06 481 LEU D N 1
ATOM 5804 C CA . LEU B 2 481 ? 28.899 15.615 149.929 1.00 62.48 481 LEU D CA 1
ATOM 5805 C C . LEU B 2 481 ? 28.828 16.375 148.613 1.00 61.57 481 LEU D C 1
ATOM 5806 O O . LEU B 2 481 ? 28.143 17.391 148.493 1.00 57.44 481 LEU D O 1
ATOM 5811 N N . THR B 2 482 ? 29.535 15.856 147.620 1.00 64.87 482 THR D N 1
ATOM 5812 C CA . THR B 2 482 ? 29.576 16.465 146.300 1.00 65.30 482 THR D CA 1
ATOM 5813 C C . THR B 2 482 ? 28.173 16.677 145.775 1.00 59.37 482 THR D C 1
ATOM 5814 O O . THR B 2 482 ? 27.785 17.798 145.461 1.00 67.09 482 THR D O 1
ATOM 5818 N N . LYS B 2 483 ? 27.405 15.596 145.706 1.00 57.15 483 LYS D N 1
ATOM 5819 C CA . LYS B 2 483 ? 26.000 15.667 145.303 1.00 56.27 483 LYS D CA 1
ATOM 5820 C C . LYS B 2 483 ? 25.201 16.762 146.022 1.00 59.13 483 LYS D C 1
ATOM 5821 O O . LYS B 2 483 ? 24.561 17.601 145.371 1.00 59.42 483 LYS D O 1
ATOM 5827 N N . LEU B 2 484 ? 25.259 16.767 147.355 1.00 59.95 484 LEU D N 1
ATOM 5828 C CA . LEU B 2 484 ? 24.464 17.700 148.150 1.00 53.58 484 LEU D CA 1
ATOM 5829 C C . LEU B 2 484 ? 24.902 19.134 147.915 1.00 49.80 484 LEU D C 1
ATOM 5830 O O . LEU B 2 484 ? 24.072 20.033 147.772 1.00 49.16 484 LEU D O 1
ATOM 5835 N N . GLU B 2 485 ? 26.209 19.349 147.851 1.00 49.62 485 GLU D N 1
ATOM 5836 C CA . GLU B 2 485 ? 26.716 20.678 147.543 1.00 61.70 485 GLU D CA 1
ATOM 5837 C C . GLU B 2 485 ? 26.180 21.129 146.197 1.00 63.63 485 GLU D C 1
ATOM 5838 O O . GLU B 2 485 ? 25.762 22.279 146.058 1.00 62.81 485 GLU D O 1
ATOM 5844 N N . VAL B 2 486 ? 26.165 20.200 145.233 1.00 59.72 486 VAL D N 1
ATOM 5845 C CA . VAL B 2 486 ? 25.690 20.460 143.877 1.00 52.30 486 VAL D CA 1
ATOM 5846 C C . VAL B 2 486 ? 24.184 20.696 143.828 1.00 50.99 486 VAL D C 1
ATOM 5847 O O . VAL B 2 486 ? 23.731 21.620 143.161 1.00 56.59 486 VAL D O 1
ATOM 5851 N N . LEU B 2 487 ? 23.408 19.881 144.536 1.00 49.19 487 LEU D N 1
ATOM 5852 C CA . LEU B 2 487 ? 21.949 20.097 144.609 1.00 50.49 487 LEU D CA 1
ATOM 5853 C C . LEU B 2 487 ? 21.564 21.498 145.130 1.00 54.12 487 LEU D C 1
ATOM 5854 O O . LEU B 2 487 ? 20.589 22.107 144.680 1.00 52.58 487 LEU D O 1
ATOM 5859 N N . LEU B 2 488 ? 22.334 22.002 146.085 1.00 48.81 488 LEU D N 1
ATOM 5860 C CA . LEU B 2 488 ? 22.128 23.347 146.579 1.00 50.93 488 LEU D CA 1
ATOM 5861 C C . LEU B 2 488 ? 22.438 24.361 145.504 1.00 51.01 488 LEU D C 1
ATOM 5862 O O . LEU B 2 488 ? 21.749 25.358 145.363 1.00 55.25 488 LEU D O 1
ATOM 5867 N N . GLU B 2 489 ? 23.494 24.107 144.749 1.00 55.26 489 GLU D N 1
ATOM 5868 C CA . GLU B 2 489 ? 23.881 25.016 143.690 1.00 51.88 489 GLU D CA 1
ATOM 5869 C C . GLU B 2 489 ? 22.819 25.149 142.601 1.00 50.48 489 GLU D C 1
ATOM 5870 O O . GLU B 2 489 ? 22.544 26.254 142.150 1.00 53.04 489 GLU D O 1
ATOM 5876 N N . ILE B 2 490 ? 22.211 24.043 142.179 1.00 40.57 490 ILE D N 1
ATOM 5877 C CA . ILE B 2 490 ? 21.249 24.151 141.097 1.00 47.64 490 ILE D CA 1
ATOM 5878 C C . ILE B 2 490 ? 19.971 24.753 141.618 1.00 56.29 490 ILE D C 1
ATOM 5879 O O . ILE B 2 490 ? 19.242 25.410 140.876 1.00 57.55 490 ILE D O 1
ATOM 5884 N N . SER B 2 491 ? 19.717 24.529 142.908 1.00 63.26 491 SER D N 1
ATOM 5885 C CA . SER B 2 491 ? 18.599 25.159 143.601 1.00 60.55 491 SER D CA 1
ATOM 5886 C C . SER B 2 491 ? 18.681 26.681 143.525 1.00 60.95 491 SER D C 1
ATOM 5887 O O . SER B 2 491 ? 17.689 27.347 143.221 1.00 64.41 491 SER D O 1
ATOM 5890 N N . ASP B 2 492 ? 19.867 27.230 143.781 1.00 61.77 492 ASP D N 1
ATOM 5891 C CA . ASP B 2 492 ? 20.097 28.669 143.605 1.00 62.02 492 ASP D CA 1
ATOM 5892 C C . ASP B 2 492 ? 19.893 29.118 142.138 1.00 59.65 492 ASP D C 1
ATOM 5893 O O . ASP B 2 492 ? 19.204 30.107 141.886 1.00 65.06 492 ASP D O 1
ATOM 5898 N N . LYS B 2 493 ? 20.470 28.388 141.182 1.00 45.52 493 LYS D N 1
ATOM 5899 C CA . LYS B 2 493 ? 20.347 28.745 139.767 1.00 54.04 493 LYS D CA 1
ATOM 5900 C C . LYS B 2 493 ? 18.887 28.720 139.346 1.00 56.78 493 LYS D C 1
ATOM 5901 O O . LYS B 2 493 ? 18.388 29.664 138.741 1.00 56.37 493 LYS D O 1
ATOM 5907 N N . LEU B 2 494 ? 18.196 27.638 139.678 1.00 51.31 494 LEU D N 1
ATOM 5908 C CA . LEU B 2 494 ? 16.806 27.502 139.280 1.00 48.91 494 LEU D CA 1
ATOM 5909 C C . LEU B 2 494 ? 15.936 28.644 139.793 1.00 57.21 494 LEU D C 1
ATOM 5910 O O . LEU B 2 494 ? 14.996 29.063 139.127 1.00 62.50 494 LEU D O 1
ATOM 5915 N N . SER B 2 495 ? 16.245 29.154 140.975 1.00 60.65 495 SER D N 1
ATOM 5916 C CA . SER B 2 495 ? 15.434 30.221 141.542 1.00 63.91 495 SER D CA 1
ATOM 5917 C C . SER B 2 495 ? 15.690 31.589 140.920 1.00 57.56 495 SER D C 1
ATOM 5918 O O . SER B 2 495 ? 15.086 32.571 141.333 1.00 57.44 495 SER D O 1
ATOM 5921 N N . HIS B 2 496 ? 16.573 31.650 139.929 1.00 52.78 496 HIS D N 1
ATOM 5922 C CA . HIS B 2 496 ? 16.783 32.891 139.180 1.00 60.53 496 HIS D CA 1
ATOM 5923 C C . HIS B 2 496 ? 15.895 32.981 137.925 1.00 67.48 496 HIS D C 1
ATOM 5924 O O . HIS B 2 496 ? 16.015 33.917 137.141 1.00 76.52 496 HIS D O 1
ATOM 5931 N N . TYR B 2 497 ? 14.998 32.015 137.744 1.00 56.36 497 TYR D N 1
ATOM 5932 C CA . TYR B 2 497 ? 14.148 31.979 136.565 1.00 51.82 497 TYR D CA 1
ATOM 5933 C C . TYR B 2 497 ? 12.699 31.741 136.949 1.00 54.69 497 TYR D C 1
ATOM 5934 O O . TYR B 2 497 ? 12.410 31.203 138.012 1.00 62.11 497 TYR D O 1
ATOM 5943 N N . SER B 2 498 ? 11.780 32.117 136.074 1.00 57.52 498 SER D N 1
ATOM 5944 C CA . SER B 2 498 ? 10.369 31.859 136.321 1.00 60.33 498 SER D CA 1
ATOM 5945 C C . SER B 2 498 ? 10.016 30.393 136.112 1.00 65.59 498 SER D C 1
ATOM 5946 O O . SER B 2 498 ? 10.274 29.824 135.055 1.00 73.16 498 SER D O 1
ATOM 5949 N N . ILE B 2 499 ? 9.433 29.780 137.131 1.00 69.50 499 ILE D N 1
ATOM 5950 C CA . ILE B 2 499 ? 8.921 28.426 137.006 1.00 68.13 499 ILE D CA 1
ATOM 5951 C C . ILE B 2 499 ? 7.469 28.421 137.433 1.00 65.80 499 ILE D C 1
ATOM 5952 O O . ILE B 2 499 ? 7.112 29.056 138.427 1.00 66.81 499 ILE D O 1
ATOM 5957 N N . ASN B 2 500 ? 6.631 27.719 136.678 1.00 63.67 500 ASN D N 1
ATOM 5958 C CA . ASN B 2 500 ? 5.211 27.694 136.975 1.00 69.87 500 ASN D CA 1
ATOM 5959 C C . ASN B 2 500 ? 4.629 26.287 137.040 1.00 80.16 500 ASN D C 1
ATOM 5960 O O . ASN B 2 500 ? 3.447 26.087 136.786 1.00 92.13 500 ASN D O 1
ATOM 5965 N N . LEU B 2 501 ? 5.454 25.309 137.378 1.00 83.78 501 LEU D N 1
ATOM 5966 C CA . LEU B 2 501 ? 4.955 23.954 137.559 1.00 91.69 501 LEU D CA 1
ATOM 5967 C C . LEU B 2 501 ? 4.113 23.834 138.838 1.00 106.60 501 LEU D C 1
ATOM 5968 O O . LEU B 2 501 ? 4.532 23.201 139.813 1.00 109.88 501 LEU D O 1
ATOM 5973 N N . ASN B 2 502 ? 2.932 24.455 138.829 1.00 113.52 502 ASN D N 1
ATOM 5974 C CA . ASN B 2 502 ? 1.996 24.402 139.958 1.00 114.31 502 ASN D CA 1
ATOM 5975 C C . ASN B 2 502 ? 0.538 24.504 139.495 1.00 114.61 502 ASN D C 1
ATOM 5976 O O . ASN B 2 502 ? 0.125 25.504 138.902 1.00 112.52 502 ASN D O 1
ATOM 5981 N N . ALA B 2 512 ? 4.573 28.814 144.313 1.00 71.80 512 ALA D N 1
ATOM 5982 C CA . ALA B 2 512 ? 5.909 28.963 143.747 1.00 75.47 512 ALA D CA 1
ATOM 5983 C C . ALA B 2 512 ? 6.635 27.626 143.695 1.00 87.49 512 ALA D C 1
ATOM 5984 O O . ALA B 2 512 ? 6.045 26.575 143.968 1.00 95.52 512 ALA D O 1
ATOM 5986 N N . PHE B 2 513 ? 7.916 27.666 143.341 1.00 82.12 513 PHE D N 1
ATOM 5987 C CA . PHE B 2 513 ? 8.674 26.438 143.154 1.00 77.01 513 PHE D CA 1
ATOM 5988 C C . PHE B 2 513 ? 9.673 26.167 144.278 1.00 76.86 513 PHE D C 1
ATOM 5989 O O . PHE B 2 513 ? 10.665 26.888 144.425 1.00 80.50 513 PHE D O 1
ATOM 5997 N N . LYS B 2 514 ? 9.407 25.114 145.051 1.00 68.31 514 LYS D N 1
ATOM 5998 C CA . LYS B 2 514 ? 10.262 24.719 146.170 1.00 55.03 514 LYS D CA 1
ATOM 5999 C C . LYS B 2 514 ? 11.442 23.895 145.665 1.00 50.65 514 LYS D C 1
ATOM 6000 O O . LYS B 2 514 ? 11.298 23.048 144.777 1.00 48.83 514 LYS D O 1
ATOM 6006 N N . PRO B 2 515 ? 12.625 24.132 146.231 1.00 44.58 515 PRO D N 1
ATOM 6007 C CA . PRO B 2 515 ? 13.706 23.210 145.888 1.00 40.45 515 PRO D CA 1
ATOM 6008 C C . PRO B 2 515 ? 13.265 21.759 146.043 1.00 40.04 515 PRO D C 1
ATOM 6009 O O . PRO B 2 515 ? 13.774 20.918 145.331 1.00 47.75 515 PRO D O 1
ATOM 6013 N N . SER B 2 516 ? 12.337 21.468 146.950 1.00 44.00 516 SER D N 1
ATOM 6014 C CA . SER B 2 516 ? 11.976 20.076 147.233 1.00 52.29 516 SER D CA 1
ATOM 6015 C C . SER B 2 516 ? 11.212 19.451 146.073 1.00 60.22 516 SER D C 1
ATOM 6016 O O . SER B 2 516 ? 11.142 18.220 145.946 1.00 58.98 516 SER D O 1
ATOM 6019 N N . ASN B 2 517 ? 10.653 20.307 145.223 1.00 59.74 517 ASN D N 1
ATOM 6020 C CA . ASN B 2 517 ? 9.960 19.851 144.023 1.00 59.05 517 ASN D CA 1
ATOM 6021 C C . ASN B 2 517 ? 10.932 19.251 142.996 1.00 68.23 517 ASN D C 1
ATOM 6022 O O . ASN B 2 517 ? 10.565 18.369 142.219 1.00 76.63 517 ASN D O 1
ATOM 6027 N N . ILE B 2 518 ? 12.174 19.726 142.996 1.00 62.15 518 ILE D N 1
ATOM 6028 C CA . ILE B 2 518 ? 13.198 19.151 142.139 1.00 51.65 518 ILE D CA 1
ATOM 6029 C C . ILE B 2 518 ? 13.249 17.623 142.287 1.00 53.49 518 ILE D C 1
ATOM 6030 O O . ILE B 2 518 ? 13.310 16.903 141.297 1.00 49.88 518 ILE D O 1
ATOM 6035 N N . LEU B 2 519 ? 13.222 17.123 143.519 1.00 53.72 519 LEU D N 1
ATOM 6036 C CA . LEU B 2 519 ? 13.275 15.681 143.726 1.00 57.37 519 LEU D CA 1
ATOM 6037 C C . LEU B 2 519 ? 12.079 14.984 143.076 1.00 53.55 519 LEU D C 1
ATOM 6038 O O . LEU B 2 519 ? 12.204 13.858 142.582 1.00 46.97 519 LEU D O 1
ATOM 6043 N N . GLU B 2 520 ? 10.923 15.652 143.085 1.00 43.68 520 GLU D N 1
ATOM 6044 C CA . GLU B 2 520 ? 9.707 15.122 142.463 1.00 47.75 520 GLU D CA 1
ATOM 6045 C C . GLU B 2 520 ? 9.811 14.861 140.948 1.00 55.54 520 GLU D C 1
ATOM 6046 O O . GLU B 2 520 ? 9.041 14.067 140.400 1.00 62.72 520 GLU D O 1
ATOM 6052 N N . TYR B 2 521 ? 10.756 15.535 140.290 1.00 50.99 521 TYR D N 1
ATOM 6053 C CA . TYR B 2 521 ? 10.969 15.423 138.845 1.00 50.31 521 TYR D CA 1
ATOM 6054 C C . TYR B 2 521 ? 12.115 14.466 138.469 1.00 52.10 521 TYR D C 1
ATOM 6055 O O . TYR B 2 521 ? 12.536 14.384 137.318 1.00 50.91 521 TYR D O 1
ATOM 6064 N N . ARG B 2 522 ? 12.583 13.712 139.453 1.00 53.82 522 ARG D N 1
ATOM 6065 C CA . ARG B 2 522 ? 13.668 12.754 139.264 1.00 51.35 522 ARG D CA 1
ATOM 6066 C C . ARG B 2 522 ? 13.533 11.802 138.068 1.00 53.14 522 ARG D C 1
ATOM 6067 O O . ARG B 2 522 ? 14.525 11.267 137.593 1.00 59.14 522 ARG D O 1
ATOM 6075 N N . ASP B 2 523 ? 12.317 11.551 137.599 1.00 54.79 523 ASP D N 1
ATOM 6076 C CA . ASP B 2 523 ? 12.154 10.633 136.473 1.00 52.72 523 ASP D CA 1
ATOM 6077 C C . ASP B 2 523 ? 11.877 11.381 135.174 1.00 57.13 523 ASP D C 1
ATOM 6078 O O . ASP B 2 523 ? 11.856 10.798 134.092 1.00 51.60 523 ASP D O 1
ATOM 6083 N N . CYS B 2 524 ? 11.721 12.692 135.295 1.00 56.52 524 CYS D N 1
ATOM 6084 C CA . CYS B 2 524 ? 11.459 13.543 134.150 1.00 41.94 524 CYS D CA 1
ATOM 6085 C C . CYS B 2 524 ? 12.141 14.895 134.304 1.00 44.73 524 CYS D C 1
ATOM 6086 O O . CYS B 2 524 ? 11.472 15.917 134.280 1.00 57.14 524 CYS D O 1
ATOM 6089 N N . PRO B 2 525 ? 13.477 14.906 134.446 1.00 43.34 525 PRO D N 1
ATOM 6090 C CA . PRO B 2 525 ? 14.206 16.152 134.694 1.00 45.89 525 PRO D CA 1
ATOM 6091 C C . PRO B 2 525 ? 13.988 17.172 133.571 1.00 59.28 525 PRO D C 1
ATOM 6092 O O . PRO B 2 525 ? 13.949 18.386 133.823 1.00 67.40 525 PRO D O 1
ATOM 6096 N N . LEU B 2 526 ? 13.835 16.687 132.344 1.00 50.96 526 LEU D N 1
ATOM 6097 C CA . LEU B 2 526 ? 13.624 17.586 131.213 1.00 53.51 526 LEU D CA 1
ATOM 6098 C C . LEU B 2 526 ? 12.360 18.435 131.365 1.00 53.23 526 LEU D C 1
ATOM 6099 O O . LEU B 2 526 ? 12.336 19.584 130.898 1.00 51.51 526 LEU D O 1
ATOM 6104 N N . ASP B 2 527 ? 11.323 17.884 132.008 1.00 39.15 527 ASP D N 1
ATOM 6105 C CA . ASP B 2 527 ? 10.117 18.673 132.267 1.00 50.04 527 ASP D CA 1
ATOM 6106 C C . ASP B 2 527 ? 10.425 19.974 133.009 1.00 58.13 527 ASP D C 1
ATOM 6107 O O . ASP B 2 527 ? 9.668 20.943 132.911 1.00 65.38 527 ASP D O 1
ATOM 6112 N N . ILE B 2 528 ? 11.524 20.001 133.755 1.00 47.31 528 ILE D N 1
ATOM 6113 C CA . ILE B 2 528 ? 11.868 21.219 134.474 1.00 58.68 528 ILE D CA 1
ATOM 6114 C C . ILE B 2 528 ? 12.525 22.193 133.510 1.00 50.46 528 ILE D C 1
ATOM 6115 O O . ILE B 2 528 ? 12.255 23.401 133.545 1.00 47.35 528 ILE D O 1
ATOM 6120 N N . ILE B 2 529 ? 13.387 21.656 132.655 1.00 43.65 529 ILE D N 1
ATOM 6121 C CA . ILE B 2 529 ? 14.045 22.454 131.629 1.00 47.86 529 ILE D CA 1
ATOM 6122 C C . ILE B 2 529 ? 13.032 23.005 130.615 1.00 46.57 529 ILE D C 1
ATOM 6123 O O . ILE B 2 529 ? 13.130 24.154 130.187 1.00 44.15 529 ILE D O 1
ATOM 6128 N N . SER B 2 530 ? 12.040 22.199 130.252 1.00 47.64 530 SER D N 1
ATOM 6129 C CA . SER B 2 530 ? 11.018 22.675 129.326 1.00 59.03 530 SER D CA 1
ATOM 6130 C C . SER B 2 530 ? 10.275 23.892 129.874 1.00 63.45 530 SER D C 1
ATOM 6131 O O . SER B 2 530 ? 10.118 24.901 129.181 1.00 67.49 530 SER D O 1
ATOM 6134 N N . ASN B 2 531 ? 9.818 23.782 131.118 1.00 62.57 531 ASN D N 1
ATOM 6135 C CA . ASN B 2 531 ? 9.120 24.873 131.788 1.00 60.41 531 ASN D CA 1
ATOM 6136 C C . ASN B 2 531 ? 9.962 26.156 131.825 1.00 62.27 531 ASN D C 1
ATOM 6137 O O . ASN B 2 531 ? 9.437 27.248 131.629 1.00 70.01 531 ASN D O 1
ATOM 6142 N N . LEU B 2 532 ? 11.264 26.021 132.067 1.00 51.52 532 LEU D N 1
ATOM 6143 C CA . LEU B 2 532 ? 12.162 27.171 132.056 1.00 59.60 532 LEU D CA 1
ATOM 6144 C C . LEU B 2 532 ? 12.203 27.836 130.668 1.00 61.10 532 LEU D C 1
ATOM 6145 O O . LEU B 2 532 ? 11.968 29.038 130.533 1.00 59.65 532 LEU D O 1
ATOM 6150 N N . LEU B 2 533 ? 12.503 27.048 129.641 1.00 52.84 533 LEU D N 1
ATOM 6151 C CA . LEU B 2 533 ? 12.564 27.561 128.271 1.00 54.50 533 LEU D CA 1
ATOM 6152 C C . LEU B 2 533 ? 11.302 28.320 127.877 1.00 56.10 533 LEU D C 1
ATOM 6153 O O . LEU B 2 533 ? 11.372 29.363 127.223 1.00 59.84 533 LEU D O 1
ATOM 6158 N N . GLU B 2 534 ? 10.153 27.796 128.284 1.00 48.51 534 GLU D N 1
ATOM 6159 C CA . GLU B 2 534 ? 8.885 28.460 128.043 1.00 42.58 534 GLU D CA 1
ATOM 6160 C C . GLU B 2 534 ? 8.761 29.783 128.785 1.00 53.73 534 GLU D C 1
ATOM 6161 O O . GLU B 2 534 ? 8.458 30.801 128.181 1.00 61.80 534 GLU D O 1
ATOM 6167 N N . LEU B 2 535 ? 8.990 29.777 130.096 1.00 63.12 535 LEU D N 1
ATOM 6168 C CA . LEU B 2 535 ? 8.714 30.966 130.906 1.00 57.71 535 LEU D CA 1
ATOM 6169 C C . LEU B 2 535 ? 9.818 32.003 130.857 1.00 58.79 535 LEU D C 1
ATOM 6170 O O . LEU B 2 535 ? 9.614 33.151 131.266 1.00 64.26 535 LEU D O 1
ATOM 6175 N N . ASN B 2 536 ? 10.988 31.598 130.381 1.00 53.58 536 ASN D N 1
ATOM 6176 C CA . ASN B 2 536 ? 12.130 32.501 130.333 1.00 58.19 536 ASN D CA 1
ATOM 6177 C C . ASN B 2 536 ? 12.620 32.641 128.902 1.00 61.59 536 ASN D C 1
ATOM 6178 O O . ASN B 2 536 ? 13.505 31.908 128.469 1.00 62.42 536 ASN D O 1
ATOM 6183 N N . PRO B 2 537 ? 12.058 33.617 128.179 1.00 66.19 537 PRO D N 1
ATOM 6184 C CA . PRO B 2 537 ? 12.036 33.689 126.713 1.00 71.49 537 PRO D CA 1
ATOM 6185 C C . PRO B 2 537 ? 13.406 33.833 126.048 1.00 68.85 537 PRO D C 1
ATOM 6186 O O . PRO B 2 537 ? 13.495 33.729 124.829 1.00 68.61 537 PRO D O 1
ATOM 6190 N N . ARG B 2 538 ? 14.459 34.054 126.820 1.00 58.15 538 ARG D N 1
ATOM 6191 C CA . ARG B 2 538 ? 15.774 34.126 126.214 1.00 59.13 538 ARG D CA 1
ATOM 6192 C C . ARG B 2 538 ? 16.657 32.948 126.575 1.00 55.54 538 ARG D C 1
ATOM 6193 O O . ARG B 2 538 ? 17.807 32.886 126.151 1.00 59.64 538 ARG D O 1
ATOM 6201 N N . LEU B 2 539 ? 16.132 32.008 127.351 1.00 53.77 539 LEU D N 1
ATOM 6202 C CA . LEU B 2 539 ? 16.964 30.892 127.796 1.00 63.51 539 LEU D CA 1
ATOM 6203 C C . LEU B 2 539 ? 17.372 29.951 126.651 1.00 62.86 539 LEU D C 1
ATOM 6204 O O . LEU B 2 539 ? 18.448 29.346 126.697 1.00 59.40 539 LEU D O 1
ATOM 6209 N N . TYR B 2 540 ? 16.534 29.824 125.625 1.00 56.47 540 TYR D N 1
ATOM 6210 C CA . TYR B 2 540 ? 16.889 28.928 124.523 1.00 53.63 540 TYR D CA 1
ATOM 6211 C C . TYR B 2 540 ? 18.290 29.239 123.965 1.00 55.32 540 TYR D C 1
ATOM 6212 O O . TYR B 2 540 ? 18.939 28.378 123.381 1.00 56.06 540 TYR D O 1
ATOM 6221 N N . LYS B 2 541 ? 18.764 30.464 124.169 1.00 54.23 541 LYS D N 1
ATOM 6222 C CA . LYS B 2 541 ? 20.064 30.866 123.641 1.00 56.62 541 LYS D CA 1
ATOM 6223 C C . LYS B 2 541 ? 21.223 30.437 124.539 1.00 64.89 541 LYS D C 1
ATOM 6224 O O . LYS B 2 541 ? 22.388 30.588 124.170 1.00 66.68 541 LYS D O 1
ATOM 6230 N N . ASP B 2 542 ? 20.911 29.913 125.722 1.00 61.62 542 ASP D N 1
ATOM 6231 C CA . ASP B 2 542 ? 21.947 29.613 126.714 1.00 66.99 542 ASP D CA 1
ATOM 6232 C C . ASP B 2 542 ? 22.107 28.112 126.989 1.00 69.77 542 ASP D C 1
ATOM 6233 O O . ASP B 2 542 ? 21.942 27.661 128.125 1.00 70.18 542 ASP D O 1
ATOM 6238 N N . LEU B 2 543 ? 22.439 27.341 125.954 1.00 70.14 543 LEU D N 1
ATOM 6239 C CA . LEU B 2 543 ? 22.524 25.888 126.102 1.00 63.83 543 LEU D CA 1
ATOM 6240 C C . LEU B 2 543 ? 23.523 25.478 127.201 1.00 74.51 543 LEU D C 1
ATOM 6241 O O . LEU B 2 543 ? 23.224 24.620 128.027 1.00 77.62 543 LEU D O 1
ATOM 6246 N N . PRO B 2 544 ? 24.704 26.113 127.230 1.00 72.65 544 PRO D N 1
ATOM 6247 C CA . PRO B 2 544 ? 25.671 25.882 128.305 1.00 74.58 544 PRO D CA 1
ATOM 6248 C C . PRO B 2 544 ? 25.071 25.762 129.718 1.00 72.75 544 PRO D C 1
ATOM 6249 O O . PRO B 2 544 ? 25.458 24.848 130.456 1.00 68.58 544 PRO D O 1
ATOM 6253 N N . THR B 2 545 ? 24.151 26.646 130.095 1.00 70.22 545 THR D N 1
ATOM 6254 C CA . THR B 2 545 ? 23.660 26.629 131.475 1.00 72.54 545 THR D CA 1
ATOM 6255 C C . THR B 2 545 ? 22.472 25.703 131.694 1.00 74.83 545 THR D C 1
ATOM 6256 O O . THR B 2 545 ? 22.384 25.035 132.722 1.00 87.20 545 THR D O 1
ATOM 6260 N N . THR B 2 546 ? 21.556 25.668 130.740 1.00 64.35 546 THR D N 1
ATOM 6261 C CA . THR B 2 546 ? 20.410 24.781 130.833 1.00 62.03 546 THR D CA 1
ATOM 6262 C C . THR B 2 546 ? 20.966 23.365 130.915 1.00 61.57 546 THR D C 1
ATOM 6263 O O . THR B 2 546 ? 20.348 22.447 131.473 1.00 57.92 546 THR D O 1
ATOM 6267 N N . LYS B 2 547 ? 22.167 23.217 130.370 1.00 59.79 547 LYS D N 1
ATOM 6268 C CA . LYS B 2 547 ? 22.824 21.927 130.237 1.00 63.74 547 LYS D CA 1
ATOM 6269 C C . LYS B 2 547 ? 23.491 21.510 131.537 1.00 65.25 547 LYS D C 1
ATOM 6270 O O . LYS B 2 547 ? 23.507 20.329 131.873 1.00 68.05 547 LYS D O 1
ATOM 6276 N N . SER B 2 548 ? 24.043 22.478 132.267 1.00 63.59 548 SER D N 1
ATOM 6277 C CA . SER B 2 548 ? 24.634 22.183 133.568 1.00 67.00 548 SER D CA 1
ATOM 6278 C C . SER B 2 548 ? 23.551 21.998 134.639 1.00 67.27 548 SER D C 1
ATOM 6279 O O . SER B 2 548 ? 23.766 21.298 135.637 1.00 69.80 548 SER D O 1
ATOM 6282 N N . LEU B 2 549 ? 22.387 22.615 134.428 1.00 55.26 549 LEU D N 1
ATOM 6283 C CA . LEU B 2 549 ? 21.237 22.353 135.284 1.00 50.40 549 LEU D CA 1
ATOM 6284 C C . LEU B 2 549 ? 20.837 20.900 135.138 1.00 56.99 549 LEU D C 1
ATOM 6285 O O . LEU B 2 549 ? 20.747 20.170 136.123 1.00 59.89 549 LEU D O 1
ATOM 6290 N N . LEU B 2 550 ? 20.617 20.481 133.894 1.00 55.87 550 LEU D N 1
ATOM 6291 C CA . LEU B 2 550 ? 20.144 19.132 133.610 1.00 55.30 550 LEU D CA 1
ATOM 6292 C C . LEU B 2 550 ? 21.094 18.066 134.138 1.00 57.19 550 LEU D C 1
ATOM 6293 O O . LEU B 2 550 ? 20.673 17.081 134.747 1.00 62.27 550 LEU D O 1
ATOM 6298 N N . PHE B 2 551 ? 22.383 18.258 133.908 1.00 52.45 551 PHE D N 1
ATOM 6299 C CA . PHE B 2 551 ? 23.330 17.242 134.320 1.00 61.71 551 PHE D CA 1
ATOM 6300 C C . PHE B 2 551 ? 23.634 17.345 135.814 1.00 69.99 551 PHE D C 1
ATOM 6301 O O . PHE B 2 551 ? 23.978 16.349 136.453 1.00 75.46 551 PHE D O 1
ATOM 6309 N N . GLY B 2 552 ? 23.460 18.543 136.372 1.00 65.58 552 GLY D N 1
ATOM 6310 C CA . GLY B 2 552 ? 23.504 18.725 137.810 1.00 60.26 552 GLY D CA 1
ATOM 6311 C C . GLY B 2 552 ? 22.381 17.957 138.489 1.00 61.34 552 GLY D C 1
ATOM 6312 O O . GLY B 2 552 ? 22.577 17.352 139.545 1.00 63.92 552 GLY D O 1
ATOM 6313 N N . ILE B 2 553 ? 21.197 17.975 137.879 1.00 54.04 553 ILE D N 1
ATOM 6314 C CA . ILE B 2 553 ? 20.056 17.242 138.413 1.00 48.20 553 ILE D CA 1
ATOM 6315 C C . ILE B 2 553 ? 20.280 15.727 138.336 1.00 52.10 553 ILE D C 1
ATOM 6316 O O . ILE B 2 553 ? 19.880 14.991 139.235 1.00 55.63 553 ILE D O 1
ATOM 6321 N N . TYR B 2 554 ? 20.929 15.260 137.270 1.00 53.03 554 TYR D N 1
ATOM 6322 C CA . TYR B 2 554 ? 21.267 13.843 137.157 1.00 59.42 554 TYR D CA 1
ATOM 6323 C C . TYR B 2 554 ? 22.271 13.397 138.236 1.00 64.31 554 TYR D C 1
ATOM 6324 O O . TYR B 2 554 ? 22.124 12.332 138.845 1.00 57.63 554 TYR D O 1
ATOM 6333 N N . ASP B 2 555 ? 23.291 14.219 138.468 1.00 67.31 555 ASP D N 1
ATOM 6334 C CA . ASP B 2 555 ? 24.370 13.867 139.388 1.00 60.65 555 ASP D CA 1
ATOM 6335 C C . ASP B 2 555 ? 23.969 14.001 140.846 1.00 60.60 555 ASP D C 1
ATOM 6336 O O . ASP B 2 555 ? 24.265 13.122 141.652 1.00 64.43 555 ASP D O 1
ATOM 6341 N N . SER B 2 556 ? 23.281 15.092 141.167 1.00 54.56 556 SER D N 1
ATOM 6342 C CA . SER B 2 556 ? 22.811 15.352 142.521 1.00 55.92 556 SER D CA 1
ATOM 6343 C C . SER B 2 556 ? 21.814 14.320 143.005 1.00 57.59 556 SER D C 1
ATOM 6344 O O . SER B 2 556 ? 21.823 13.946 144.174 1.00 57.61 556 SER D O 1
ATOM 6347 N N . LEU B 2 557 ? 20.943 13.869 142.112 1.00 58.91 557 LEU D N 1
ATOM 6348 C CA . LEU B 2 557 ? 19.910 12.914 142.496 1.00 59.73 557 LEU D CA 1
ATOM 6349 C C . LEU B 2 557 ? 20.354 11.496 142.187 1.00 58.40 557 LEU D C 1
ATOM 6350 O O . LEU B 2 557 ? 19.555 10.565 142.248 1.00 61.96 557 LEU D O 1
ATOM 6355 N N . SER B 2 558 ? 21.636 11.339 141.867 1.00 55.64 558 SER D N 1
ATOM 6356 C CA . SER B 2 558 ? 22.195 10.034 141.509 1.00 56.85 558 SER D CA 1
ATOM 6357 C C . SER B 2 558 ? 21.347 9.332 140.467 1.00 62.95 558 SER D C 1
ATOM 6358 O O . SER B 2 558 ? 21.046 8.142 140.608 1.00 62.79 558 SER D O 1
ATOM 6361 N N . ILE B 2 559 ? 20.950 10.070 139.432 1.00 61.49 559 ILE D N 1
ATOM 6362 C CA . ILE B 2 559 ? 20.207 9.476 138.325 1.00 65.12 559 ILE D CA 1
ATOM 6363 C C . ILE B 2 559 ? 21.178 8.851 137.337 1.00 65.40 559 ILE D C 1
ATOM 6364 O O . ILE B 2 559 ? 22.165 9.472 136.927 1.00 59.15 559 ILE D O 1
ATOM 6369 N N . ASN B 2 560 ? 20.885 7.611 136.971 1.00 77.08 560 ASN D N 1
ATOM 6370 C CA . ASN B 2 560 ? 21.722 6.827 136.074 1.00 87.77 560 ASN D CA 1
ATOM 6371 C C . ASN B 2 560 ? 21.955 7.475 134.697 1.00 88.83 560 ASN D C 1
ATOM 6372 O O . ASN B 2 560 ? 21.036 8.052 134.118 1.00 85.31 560 ASN D O 1
ATOM 6377 N N . ARG B 2 561 ? 23.183 7.375 134.183 1.00 96.44 561 ARG D N 1
ATOM 6378 C CA . ARG B 2 561 ? 23.521 7.881 132.844 1.00 107.60 561 ARG D CA 1
ATOM 6379 C C . ARG B 2 561 ? 24.423 6.924 132.057 1.00 115.77 561 ARG D C 1
ATOM 6380 O O . ARG B 2 561 ? 25.595 7.220 131.823 1.00 113.57 561 ARG D O 1
ATOM 6388 N N . GLU B 2 562 ? 23.870 5.792 131.633 1.00 125.37 562 GLU D N 1
ATOM 6389 C CA . GLU B 2 562 ? 24.654 4.745 130.975 1.00 130.99 562 GLU D CA 1
ATOM 6390 C C . GLU B 2 562 ? 25.068 5.110 129.552 1.00 134.41 562 GLU D C 1
ATOM 6391 O O . GLU B 2 562 ? 24.553 4.543 128.590 1.00 136.94 562 GLU D O 1
ATOM 6397 N N . GLY B 2 563 ? 26.006 6.045 129.416 1.00 134.61 563 GLY D N 1
ATOM 6398 C CA . GLY B 2 563 ? 26.391 6.527 128.101 1.00 132.92 563 GLY D CA 1
ATOM 6399 C C . GLY B 2 563 ? 25.160 7.011 127.355 1.00 129.11 563 GLY D C 1
ATOM 6400 O O . GLY B 2 563 ? 25.172 7.192 126.131 1.00 123.86 563 GLY D O 1
ATOM 6401 N N . GLN B 2 564 ? 24.085 7.204 128.117 1.00 125.81 564 GLN D N 1
ATOM 6402 C CA . GLN B 2 564 ? 22.840 7.753 127.604 1.00 118.30 564 GLN D CA 1
ATOM 6403 C C . GLN B 2 564 ? 22.927 9.266 127.616 1.00 104.77 564 GLN D C 1
ATOM 6404 O O . GLN B 2 564 ? 21.948 9.960 127.352 1.00 99.33 564 GLN D O 1
ATOM 6410 N N . THR B 2 565 ? 24.122 9.761 127.922 1.00 97.23 565 THR D N 1
ATOM 6411 C CA . THR B 2 565 ? 24.390 11.190 127.998 1.00 89.53 565 THR D CA 1
ATOM 6412 C C . THR B 2 565 ? 24.570 11.838 126.611 1.00 80.17 565 THR D C 1
ATOM 6413 O O . THR B 2 565 ? 24.348 13.042 126.443 1.00 73.32 565 THR D O 1
ATOM 6417 N N . GLY B 2 566 ? 24.952 11.040 125.617 1.00 79.01 566 GLY D N 1
ATOM 6418 C CA . GLY B 2 566 ? 24.935 11.505 124.240 1.00 72.65 566 GLY D CA 1
ATOM 6419 C C . GLY B 2 566 ? 23.502 11.795 123.833 1.00 66.76 566 GLY D C 1
ATOM 6420 O O . GLY B 2 566 ? 23.177 12.894 123.386 1.00 67.26 566 GLY D O 1
ATOM 6421 N N . LYS B 2 567 ? 22.644 10.795 124.020 1.00 57.32 567 LYS D N 1
ATOM 6422 C CA . LYS B 2 567 ? 21.213 10.904 123.775 1.00 55.20 567 LYS D CA 1
ATOM 6423 C C . LYS B 2 567 ? 20.595 12.086 124.524 1.00 66.88 567 LYS D C 1
ATOM 6424 O O . LYS B 2 567 ? 19.847 12.871 123.949 1.00 77.95 567 LYS D O 1
ATOM 6430 N N . VAL B 2 568 ? 20.895 12.195 125.815 1.00 59.42 568 VAL D N 1
ATOM 6431 C CA . VAL B 2 568 ? 20.337 13.250 126.659 1.00 56.54 568 VAL D CA 1
ATOM 6432 C C . VAL B 2 568 ? 20.660 14.643 126.128 1.00 56.75 568 VAL D C 1
ATOM 6433 O O . VAL B 2 568 ? 19.783 15.506 126.071 1.00 57.40 568 VAL D O 1
ATOM 6437 N N . GLU B 2 569 ? 21.920 14.865 125.760 1.00 56.60 569 GLU D N 1
ATOM 6438 C CA . GLU B 2 569 ? 22.330 16.135 125.178 1.00 55.85 569 GLU D CA 1
ATOM 6439 C C . GLU B 2 569 ? 21.458 16.465 123.980 1.00 55.12 569 GLU D C 1
ATOM 6440 O O . GLU B 2 569 ? 21.011 17.602 123.813 1.00 53.72 569 GLU D O 1
ATOM 6446 N N . VAL B 2 570 ? 21.201 15.452 123.160 1.00 54.91 570 VAL D N 1
ATOM 6447 C CA . VAL B 2 570 ? 20.386 15.623 121.960 1.00 57.01 570 VAL D CA 1
ATOM 6448 C C . VAL B 2 570 ? 18.955 16.026 122.278 1.00 47.71 570 VAL D C 1
ATOM 6449 O O . VAL B 2 570 ? 18.440 17.008 121.740 1.00 51.85 570 VAL D O 1
ATOM 6453 N N . ASP B 2 571 ? 18.310 15.277 123.158 1.00 46.78 571 ASP D N 1
ATOM 6454 C CA . ASP B 2 571 ? 16.960 15.638 123.584 1.00 49.34 571 ASP D CA 1
ATOM 6455 C C . ASP B 2 571 ? 16.931 17.069 124.122 1.00 51.28 571 ASP D C 1
ATOM 6456 O O . ASP B 2 571 ? 15.972 17.807 123.912 1.00 56.76 571 ASP D O 1
ATOM 6461 N N . LEU B 2 572 ? 17.994 17.460 124.809 1.00 54.00 572 LEU D N 1
ATOM 6462 C CA . LEU B 2 572 ? 18.082 18.812 125.333 1.00 58.92 572 LEU D CA 1
ATOM 6463 C C . LEU B 2 572 ? 18.115 19.812 124.188 1.00 52.76 572 LEU D C 1
ATOM 6464 O O . LEU B 2 572 ? 17.410 20.824 124.206 1.00 54.26 572 LEU D O 1
ATOM 6477 N N . VAL B 2 574 ? 17.087 19.457 121.019 1.00 42.47 574 VAL D N 1
ATOM 6478 C CA . VAL B 2 574 ? 15.859 19.562 120.244 1.00 45.33 574 VAL D CA 1
ATOM 6479 C C . VAL B 2 574 ? 14.860 20.469 120.959 1.00 41.67 574 VAL D C 1
ATOM 6480 O O . VAL B 2 574 ? 14.118 21.205 120.298 1.00 41.60 574 VAL D O 1
ATOM 6484 N N . LEU B 2 575 ? 14.868 20.448 122.296 1.00 37.90 575 LEU D N 1
ATOM 6485 C CA . LEU B 2 575 ? 14.006 21.352 123.070 1.00 41.98 575 LEU D CA 1
ATOM 6486 C C . LEU B 2 575 ? 14.343 22.792 122.758 1.00 44.93 575 LEU D C 1
ATOM 6487 O O . LEU B 2 575 ? 13.455 23.614 122.577 1.00 51.12 575 LEU D O 1
ATOM 6492 N N . HIS B 2 576 ? 15.634 23.098 122.700 1.00 47.26 576 HIS D N 1
ATOM 6493 C CA . HIS B 2 576 ? 16.085 24.451 122.385 1.00 43.45 576 HIS D CA 1
ATOM 6494 C C . HIS B 2 576 ? 15.630 24.913 121.005 1.00 53.41 576 HIS D C 1
ATOM 6495 O O . HIS B 2 576 ? 15.294 26.079 120.805 1.00 56.98 576 HIS D O 1
ATOM 6502 N N . ILE B 2 577 ? 15.633 23.989 120.054 1.00 53.31 577 ILE D N 1
ATOM 6503 C CA . ILE B 2 577 ? 15.144 24.275 118.725 1.00 47.49 577 ILE D CA 1
ATOM 6504 C C . ILE B 2 577 ? 13.665 24.600 118.838 1.00 43.06 577 ILE D C 1
ATOM 6505 O O . ILE B 2 577 ? 13.188 25.615 118.315 1.00 45.48 577 ILE D O 1
ATOM 6510 N N . ASP B 2 578 ? 12.945 23.743 119.547 1.00 35.98 578 ASP D N 1
ATOM 6511 C CA . ASP B 2 578 ? 11.517 23.941 119.744 1.00 37.38 578 ASP D CA 1
ATOM 6512 C C . ASP B 2 578 ? 11.205 25.364 120.169 1.00 47.57 578 ASP D C 1
ATOM 6513 O O . ASP B 2 578 ? 10.330 26.002 119.579 1.00 58.49 578 ASP D O 1
ATOM 6518 N N . TYR B 2 579 ? 11.941 25.868 121.164 1.00 42.77 579 TYR D N 1
ATOM 6519 C CA . TYR B 2 579 ? 11.646 27.173 121.769 1.00 48.60 579 TYR D CA 1
ATOM 6520 C C . TYR B 2 579 ? 12.268 28.344 121.030 1.00 54.72 579 TYR D C 1
ATOM 6521 O O . TYR B 2 579 ? 11.802 29.478 121.169 1.00 57.94 579 TYR D O 1
ATOM 6530 N N . ALA B 2 580 ? 13.313 28.070 120.253 1.00 53.33 580 ALA D N 1
ATOM 6531 C CA . ALA B 2 580 ? 13.858 29.075 119.341 1.00 55.47 580 ALA D CA 1
ATOM 6532 C C . ALA B 2 580 ? 12.798 29.428 118.280 1.00 52.95 580 ALA D C 1
ATOM 6533 O O . ALA B 2 580 ? 12.548 30.607 117.999 1.00 45.23 580 ALA D O 1
ATOM 6535 N N . LEU B 2 581 ? 12.140 28.408 117.729 1.00 41.79 581 LEU D N 1
ATOM 6536 C CA . LEU B 2 581 ? 11.084 28.654 116.749 1.00 44.96 581 LEU D CA 1
ATOM 6537 C C . LEU B 2 581 ? 9.939 29.388 117.403 1.00 53.46 581 LEU D C 1
ATOM 6538 O O . LEU B 2 581 ? 9.436 30.375 116.870 1.00 54.97 581 LEU D O 1
ATOM 6543 N N . VAL B 2 582 ? 9.541 28.891 118.569 1.00 54.37 582 VAL D N 1
ATOM 6544 C CA . VAL B 2 582 ? 8.516 29.517 119.376 1.00 44.72 582 VAL D CA 1
ATOM 6545 C C . VAL B 2 582 ? 8.824 31.006 119.518 1.00 47.35 582 VAL D C 1
ATOM 6546 O O . VAL B 2 582 ? 7.926 31.840 119.426 1.00 46.75 582 VAL D O 1
ATOM 6550 N N . ASN B 2 583 ? 10.100 31.334 119.710 1.00 40.52 583 ASN D N 1
ATOM 6551 C CA . ASN B 2 583 ? 10.507 32.732 119.823 1.00 45.36 583 ASN D CA 1
ATOM 6552 C C . ASN B 2 583 ? 10.967 33.354 118.514 1.00 52.53 583 ASN D C 1
ATOM 6553 O O . ASN B 2 583 ? 11.692 34.345 118.531 1.00 53.66 583 ASN D O 1
ATOM 6558 N N . LEU B 2 584 ? 10.564 32.778 117.385 1.00 51.28 584 LEU D N 1
ATOM 6559 C CA . LEU B 2 584 ? 10.790 33.423 116.095 1.00 49.29 584 LEU D CA 1
ATOM 6560 C C . LEU B 2 584 ? 12.258 33.636 115.821 1.00 53.62 584 LEU D C 1
ATOM 6561 O O . LEU B 2 584 ? 12.629 34.631 115.223 1.00 54.28 584 LEU D O 1
ATOM 6566 N N . ASP B 2 585 ? 13.098 32.713 116.266 1.00 56.40 585 ASP D N 1
ATOM 6567 C CA . ASP B 2 585 ? 14.531 32.820 116.007 1.00 56.17 585 ASP D CA 1
ATOM 6568 C C . ASP B 2 585 ? 15.055 31.634 115.185 1.00 56.94 585 ASP D C 1
ATOM 6569 O O . ASP B 2 585 ? 15.703 30.725 115.718 1.00 59.31 585 ASP D O 1
ATOM 6574 N N . PHE B 2 586 ? 14.771 31.659 113.885 1.00 53.27 586 PHE D N 1
ATOM 6575 C CA . PHE B 2 586 ? 15.212 30.609 112.971 1.00 45.03 586 PHE D CA 1
ATOM 6576 C C . PHE B 2 586 ? 16.735 30.387 112.984 1.00 45.87 586 PHE D C 1
ATOM 6577 O O . PHE B 2 586 ? 17.214 29.249 112.871 1.00 34.87 586 PHE D O 1
ATOM 6585 N N . GLY B 2 587 ? 17.495 31.471 113.111 1.00 41.89 587 GLY D N 1
ATOM 6586 C CA . GLY B 2 587 ? 18.941 31.363 113.063 1.00 40.71 587 GLY D CA 1
ATOM 6587 C C . GLY B 2 587 ? 19.475 30.373 114.089 1.00 48.49 587 GLY D C 1
ATOM 6588 O O . GLY B 2 587 ? 20.229 29.447 113.758 1.00 46.77 587 GLY D O 1
ATOM 6589 N N . THR B 2 588 ? 19.071 30.575 115.342 1.00 41.53 588 THR D N 1
ATOM 6590 C CA . THR B 2 588 ? 19.487 29.721 116.438 1.00 38.85 588 THR D CA 1
ATOM 6591 C C . THR B 2 588 ? 18.926 28.320 116.295 1.00 45.55 588 THR D C 1
ATOM 6592 O O . THR B 2 588 ? 19.606 27.338 116.582 1.00 47.89 588 THR D O 1
ATOM 6596 N N . ALA B 2 589 ? 17.673 28.234 115.861 1.00 41.13 589 ALA D N 1
ATOM 6597 C CA . ALA B 2 589 ? 17.070 26.949 115.567 1.00 44.20 589 ALA D CA 1
ATOM 6598 C C . ALA B 2 589 ? 17.961 26.158 114.613 1.00 52.07 589 ALA D C 1
ATOM 6599 O O . ALA B 2 589 ? 18.296 25.000 114.866 1.00 54.45 589 ALA D O 1
ATOM 6601 N N . TYR B 2 590 ? 18.355 26.796 113.517 1.00 50.53 590 TYR D N 1
ATOM 6602 C CA . TYR B 2 590 ? 19.098 26.104 112.479 1.00 48.86 590 TYR D CA 1
ATOM 6603 C C . TYR B 2 590 ? 20.496 25.680 112.936 1.00 49.05 590 TYR D C 1
ATOM 6604 O O . TYR B 2 590 ? 20.904 24.557 112.689 1.00 47.18 590 TYR D O 1
ATOM 6613 N N . GLU B 2 591 ? 21.232 26.564 113.604 1.00 53.03 591 GLU D N 1
ATOM 6614 C CA . GLU B 2 591 ? 22.539 26.166 114.117 1.00 61.30 591 GLU D CA 1
ATOM 6615 C C . GLU B 2 591 ? 22.439 24.927 115.009 1.00 63.27 591 GLU D C 1
ATOM 6616 O O . GLU B 2 591 ? 23.186 23.967 114.806 1.00 64.48 591 GLU D O 1
ATOM 6622 N N . LEU B 2 592 ? 21.512 24.940 115.975 1.00 58.15 592 LEU D N 1
ATOM 6623 C CA . LEU B 2 592 ? 21.255 23.764 116.821 1.00 55.99 592 LEU D CA 1
ATOM 6624 C C . LEU B 2 592 ? 20.860 22.524 115.998 1.00 58.86 592 LEU D C 1
ATOM 6625 O O . LEU B 2 592 ? 21.426 21.441 116.175 1.00 49.96 592 LEU D O 1
ATOM 6630 N N . GLY B 2 593 ? 19.882 22.690 115.109 1.00 55.38 593 GLY D N 1
ATOM 6631 C CA . GLY B 2 593 ? 19.446 21.616 114.238 1.00 56.71 593 GLY D CA 1
ATOM 6632 C C . GLY B 2 593 ? 20.590 21.027 113.424 1.00 53.14 593 GLY D C 1
ATOM 6633 O O . GLY B 2 593 ? 20.635 19.831 113.168 1.00 50.81 593 GLY D O 1
ATOM 6634 N N . LYS B 2 594 ? 21.532 21.867 113.027 1.00 53.07 594 LYS D N 1
ATOM 6635 C CA . LYS B 2 594 ? 22.653 21.411 112.212 1.00 66.05 594 LYS D CA 1
ATOM 6636 C C . LYS B 2 594 ? 23.648 20.653 113.095 1.00 65.73 594 LYS D C 1
ATOM 6637 O O . LYS B 2 594 ? 24.214 19.628 112.704 1.00 64.95 594 LYS D O 1
ATOM 6643 N N . GLN B 2 595 ? 23.830 21.153 114.307 1.00 61.95 595 GLN D N 1
ATOM 6644 C CA . GLN B 2 595 ? 24.772 20.563 115.242 1.00 66.65 595 GLN D CA 1
ATOM 6645 C C . GLN B 2 595 ? 24.256 19.219 115.754 1.00 66.51 595 GLN D C 1
ATOM 6646 O O . GLN B 2 595 ? 25.035 18.304 116.020 1.00 69.54 595 GLN D O 1
ATOM 6652 N N . VAL B 2 596 ? 22.936 19.108 115.882 1.00 59.60 596 VAL D N 1
ATOM 6653 C CA . VAL B 2 596 ? 22.300 17.872 116.317 1.00 54.64 596 VAL D CA 1
ATOM 6654 C C . VAL B 2 596 ? 22.457 16.767 115.266 1.00 63.10 596 VAL D C 1
ATOM 6655 O O . VAL B 2 596 ? 22.808 15.623 115.597 1.00 63.16 596 VAL D O 1
ATOM 6659 N N . PHE B 2 597 ? 22.196 17.109 114.003 1.00 57.98 597 PHE D N 1
ATOM 6660 C CA . PHE B 2 597 ? 22.381 16.161 112.910 1.00 56.48 597 PHE D CA 1
ATOM 6661 C C . PHE B 2 597 ? 23.801 15.614 112.896 1.00 53.04 597 PHE D C 1
ATOM 6662 O O . PHE B 2 597 ? 24.012 14.437 112.614 1.00 57.08 597 PHE D O 1
ATOM 6670 N N . GLU B 2 598 ? 24.775 16.462 113.202 1.00 54.50 598 GLU D N 1
ATOM 6671 C CA . GLU B 2 598 ? 26.165 16.014 113.237 1.00 57.69 598 GLU D CA 1
ATOM 6672 C C . GLU B 2 598 ? 26.434 15.068 114.407 1.00 58.46 598 GLU D C 1
ATOM 6673 O O . GLU B 2 598 ? 26.808 13.917 114.191 1.00 61.49 598 GLU D O 1
ATOM 6679 N N . ILE B 2 599 ? 26.226 15.531 115.637 1.00 54.06 599 ILE D N 1
ATOM 6680 C CA . ILE B 2 599 ? 26.417 14.659 116.791 1.00 52.06 599 ILE D CA 1
ATOM 6681 C C . ILE B 2 599 ? 25.858 13.273 116.492 1.00 57.48 599 ILE D C 1
ATOM 6682 O O . ILE B 2 599 ? 26.490 12.257 116.783 1.00 66.01 599 ILE D O 1
ATOM 6687 N N . CYS B 2 600 ? 24.671 13.241 115.901 1.00 51.80 600 CYS D N 1
ATOM 6688 C CA . CYS B 2 600 ? 24.004 11.987 115.587 1.00 57.17 600 CYS D CA 1
ATOM 6689 C C . CYS B 2 600 ? 24.676 11.178 114.459 1.00 64.59 600 CYS D C 1
ATOM 6690 O O . CYS B 2 600 ? 24.711 9.939 114.515 1.00 65.63 600 CYS D O 1
ATOM 6693 N N . GLN B 2 601 ? 25.185 11.875 113.440 1.00 55.73 601 GLN D N 1
ATOM 6694 C CA . GLN B 2 601 ? 25.913 11.233 112.350 1.00 65.05 601 GLN D CA 1
ATOM 6695 C C . GLN B 2 601 ? 27.096 10.421 112.870 1.00 66.24 601 GLN D C 1
ATOM 6696 O O . GLN B 2 601 ? 27.331 9.289 112.417 1.00 62.13 601 GLN D O 1
ATOM 6702 N N . GLU B 2 602 ? 27.846 10.998 113.807 1.00 55.98 602 GLU D N 1
ATOM 6703 C CA . GLU B 2 602 ? 28.955 10.272 114.401 1.00 71.66 602 GLU D CA 1
ATOM 6704 C C . GLU B 2 602 ? 28.434 9.154 115.297 1.00 80.52 602 GLU D C 1
ATOM 6705 O O . GLU B 2 602 ? 28.801 7.990 115.133 1.00 86.75 602 GLU D O 1
ATOM 6711 N N . ALA B 2 603 ? 27.568 9.511 116.239 1.00 77.45 603 ALA D N 1
ATOM 6712 C CA . ALA B 2 603 ? 26.983 8.542 117.153 1.00 66.25 603 ALA D CA 1
ATOM 6713 C C . ALA B 2 603 ? 26.566 7.265 116.428 1.00 71.34 603 ALA D C 1
ATOM 6714 O O . ALA B 2 603 ? 26.441 6.198 117.046 1.00 72.14 603 ALA D O 1
ATOM 6716 N N . GLY B 2 604 ? 26.337 7.384 115.120 1.00 63.78 604 GLY D N 1
ATOM 6717 C CA . GLY B 2 604 ? 26.073 6.232 114.272 1.00 54.95 604 GLY D CA 1
ATOM 6718 C C . GLY B 2 604 ? 24.609 6.028 113.926 1.00 58.15 604 GLY D C 1
ATOM 6719 O O . GLY B 2 604 ? 23.754 6.831 114.315 1.00 64.28 604 GLY D O 1
ATOM 6720 N N . GLN B 2 605 ? 24.324 4.946 113.202 1.00 57.95 605 GLN D N 1
ATOM 6721 C CA . GLN B 2 605 ? 22.965 4.635 112.750 1.00 64.03 605 GLN D CA 1
ATOM 6722 C C . GLN B 2 605 ? 21.917 4.454 113.864 1.00 67.69 605 GLN D C 1
ATOM 6723 O O . GLN B 2 605 ? 20.735 4.746 113.670 1.00 64.49 605 GLN D O 1
ATOM 6729 N N . HIS B 2 606 ? 22.336 3.975 115.026 1.00 73.42 606 HIS D N 1
ATOM 6730 C CA . HIS B 2 606 ? 21.395 3.820 116.125 1.00 82.48 606 HIS D CA 1
ATOM 6731 C C . HIS B 2 606 ? 20.812 5.189 116.475 1.00 78.42 606 HIS D C 1
ATOM 6732 O O . HIS B 2 606 ? 19.583 5.362 116.522 1.00 76.33 606 HIS D O 1
ATOM 6755 N N . LYS B 2 609 ? 18.491 6.789 113.558 1.00 60.16 609 LYS D N 1
ATOM 6756 C CA . LYS B 2 609 ? 17.119 6.293 113.648 1.00 61.24 609 LYS D CA 1
ATOM 6757 C C . LYS B 2 609 ? 16.371 6.892 114.854 1.00 60.11 609 LYS D C 1
ATOM 6758 O O . LYS B 2 609 ? 15.183 7.241 114.762 1.00 51.21 609 LYS D O 1
ATOM 6764 N N . ALA B 2 610 ? 17.058 7.003 115.987 1.00 48.42 610 ALA D N 1
ATOM 6765 C CA . ALA B 2 610 ? 16.398 7.543 117.170 1.00 61.36 610 ALA D CA 1
ATOM 6766 C C . ALA B 2 610 ? 16.072 9.008 116.942 1.00 57.07 610 ALA D C 1
ATOM 6767 O O . ALA B 2 610 ? 14.947 9.447 117.181 1.00 54.58 610 ALA D O 1
ATOM 6769 N N . LEU B 2 611 ? 17.056 9.767 116.478 1.00 46.43 611 LEU D N 1
ATOM 6770 C CA . LEU B 2 611 ? 16.812 11.178 116.226 1.00 53.12 611 LEU D CA 1
ATOM 6771 C C . LEU B 2 611 ? 15.588 11.329 115.329 1.00 52.72 611 LEU D C 1
ATOM 6772 O O . LEU B 2 611 ? 14.735 12.167 115.576 1.00 52.22 611 LEU D O 1
ATOM 6777 N N . GLY B 2 612 ? 15.507 10.493 114.296 1.00 50.11 612 GLY D N 1
ATOM 6778 C CA . GLY B 2 612 ? 14.393 10.520 113.370 1.00 46.81 612 GLY D CA 1
ATOM 6779 C C . GLY B 2 612 ? 13.037 10.128 113.935 1.00 50.24 612 GLY D C 1
ATOM 6780 O O . GLY B 2 612 ? 12.080 10.897 113.846 1.00 57.79 612 GLY D O 1
ATOM 6781 N N . ASP B 2 613 ? 12.939 8.930 114.504 1.00 45.50 613 ASP D N 1
ATOM 6782 C CA . ASP B 2 613 ? 11.663 8.440 115.031 1.00 49.32 613 ASP D CA 1
ATOM 6783 C C . ASP B 2 613 ? 11.077 9.317 116.150 1.00 44.84 613 ASP D C 1
ATOM 6784 O O . ASP B 2 613 ? 9.855 9.470 116.250 1.00 42.98 613 ASP D O 1
ATOM 6789 N N . GLU B 2 614 ? 11.949 9.913 116.959 1.00 35.54 614 GLU D N 1
ATOM 6790 C CA . GLU B 2 614 ? 11.529 10.700 118.129 1.00 47.82 614 GLU D CA 1
ATOM 6791 C C . GLU B 2 614 ? 11.321 12.175 117.846 1.00 59.51 614 GLU D C 1
ATOM 6792 O O . GLU B 2 614 ? 10.420 12.794 118.406 1.00 67.18 614 GLU D O 1
ATOM 6798 N N . HIS B 2 615 ? 12.166 12.732 116.983 1.00 55.88 615 HIS D N 1
ATOM 6799 C CA . HIS B 2 615 ? 12.313 14.179 116.874 1.00 40.67 615 HIS D CA 1
ATOM 6800 C C . HIS B 2 615 ? 12.017 14.796 115.512 1.00 43.88 615 HIS D C 1
ATOM 6801 O O . HIS B 2 615 ? 12.163 16.004 115.356 1.00 41.17 615 HIS D O 1
ATOM 6808 N N . TRP B 2 616 ? 11.595 13.988 114.541 1.00 39.10 616 TRP D N 1
ATOM 6809 C CA . TRP B 2 616 ? 11.383 14.486 113.187 1.00 38.20 616 TRP D CA 1
ATOM 6810 C C . TRP B 2 616 ? 10.465 15.719 113.142 1.00 46.76 616 TRP D C 1
ATOM 6811 O O . TRP B 2 616 ? 10.660 16.606 112.304 1.00 46.61 616 TRP D O 1
ATOM 6822 N N . LEU B 2 617 ? 9.479 15.778 114.041 1.00 43.76 617 LEU D N 1
ATOM 6823 C CA . LEU B 2 617 ? 8.476 16.859 114.024 1.00 46.70 617 LEU D CA 1
ATOM 6824 C C . LEU B 2 617 ? 9.071 18.235 114.265 1.00 50.87 617 LEU D C 1
ATOM 6825 O O . LEU B 2 617 ? 8.599 19.228 113.719 1.00 60.63 617 LEU D O 1
ATOM 6830 N N . THR B 2 618 ? 10.100 18.290 115.098 1.00 43.72 618 THR D N 1
ATOM 6831 C CA . THR B 2 618 ? 10.833 19.528 115.322 1.00 45.21 618 THR D CA 1
ATOM 6832 C C . THR B 2 618 ? 11.512 20.017 114.039 1.00 48.97 618 THR D C 1
ATOM 6833 O O . THR B 2 618 ? 11.449 21.199 113.706 1.00 44.48 618 THR D O 1
ATOM 6837 N N . PHE B 2 619 ? 12.156 19.106 113.316 1.00 52.08 619 PHE D N 1
ATOM 6838 C CA . PHE B 2 619 ? 12.844 19.490 112.089 1.00 46.35 619 PHE D CA 1
ATOM 6839 C C . PHE B 2 619 ? 11.840 19.818 110.979 1.00 43.85 619 PHE D C 1
ATOM 6840 O O . PHE B 2 619 ? 12.040 20.764 110.225 1.00 39.02 619 PHE D O 1
ATOM 6848 N N . TYR B 2 620 ? 10.737 19.075 110.909 1.00 46.20 620 TYR D N 1
ATOM 6849 C CA . TYR B 2 620 ? 9.699 19.400 109.940 1.00 48.68 620 TYR D CA 1
ATOM 6850 C C . TYR B 2 620 ? 9.173 20.796 110.218 1.00 50.16 620 TYR D C 1
ATOM 6851 O O . TYR B 2 620 ? 8.997 21.593 109.310 1.00 54.17 620 TYR D O 1
ATOM 6860 N N . GLN B 2 621 ? 8.947 21.096 111.489 1.00 51.69 621 GLN D N 1
ATOM 6861 C CA . GLN B 2 621 ? 8.441 22.408 111.876 1.00 46.13 621 GLN D CA 1
ATOM 6862 C C . GLN B 2 621 ? 9.445 23.500 111.547 1.00 40.87 621 GLN D C 1
ATOM 6863 O O . GLN B 2 621 ? 9.076 24.574 111.089 1.00 41.90 621 GLN D O 1
ATOM 6877 N N . GLY B 2 623 ? 11.415 23.394 109.117 1.00 39.34 623 GLY D N 1
ATOM 6878 C CA . GLY B 2 623 ? 11.377 23.510 107.671 1.00 44.91 623 GLY D CA 1
ATOM 6879 C C . GLY B 2 623 ? 10.141 24.250 107.220 1.00 46.01 623 GLY D C 1
ATOM 6880 O O . GLY B 2 623 ? 10.090 24.785 106.119 1.00 40.93 623 GLY D O 1
ATOM 6881 N N . LYS B 2 624 ? 9.145 24.288 108.096 1.00 47.56 624 LYS D N 1
ATOM 6882 C CA . LYS B 2 624 ? 7.840 24.859 107.781 1.00 44.71 624 LYS D CA 1
ATOM 6883 C C . LYS B 2 624 ? 7.681 26.264 108.379 1.00 45.92 624 LYS D C 1
ATOM 6884 O O . LYS B 2 624 ? 6.672 26.929 108.166 1.00 55.10 624 LYS D O 1
ATOM 6890 N N . PHE B 2 625 ? 8.692 26.714 109.111 1.00 41.34 625 PHE D N 1
ATOM 6891 C CA . PHE B 2 625 ? 8.583 27.910 109.949 1.00 51.97 625 PHE D CA 1
ATOM 6892 C C . PHE B 2 625 ? 8.269 29.207 109.190 1.00 52.47 625 PHE D C 1
ATOM 6893 O O . PHE B 2 625 ? 8.802 29.453 108.118 1.00 50.85 625 PHE D O 1
ATOM 6901 N N . VAL B 2 626 ? 7.388 30.021 109.766 1.00 52.16 626 VAL D N 1
ATOM 6902 C CA . VAL B 2 626 ? 6.973 31.284 109.164 1.00 57.02 626 VAL D CA 1
ATOM 6903 C C . VAL B 2 626 ? 7.033 32.412 110.190 1.00 59.44 626 VAL D C 1
ATOM 6904 O O . VAL B 2 626 ? 6.371 32.352 111.223 1.00 63.89 626 VAL D O 1
ATOM 6908 N N . ASP B 2 627 ? 7.818 33.444 109.914 1.00 57.54 627 ASP D N 1
ATOM 6909 C CA . ASP B 2 627 ? 7.854 34.608 110.792 1.00 56.96 627 ASP D CA 1
ATOM 6910 C C . ASP B 2 627 ? 6.743 35.569 110.386 1.00 52.90 627 ASP D C 1
ATOM 6911 O O . ASP B 2 627 ? 6.711 36.014 109.250 1.00 68.43 627 ASP D O 1
ATOM 6916 N N . PRO B 2 628 ? 5.828 35.896 111.313 1.00 56.50 628 PRO D N 1
ATOM 6917 C CA . PRO B 2 628 ? 4.750 36.828 110.966 1.00 54.40 628 PRO D CA 1
ATOM 6918 C C . PRO B 2 628 ? 5.335 38.192 110.608 1.00 64.24 628 PRO D C 1
ATOM 6919 O O . PRO B 2 628 ? 4.784 38.902 109.762 1.00 71.77 628 PRO D O 1
ATOM 6923 N N . ASN B 2 629 ? 6.450 38.541 111.246 1.00 63.31 629 ASN D N 1
ATOM 6924 C CA . ASN B 2 629 ? 7.092 39.840 111.051 1.00 61.60 629 ASN D CA 1
ATOM 6925 C C . ASN B 2 629 ? 7.859 39.981 109.738 1.00 66.82 629 ASN D C 1
ATOM 6926 O O . ASN B 2 629 ? 8.291 41.080 109.386 1.00 72.15 629 ASN D O 1
ATOM 6931 N N . TRP B 2 630 ? 8.048 38.874 109.024 1.00 60.53 630 TRP D N 1
ATOM 6932 C CA . TRP B 2 630 ? 8.722 38.926 107.729 1.00 64.21 630 TRP D CA 1
ATOM 6933 C C . TRP B 2 630 ? 8.150 40.046 106.846 1.00 65.09 630 TRP D C 1
ATOM 6934 O O . TRP B 2 630 ? 6.929 40.142 106.655 1.00 67.72 630 TRP D O 1
ATOM 6945 N N . VAL B 2 631 ? 9.036 40.892 106.322 1.00 52.99 631 VAL D N 1
ATOM 6946 C CA . VAL B 2 631 ? 8.637 41.908 105.356 1.00 64.88 631 VAL D CA 1
ATOM 6947 C C . VAL B 2 631 ? 7.846 41.303 104.178 1.00 71.32 631 VAL D C 1
ATOM 6948 O O . VAL B 2 631 ? 8.367 40.467 103.409 1.00 62.72 631 VAL D O 1
ATOM 6952 N N . ASP B 2 632 ? 6.584 41.717 104.066 1.00 71.86 632 ASP D N 1
ATOM 6953 C CA . ASP B 2 632 ? 5.703 41.310 102.963 1.00 74.33 632 ASP D CA 1
ATOM 6954 C C . ASP B 2 632 ? 5.174 39.894 103.089 1.00 70.11 632 ASP D C 1
ATOM 6955 O O . ASP B 2 632 ? 4.693 39.321 102.109 1.00 64.86 632 ASP D O 1
ATOM 6960 N N . ASN B 2 633 ? 5.262 39.334 104.292 1.00 68.73 633 ASN D N 1
ATOM 6961 C CA . ASN B 2 633 ? 4.881 37.943 104.520 1.00 68.36 633 ASN D CA 1
ATOM 6962 C C . ASN B 2 633 ? 5.632 36.952 103.632 1.00 65.27 633 ASN D C 1
ATOM 6963 O O . ASN B 2 633 ? 5.209 35.815 103.465 1.00 63.34 633 ASN D O 1
ATOM 6968 N N . GLU B 2 634 ? 6.762 37.387 103.087 1.00 67.10 634 GLU D N 1
ATOM 6969 C CA . GLU B 2 634 ? 7.545 36.568 102.174 1.00 59.14 634 GLU D CA 1
ATOM 6970 C C . GLU B 2 634 ? 8.740 35.915 102.890 1.00 52.32 634 GLU D C 1
ATOM 6971 O O . GLU B 2 634 ? 9.424 36.556 103.679 1.00 52.55 634 GLU D O 1
ATOM 6977 N N . ILE B 2 635 ? 8.979 34.634 102.623 1.00 50.43 635 ILE D N 1
ATOM 6978 C CA . ILE B 2 635 ? 10.129 33.950 103.189 1.00 43.55 635 ILE D CA 1
ATOM 6979 C C . ILE B 2 635 ? 11.418 34.547 102.647 1.00 46.84 635 ILE D C 1
ATOM 6980 O O . ILE B 2 635 ? 11.585 34.666 101.447 1.00 43.50 635 ILE D O 1
ATOM 6985 N N . PRO B 2 636 ? 12.341 34.933 103.529 1.00 49.34 636 PRO D N 1
ATOM 6986 C CA . PRO B 2 636 ? 13.605 35.461 103.005 1.00 39.88 636 PRO D CA 1
ATOM 6987 C C . PRO B 2 636 ? 14.379 34.379 102.268 1.00 49.69 636 PRO D C 1
ATOM 6988 O O . PRO B 2 636 ? 14.380 33.220 102.693 1.00 48.92 636 PRO D O 1
ATOM 6992 N N . THR B 2 637 ? 15.029 34.756 101.172 1.00 57.29 637 THR D N 1
ATOM 6993 C CA . THR B 2 637 ? 15.625 33.767 100.280 1.00 59.53 637 THR D CA 1
ATOM 6994 C C . THR B 2 637 ? 16.612 32.841 100.978 1.00 59.32 637 THR D C 1
ATOM 6995 O O . THR B 2 637 ? 16.629 31.635 100.728 1.00 70.78 637 THR D O 1
ATOM 6999 N N . GLU B 2 638 ? 17.425 33.406 101.855 1.00 54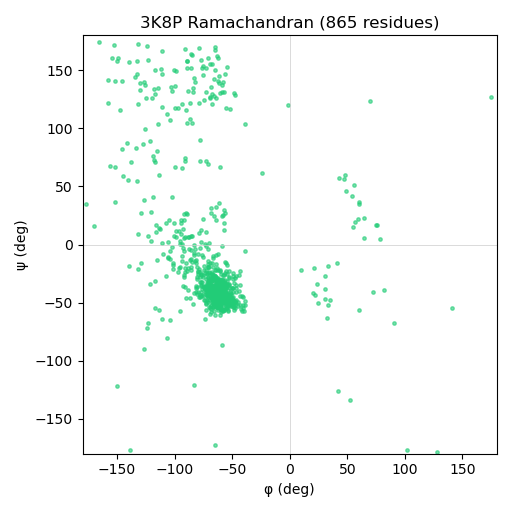.67 638 GLU D N 1
ATOM 7000 C CA . GLU B 2 638 ? 18.443 32.641 102.551 1.00 58.99 638 GLU D CA 1
ATOM 7001 C C . GLU B 2 638 ? 17.782 31.629 103.475 1.00 58.09 638 GLU D C 1
ATOM 7002 O O . GLU B 2 638 ? 18.330 30.563 103.750 1.00 61.27 638 GLU D O 1
ATOM 7008 N N . ILE B 2 639 ? 16.584 31.954 103.936 1.00 50.48 639 ILE D N 1
ATOM 7009 C CA . ILE B 2 639 ? 15.880 31.070 104.851 1.00 44.64 639 ILE D CA 1
ATOM 7010 C C . ILE B 2 639 ? 15.277 29.898 104.082 1.00 47.79 639 ILE D C 1
ATOM 7011 O O . ILE B 2 639 ? 15.384 28.739 104.509 1.00 46.26 639 ILE D O 1
ATOM 7016 N N . ILE B 2 640 ? 14.655 30.206 102.944 1.00 44.90 640 ILE D N 1
ATOM 7017 C CA . ILE B 2 640 ? 14.174 29.186 102.028 1.00 48.58 640 ILE D CA 1
ATOM 7018 C C . ILE B 2 640 ? 15.238 28.093 101.823 1.00 50.61 640 ILE D C 1
ATOM 7019 O O . ILE B 2 640 ? 14.980 26.892 101.992 1.00 45.86 640 ILE D O 1
ATOM 7024 N N . VAL B 2 641 ? 16.438 28.519 101.454 1.00 42.43 641 VAL D N 1
ATOM 7025 C CA . VAL B 2 641 ? 17.521 27.592 101.200 1.00 42.85 641 VAL D CA 1
ATOM 7026 C C . VAL B 2 641 ? 17.844 26.768 102.435 1.00 44.53 641 VAL D C 1
ATOM 7027 O O . VAL B 2 641 ? 17.956 25.547 102.373 1.00 44.01 641 VAL D O 1
ATOM 7031 N N . LEU B 2 642 ? 18.002 27.430 103.570 1.00 50.35 642 LEU D N 1
ATOM 7032 C CA . LEU B 2 642 ? 18.299 26.684 104.775 1.00 45.77 642 LEU D CA 1
ATOM 7033 C C . LEU B 2 642 ? 17.193 25.651 105.045 1.00 47.44 642 LEU D C 1
ATOM 7034 O O . LEU B 2 642 ? 17.496 24.477 105.258 1.00 49.40 642 LEU D O 1
ATOM 7039 N N . GLN B 2 643 ? 15.927 26.074 104.986 1.00 41.81 643 GLN D N 1
ATOM 7040 C CA . GLN B 2 643 ? 14.798 25.165 105.240 1.00 39.72 643 GLN D CA 1
ATOM 7041 C C . GLN B 2 643 ? 14.805 23.960 104.311 1.00 41.20 643 GLN D C 1
ATOM 7042 O O . GLN B 2 643 ? 14.505 22.839 104.740 1.00 48.30 643 GLN D O 1
ATOM 7056 N N . SER B 2 645 ? 17.404 22.591 103.019 1.00 41.63 645 SER D N 1
ATOM 7057 C CA . SER B 2 645 ? 18.497 21.717 103.405 1.00 46.21 645 SER D CA 1
ATOM 7058 C C . SER B 2 645 ? 18.151 20.896 104.651 1.00 42.59 645 SER D C 1
ATOM 7059 O O . SER B 2 645 ? 18.418 19.689 104.690 1.00 37.23 645 SER D O 1
ATOM 7062 N N . ILE B 2 646 ? 17.537 21.530 105.652 1.00 32.04 646 ILE D N 1
ATOM 7063 C CA . ILE B 2 646 ? 17.077 20.777 106.816 1.00 29.27 646 ILE D CA 1
ATOM 7064 C C . ILE B 2 646 ? 16.136 19.634 106.427 1.00 35.62 646 ILE D C 1
ATOM 7065 O O . ILE B 2 646 ? 16.321 18.488 106.846 1.00 39.43 646 ILE D O 1
ATOM 7070 N N . LEU B 2 647 ? 15.153 19.932 105.591 1.00 37.81 647 LEU D N 1
ATOM 7071 C CA . LEU B 2 647 ? 14.216 18.903 105.153 1.00 35.07 647 LEU D CA 1
ATOM 7072 C C . LEU B 2 647 ? 14.901 17.763 104.396 1.00 43.14 647 LEU D C 1
ATOM 7073 O O . LEU B 2 647 ? 14.525 16.591 104.533 1.00 39.17 647 LEU D O 1
ATOM 7078 N N . GLY B 2 648 ? 15.896 18.108 103.583 1.00 44.81 648 GLY D N 1
ATOM 7079 C CA . GLY B 2 648 ? 16.609 17.106 102.811 1.00 51.23 648 GLY D CA 1
ATOM 7080 C C . GLY B 2 648 ? 17.447 16.228 103.725 1.00 52.46 648 GLY D C 1
ATOM 7081 O O . GLY B 2 648 ? 17.632 15.025 103.474 1.00 42.86 648 GLY D O 1
ATOM 7082 N N . ARG B 2 649 ? 17.972 16.835 104.787 1.00 46.78 649 ARG D N 1
ATOM 7083 C CA . ARG B 2 649 ? 18.686 16.071 105.782 1.00 43.71 649 ARG D CA 1
ATOM 7084 C C . ARG B 2 649 ? 17.697 15.201 106.532 1.00 43.62 649 ARG D C 1
ATOM 7085 O O . ARG B 2 649 ? 18.022 14.078 106.911 1.00 45.46 649 ARG D O 1
ATOM 7093 N N . LEU B 2 650 ? 16.481 15.716 106.705 1.00 39.02 650 LEU D N 1
ATOM 7094 C CA . LEU B 2 650 ? 15.415 14.995 107.395 1.00 39.35 650 LEU D CA 1
ATOM 7095 C C . LEU B 2 650 ? 14.942 13.761 106.624 1.00 47.97 650 LEU D C 1
ATOM 7096 O O . LEU B 2 650 ? 14.495 12.777 107.219 1.00 47.73 650 LEU D O 1
ATOM 7101 N N . LEU B 2 651 ? 15.042 13.813 105.298 1.00 48.68 651 LEU D N 1
ATOM 7102 C CA . LEU B 2 651 ? 14.574 12.718 104.459 1.00 44.35 651 LEU D CA 1
ATOM 7103 C C . LEU B 2 651 ? 15.425 11.469 104.663 1.00 42.58 651 LEU D C 1
ATOM 7104 O O . LEU B 2 651 ? 15.012 10.346 104.336 1.00 31.88 651 LEU D O 1
ATOM 7109 N N . GLU B 2 652 ? 16.622 11.666 105.205 1.00 41.74 652 GLU D N 1
ATOM 7110 C CA . GLU B 2 652 ? 17.492 10.536 105.505 1.00 44.69 652 GLU D CA 1
ATOM 7111 C C . GLU B 2 652 ? 16.962 9.702 106.671 1.00 44.77 652 GLU D C 1
ATOM 7112 O O . GLU B 2 652 ? 17.021 8.481 106.626 1.00 51.37 652 GLU D O 1
ATOM 7118 N N . VAL B 2 653 ? 16.417 10.364 107.692 1.00 46.09 653 VAL D N 1
ATOM 7119 C CA . VAL B 2 653 ? 16.102 9.702 108.958 1.00 47.94 653 VAL D CA 1
ATOM 7120 C C . VAL B 2 653 ? 14.653 9.777 109.452 1.00 54.34 653 VAL D C 1
ATOM 7121 O O . VAL B 2 653 ? 14.378 9.375 110.572 1.00 62.17 653 VAL D O 1
ATOM 7125 N N . CYS B 2 654 ? 13.721 10.297 108.672 1.00 52.46 654 CYS D N 1
ATOM 7126 C CA . CYS B 2 654 ? 12.394 10.509 109.240 1.00 48.72 654 CYS D CA 1
ATOM 7127 C C . CYS B 2 654 ? 11.539 9.282 109.047 1.00 51.64 654 CYS D C 1
ATOM 7128 O O . CYS B 2 654 ? 11.798 8.472 108.168 1.00 57.17 654 CYS D O 1
ATOM 7131 N N . PRO B 2 655 ? 10.502 9.133 109.870 1.00 56.25 655 PRO D N 1
ATOM 7132 C CA . PRO B 2 655 ? 9.711 7.912 109.704 1.00 50.64 655 PRO D CA 1
ATOM 7133 C C . PRO B 2 655 ? 9.236 7.854 108.263 1.00 51.14 655 PRO D C 1
ATOM 7134 O O . PRO B 2 655 ? 9.010 8.922 107.710 1.00 49.66 655 PRO D O 1
ATOM 7138 N N . LEU B 2 656 ? 9.104 6.661 107.677 1.00 57.38 656 LEU D N 1
ATOM 7139 C CA . LEU B 2 656 ? 8.735 6.511 106.262 1.00 60.22 656 LEU D CA 1
ATOM 7140 C C . LEU B 2 656 ? 7.329 7.024 105.955 1.00 58.62 656 LEU D C 1
ATOM 7141 O O . LEU B 2 656 ? 7.048 7.472 104.849 1.00 72.18 656 LEU D O 1
ATOM 7146 N N . GLU B 2 657 ? 6.457 6.956 106.948 1.00 49.74 657 GLU D N 1
ATOM 7147 C CA . GLU B 2 657 ? 5.124 7.556 106.897 1.00 57.45 657 GLU D CA 1
ATOM 7148 C C . GLU B 2 657 ? 5.141 9.082 106.640 1.00 57.18 657 GLU D C 1
ATOM 7149 O O . GLU B 2 657 ? 4.180 9.647 106.123 1.00 58.95 657 GLU D O 1
ATOM 7155 N N . GLU B 2 658 ? 6.231 9.746 107.010 1.00 51.46 658 GLU D N 1
ATOM 7156 C CA . GLU B 2 658 ? 6.300 11.201 106.931 1.00 51.53 658 GLU D CA 1
ATOM 7157 C C . GLU B 2 658 ? 7.064 11.721 105.711 1.00 51.23 658 GLU D C 1
ATOM 7158 O O . GLU B 2 658 ? 7.299 12.922 105.606 1.00 52.68 658 GLU D O 1
ATOM 7164 N N . VAL B 2 659 ? 7.446 10.828 104.801 1.00 51.55 659 VAL D N 1
ATOM 7165 C CA . VAL B 2 659 ? 8.300 11.198 103.675 1.00 51.72 659 VAL D CA 1
ATOM 7166 C C . VAL B 2 659 ? 7.556 12.053 102.656 1.00 52.55 659 VAL D C 1
ATOM 7167 O O . VAL B 2 659 ? 8.152 12.928 102.026 1.00 54.87 659 VAL D O 1
ATOM 7171 N N . GLU B 2 660 ? 6.253 11.825 102.520 1.00 46.71 660 GLU D N 1
ATOM 7172 C CA . GLU B 2 660 ? 5.457 12.610 101.584 1.00 46.77 660 GLU D CA 1
ATOM 7173 C C . GLU B 2 660 ? 5.395 14.086 101.986 1.00 48.30 660 GLU D C 1
ATOM 7174 O O . GLU B 2 660 ? 5.868 14.948 101.239 1.00 42.77 660 GLU D O 1
ATOM 7180 N N . ILE B 2 661 ? 4.850 14.385 103.169 1.00 51.85 661 ILE D N 1
ATOM 7181 C CA . ILE B 2 661 ? 4.703 15.790 103.583 1.00 51.55 661 ILE D CA 1
ATOM 7182 C C . ILE B 2 661 ? 6.003 16.559 103.702 1.00 47.31 661 ILE D C 1
ATOM 7183 O O . ILE B 2 661 ? 6.028 17.747 103.422 1.00 51.63 661 ILE D O 1
ATOM 7188 N N . VAL B 2 662 ? 7.066 15.895 104.149 1.00 45.32 662 VAL D N 1
ATOM 7189 C CA . VAL B 2 662 ? 8.384 16.512 104.208 1.00 40.93 662 VAL D CA 1
ATOM 7190 C C . VAL B 2 662 ? 8.822 16.893 102.789 1.00 47.49 662 VAL D C 1
ATOM 7191 O O . VAL B 2 662 ? 9.247 18.028 102.515 1.00 38.49 662 VAL D O 1
ATOM 7195 N N . THR B 2 663 ? 8.688 15.946 101.875 1.00 44.30 663 THR D N 1
ATOM 7196 C CA . THR B 2 663 ? 9.020 16.213 100.493 1.00 43.23 663 THR D CA 1
ATOM 7197 C C . THR B 2 663 ? 8.150 17.323 99.899 1.00 43.14 663 THR D C 1
ATOM 7198 O O . THR B 2 663 ? 8.644 18.205 99.191 1.00 47.41 663 THR D O 1
ATOM 7202 N N . SER B 2 664 ? 6.857 17.284 100.189 1.00 37.58 664 SER D N 1
ATOM 7203 C CA . SER B 2 664 ? 5.954 18.295 99.666 1.00 40.81 664 SER D CA 1
ATOM 7204 C C . SER B 2 664 ? 6.405 19.704 100.025 1.00 46.15 664 SER D C 1
ATOM 7205 O O . SER B 2 664 ? 6.407 20.595 99.173 1.00 54.25 664 SER D O 1
ATOM 7208 N N . GLN B 2 665 ? 6.794 19.901 101.281 1.00 26.92 665 GLN D N 1
ATOM 7209 C CA . GLN B 2 665 ? 7.223 21.219 101.736 1.00 37.98 665 GLN D CA 1
ATOM 7210 C C . GLN B 2 665 ? 8.488 21.595 100.991 1.00 49.12 665 GLN D C 1
ATOM 7211 O O . GLN B 2 665 ? 8.581 22.686 100.419 1.00 53.19 665 GLN D O 1
ATOM 7217 N N . TRP B 2 666 ? 9.454 20.677 100.992 1.00 46.39 666 TRP D N 1
ATOM 7218 C CA . TRP B 2 666 ? 10.686 20.867 100.244 1.00 41.08 666 TRP D CA 1
ATOM 7219 C C . TRP B 2 666 ? 10.335 21.381 98.866 1.00 40.45 666 TRP D C 1
ATOM 7220 O O . TRP B 2 666 ? 10.900 22.367 98.408 1.00 38.28 666 TRP D O 1
ATOM 7231 N N . SER B 2 667 ? 9.394 20.713 98.209 1.00 37.76 667 SER D N 1
ATOM 7232 C CA . SER B 2 667 ? 9.001 21.118 96.865 1.00 39.44 667 SER D CA 1
ATOM 7233 C C . SER B 2 667 ? 8.395 22.536 96.840 1.00 39.89 667 SER D C 1
ATOM 7234 O O . SER B 2 667 ? 8.708 23.350 95.961 1.00 38.92 667 SER D O 1
ATOM 7237 N N . THR B 2 668 ? 7.552 22.841 97.820 1.00 39.79 668 THR D N 1
ATOM 7238 C CA . THR B 2 668 ? 6.956 24.168 97.918 1.00 37.43 668 THR D CA 1
ATOM 7239 C C . THR B 2 668 ? 8.016 25.251 98.033 1.00 40.44 668 THR D C 1
ATOM 7240 O O . THR B 2 668 ? 7.911 26.296 97.398 1.00 52.23 668 THR D O 1
ATOM 7244 N N . LEU B 2 669 ? 9.048 24.992 98.825 1.00 36.24 669 LEU D N 1
ATOM 7245 C CA . LEU B 2 669 ? 10.143 25.952 98.981 1.00 39.98 669 LEU D CA 1
ATOM 7246 C C . LEU B 2 669 ? 11.003 26.058 97.719 1.00 42.49 669 LEU D C 1
ATOM 7247 O O . LEU B 2 669 ? 11.442 27.149 97.341 1.00 46.42 669 LEU D O 1
ATOM 7252 N N . GLU B 2 670 ? 11.230 24.925 97.063 1.00 47.37 670 GLU D N 1
ATOM 7253 C CA . GLU B 2 670 ? 12.012 24.891 95.829 1.00 40.87 670 GLU D CA 1
ATOM 7254 C C . GLU B 2 670 ? 11.355 25.719 94.724 1.00 40.25 670 GLU D C 1
ATOM 7255 O O . GLU B 2 670 ? 12.036 26.427 93.975 1.00 32.26 670 GLU D O 1
ATOM 7261 N N . LEU B 2 671 ? 10.030 25.628 94.623 1.00 44.99 671 LEU D N 1
ATOM 7262 C CA . LEU B 2 671 ? 9.309 26.375 93.595 1.00 46.08 671 LEU D CA 1
ATOM 7263 C C . LEU B 2 671 ? 9.369 27.889 93.845 1.00 44.39 671 LEU D C 1
ATOM 7264 O O . LEU B 2 671 ? 9.598 28.671 92.926 1.00 52.29 671 LEU D O 1
ATOM 7269 N N . GLU B 2 672 ? 9.192 28.303 95.091 1.00 40.88 672 GLU D N 1
ATOM 7270 C CA . GLU B 2 672 ? 9.217 29.717 95.404 1.00 38.38 672 GLU D CA 1
ATOM 7271 C C . GLU B 2 672 ? 10.604 30.265 95.108 1.00 43.83 672 GLU D C 1
ATOM 7272 O O . GLU B 2 672 ? 10.754 31.365 94.579 1.00 50.63 672 GLU D O 1
ATOM 7278 N N . LEU B 2 673 ? 11.616 29.483 95.459 1.00 47.45 673 LEU D N 1
ATOM 7279 C CA . LEU B 2 673 ? 13.005 29.840 95.208 1.00 47.27 673 LEU D CA 1
ATOM 7280 C C . LEU B 2 673 ? 13.281 30.039 93.710 1.00 45.13 673 LEU D C 1
ATOM 7281 O O . LEU B 2 673 ? 13.905 31.023 93.297 1.00 40.92 673 LEU D O 1
ATOM 7286 N N . SER B 2 674 ? 12.801 29.109 92.896 1.00 45.48 674 SER D N 1
ATOM 7287 C CA . SER B 2 674 ? 13.004 29.205 91.455 1.00 59.49 674 SER D CA 1
ATOM 7288 C C . SER B 2 674 ? 12.334 30.449 90.881 1.00 64.59 674 SER D C 1
ATOM 7289 O O . SER B 2 674 ? 12.517 30.772 89.706 1.00 67.90 674 SER D O 1
ATOM 7292 N N . ALA B 2 675 ? 11.548 31.143 91.695 1.00 60.28 675 ALA D N 1
ATOM 7293 C CA . ALA B 2 675 ? 10.777 32.266 91.179 1.00 57.87 675 ALA D CA 1
ATOM 7294 C C . ALA B 2 675 ? 11.348 33.607 91.593 1.00 58.39 675 ALA D C 1
ATOM 7295 O O . ALA B 2 675 ? 10.792 34.639 91.261 1.00 70.20 675 ALA D O 1
ATOM 7297 N N . ARG B 2 676 ? 12.462 33.594 92.311 1.00 51.47 676 ARG D N 1
ATOM 7298 C CA . ARG B 2 676 ? 13.128 34.840 92.676 1.00 53.82 676 ARG D CA 1
ATOM 7299 C C . ARG B 2 676 ? 14.338 35.195 91.812 1.00 65.84 676 ARG D C 1
ATOM 7300 O O . ARG B 2 676 ? 15.039 34.320 91.295 1.00 68.41 676 ARG D O 1
ATOM 7308 N N . ASP B 2 677 ? 14.566 36.499 91.675 1.00 71.19 677 ASP D N 1
ATOM 7309 C CA . ASP B 2 677 ? 15.722 37.034 90.985 1.00 67.87 677 ASP D CA 1
ATOM 7310 C C . ASP B 2 677 ? 16.839 37.075 92.008 1.00 69.04 677 ASP D C 1
ATOM 7311 O O . ASP B 2 677 ? 16.840 37.926 92.894 1.00 66.74 677 ASP D O 1
ATOM 7316 N N . LEU B 2 678 ? 17.777 36.138 91.901 1.00 75.52 678 LEU D N 1
ATOM 7317 C CA . LEU B 2 678 ? 18.849 36.008 92.889 1.00 75.39 678 LEU D CA 1
ATOM 7318 C C . LEU B 2 678 ? 19.844 37.142 92.757 1.00 80.23 678 LEU D C 1
ATOM 7319 O O . LEU B 2 678 ? 20.535 37.493 93.718 1.00 82.97 678 LEU D O 1
ATOM 7324 N N . VAL B 2 679 ? 19.911 37.712 91.557 1.00 81.72 679 VAL D N 1
ATOM 7325 C CA . VAL B 2 679 ? 20.871 38.770 91.256 1.00 83.98 679 VAL D CA 1
ATOM 7326 C C . VAL B 2 679 ? 20.476 40.071 91.939 1.00 82.21 679 VAL D C 1
ATOM 7327 O O . VAL B 2 679 ? 21.284 40.691 92.625 1.00 78.96 679 VAL D O 1
ATOM 7331 N N . LYS B 2 680 ? 19.225 40.472 91.742 1.00 89.19 680 LYS D N 1
ATOM 7332 C CA . LYS B 2 680 ? 18.696 41.704 92.313 1.00 96.41 680 LYS D CA 1
ATOM 7333 C C . LYS B 2 680 ? 17.557 41.349 93.269 1.00 96.37 680 LYS D C 1
ATOM 7334 O O . LYS B 2 680 ? 16.387 41.602 92.981 1.00 100.75 680 LYS D O 1
ATOM 7340 N N . ASP B 2 681 ? 17.910 40.766 94.410 1.00 87.83 681 ASP D N 1
ATOM 7341 C CA . ASP B 2 681 ? 16.936 40.066 95.250 1.00 88.44 681 ASP D CA 1
ATOM 7342 C C . ASP B 2 681 ? 16.254 40.940 96.300 1.00 84.76 681 ASP D C 1
ATOM 7343 O O . ASP B 2 681 ? 16.894 41.434 97.229 1.00 78.08 681 ASP D O 1
ATOM 7348 N N . LYS B 2 682 ? 14.943 41.100 96.164 1.00 84.42 682 LYS D N 1
ATOM 7349 C CA . LYS B 2 682 ? 14.180 41.943 97.078 1.00 85.12 682 LYS D CA 1
ATOM 7350 C C . LYS B 2 682 ? 14.081 41.329 98.479 1.00 75.67 682 LYS D C 1
ATOM 7351 O O . LYS B 2 682 ? 13.460 41.915 99.364 1.00 68.68 682 LYS D O 1
ATOM 7357 N N . TYR B 2 683 ? 14.703 40.161 98.668 1.00 69.31 683 TYR D N 1
ATOM 7358 C CA . TYR B 2 683 ? 14.610 39.412 99.924 1.00 67.03 683 TYR D CA 1
ATOM 7359 C C . TYR B 2 683 ? 15.938 38.775 100.373 1.00 77.58 683 TYR D C 1
ATOM 7360 O O . TYR B 2 683 ? 16.847 38.571 99.568 1.00 75.10 683 TYR D O 1
ATOM 7369 N N . ALA B 2 684 ? 16.040 38.500 101.675 1.00 89.09 684 ALA D N 1
ATOM 7370 C CA . ALA B 2 684 ? 17.260 37.991 102.327 1.00 87.42 684 ALA D CA 1
ATOM 7371 C C . ALA B 2 684 ? 18.169 39.113 102.848 1.00 83.49 684 ALA D C 1
ATOM 7372 O O . ALA B 2 684 ? 18.300 39.317 104.060 1.00 73.29 684 ALA D O 1
#

B-factor: mean 61.18, std 22.01, range [14.38, 165.26]

Foldseek 3Di:
DVVLVVLLPVCVLVVLLVPQDLCQLPDWDCDPVPIAGRCLVSNLVSLVVNVVSVVVVHDVSCVVCVVVVSLVSLVVSCVVVVRHDQLQSVLVSLVVNCVVPVVNPSSCVSVVSVVVVLVVVVVQLLVLLVVQLVQCVVPLPDGDCCSLPPPNLCCLPPPDPVSVVSNVDVVSLLVSLLCCQPVGLVVVVLPDPAAELSSLQVSLVSLNVLVSSDDVVCVVPDSSVLSNLVSNVSSVLSNDDLVVLLCVVVCSCVVPDLVRSLSSLPRYDDDDPSNVVSNVVSVVVVVVD/DPPLQVLLCVQQPPDLPDQLVVVLVQQVCPLDPVVCVVVVSCVLVVVDGQHADQSSVVSSLQNSCCCLLCSCRNVVNVVPHPPPSDDVLSVLCCQQQSFLVNVLCVVVVHRDRSVVLPVDVLVVVVSLPVLVSCVRNVLSNCLSVVCLLVCCVPQLAQVNQLLLAPVSVVVNVSVLVVSCVSDPVSNLSSVLRVCRNQQVRQVSLCPYPPSLVVVVVVCVVLQPDDQKHAYDDGDIDGSVVVQVLCVNLADPPDGNNRLVVLLVDDLVVLLVVLLVSLLVDCVVDPHSVSNVVSCVHCVVPVDHHSRNHHYDVSNLLSNLLSCLVAVLVVNLVSCVVVVCQLPPVVLVSLVVSLVVLQQVFPALACPGPSVSNVSSLVSVVVSEVNCDCVSVLSVLLSVLRNVLRVACADVVNDGSVCLLVCLVPNVVRLLRRCVRPLCCLVPLVVSVSSSVSSCSSNVNDDPVCVLVVSLVSLSSLVSCLVNVNVPSNLVSLVVSLVSVVVVHDPLCCADPNLVSLLVLVGFDPPPDVSDDALVSLVSVCSLVSSCVRHDPVCNVVSVVSNVVSVVVNVVADPVPGPGD

Secondary structure (DSSP, 8-state):
--HHHHHHH--HHHHHHHTS-GGGSS-EEEE--EEEETHHHHHHHHHHHHHHHHHTTTTTSSHHHHHHHHHHHHHHHH--TTT-S-HHHHHHHHHHHHHH-TT-S---HHHHHHHHHHHHHHHHHHHHHHHHHHHHHHTSSS---HIIIIIIHHIIIIIIHHHHHTT--HHHHHHHHHIIIIIIIIHHHHTSS---HHHHHHHHHH--HHHHT--GGGTT-HHHHHHHHHHHHHHHHHT--HHHHH--TTSGGGGS-HHHHHHHHHHHS---HHHHHHHHHHHHHHHH-/--SHHHHHHHHHHS-TTS-GGGGTHHHHHHH---GGGHHHHHHHTTT----SHHHHHHHHHHHHH--TT-TTTTHHHHHT--TTSS-HHHHHHIIIIIHHHHHHHHHTT----HHHHH--HHHHHHHH---HHIIIIIHHHHHHHT-HHHHHHHHSSTTT----SHHHHHHHHHHHHHHHHT----HHHHHHHHHHHHHHHHHHHHTSTTHHHHHHHHHHHHTTS-SEEEETTTEEEES------IIIII--SS-HHHHHHHHTS-HHHHHHHHHHHHHHHHTT-SSHHHHHH---STT-TTS--SSSTT---HHHHHHHHHHH---HHHHHHHHHHTT-TT-HHHHHHHHHHHHHHHHH-SS--TTS---HHHHHHHHHHH--TTTTHHHHHHHHHHHHHHHHTTS--------HHHHHHTTT-THHHHHHHHHHSTTGGG-HHHHHHHHHHHHHHTT---SSTHHHHHHH--HHHHHHHHTT-HHHHHHHHHHHHHHHHHH----HHHHHHHHHHH------TTSGGGPPPHHHHHH--HHHHHHHHS-GGGHHHHHHHHHHHHHHHTTS-STT-S--